Protein AF-A0AAV6MZW5-F1 (afdb_monomer)

Secondary structure (DSSP, 8-state):
------------------------------------------------------------------------------------SSSTTGGGS----S----S-EEEEE------S--------SS---------------------------------PPPEEEE--SS-------GGG-SS----S--TTEEEEE-SSPPPGGG--TT-EEEE---GGG--GGGHHHHHHHHHTT-EEEEGGG-B-TTS-BSS--HHHHHHHHHHHHHHHHHHHHHHTT---GGGG---GGGSSSHHHHHHHHHHHHHHHHHH-B-GGG-SEEEEEESSSHHHHHHHHHHTTSS-EEE-GGGHHHHHHHHHHHHHS------B--EEEEEE-GGGTEEESSTTSPP-HHHHHH-GGGEEE-HHHHTGGG-SEEEE-----TTSPPSB-HHHHHHHHHTT----EEEETT--TTSSBTT--S-B-SSS--EEEETTTTEEESSS-SSSEEEE-BTTGGGGGHHHHHHHHHHHHHHHHHHHHH-SSTTTS-HHHHHHEEEETTEE-TTSTTHHHHHHHHHHTT-SS---------EEEEEEEEESTTTT-HHHHHHHHHHHTT-EEEEEEEE--SSTTSPEEEEEEEEESSHHHHHHHHHHHHHHHS----S--S--SS---EEEE----------------EEEEEE--STTHHHHHHHHH-TT-GGGHHHHHHHHHHH-TT--PEEEEEEESSHHHHHHHHTT-TTEEEEE--TT-HHHHHHHHHH-SEEEE-S-GGGHHHHHHHHHHHT-EEEESS---HHHHTTHHHHHHHT-EEE---BBTTBHHHHHHHHHHHHHHHTT-EEEEEEEEEEEEE-TTT--STTS---SS-HHHHHHHTTS-EEEEETTEEEEE-GGGTGGG-EEEEETTEEEEEEEEEE-SB-HHHHHHTT-TTT-SEEEEEEEEETTHHHHHHHHHHHTTT--SB-GGGSSS--BHHHHHHHHTT---SSTTPPP-HHHHHHHHHHTTS---HHHHHHHHHHHHHTTTTS--BPPTT--BHHHHHHHHHHHHSPPPTT--EEEEEEEEEEEE-TTS--EEEEEEEEEEE-EEETTEEE-HHHHHHHHHHHHHHHHHHTT-----EEE-TTSHHHHHHHHHHHHHHT--EEEEEE-

Mean predicted aligned error: 21.62 Å

Organism: NCBI:txid37648

Sequence (1171 aa):
MEQILESRDVHVIEIENVSSLVGAQVRTTSEQDVQTNITIPIRRVPYVEPDELEESTMMSPPVEDVQEPEPLRIRRSTRVILGPYYLTYIAHGVAPDETPWSKHGLCLMLCNTWHGAVDEEIYYLIRNKGGFHLSSLPKEENRTRNFSGFVDFGGFLCVVSCFTLIPCSGTEWLGFCPSLLTSCEISDDLSECGLILGIKQPKLEMILPDRAYAFFSHTHKAQKENMPLLDKILSVRASLYDYELIVGNHGKRLLAFGNYAGRAGFIDILHGLGQRYLSLGISTPFLSLGLSYMYPSLAAAKAAVISVGEEIATQGLPPDICPLIIVFTGSGNVSHGAQEIFKLLPHTFVDPSKLPEICGKNVELRQHGTTRKRVFQIYGCVVGCQHMVEHKDSTKKFDRVDYYAHPDQYQPIFHEKIAPYASVIVNCMYWERRFPRLLNTMQFQDLMRSGCPLVGISDITCDVGGSIEFINQTTSIDSPFFRYDPFNDSYHCDLEGSGVICSAVDILPTEFAKEASQHFGDILSTLVGSLASVVDILELPMHLRRACIAHRGALTSLYEYIPRMRKSETEELSVDIANGHTNKKFNIQVSLSGHLFDQFLINEALDIIEAAGGSFHLVNCQVGQNANAMSHSDLEIGADDTVILDKIIYSLNLMANPEENLDPVNKETNKIFLKVGKIQESGSKREDTKRNTAVLVLGAGRVCYPAADLLASSGGSSHRQFWKTFLENYAEDWNDVEVIVASLYLKDAEEITEDIANATAVQLDITDSEKLFMYISQVEVVISLLPPSCHLTVAKACIELKKHLVTASYIDDSMTLLDEQARNAGITILGEMGLDPGIDHMLAMRMINESHLQKRIVKSFVSYCGGIPSPDSANNPLAYKFSWNPAGAIRAGSNPATYRYEGETVKVEGKDLYDSAVRLRLPDLPAFALECIPNRNSLIYGDVYGIGHKASTIFRGTLRYEGFSKVMGTLARIGFLDTEVHSFLRNKKPLFRDFLLELLKIKVESNDSTIREKDIRESIISSGLCKEQETAVRVAKTIVFLGFHDPTEIPSSCQSAFDVTCHRMEERLTYLKNEQDMVLLHHEIQVESPDGQRKECRKATFLEFGRIENGKITSAMARTVGIPIAIGALLLLTNKIKTRGVLRPIESEVYIPALDLLQAYGFKLTEKIES

Nearest PDB structures (foldseek):
  1e5q-assembly1_B  TM=9.138E-01  e=8.117E-45  Pyricularia grisea
  5o1p-assembly1_A-2  TM=9.381E-01  e=2.904E-38  Homo sapiens
  5o1o-assembly1_A  TM=9.394E-01  e=8.750E-38  Homo sapiens
  8e8u-assembly2_C  TM=8.128E-01  e=1.028E-34  Homo sapiens
  8e8u-assembly2_B  TM=8.089E-01  e=1.081E-34  Homo sapiens

Foldseek 3Di:
DDDDDDDDDDDDDDDDDDDDDDDDDDDDDDDDDDDDDDDDDDDDDDDDDDDDDDDDDDDDDDDDDDDDDDDDDDDDDDDDFDDDFQFLQLQPQDDDDDDDLDAAEAEEEEDDDDDDDDDDDDDDDPDDPDDDDDDDDDDDDDDDDDDDDDDDDDDDDDPDGEYEYDDDDDDDDDDDDPPSTDHYGYDNDCPRHQEYEYADDHDLVPDAANHEYEYQQCCLVLDPVSVSVVQSCLVRQYWYFHQQLLADPVRHRQQDLQLLLLQQLLLQVLLVVQVLCVLVVAHALSVQGDHLLLAPASVRNLVSLLVSQVCCVVQAGFLVCPQAEEEEEDDDSSSVNNVVSVVSHQEAEDELQCLVVRVVVSVVVVVPDDDRGHDHRYYYYYDYPQQQKAFCPPVDHDDPVCCVVCQVRIDGCLLPRPQLRHQEYEYSDDFDPSHAASADLVSVLVSVVVPRNHAEYRHSVLPQCTSHNLNNDAAESLQFKWFAASVVSDIGSDSHDDGHIYGRHPPSSCSNSPVSSNSSSNSVSVQVVQVRPDPDLVVGDPSRSSSIQGGRSGGDPVSVCSVVVVVVVVVVVPDDDPDDDDFDKDKWKKKKKALCVLVVVVVVLVCLLVVLVKDKDWPDWAHAPDSVGMIMTMIIIIHRDPVSVVSSVVVVVCQQPVDDDDDPDDPDHRHMDMDTDDDDDDDDDDDDDDDAAEEEEEDLDLLALLQLQVQQVLDDPQQVLLNVCCCVPFNVPDDGYAYEYEYCDQVSQCVSCVVRPRYHTDYDDLVPVVVLLVVLLSHQEYEYPDDPVSVLSNVVSCLVSLHEYEYLDDQDPSQQVCQVSFVVSQYEHEYNLFQVSHLQLLVVLVVLVVCVVVVWAWAAKAKEKEWAWDPSQLPALLSGFDPDQLLVVLVQQQAKEWWADQQDIDTGHSLCQLVPKAFDADPVRRVQRKIWTWGHYQLVVCVVSVNNVRYRGRTYTYMDHPLNSLLSSLCVLLFLQPPDFDPQLDDDQDFLQVVLCVSLVPDDPDPPDQDDLVNQLVSSVVVVSDPDSVSSSSNSRNCVQLCSSPRDTQDNVDGGSNSSSSVSSNVRRHGDLSIKIKMKMKMWIWIAHPVRPDIKIKMKIFIDMWDQDPSDTRYPNSNRGSVSSSVVVSCVVSCLPSDTGYHYSSDCSRSVVSVVSCVSSPGDIDMDMGD

pLDDT: mean 75.24, std 25.46, range [19.56, 98.62]

Structure (mmCIF, N/CA/C/O backbone):
data_AF-A0AAV6MZW5-F1
#
_entry.id   AF-A0AAV6MZW5-F1
#
loop_
_atom_site.group_PDB
_atom_site.id
_atom_site.type_symbol
_atom_site.label_atom_id
_atom_site.label_alt_id
_atom_site.label_comp_id
_atom_site.label_asym_id
_atom_site.label_entity_id
_atom_site.label_seq_id
_atom_site.pdbx_PDB_ins_code
_atom_site.Cartn_x
_atom_site.Cartn_y
_atom_site.Cartn_z
_atom_site.occupancy
_atom_site.B_iso_or_equiv
_atom_site.auth_seq_id
_atom_site.auth_comp_id
_atom_site.auth_asym_id
_atom_site.auth_atom_id
_atom_site.pdbx_PDB_model_num
ATOM 1 N N . MET A 1 1 ? 62.998 -5.845 -2.745 1.00 33.41 1 MET A N 1
ATOM 2 C CA . MET A 1 1 ? 63.339 -4.410 -2.791 1.00 33.41 1 MET A CA 1
ATOM 3 C C . MET A 1 1 ? 63.069 -3.831 -1.417 1.00 33.41 1 MET A C 1
ATOM 5 O O . MET A 1 1 ? 61.938 -3.476 -1.121 1.00 33.41 1 MET A O 1
ATOM 9 N N . GLU A 1 2 ? 64.093 -3.819 -0.572 1.00 23.39 2 GLU A N 1
ATOM 10 C CA . GLU A 1 2 ? 64.144 -2.941 0.601 1.00 23.39 2 GLU A CA 1
ATOM 11 C C . GLU A 1 2 ? 64.874 -1.645 0.213 1.00 23.39 2 GLU A C 1
ATOM 13 O O . GLU A 1 2 ? 65.515 -1.604 -0.836 1.00 23.39 2 GLU A O 1
ATOM 18 N N . GLN A 1 3 ? 64.802 -0.636 1.087 1.00 23.34 3 GLN A N 1
ATOM 19 C CA . GLN A 1 3 ? 65.490 0.662 0.998 1.00 23.34 3 GLN A CA 1
ATOM 20 C C . GLN A 1 3 ? 65.078 1.564 -0.184 1.00 23.34 3 GLN A C 1
ATOM 22 O O . GLN A 1 3 ? 65.578 1.453 -1.297 1.00 23.34 3 GLN A O 1
ATOM 27 N N . ILE A 1 4 ? 64.216 2.543 0.104 1.00 24.88 4 ILE A N 1
ATOM 28 C CA . ILE A 1 4 ? 64.636 3.936 0.359 1.00 24.88 4 ILE A CA 1
ATOM 29 C C . ILE A 1 4 ? 63.498 4.620 1.136 1.00 24.88 4 ILE A C 1
ATOM 31 O O . ILE A 1 4 ? 62.408 4.850 0.618 1.00 24.88 4 ILE A O 1
ATOM 35 N N . LEU A 1 5 ? 63.765 4.916 2.407 1.00 27.30 5 LEU A N 1
ATOM 36 C CA . LEU A 1 5 ? 63.079 5.943 3.186 1.00 27.30 5 LEU A CA 1
ATOM 37 C C . LEU A 1 5 ? 64.056 7.112 3.290 1.00 27.30 5 LEU A C 1
ATOM 39 O O . LEU A 1 5 ? 65.210 6.859 3.613 1.00 27.30 5 LEU A O 1
ATOM 43 N N . GLU A 1 6 ? 63.592 8.337 3.029 1.00 24.06 6 GLU A N 1
ATOM 44 C CA . GLU A 1 6 ? 63.929 9.572 3.767 1.00 24.06 6 GLU A CA 1
ATOM 45 C C . GLU A 1 6 ? 63.457 10.818 2.994 1.00 24.06 6 GLU A C 1
ATOM 47 O O . GLU A 1 6 ? 63.993 11.164 1.942 1.00 24.06 6 GLU A O 1
ATOM 52 N N . SER A 1 7 ? 62.488 11.558 3.546 1.00 22.14 7 SER A N 1
ATOM 53 C CA . SER A 1 7 ? 62.757 12.866 4.181 1.00 22.14 7 SER A CA 1
ATOM 54 C C . SER A 1 7 ? 61.517 13.788 4.276 1.00 22.14 7 SER A C 1
ATOM 56 O O . SER A 1 7 ? 60.691 13.832 3.369 1.00 22.14 7 SER A O 1
ATOM 58 N N . ARG A 1 8 ? 61.486 14.592 5.358 1.00 24.42 8 ARG A N 1
ATOM 59 C CA . ARG A 1 8 ? 60.710 15.840 5.589 1.00 24.42 8 ARG A CA 1
ATOM 60 C C . ARG A 1 8 ? 59.253 15.756 6.072 1.00 24.42 8 ARG A C 1
ATOM 62 O O . ARG A 1 8 ? 58.302 15.959 5.326 1.00 24.42 8 ARG A O 1
ATOM 69 N N . ASP A 1 9 ? 59.138 15.564 7.385 1.00 22.83 9 ASP A N 1
ATOM 70 C CA . ASP A 1 9 ? 58.560 16.513 8.361 1.00 22.83 9 ASP A CA 1
ATOM 71 C C . ASP A 1 9 ? 57.526 17.566 7.904 1.00 22.83 9 ASP A C 1
ATOM 73 O O . ASP A 1 9 ? 57.852 18.479 7.146 1.00 22.83 9 ASP A O 1
ATOM 77 N N . VAL A 1 10 ? 56.366 17.581 8.580 1.00 23.41 10 VAL A N 1
ATOM 78 C CA . VAL A 1 10 ? 55.689 18.814 9.043 1.00 23.41 10 VAL A CA 1
ATOM 79 C C . VAL A 1 10 ? 55.148 18.578 10.466 1.00 23.41 10 VAL A C 1
ATOM 81 O O . VAL A 1 10 ? 54.702 17.481 10.794 1.00 23.41 10 VAL A O 1
ATOM 84 N N . HIS A 1 11 ? 55.240 19.598 11.325 1.00 22.03 11 HIS A N 1
ATOM 85 C CA . HIS A 1 11 ? 55.084 19.502 12.782 1.00 22.03 11 HIS A CA 1
ATOM 86 C C . HIS A 1 11 ? 53.665 19.236 13.317 1.00 22.03 11 HIS A C 1
ATOM 88 O O . HIS A 1 11 ? 52.673 19.777 12.833 1.00 22.03 11 HIS A O 1
ATOM 94 N N . VAL A 1 12 ? 53.632 18.516 14.443 1.00 20.98 12 VAL A N 1
ATOM 95 C CA . VAL A 1 12 ? 52.538 18.488 15.428 1.00 20.98 12 VAL A CA 1
ATOM 96 C C . VAL A 1 12 ? 52.616 19.728 16.330 1.00 20.98 12 VAL A C 1
ATOM 98 O O . VAL A 1 12 ? 53.708 20.112 16.749 1.00 20.98 12 VAL A O 1
ATOM 101 N N . ILE A 1 13 ? 51.464 20.304 16.689 1.00 22.02 13 ILE A N 1
ATOM 102 C CA . ILE A 1 13 ? 51.309 21.148 17.885 1.00 22.02 13 ILE A CA 1
ATOM 103 C C . ILE A 1 13 ? 50.122 20.603 18.686 1.00 22.02 13 ILE A C 1
ATOM 105 O O . ILE A 1 13 ? 48.974 20.711 18.260 1.00 22.02 13 ILE A O 1
ATOM 109 N N . GLU A 1 14 ? 50.415 20.015 19.843 1.00 21.23 14 GLU A N 1
ATOM 110 C CA . GLU A 1 14 ? 49.430 19.671 20.871 1.00 21.23 14 GLU A CA 1
ATOM 111 C C . GLU A 1 14 ? 49.124 20.897 21.741 1.00 21.23 14 GLU A C 1
ATOM 113 O O . GLU A 1 14 ? 50.013 21.700 22.029 1.00 21.23 14 GLU A O 1
ATOM 118 N N . ILE A 1 15 ? 47.884 21.003 22.228 1.00 22.75 15 ILE A N 1
ATOM 119 C CA . ILE A 1 15 ? 47.558 21.771 23.437 1.00 22.75 15 ILE A CA 1
ATOM 120 C C . ILE A 1 15 ? 46.621 20.908 24.286 1.00 22.75 15 ILE A C 1
ATOM 122 O O . ILE A 1 15 ? 45.486 20.639 23.892 1.00 22.75 15 ILE A O 1
ATOM 126 N N . GLU A 1 16 ? 47.105 20.468 25.447 1.00 23.17 16 GLU A N 1
ATOM 127 C CA . GLU A 1 16 ? 46.330 19.683 26.410 1.00 23.17 16 GLU A CA 1
ATOM 128 C C . GLU A 1 16 ? 45.479 20.549 27.362 1.00 23.17 16 GLU A C 1
ATOM 130 O O . GLU A 1 16 ? 45.842 21.662 27.733 1.00 23.17 16 GLU A O 1
ATOM 135 N N . ASN A 1 17 ? 44.356 19.958 27.785 1.00 25.52 17 ASN A N 1
ATOM 136 C CA . ASN A 1 17 ? 43.635 20.115 29.058 1.00 25.52 17 ASN A CA 1
ATOM 137 C C . ASN A 1 17 ? 43.944 21.304 29.997 1.00 25.52 17 ASN A C 1
ATOM 139 O O . ASN A 1 17 ? 44.979 21.323 30.657 1.00 25.52 17 ASN A O 1
ATOM 143 N N . VAL A 1 18 ? 42.893 22.072 30.331 1.00 24.17 18 VAL A N 1
ATOM 144 C CA . VAL A 1 18 ? 42.555 22.364 31.744 1.00 24.17 18 VAL A CA 1
ATOM 145 C C . VAL A 1 18 ? 41.037 22.306 31.953 1.00 24.17 18 VAL A C 1
ATOM 147 O O . VAL A 1 18 ? 40.278 23.077 31.372 1.00 24.17 18 VAL A O 1
ATOM 150 N N . SER A 1 19 ? 40.593 21.429 32.850 1.00 23.22 19 SER A N 1
ATOM 151 C CA . SER A 1 19 ? 39.255 21.453 33.449 1.00 23.22 19 SER A CA 1
ATOM 152 C C . SER A 1 19 ? 39.248 22.295 34.728 1.00 23.22 19 SER A C 1
ATOM 154 O O . SER A 1 19 ? 40.138 22.062 35.542 1.00 23.22 19 SER A O 1
ATOM 156 N N . SER A 1 20 ? 38.219 23.123 34.989 1.00 23.55 20 SER A N 1
ATOM 157 C CA . SER A 1 20 ? 37.595 23.225 36.335 1.00 23.55 20 SER A CA 1
ATOM 158 C C . SER A 1 20 ? 36.519 24.321 36.510 1.00 23.55 20 SER A C 1
ATOM 160 O O . SER A 1 20 ? 36.735 25.468 36.144 1.00 23.55 20 SER A O 1
ATOM 162 N N . LEU A 1 21 ? 35.473 23.950 37.269 1.00 23.02 21 LEU A N 1
ATOM 163 C CA . LEU A 1 21 ? 34.729 24.736 38.282 1.00 23.02 21 LEU A CA 1
ATOM 164 C C . LEU A 1 21 ? 33.670 25.811 37.895 1.00 23.02 21 LEU A C 1
ATOM 166 O O . LEU A 1 21 ? 33.965 26.917 37.469 1.00 23.02 21 LEU A O 1
ATOM 170 N N . VAL A 1 22 ? 32.438 25.489 38.331 1.00 24.52 22 VAL A N 1
ATOM 171 C CA . VAL A 1 22 ? 31.454 26.353 39.037 1.00 24.52 22 VAL A CA 1
ATOM 172 C C . VAL A 1 22 ? 30.677 27.411 38.236 1.00 24.52 22 VAL A C 1
ATOM 174 O O . VAL A 1 22 ? 30.969 28.598 38.231 1.00 24.52 22 VAL A O 1
ATOM 177 N N . GLY A 1 23 ? 29.561 26.941 37.673 1.00 22.84 23 GLY A N 1
ATOM 178 C CA . GLY A 1 23 ? 28.193 27.304 38.080 1.00 22.84 23 GLY A CA 1
ATOM 179 C C . GLY A 1 23 ? 27.854 28.732 38.539 1.00 22.84 23 GLY A C 1
ATOM 180 O O . GLY A 1 23 ? 28.230 29.157 39.628 1.00 22.84 23 GLY A O 1
ATOM 181 N N . ALA A 1 24 ? 26.922 29.356 37.812 1.00 23.77 24 ALA A N 1
ATOM 182 C CA . ALA A 1 24 ? 25.978 30.329 38.359 1.00 23.77 24 ALA A CA 1
ATOM 183 C C . ALA A 1 24 ? 24.611 30.227 37.658 1.00 23.77 24 ALA A C 1
ATOM 185 O O . ALA A 1 24 ? 24.487 29.748 36.532 1.00 23.77 24 ALA A O 1
ATOM 186 N N . GLN A 1 25 ? 23.577 30.650 38.376 1.00 23.27 25 GLN A N 1
ATOM 187 C CA . GLN A 1 25 ? 22.161 30.571 38.022 1.00 23.27 25 GLN A CA 1
ATOM 188 C C . GLN A 1 25 ? 21.671 31.833 37.272 1.00 23.27 25 GLN A C 1
ATOM 190 O O . GLN A 1 25 ? 22.132 32.930 37.563 1.00 23.27 25 GLN A O 1
ATOM 195 N N . VAL A 1 26 ? 20.579 31.672 36.506 1.00 22.78 26 VAL A N 1
ATOM 196 C CA . VAL A 1 26 ? 19.415 32.598 36.457 1.00 22.78 26 VAL A CA 1
ATOM 197 C C . VAL A 1 26 ? 19.431 33.870 35.561 1.00 22.78 26 VAL A C 1
ATOM 199 O O . VAL A 1 26 ? 20.272 34.749 35.672 1.00 22.78 26 VAL A O 1
ATOM 202 N N . ARG A 1 27 ? 18.295 34.001 34.840 1.00 21.94 27 ARG A N 1
ATOM 203 C CA . ARG A 1 27 ? 17.562 35.191 34.323 1.00 21.94 27 ARG A CA 1
ATOM 204 C C . ARG A 1 27 ? 17.817 35.796 32.927 1.00 21.94 27 ARG A C 1
ATOM 206 O O . ARG A 1 27 ? 18.856 36.338 32.590 1.00 21.94 27 ARG A O 1
ATOM 213 N N . THR A 1 28 ? 16.690 35.806 32.216 1.00 27.31 28 THR A N 1
ATOM 214 C CA . THR A 1 28 ? 16.192 36.681 31.143 1.00 27.31 28 THR A CA 1
ATOM 215 C C . THR A 1 28 ? 16.183 38.185 31.461 1.00 27.31 28 THR A C 1
ATOM 217 O O . THR A 1 28 ? 15.738 38.525 32.556 1.00 27.31 28 THR A O 1
ATOM 220 N N . THR A 1 29 ? 16.514 39.021 30.459 1.00 22.64 29 THR A N 1
ATOM 221 C CA . THR A 1 29 ? 16.045 40.405 30.108 1.00 22.64 29 THR A CA 1
ATOM 222 C C . THR A 1 29 ? 17.112 41.039 29.189 1.00 22.64 29 THR A C 1
ATOM 224 O O . THR A 1 29 ? 18.282 40.779 29.435 1.00 22.64 29 THR A O 1
ATOM 227 N N . SER A 1 30 ? 16.916 41.924 28.205 1.00 23.30 30 SER A N 1
ATOM 228 C CA . SER A 1 30 ? 15.816 42.431 27.358 1.00 23.30 30 SER A CA 1
ATOM 229 C C . SER A 1 30 ? 16.364 43.696 26.646 1.00 23.30 30 SER A C 1
ATOM 231 O O . SER A 1 30 ? 16.913 44.544 27.337 1.00 23.30 30 SER A O 1
ATOM 233 N N . GLU A 1 31 ? 16.151 43.824 25.329 1.00 24.25 31 GLU A N 1
ATOM 234 C CA . GLU A 1 31 ? 16.082 45.072 24.515 1.00 24.25 31 GLU A CA 1
ATOM 235 C C . GLU A 1 31 ? 17.273 46.063 24.334 1.00 24.25 31 GLU A C 1
ATOM 237 O O . GLU A 1 31 ? 17.863 46.542 25.292 1.00 24.25 31 GLU A O 1
ATOM 242 N N . GLN A 1 32 ? 17.442 46.476 23.054 1.00 23.44 32 GLN A N 1
ATOM 243 C CA . GLN A 1 32 ? 17.923 47.786 22.525 1.00 23.44 32 GLN A CA 1
ATOM 244 C C . GLN A 1 32 ? 19.415 48.181 22.775 1.00 23.44 32 GLN A C 1
ATOM 246 O O . GLN A 1 32 ? 20.006 47.816 23.780 1.00 23.44 32 GLN A O 1
ATOM 251 N N . ASP A 1 33 ? 20.143 48.893 21.894 1.00 23.75 33 ASP A N 1
ATOM 252 C CA . ASP A 1 33 ? 19.804 49.604 20.639 1.00 23.75 33 ASP A CA 1
ATOM 253 C C . ASP A 1 33 ? 21.060 49.848 19.728 1.00 23.75 33 ASP A C 1
ATOM 255 O O . ASP A 1 33 ? 22.169 49.463 20.092 1.00 23.75 33 ASP A O 1
ATOM 259 N N . VAL A 1 34 ? 20.898 50.595 18.616 1.00 24.30 34 VAL A N 1
ATOM 260 C CA . VAL A 1 34 ? 21.929 51.336 17.810 1.00 24.30 34 VAL A CA 1
ATOM 261 C C . VAL A 1 34 ? 22.621 50.669 16.584 1.00 24.30 34 VAL A C 1
ATOM 263 O O . VAL A 1 34 ? 23.691 50.073 16.652 1.00 24.30 34 VAL A O 1
ATOM 266 N N . GLN A 1 35 ? 22.037 50.949 15.407 1.00 22.11 35 GLN A N 1
ATOM 267 C CA . GLN A 1 35 ? 22.640 51.437 14.135 1.00 22.11 35 GLN A CA 1
ATOM 268 C C . GLN A 1 35 ? 24.183 51.513 13.932 1.00 22.11 35 GLN A C 1
ATOM 270 O O . GLN A 1 35 ? 24.866 52.241 14.644 1.00 22.11 35 GLN A O 1
ATOM 275 N N . THR A 1 36 ? 24.694 51.050 12.770 1.00 24.00 36 THR A N 1
ATOM 276 C CA . THR A 1 36 ? 25.119 51.906 11.610 1.00 24.00 36 THR A CA 1
ATOM 277 C C . THR A 1 36 ? 25.733 51.113 10.427 1.00 24.00 36 THR A C 1
ATOM 279 O O . THR A 1 36 ? 26.162 49.974 10.573 1.00 24.00 36 THR A O 1
ATOM 282 N N . ASN A 1 37 ? 25.742 51.726 9.230 1.00 22.75 37 ASN A N 1
ATOM 283 C CA . ASN A 1 37 ? 26.250 51.181 7.953 1.00 22.75 37 ASN A CA 1
ATOM 284 C C . ASN A 1 37 ? 27.789 51.208 7.818 1.00 22.75 37 ASN A C 1
ATOM 286 O O . ASN A 1 37 ? 28.416 52.089 8.394 1.00 22.75 37 ASN A O 1
ATOM 290 N N . ILE A 1 38 ? 28.352 50.406 6.893 1.00 23.02 38 ILE A N 1
ATOM 291 C CA . ILE A 1 38 ? 29.513 50.745 6.025 1.00 23.02 38 ILE A CA 1
ATOM 292 C C . ILE A 1 38 ? 29.495 49.852 4.759 1.00 23.02 38 ILE A C 1
ATOM 294 O O . ILE A 1 38 ? 28.896 48.782 4.761 1.00 23.02 38 ILE A O 1
ATOM 298 N N . THR A 1 39 ? 30.068 50.328 3.643 1.00 20.30 39 THR A N 1
ATOM 299 C CA . THR A 1 39 ? 29.924 49.757 2.279 1.00 20.30 39 THR A CA 1
ATOM 300 C C . THR A 1 39 ? 31.280 49.677 1.539 1.00 20.30 39 THR A C 1
ATOM 302 O O . THR A 1 39 ? 32.138 50.508 1.820 1.00 20.30 39 THR A O 1
ATOM 305 N N . ILE A 1 40 ? 31.397 48.788 0.525 1.00 21.25 40 ILE A N 1
ATOM 306 C CA . ILE A 1 40 ? 32.441 48.692 -0.550 1.00 21.25 40 ILE A CA 1
ATOM 307 C C . ILE A 1 40 ? 33.925 48.479 -0.103 1.00 21.25 40 ILE A C 1
ATOM 309 O O . ILE A 1 40 ? 34.201 48.630 1.083 1.00 21.25 40 ILE A O 1
ATOM 313 N N . PRO A 1 41 ? 34.915 48.136 -0.988 1.00 28.44 41 PRO A N 1
ATOM 314 C CA . PRO A 1 41 ? 34.885 47.855 -2.445 1.00 28.44 41 PRO A CA 1
ATOM 315 C C . PRO A 1 41 ? 35.651 46.597 -2.964 1.00 28.44 41 PRO A C 1
ATOM 317 O O . PRO A 1 41 ? 36.439 45.962 -2.272 1.00 28.44 41 PRO A O 1
ATOM 320 N N . ILE A 1 42 ? 35.488 46.325 -4.269 1.00 24.95 42 ILE A N 1
ATOM 321 C CA . ILE A 1 42 ? 36.304 45.417 -5.113 1.00 24.95 42 ILE A CA 1
ATOM 322 C C . ILE A 1 42 ? 37.525 46.163 -5.706 1.00 24.95 42 ILE A C 1
ATOM 324 O O . ILE A 1 42 ? 37.421 47.351 -6.018 1.00 24.95 42 ILE A O 1
ATOM 328 N N . ARG A 1 43 ? 38.651 45.470 -5.970 1.00 21.70 43 ARG A N 1
ATOM 329 C CA . ARG A 1 43 ? 39.770 45.962 -6.813 1.00 21.70 43 ARG A CA 1
ATOM 330 C C . ARG A 1 43 ? 40.407 44.861 -7.693 1.00 21.70 43 ARG A C 1
ATOM 332 O O . ARG A 1 43 ? 40.698 43.780 -7.201 1.00 21.70 43 ARG A O 1
ATOM 339 N N . ARG A 1 44 ? 40.675 45.184 -8.971 1.00 22.36 44 ARG A N 1
ATOM 340 C CA . ARG A 1 44 ? 41.753 44.599 -9.824 1.00 22.36 44 ARG A CA 1
ATOM 341 C C . ARG A 1 44 ? 43.079 45.341 -9.496 1.00 22.36 44 ARG A C 1
ATOM 343 O O . ARG A 1 44 ? 43.006 46.332 -8.771 1.00 22.36 44 ARG A O 1
ATOM 350 N N . VAL A 1 45 ? 44.309 45.002 -9.912 1.00 22.31 45 VAL A N 1
ATOM 351 C CA . VAL A 1 45 ? 44.953 44.480 -11.160 1.00 22.31 45 VAL A CA 1
ATOM 352 C C . VAL A 1 45 ? 46.389 43.982 -10.750 1.00 22.31 45 VAL A C 1
ATOM 354 O O . VAL A 1 45 ? 46.613 43.925 -9.541 1.00 22.31 45 VAL A O 1
ATOM 357 N N . PRO A 1 46 ? 47.444 43.830 -11.599 1.00 32.16 46 PRO A N 1
ATOM 358 C CA . PRO A 1 46 ? 47.651 43.189 -12.921 1.00 32.16 46 PRO A CA 1
ATOM 359 C C . PRO A 1 46 ? 48.825 42.155 -12.934 1.00 32.16 46 PRO A C 1
ATOM 361 O O . PRO A 1 46 ? 49.545 42.052 -11.947 1.00 32.16 46 PRO A O 1
ATOM 364 N N . TYR A 1 47 ? 49.064 41.478 -14.075 1.00 21.45 47 TYR A N 1
ATOM 365 C CA . TYR A 1 47 ? 50.361 40.988 -14.640 1.00 21.45 47 TYR A CA 1
ATOM 366 C C . TYR A 1 47 ? 50.065 40.148 -15.922 1.00 21.45 47 TYR A C 1
ATOM 368 O O . TYR A 1 47 ? 48.940 39.664 -16.025 1.00 21.45 47 TYR A O 1
ATOM 376 N N . VAL A 1 48 ? 50.959 39.852 -16.888 1.00 24.23 48 VAL A N 1
ATOM 377 C CA . VAL A 1 48 ? 52.103 40.559 -17.541 1.00 24.23 48 VAL A CA 1
ATOM 378 C C . VAL A 1 48 ? 52.530 39.735 -18.792 1.00 24.23 48 VAL A C 1
ATOM 380 O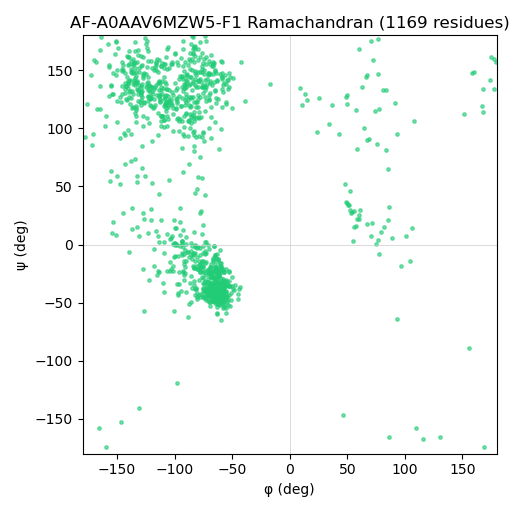 O . VAL A 1 48 ? 52.240 38.541 -18.840 1.00 24.23 48 VAL A O 1
ATOM 383 N N . GLU A 1 49 ? 53.182 40.343 -19.793 1.00 22.86 49 GLU A N 1
ATOM 384 C CA . GLU A 1 49 ? 53.707 39.679 -21.017 1.00 22.86 49 GLU A CA 1
ATOM 385 C C . GLU A 1 49 ? 55.101 39.039 -20.820 1.00 22.86 49 GLU A C 1
ATOM 387 O O . GLU A 1 49 ? 55.795 39.350 -19.845 1.00 22.86 49 GLU A O 1
ATOM 392 N N . PRO A 1 50 ? 55.531 38.147 -21.734 1.00 29.14 50 PRO A N 1
ATOM 393 C CA . PRO A 1 50 ? 56.799 38.429 -22.429 1.00 29.14 50 PRO A CA 1
ATOM 394 C C . PRO A 1 50 ? 56.840 38.077 -23.936 1.00 29.14 50 PRO A C 1
ATOM 396 O O . PRO A 1 50 ? 56.049 37.278 -24.436 1.00 29.14 50 PRO A O 1
ATOM 399 N N . ASP A 1 51 ? 57.825 38.680 -24.609 1.00 24.08 51 ASP A N 1
ATOM 400 C CA . ASP A 1 51 ? 58.081 38.712 -26.059 1.00 24.08 51 ASP A CA 1
ATOM 401 C C . ASP A 1 51 ? 58.858 37.515 -26.670 1.00 24.08 51 ASP A C 1
ATOM 403 O O . ASP A 1 51 ? 59.537 36.768 -25.969 1.00 24.08 51 ASP A O 1
ATOM 407 N N . GLU A 1 52 ? 58.779 37.443 -28.012 1.00 24.94 52 GLU A N 1
ATOM 408 C CA . GLU A 1 52 ? 59.784 37.027 -29.029 1.00 24.94 52 GLU A CA 1
ATOM 409 C C . GLU A 1 52 ? 60.591 35.703 -28.917 1.00 24.94 52 GLU A C 1
ATOM 411 O O . GLU A 1 52 ? 61.346 35.486 -27.974 1.00 24.94 52 GLU A O 1
ATOM 416 N N . LEU A 1 53 ? 60.576 34.898 -30.005 1.00 25.06 53 LEU A N 1
ATOM 417 C CA . LEU A 1 53 ? 61.771 34.624 -30.850 1.00 25.06 53 LEU A CA 1
ATOM 418 C C . LEU A 1 53 ? 61.499 33.745 -32.110 1.00 25.06 53 LEU A C 1
ATOM 420 O O . LEU A 1 53 ? 61.069 32.602 -32.014 1.00 25.06 53 LEU A O 1
ATOM 424 N N . GLU A 1 54 ? 61.811 34.336 -33.271 1.00 23.80 54 GLU A N 1
ATOM 425 C CA . GLU A 1 54 ? 62.427 33.819 -34.522 1.00 23.80 54 GLU A CA 1
ATOM 426 C C . GLU A 1 54 ? 62.005 32.530 -35.296 1.00 23.80 54 GLU A C 1
ATOM 428 O O . GLU A 1 54 ? 62.050 31.398 -34.830 1.00 23.80 54 GLU A O 1
ATOM 433 N N . GLU A 1 55 ? 61.757 32.777 -36.596 1.00 23.69 55 GLU A N 1
ATOM 434 C CA . GLU A 1 55 ? 62.185 32.057 -37.821 1.00 23.69 55 GLU A CA 1
ATOM 435 C C . GLU A 1 55 ? 62.034 30.524 -38.006 1.00 23.69 55 GLU A C 1
ATOM 437 O O . GLU A 1 55 ? 62.784 29.705 -37.484 1.00 23.69 55 GLU A O 1
ATOM 442 N N . SER A 1 56 ? 61.283 30.135 -39.049 1.00 23.94 56 SER A N 1
ATOM 443 C CA . SER A 1 56 ? 61.914 29.824 -40.356 1.00 23.94 56 SER A CA 1
ATOM 444 C C . SER A 1 56 ? 60.899 29.573 -41.486 1.00 23.94 56 SER A C 1
ATOM 446 O O . SER A 1 56 ? 59.805 29.049 -41.293 1.00 23.94 56 SER A O 1
ATOM 448 N N . THR A 1 57 ? 61.268 29.981 -42.702 1.00 24.31 57 THR A N 1
ATOM 449 C CA . THR A 1 57 ? 60.521 29.740 -43.950 1.00 24.31 57 THR A CA 1
ATOM 450 C C . THR A 1 57 ? 60.989 28.449 -44.629 1.00 24.31 57 THR A C 1
ATOM 452 O O . THR A 1 57 ? 62.179 28.163 -44.580 1.00 24.31 57 THR A O 1
ATOM 455 N N . MET A 1 58 ? 60.105 27.739 -45.358 1.00 24.12 58 MET A N 1
ATOM 456 C CA . MET A 1 58 ? 60.303 27.443 -46.798 1.00 24.12 58 MET A CA 1
ATOM 457 C C . MET A 1 58 ? 59.214 26.565 -47.469 1.00 24.12 58 MET A C 1
ATOM 459 O O . MET A 1 58 ? 58.877 25.488 -47.002 1.00 24.12 58 MET A O 1
ATOM 463 N N . MET A 1 59 ? 58.795 27.032 -48.655 1.00 24.80 59 MET A N 1
ATOM 464 C CA . MET A 1 59 ? 58.493 26.298 -49.906 1.00 24.80 59 MET A CA 1
ATOM 465 C C . MET A 1 59 ? 57.442 25.163 -49.969 1.00 24.80 59 MET A C 1
ATOM 467 O O . MET A 1 59 ? 57.662 24.034 -49.546 1.00 24.80 59 MET A O 1
ATOM 471 N N . SER A 1 60 ? 56.386 25.426 -50.752 1.00 24.73 60 SER A N 1
ATOM 472 C CA . SER A 1 60 ? 55.691 24.433 -51.601 1.00 24.73 60 SER A CA 1
ATOM 473 C C . SER A 1 60 ? 56.527 24.124 -52.862 1.00 24.73 60 SER A C 1
ATOM 475 O O . SER A 1 60 ? 57.320 24.984 -53.265 1.00 24.73 60 SER A O 1
ATOM 477 N N . PRO A 1 61 ? 56.373 22.952 -53.520 1.00 29.41 61 PRO A N 1
ATOM 478 C CA . PRO A 1 61 ? 55.578 22.890 -54.767 1.00 29.41 61 PRO A CA 1
ATOM 479 C C . PRO A 1 61 ? 54.822 21.520 -54.920 1.00 29.41 61 PRO A C 1
ATOM 481 O O . PRO A 1 61 ? 54.388 21.017 -53.888 1.00 29.41 61 PRO A O 1
ATOM 484 N N . PRO A 1 62 ? 54.470 20.968 -56.112 1.00 31.81 62 PRO A N 1
ATOM 485 C CA . PRO A 1 62 ? 53.086 21.047 -56.594 1.00 31.81 62 PRO A CA 1
ATOM 486 C C . PRO A 1 62 ? 52.384 19.708 -56.954 1.00 31.81 62 PRO A C 1
ATOM 488 O O . PRO A 1 62 ? 52.990 18.647 -57.019 1.00 31.81 62 PRO A O 1
ATOM 491 N N . VAL A 1 63 ? 51.080 19.853 -57.229 1.00 26.80 63 VAL A N 1
ATOM 492 C CA . VAL A 1 63 ? 50.079 18.985 -57.901 1.00 26.80 63 VAL A CA 1
ATOM 493 C C . VAL A 1 63 ? 50.576 17.817 -58.779 1.00 26.80 63 VAL A C 1
ATOM 495 O O . VAL A 1 63 ? 51.381 18.032 -59.681 1.00 26.80 63 VAL A O 1
ATOM 498 N N . GLU A 1 64 ? 49.903 16.661 -58.659 1.00 25.27 64 GLU A N 1
ATOM 499 C CA . GLU A 1 64 ? 49.599 15.742 -59.778 1.00 25.27 64 GLU A CA 1
ATOM 500 C C . GLU A 1 64 ? 48.161 15.176 -59.652 1.00 25.27 64 GLU A C 1
ATOM 502 O O . GLU A 1 64 ? 47.696 14.895 -58.547 1.00 25.27 64 GLU A O 1
ATOM 507 N N . ASP A 1 65 ? 47.451 15.048 -60.783 1.00 24.12 65 ASP A N 1
ATOM 508 C CA . ASP A 1 65 ? 46.049 14.595 -60.895 1.00 24.12 65 ASP A CA 1
ATOM 509 C C . ASP A 1 65 ? 45.921 13.068 -61.077 1.00 24.12 65 ASP A C 1
ATOM 511 O O . ASP A 1 65 ? 46.638 12.483 -61.889 1.00 24.12 65 ASP A O 1
ATOM 515 N N . VAL A 1 66 ? 44.910 12.440 -60.454 1.00 25.81 66 VAL A N 1
ATOM 516 C CA . VAL A 1 66 ? 44.354 11.131 -60.876 1.00 25.81 66 VAL A CA 1
ATOM 517 C C . VAL A 1 66 ? 42.820 11.128 -60.723 1.00 25.81 66 VAL A C 1
ATOM 519 O O . VAL A 1 66 ? 42.281 11.666 -59.759 1.00 25.81 66 VAL A O 1
ATOM 522 N N . GLN A 1 67 ? 42.118 10.541 -61.699 1.00 24.80 67 GLN A N 1
ATOM 523 C CA . GLN A 1 67 ? 40.665 10.650 -61.924 1.00 24.80 67 GLN A CA 1
ATOM 524 C C . GLN A 1 67 ? 39.789 9.558 -61.260 1.00 24.80 67 GLN A C 1
ATOM 526 O O . GLN A 1 67 ? 40.192 8.401 -61.189 1.00 24.80 67 GLN A O 1
ATOM 531 N N . GLU A 1 68 ? 38.527 9.943 -60.987 1.00 23.41 68 GLU A N 1
ATOM 532 C CA . GLU A 1 68 ? 37.287 9.119 -60.916 1.00 23.41 68 GLU A CA 1
ATOM 533 C C . GLU A 1 68 ? 37.056 8.141 -59.731 1.00 23.41 68 GLU A C 1
ATOM 535 O O . GLU A 1 68 ? 38.015 7.718 -59.089 1.00 23.41 68 GLU A O 1
ATOM 540 N N . PRO A 1 69 ? 35.787 7.734 -59.425 1.00 27.16 69 PRO A N 1
ATOM 541 C CA . PRO A 1 69 ? 34.478 8.122 -60.006 1.00 27.16 69 PRO A CA 1
ATOM 542 C C . PRO A 1 69 ? 33.427 8.675 -58.991 1.00 27.16 69 PRO A C 1
ATOM 544 O O . PRO A 1 69 ? 33.633 8.675 -57.778 1.00 27.16 69 PRO A O 1
ATOM 547 N N . GLU A 1 70 ? 32.260 9.130 -59.482 1.00 31.09 70 GLU A N 1
ATOM 548 C CA . GLU A 1 70 ? 31.107 9.578 -58.660 1.00 31.09 70 GLU A CA 1
ATOM 549 C C . GLU A 1 70 ? 30.412 8.453 -57.862 1.00 31.09 70 GLU A C 1
ATOM 551 O O . GLU A 1 70 ? 30.316 7.316 -58.332 1.00 31.09 70 GLU A O 1
ATOM 556 N N . PRO A 1 71 ? 29.758 8.809 -56.734 1.00 25.08 71 PRO A N 1
ATOM 557 C CA . PRO A 1 71 ? 28.440 8.230 -56.454 1.00 25.08 71 PRO A CA 1
ATOM 558 C C . PRO A 1 71 ? 27.364 9.209 -55.921 1.00 25.08 71 PRO A C 1
ATOM 560 O O . PRO A 1 71 ? 27.549 9.926 -54.940 1.00 25.08 71 PRO A O 1
ATOM 563 N N . LEU A 1 72 ? 26.182 9.129 -56.545 1.00 23.33 72 LEU A N 1
ATOM 564 C CA . LEU A 1 72 ? 24.825 9.197 -55.960 1.00 23.33 72 LEU A CA 1
ATOM 565 C C . LEU A 1 72 ? 24.564 10.114 -54.740 1.00 23.33 72 LEU A C 1
ATOM 567 O O . LEU A 1 72 ? 24.724 9.733 -53.582 1.00 23.33 72 LEU A O 1
ATOM 571 N N . ARG A 1 73 ? 23.924 11.265 -54.996 1.00 23.61 73 ARG A N 1
ATOM 572 C CA . ARG A 1 73 ? 23.195 12.032 -53.967 1.00 23.61 73 ARG A CA 1
ATOM 573 C C . ARG A 1 73 ? 21.871 11.358 -53.591 1.00 23.61 73 ARG A C 1
ATOM 575 O O . ARG A 1 73 ? 20.925 11.399 -54.377 1.00 23.61 73 ARG A O 1
ATOM 582 N N . ILE A 1 74 ? 21.741 10.903 -52.345 1.00 22.94 74 ILE A N 1
ATOM 583 C CA . ILE A 1 74 ? 20.440 10.675 -51.697 1.00 22.94 74 ILE A CA 1
ATOM 584 C C . ILE A 1 74 ? 20.248 11.740 -50.611 1.00 22.94 74 ILE A C 1
ATOM 586 O O . ILE A 1 74 ? 21.025 11.834 -49.669 1.00 22.94 74 ILE A O 1
ATOM 590 N N . ARG A 1 75 ? 19.202 12.564 -50.749 1.00 25.59 75 ARG A N 1
ATOM 591 C CA . ARG A 1 75 ? 18.728 13.462 -49.682 1.00 25.59 75 ARG A CA 1
ATOM 592 C C . ARG A 1 75 ? 17.760 12.698 -48.782 1.00 25.59 75 ARG A C 1
ATOM 594 O O . ARG A 1 75 ? 16.748 12.220 -49.294 1.00 25.59 75 ARG A O 1
ATOM 601 N N . ARG A 1 76 ? 17.982 12.694 -47.467 1.00 22.88 76 ARG A N 1
ATOM 602 C CA . ARG A 1 76 ? 16.940 12.430 -46.458 1.00 22.88 76 ARG A CA 1
ATOM 603 C C . ARG A 1 76 ? 17.044 13.420 -45.297 1.00 22.88 76 ARG A C 1
ATOM 605 O O . ARG A 1 76 ? 18.043 14.120 -45.165 1.00 22.88 76 ARG A O 1
ATOM 612 N N . SER A 1 77 ? 15.942 13.560 -44.568 1.00 22.95 77 SER A N 1
ATOM 613 C CA . SER A 1 77 ? 15.665 14.644 -43.622 1.00 22.95 77 SER A CA 1
ATOM 614 C C . SER A 1 77 ? 15.248 14.089 -42.259 1.00 22.95 77 SER A C 1
ATOM 616 O O . SER A 1 77 ? 14.286 13.327 -42.199 1.00 22.95 77 SER A O 1
ATOM 618 N N . THR A 1 78 ? 15.924 14.535 -41.204 1.00 24.27 78 THR A N 1
ATOM 619 C CA . THR A 1 78 ? 15.838 14.048 -39.813 1.00 24.27 78 THR A CA 1
ATOM 620 C C . THR A 1 78 ? 14.658 14.623 -39.011 1.00 24.27 78 THR A C 1
ATOM 622 O O . THR A 1 78 ? 14.430 15.835 -39.074 1.00 24.27 78 THR A O 1
ATOM 625 N N . ARG A 1 79 ? 13.946 13.788 -38.220 1.00 23.05 79 ARG A N 1
ATOM 626 C CA . ARG A 1 79 ? 12.999 14.173 -37.128 1.00 23.05 79 ARG A CA 1
ATOM 627 C C . ARG A 1 79 ? 12.651 12.989 -36.188 1.00 23.05 79 ARG A C 1
ATOM 629 O O . ARG A 1 79 ? 11.946 12.098 -36.651 1.00 23.05 79 ARG A O 1
ATOM 636 N N . VAL A 1 80 ? 12.987 13.026 -34.881 1.00 28.62 80 VAL A N 1
ATOM 637 C CA . VAL A 1 80 ? 12.496 12.064 -33.839 1.00 28.62 80 VAL A CA 1
ATOM 638 C C . VAL A 1 80 ? 12.423 12.684 -32.404 1.00 28.62 80 VAL A C 1
ATOM 640 O O . VAL A 1 80 ? 12.798 13.843 -32.237 1.00 28.62 80 VAL A O 1
ATOM 643 N N . ILE A 1 81 ? 11.906 11.949 -31.390 1.00 21.81 81 ILE A N 1
ATOM 644 C CA . ILE A 1 81 ? 11.748 12.275 -29.935 1.00 21.81 81 ILE A CA 1
ATOM 645 C C . ILE A 1 81 ? 12.135 11.032 -29.057 1.00 21.81 81 ILE A C 1
ATOM 647 O O . ILE A 1 81 ? 11.919 9.921 -29.522 1.00 21.81 81 ILE A O 1
ATOM 651 N N . LEU A 1 82 ? 12.691 11.197 -27.828 1.00 28.95 82 LEU A N 1
ATOM 652 C CA . LEU A 1 82 ? 13.653 10.289 -27.110 1.00 28.95 82 LEU A CA 1
ATOM 653 C C . LEU A 1 82 ? 13.256 9.501 -25.833 1.00 28.95 82 LEU A C 1
ATOM 655 O O . LEU A 1 82 ? 12.552 10.080 -25.010 1.00 28.95 82 LEU A O 1
ATOM 659 N N . GLY A 1 83 ? 13.948 8.342 -25.587 1.00 27.44 83 GLY A N 1
ATOM 660 C CA . GLY A 1 83 ? 14.404 7.782 -24.260 1.00 27.44 83 GLY A CA 1
ATOM 661 C C . GLY A 1 83 ? 14.121 6.298 -23.848 1.00 27.44 83 GLY A C 1
ATOM 662 O O . GLY A 1 83 ? 13.746 5.523 -24.722 1.00 27.44 83 GLY A O 1
ATOM 663 N N . PRO A 1 84 ? 14.271 5.868 -22.554 1.00 36.84 84 PRO A N 1
ATOM 664 C CA . PRO A 1 84 ? 14.932 6.505 -21.392 1.00 36.84 84 PRO A CA 1
ATOM 665 C C . PRO A 1 84 ? 16.066 5.700 -20.650 1.00 36.84 84 PRO A C 1
ATOM 667 O O . PRO A 1 84 ? 16.236 4.492 -20.782 1.00 36.84 84 PRO A O 1
ATOM 670 N N . TYR A 1 85 ? 16.767 6.423 -19.758 1.00 31.02 85 TYR A N 1
ATOM 671 C CA . TYR A 1 85 ? 17.569 6.033 -18.567 1.00 31.02 85 TYR A CA 1
ATOM 672 C C . TYR A 1 85 ? 19.094 5.758 -18.569 1.00 31.02 85 TYR A C 1
ATOM 674 O O . TYR A 1 85 ? 19.781 6.511 -17.881 1.00 31.02 85 TYR A O 1
ATOM 682 N N . TYR A 1 86 ? 19.683 4.759 -19.240 1.00 36.06 86 TYR A N 1
ATOM 683 C CA . TYR A 1 86 ? 21.091 4.396 -18.909 1.00 36.06 86 TYR A CA 1
ATOM 684 C C . TYR A 1 86 ? 22.215 5.244 -19.531 1.00 36.06 86 TYR A C 1
ATOM 686 O O . TYR A 1 86 ? 23.351 5.181 -19.065 1.00 36.06 86 TYR A O 1
ATOM 694 N N . LEU A 1 87 ? 21.944 5.999 -20.599 1.00 37.06 87 LEU A N 1
ATOM 695 C CA . LEU A 1 87 ? 23.002 6.541 -21.471 1.00 37.06 87 LEU A CA 1
ATOM 696 C C . LEU A 1 87 ? 22.797 8.007 -21.906 1.00 37.06 87 LEU A C 1
ATOM 698 O O . LEU A 1 87 ? 23.516 8.517 -22.763 1.00 37.06 87 LEU A O 1
ATOM 702 N N . THR A 1 88 ? 21.872 8.723 -21.262 1.00 36.53 88 THR A N 1
ATOM 703 C CA . THR A 1 88 ? 21.458 10.102 -21.598 1.00 36.53 88 THR A CA 1
ATOM 704 C C . THR A 1 88 ? 22.569 11.165 -21.475 1.00 36.53 88 THR A C 1
ATOM 706 O O . THR A 1 88 ? 22.386 12.286 -21.936 1.00 36.53 88 THR A O 1
ATOM 709 N N . TYR A 1 89 ? 23.712 10.844 -20.854 1.00 36.50 89 TYR A N 1
ATOM 710 C CA . TYR A 1 89 ? 24.777 11.809 -20.531 1.00 36.50 89 TYR A CA 1
ATOM 711 C C . TYR A 1 89 ? 25.980 11.837 -21.494 1.00 36.50 89 TYR A C 1
ATOM 713 O O . TYR A 1 89 ? 26.759 12.787 -21.435 1.00 36.50 89 TYR A O 1
ATOM 721 N N . ILE A 1 90 ? 26.122 10.885 -22.431 1.00 36.53 90 ILE A N 1
ATOM 722 C CA . ILE A 1 90 ? 27.275 10.860 -23.365 1.00 36.53 90 ILE A CA 1
ATOM 723 C C . ILE A 1 90 ? 27.367 12.141 -24.222 1.00 36.53 90 ILE A C 1
ATOM 725 O O . ILE A 1 90 ? 28.465 12.569 -24.578 1.00 36.53 90 ILE A O 1
ATOM 729 N N . ALA A 1 91 ? 26.235 12.797 -24.496 1.00 33.62 91 ALA A N 1
ATOM 730 C CA . ALA A 1 91 ? 26.160 14.005 -25.319 1.00 33.62 91 ALA A CA 1
ATOM 731 C C . ALA A 1 91 ? 26.879 15.245 -24.736 1.00 33.62 91 ALA A C 1
ATOM 733 O O . ALA A 1 91 ? 27.129 16.191 -25.480 1.00 33.62 91 ALA A O 1
ATOM 734 N N . HIS A 1 92 ? 27.218 15.271 -23.440 1.00 32.28 92 HIS A N 1
ATOM 735 C CA . HIS A 1 92 ? 27.862 16.436 -22.811 1.00 32.28 92 HIS A CA 1
ATOM 736 C C . HIS A 1 92 ? 29.401 16.424 -22.842 1.00 32.28 92 HIS A C 1
ATOM 738 O O . HIS A 1 92 ? 30.010 17.461 -22.588 1.00 32.28 92 HIS A O 1
ATOM 744 N N . GLY A 1 93 ? 30.036 15.285 -23.141 1.00 30.47 93 GLY A N 1
ATOM 745 C CA . GLY A 1 93 ? 31.480 15.091 -22.941 1.00 30.47 93 GLY A CA 1
ATOM 746 C C . GLY A 1 93 ? 32.396 15.387 -24.136 1.00 30.47 93 GLY A C 1
ATOM 747 O O . GLY A 1 93 ? 33.601 15.181 -24.017 1.00 30.47 93 GLY A O 1
ATOM 748 N N . VAL A 1 94 ? 31.864 15.818 -25.285 1.00 31.56 94 VAL A N 1
ATOM 749 C CA . VAL A 1 94 ? 32.653 16.026 -26.516 1.00 31.56 94 VAL A CA 1
ATOM 750 C C . VAL A 1 94 ? 32.952 17.513 -26.715 1.00 31.56 94 VAL A C 1
ATOM 752 O O . VAL A 1 94 ? 32.124 18.263 -27.230 1.00 31.56 94 VAL A O 1
ATOM 755 N N . ALA A 1 95 ? 34.151 17.938 -26.310 1.00 24.50 95 ALA A N 1
ATOM 756 C CA . ALA A 1 95 ? 34.705 19.232 -26.704 1.00 24.50 95 ALA A CA 1
ATOM 757 C C . ALA A 1 95 ? 35.185 19.188 -28.176 1.00 24.50 95 ALA A C 1
ATOM 759 O O . ALA A 1 95 ? 35.626 18.130 -28.632 1.00 24.50 95 ALA A O 1
ATOM 760 N N . PRO A 1 96 ? 35.093 20.297 -28.934 1.00 24.00 96 PRO A N 1
ATOM 761 C CA . PRO A 1 96 ? 35.399 20.298 -30.361 1.00 24.00 96 PRO A CA 1
ATOM 762 C C . PRO A 1 96 ? 36.892 20.538 -30.634 1.00 24.00 96 PRO A C 1
ATOM 764 O O . PRO A 1 96 ? 37.329 21.684 -30.673 1.00 24.00 96 PRO A O 1
ATOM 767 N N . ASP A 1 97 ? 37.641 19.469 -30.910 1.00 25.84 97 ASP A N 1
ATOM 768 C CA . ASP A 1 97 ? 38.930 19.557 -31.613 1.00 25.84 97 ASP A CA 1
ATOM 769 C C . ASP A 1 97 ? 38.742 19.235 -33.108 1.00 25.84 97 ASP A C 1
ATOM 771 O O . ASP A 1 97 ? 38.033 18.296 -33.489 1.00 25.84 97 ASP A O 1
ATOM 775 N N . GLU A 1 98 ? 39.354 20.047 -33.973 1.00 27.30 98 GLU A N 1
ATOM 776 C CA . GLU A 1 98 ? 39.055 20.131 -35.408 1.00 27.30 98 GLU A CA 1
ATOM 777 C C . GLU A 1 98 ? 39.451 18.871 -36.209 1.00 27.30 98 GLU A C 1
ATOM 779 O O . GLU A 1 98 ? 40.545 18.774 -36.761 1.00 27.30 98 GLU A O 1
ATOM 784 N N . THR A 1 99 ? 38.527 17.915 -36.360 1.00 25.66 99 THR A N 1
ATOM 785 C CA . THR A 1 99 ? 38.636 16.813 -37.340 1.00 25.66 99 THR A CA 1
ATOM 786 C C . THR A 1 99 ? 37.281 16.479 -37.993 1.00 25.66 99 THR A C 1
ATOM 788 O O . THR A 1 99 ? 36.240 16.560 -37.340 1.00 25.66 99 THR A O 1
ATOM 791 N N . PRO A 1 100 ? 37.235 16.116 -39.294 1.00 27.78 100 PRO A N 1
ATOM 792 C CA . PRO A 1 100 ? 35.977 15.971 -40.035 1.00 27.78 100 PRO A CA 1
ATOM 793 C C . PRO A 1 100 ? 35.292 14.603 -39.834 1.00 27.78 100 PRO A C 1
ATOM 795 O O . PRO A 1 100 ? 35.398 13.701 -40.674 1.00 27.78 100 PRO A O 1
ATOM 798 N N . TRP A 1 101 ? 34.514 14.475 -38.755 1.00 33.62 101 TRP A N 1
ATOM 799 C CA . TRP A 1 101 ? 33.635 13.332 -38.444 1.00 33.62 101 TRP A CA 1
ATOM 800 C C . TRP A 1 101 ? 32.527 13.125 -39.499 1.00 33.62 101 TRP A C 1
ATOM 802 O O . TRP A 1 101 ? 31.396 13.570 -39.331 1.00 33.62 101 TRP A O 1
ATOM 812 N N . SER A 1 102 ? 32.844 12.463 -40.617 1.00 28.58 102 SER A N 1
ATOM 813 C CA . SER A 1 102 ? 31.981 12.469 -41.817 1.00 28.58 102 SER A CA 1
ATOM 814 C C . SER A 1 102 ? 31.678 11.102 -42.452 1.00 28.58 102 SER A C 1
ATOM 816 O O . SER A 1 102 ? 31.092 11.071 -43.534 1.00 28.58 102 SER A O 1
ATOM 818 N N . LYS A 1 103 ? 32.065 9.969 -41.834 1.00 32.38 103 LYS A N 1
ATOM 819 C CA . LYS A 1 103 ? 31.945 8.634 -42.476 1.00 32.38 103 LYS A CA 1
ATOM 820 C C . LYS A 1 103 ? 31.491 7.435 -41.627 1.00 32.38 103 LYS A C 1
ATOM 822 O O . LYS A 1 103 ? 31.267 6.383 -42.215 1.00 32.38 103 LYS A O 1
ATOM 827 N N . HIS A 1 104 ? 31.331 7.548 -40.308 1.00 40.53 104 HIS A N 1
ATOM 828 C CA . HIS A 1 104 ? 30.981 6.395 -39.461 1.00 40.53 104 HIS A CA 1
ATOM 829 C C . HIS A 1 104 ? 29.844 6.747 -38.494 1.00 40.53 104 HIS A C 1
ATOM 831 O O . HIS A 1 104 ? 29.998 7.638 -37.661 1.00 40.53 104 HIS A O 1
ATOM 837 N N . GLY A 1 105 ? 28.701 6.065 -38.631 1.00 42.38 105 GLY A N 1
ATOM 838 C CA . GLY A 1 105 ? 27.542 6.225 -37.750 1.00 42.38 105 GLY A CA 1
ATOM 839 C C . GLY A 1 105 ? 27.744 5.513 -36.413 1.00 42.38 105 GLY A C 1
ATOM 840 O O . GLY A 1 105 ? 28.278 4.400 -36.368 1.00 42.38 105 GLY A O 1
ATOM 841 N N . LEU A 1 106 ? 27.310 6.142 -35.324 1.00 35.88 106 LEU A N 1
ATOM 842 C CA . LEU A 1 106 ? 27.449 5.635 -33.960 1.00 35.88 106 LEU A CA 1
ATOM 843 C C . LEU A 1 106 ? 26.069 5.290 -33.395 1.00 35.88 106 LEU A C 1
ATOM 845 O O . LEU A 1 106 ? 25.113 6.030 -33.610 1.00 35.88 106 LEU A O 1
ATOM 849 N N . CYS A 1 107 ? 25.941 4.175 -32.677 1.00 37.69 107 CYS A N 1
ATOM 850 C CA . CYS A 1 107 ? 24.650 3.751 -32.153 1.00 37.69 107 CYS A CA 1
ATOM 851 C C . CYS A 1 107 ? 24.717 3.183 -30.747 1.00 37.69 107 CYS A C 1
ATOM 853 O O . CYS A 1 107 ? 25.737 2.689 -30.262 1.00 37.69 107 CYS A O 1
ATOM 855 N N . LEU A 1 108 ? 23.577 3.286 -30.085 1.00 37.97 108 LEU A N 1
ATOM 856 C CA . LEU A 1 108 ? 23.444 3.114 -28.663 1.00 37.97 108 LEU A CA 1
ATOM 857 C C . LEU A 1 108 ? 22.203 2.247 -28.413 1.00 37.97 108 LEU A C 1
ATOM 859 O O . LEU A 1 108 ? 21.098 2.572 -28.833 1.00 37.97 108 LEU A O 1
ATOM 863 N N . MET A 1 109 ? 22.403 1.082 -27.806 1.00 34.06 109 MET A N 1
ATOM 864 C CA . MET A 1 109 ? 21.403 0.025 -27.684 1.00 34.06 109 MET A CA 1
ATOM 865 C C . MET A 1 109 ? 21.076 -0.210 -26.208 1.00 34.06 109 MET A C 1
ATOM 867 O O . MET A 1 109 ? 21.933 -0.593 -25.410 1.00 34.06 109 MET A O 1
ATOM 871 N N . LEU A 1 110 ? 19.808 -0.018 -25.847 1.00 35.09 110 LEU A N 1
ATOM 872 C CA . LEU A 1 110 ? 19.298 -0.317 -24.513 1.00 35.09 110 LEU A CA 1
ATOM 873 C C . LEU A 1 110 ? 18.748 -1.750 -24.487 1.00 35.09 110 LEU A C 1
ATOM 875 O O . LEU A 1 110 ? 17.590 -1.992 -24.812 1.00 35.09 110 LEU A O 1
ATOM 879 N N . CYS A 1 111 ? 19.589 -2.711 -24.096 1.00 30.11 111 CYS A N 1
ATOM 880 C CA . CYS A 1 111 ? 19.157 -4.085 -23.835 1.00 30.11 111 CYS A CA 1
ATOM 881 C C . CYS A 1 111 ? 18.895 -4.321 -22.344 1.00 30.11 111 CYS A C 1
ATOM 883 O O . CYS A 1 111 ? 19.834 -4.484 -21.565 1.00 30.11 111 CYS A O 1
ATOM 885 N N . ASN A 1 112 ? 17.612 -4.419 -21.984 1.00 28.31 112 ASN A N 1
ATOM 886 C CA . ASN A 1 112 ? 17.168 -5.133 -20.791 1.00 28.31 112 ASN A CA 1
ATOM 887 C C . ASN A 1 112 ? 16.845 -6.580 -21.188 1.00 28.31 112 ASN A C 1
ATOM 889 O O . ASN A 1 112 ? 15.875 -6.837 -21.898 1.00 28.31 112 ASN A O 1
ATOM 893 N N . THR A 1 113 ? 17.666 -7.522 -20.735 1.00 23.47 113 THR A N 1
ATOM 894 C CA . THR A 1 113 ? 17.455 -8.966 -20.898 1.00 23.47 113 THR A CA 1
ATOM 895 C C . THR A 1 113 ? 17.570 -9.651 -19.544 1.00 23.47 113 THR A C 1
ATOM 897 O O . THR A 1 113 ? 18.626 -10.159 -19.186 1.00 23.47 113 THR A O 1
ATOM 900 N N . TRP A 1 114 ? 16.468 -9.680 -18.794 1.00 25.16 114 TRP A N 1
ATOM 901 C CA . TRP A 1 114 ? 16.261 -10.637 -17.707 1.00 25.16 114 TRP A CA 1
ATOM 902 C C . TRP A 1 114 ? 14.835 -11.180 -17.787 1.00 25.16 114 TRP A C 1
ATOM 904 O O . TRP A 1 114 ? 13.884 -10.418 -17.938 1.00 25.16 114 TRP A O 1
ATOM 914 N N . HIS A 1 115 ? 14.702 -12.505 -17.748 1.00 21.39 115 HIS A N 1
ATOM 915 C CA . HIS A 1 115 ? 13.422 -13.185 -17.582 1.00 21.39 115 HIS A CA 1
ATOM 916 C C . HIS A 1 115 ? 13.262 -13.543 -16.107 1.00 21.39 115 HIS A C 1
ATOM 918 O O . HIS A 1 115 ? 13.925 -14.449 -15.610 1.00 21.39 115 HIS A O 1
ATOM 924 N N . GLY A 1 116 ? 12.357 -12.840 -15.439 1.00 21.80 116 GLY A N 1
ATOM 925 C CA . GLY A 1 116 ? 11.676 -13.300 -14.238 1.00 21.80 116 GLY A CA 1
ATOM 926 C C . GLY A 1 116 ? 10.200 -12.987 -14.444 1.00 21.80 116 GLY A C 1
ATOM 927 O O . GLY A 1 116 ? 9.859 -11.813 -14.447 1.00 21.80 116 GLY A O 1
ATOM 928 N N . ALA A 1 117 ? 9.405 -14.024 -14.730 1.00 24.83 117 ALA A N 1
ATOM 929 C CA . ALA A 1 117 ? 7.948 -14.033 -14.937 1.00 24.83 117 ALA A CA 1
ATOM 930 C C . ALA A 1 117 ? 7.291 -12.698 -15.367 1.00 24.83 117 ALA A C 1
ATOM 932 O O . ALA A 1 117 ? 6.925 -11.871 -14.533 1.00 24.83 117 ALA A O 1
ATOM 933 N N . VAL A 1 118 ? 7.072 -12.532 -16.675 1.00 23.73 118 VAL A N 1
ATOM 934 C CA . VAL A 1 118 ? 6.154 -11.526 -17.232 1.00 23.73 118 VAL A CA 1
ATOM 935 C C . VAL A 1 118 ? 5.308 -12.224 -18.292 1.00 23.73 118 VAL A C 1
ATOM 937 O O . VAL A 1 118 ? 5.846 -12.607 -19.330 1.00 23.73 118 VAL A O 1
ATOM 940 N N . ASP A 1 119 ? 4.019 -12.409 -18.013 1.00 24.27 119 ASP A N 1
ATOM 941 C CA . ASP A 1 119 ? 3.066 -12.990 -18.963 1.00 24.27 119 ASP A CA 1
ATOM 942 C C . ASP A 1 119 ? 2.684 -11.997 -20.078 1.00 24.27 119 ASP A C 1
ATOM 944 O O . ASP A 1 119 ? 2.709 -10.773 -19.907 1.00 24.27 119 ASP A O 1
ATOM 948 N N . GLU A 1 120 ? 2.366 -12.537 -21.256 1.00 26.55 120 GLU A N 1
ATOM 949 C CA . GLU A 1 120 ? 2.016 -11.772 -22.456 1.00 26.55 120 GLU A CA 1
ATOM 950 C C . GLU A 1 120 ? 0.515 -11.449 -22.519 1.00 26.55 120 GLU A C 1
ATOM 952 O O . GLU A 1 120 ? -0.253 -12.317 -22.923 1.00 26.55 120 GLU A O 1
ATOM 957 N N . GLU A 1 121 ? 0.082 -10.197 -22.291 1.00 25.36 121 GLU A N 1
ATOM 958 C CA . GLU A 1 121 ? -1.232 -9.773 -22.826 1.00 25.36 121 GLU A CA 1
ATOM 959 C C . GLU A 1 121 ? -1.446 -8.261 -23.073 1.00 25.36 121 GLU A C 1
ATOM 961 O O . GLU A 1 121 ? -2.347 -7.632 -22.529 1.00 25.36 121 GLU A O 1
ATOM 966 N N . ILE A 1 122 ? -0.681 -7.642 -23.990 1.00 24.33 122 ILE A N 1
ATOM 967 C CA . ILE A 1 122 ? -1.140 -6.406 -24.672 1.00 24.33 122 ILE A CA 1
ATOM 968 C C . ILE A 1 122 ? -0.803 -6.442 -26.169 1.00 24.33 122 ILE A C 1
ATOM 970 O O . ILE A 1 122 ? 0.263 -5.997 -26.596 1.00 24.33 122 ILE A O 1
ATOM 974 N N . TYR A 1 123 ? -1.762 -6.872 -26.998 1.00 23.38 123 TYR A N 1
ATOM 975 C CA . TYR A 1 123 ? -1.699 -6.669 -28.456 1.00 23.38 123 TYR A CA 1
ATOM 976 C C . TYR A 1 123 ? -3.028 -6.223 -29.098 1.00 23.38 123 TYR A C 1
ATOM 978 O O . TYR A 1 123 ? -3.290 -6.535 -30.259 1.00 23.38 123 TYR A O 1
ATOM 986 N N . TYR A 1 124 ? -3.890 -5.473 -28.388 1.00 24.95 124 TYR A N 1
ATOM 987 C CA . TYR A 1 124 ? -5.189 -5.078 -28.966 1.00 24.95 124 TYR A CA 1
ATOM 988 C C . TYR A 1 124 ? -5.781 -3.712 -28.555 1.00 24.95 124 TYR A C 1
ATOM 990 O O . TYR A 1 124 ? -6.958 -3.623 -28.217 1.00 24.95 124 TYR A O 1
ATOM 998 N N . LEU A 1 125 ? -5.027 -2.600 -28.662 1.00 23.44 125 LEU A N 1
ATOM 999 C CA . LEU A 1 125 ? -5.627 -1.253 -28.496 1.00 23.44 125 LEU A CA 1
ATOM 1000 C C . LEU A 1 125 ? -5.079 -0.099 -29.371 1.00 23.44 125 LEU A C 1
ATOM 1002 O O . LEU A 1 125 ? -5.262 1.070 -29.045 1.00 23.44 125 LEU A O 1
ATOM 1006 N N . ILE A 1 126 ? -4.531 -0.392 -30.561 1.00 24.86 126 ILE A N 1
ATOM 1007 C CA . ILE A 1 126 ? -4.366 0.613 -31.645 1.00 24.86 126 ILE A CA 1
ATOM 1008 C C . ILE A 1 126 ? -5.137 0.181 -32.901 1.00 24.86 126 ILE A C 1
ATOM 1010 O O . ILE A 1 126 ? -4.608 0.095 -34.009 1.00 24.86 126 ILE A O 1
ATOM 1014 N N . ARG A 1 127 ? -6.431 -0.127 -32.734 1.00 24.28 127 ARG A N 1
ATOM 1015 C CA . ARG A 1 127 ? -7.314 -0.428 -33.870 1.00 24.28 127 ARG A CA 1
ATOM 1016 C C . ARG A 1 127 ? -8.803 -0.189 -33.594 1.00 24.28 127 ARG A C 1
ATOM 1018 O O . ARG A 1 127 ? -9.593 -1.096 -33.798 1.00 24.28 127 ARG A O 1
ATOM 1025 N N . ASN A 1 128 ? -9.190 1.023 -33.161 1.00 24.81 128 ASN A N 1
ATOM 1026 C CA . ASN A 1 128 ? -10.539 1.581 -33.412 1.00 24.81 128 ASN A CA 1
ATOM 1027 C C . ASN A 1 128 ? -10.706 3.065 -33.001 1.00 24.81 128 ASN A C 1
ATOM 1029 O O . ASN A 1 128 ? -11.283 3.394 -31.969 1.00 24.81 128 ASN A O 1
ATOM 1033 N N . LYS A 1 129 ? -10.338 3.982 -33.902 1.00 26.23 129 LYS A N 1
ATOM 1034 C CA . LYS A 1 129 ? -11.241 5.088 -34.271 1.00 26.23 129 LYS A CA 1
ATOM 1035 C C . LYS A 1 129 ? -11.366 5.082 -35.791 1.00 26.23 129 LYS A C 1
ATOM 1037 O O . LYS A 1 129 ? -10.426 5.433 -36.498 1.00 26.23 129 LYS A O 1
ATOM 1042 N N . GLY A 1 130 ? -12.494 4.555 -36.267 1.00 24.19 130 GLY A N 1
ATOM 1043 C CA . GLY A 1 130 ? -12.767 4.341 -37.687 1.00 24.19 130 GLY A CA 1
ATOM 1044 C C . GLY A 1 130 ? -12.877 5.644 -38.479 1.00 24.19 130 GLY A C 1
ATOM 1045 O O . GLY A 1 130 ? -13.161 6.706 -37.925 1.00 24.19 130 GLY A O 1
ATOM 1046 N N . GLY A 1 131 ? -12.635 5.556 -39.786 1.00 23.27 131 GLY A N 1
ATOM 1047 C CA . GLY A 1 131 ? -12.684 6.710 -40.681 1.00 23.27 131 GLY A CA 1
ATOM 1048 C C . GLY A 1 131 ? -14.098 7.119 -41.102 1.00 23.27 131 GLY A C 1
ATOM 1049 O O . GLY A 1 131 ? -15.057 6.363 -40.965 1.00 23.27 131 GLY A O 1
ATOM 1050 N N . PHE A 1 132 ? -14.185 8.300 -41.714 1.00 22.53 132 PHE A N 1
ATOM 1051 C CA . PHE A 1 132 ? -15.272 8.694 -42.612 1.00 22.53 132 PHE A CA 1
ATOM 1052 C C . PHE A 1 132 ? -14.694 9.390 -43.857 1.00 22.53 132 PHE A C 1
ATOM 1054 O O . PHE A 1 132 ? -13.574 9.901 -43.838 1.00 22.53 132 PHE A O 1
ATOM 1061 N N . HIS A 1 133 ? -15.435 9.337 -44.965 1.00 22.27 133 HIS A N 1
ATOM 1062 C CA . HIS A 1 133 ? -14.952 9.666 -46.312 1.00 22.27 133 HIS A CA 1
ATOM 1063 C C . HIS A 1 133 ? -14.828 11.172 -46.631 1.00 22.27 133 HIS A C 1
ATOM 1065 O O . HIS A 1 133 ? -15.645 11.981 -46.211 1.00 22.27 133 HIS A O 1
ATOM 1071 N N . LEU A 1 134 ? -13.837 11.477 -47.486 1.00 23.70 134 LEU A N 1
ATOM 1072 C CA . LEU A 1 134 ? -13.744 12.554 -48.495 1.00 23.70 134 LEU A CA 1
ATOM 1073 C C . LEU A 1 134 ? -14.766 13.718 -48.482 1.00 23.70 134 LEU A C 1
ATOM 1075 O O . LEU A 1 134 ? -15.944 13.511 -48.762 1.00 23.70 134 LEU A O 1
ATOM 1079 N N . SER A 1 135 ? -14.260 14.964 -48.517 1.00 20.98 135 SER A N 1
ATOM 1080 C CA . SER A 1 135 ? -14.291 15.807 -49.744 1.00 20.98 135 SER A CA 1
ATOM 1081 C C . SER A 1 135 ? -13.673 17.220 -49.581 1.00 20.98 135 SER A C 1
ATOM 1083 O O . SER A 1 135 ? -13.633 17.782 -48.494 1.00 20.98 135 SER A O 1
ATOM 1085 N N . SER A 1 136 ? -13.255 17.805 -50.716 1.00 20.86 136 SER A N 1
ATOM 1086 C CA . SER A 1 136 ? -12.914 19.228 -50.988 1.00 20.86 136 SER A CA 1
ATOM 1087 C C . SER A 1 136 ? -11.598 19.872 -50.470 1.00 20.86 136 SER A C 1
ATOM 1089 O O . SER A 1 136 ? -11.395 20.114 -49.288 1.00 20.86 136 SER A O 1
ATOM 1091 N N . LEU A 1 137 ? -10.753 20.247 -51.448 1.00 20.98 137 LEU A N 1
ATOM 1092 C CA . LEU A 1 137 ? -9.765 21.355 -51.451 1.00 20.98 137 LEU A CA 1
ATOM 1093 C C . LEU A 1 137 ? -10.495 22.721 -51.565 1.00 20.98 137 LEU A C 1
ATOM 1095 O O . LEU A 1 137 ? -11.611 22.714 -52.094 1.00 20.98 137 LEU A O 1
ATOM 1099 N N . PRO A 1 138 ? -9.933 23.876 -51.119 1.00 24.80 138 PRO A N 1
ATOM 1100 C CA . PRO A 1 138 ? -8.819 24.626 -51.771 1.00 24.80 138 PRO A CA 1
ATOM 1101 C C . PRO A 1 138 ? -7.676 25.017 -50.787 1.00 24.80 138 PRO A C 1
ATOM 1103 O O . PRO A 1 138 ? -7.883 24.985 -49.583 1.00 24.80 138 PRO A O 1
ATOM 1106 N N . LYS A 1 139 ? -6.392 25.188 -51.168 1.00 22.05 139 LYS A N 1
ATOM 1107 C CA . LYS A 1 139 ? -5.694 26.227 -51.986 1.00 22.05 139 LYS A CA 1
ATOM 1108 C C . LYS A 1 139 ? -5.645 27.653 -51.379 1.00 22.05 139 LYS A C 1
ATOM 1110 O O . LYS A 1 139 ? -6.637 28.093 -50.822 1.00 22.05 139 LYS A O 1
ATOM 1115 N N . GLU A 1 140 ? -4.507 28.340 -51.621 1.00 22.34 140 GLU A N 1
ATOM 1116 C CA . GLU A 1 140 ? -4.141 29.752 -51.290 1.00 22.34 140 GLU A CA 1
ATOM 1117 C C . GLU A 1 140 ? -3.752 30.071 -49.821 1.00 22.34 140 GLU A C 1
ATOM 1119 O O . GLU A 1 140 ? -4.269 29.458 -48.898 1.00 22.34 140 GLU A O 1
ATOM 1124 N N . GLU A 1 141 ? -2.839 31.011 -49.500 1.00 22.22 141 GLU A N 1
ATOM 1125 C CA . GLU A 1 141 ? -1.678 31.568 -50.237 1.00 22.22 141 GLU A CA 1
ATOM 1126 C C . GLU A 1 141 ? -0.648 32.204 -49.255 1.00 22.22 141 GLU A C 1
ATOM 1128 O O . GLU A 1 141 ? -0.892 32.323 -48.055 1.00 22.22 141 GLU A O 1
ATOM 1133 N N . ASN A 1 142 ? 0.521 32.620 -49.760 1.00 22.08 142 ASN A N 1
ATOM 1134 C CA . ASN A 1 142 ? 1.632 33.216 -48.997 1.00 22.08 142 ASN A CA 1
ATOM 1135 C C . ASN A 1 142 ? 1.282 34.500 -48.214 1.00 22.08 142 ASN A C 1
ATOM 1137 O O . ASN A 1 142 ? 0.694 35.421 -48.780 1.00 22.08 142 ASN A O 1
ATOM 1141 N N . ARG A 1 143 ? 1.875 34.677 -47.016 1.00 22.27 143 ARG A N 1
ATOM 1142 C CA . ARG A 1 143 ? 2.395 35.993 -46.568 1.00 22.27 143 ARG A CA 1
ATOM 1143 C C . ARG A 1 143 ? 3.419 35.911 -45.426 1.00 22.27 143 ARG A C 1
ATOM 1145 O O . ARG A 1 143 ? 3.080 35.812 -44.253 1.00 22.27 143 ARG A O 1
ATOM 1152 N N . THR A 1 144 ? 4.691 36.059 -45.782 1.00 22.36 144 THR A N 1
ATOM 1153 C CA . THR A 1 144 ? 5.798 36.391 -44.869 1.00 22.36 144 THR A CA 1
ATOM 1154 C C . THR A 1 144 ? 5.689 37.823 -44.338 1.00 22.36 144 THR A C 1
ATOM 1156 O O . THR A 1 144 ? 5.456 38.738 -45.135 1.00 22.36 144 THR A O 1
ATOM 1159 N N . ARG A 1 145 ? 6.002 38.061 -43.055 1.00 22.28 145 ARG A N 1
ATOM 1160 C CA . ARG A 1 145 ? 6.586 39.339 -42.600 1.00 22.28 145 ARG A CA 1
ATOM 1161 C C . ARG A 1 145 ? 7.386 39.198 -41.300 1.00 22.28 145 ARG A C 1
ATOM 1163 O O . ARG A 1 145 ? 6.971 38.515 -40.374 1.00 22.28 145 ARG A O 1
ATOM 1170 N N . ASN A 1 146 ? 8.537 39.862 -41.294 1.00 20.58 146 ASN A N 1
ATOM 1171 C CA . ASN A 1 146 ? 9.600 39.775 -40.295 1.00 20.58 146 ASN A CA 1
ATOM 1172 C C . ASN A 1 146 ? 9.220 40.379 -38.934 1.00 20.58 146 ASN A C 1
ATOM 1174 O O . ASN A 1 146 ? 8.508 41.381 -38.888 1.00 20.58 146 ASN A O 1
ATOM 1178 N N . PHE A 1 147 ? 9.883 39.902 -37.879 1.00 21.12 147 PHE A N 1
ATOM 1179 C CA . PHE A 1 147 ? 10.383 40.763 -36.804 1.00 21.12 147 PHE A CA 1
ATOM 1180 C C . PHE A 1 147 ? 11.832 40.383 -36.479 1.00 21.12 147 PHE A C 1
ATOM 1182 O O . PHE A 1 147 ? 12.178 39.205 -36.459 1.00 21.12 147 PHE A O 1
ATOM 1189 N N . SER A 1 148 ? 12.676 41.389 -36.260 1.00 19.56 148 SER A N 1
ATOM 1190 C CA . SER A 1 148 ? 14.103 41.252 -35.949 1.00 19.56 148 SER A CA 1
ATOM 1191 C C . SER A 1 148 ? 14.446 42.084 -34.713 1.00 19.56 148 SER A C 1
ATOM 1193 O O . SER A 1 148 ? 14.113 43.270 -34.686 1.00 19.56 148 SER A O 1
ATOM 1195 N N . GLY A 1 149 ? 15.145 41.496 -33.738 1.00 22.28 149 GLY A N 1
ATOM 1196 C CA . GLY A 1 149 ? 15.674 42.176 -32.550 1.00 22.28 149 GLY A CA 1
ATOM 1197 C C . GLY A 1 149 ? 16.897 41.440 -31.976 1.00 22.28 149 GLY A C 1
ATOM 1198 O O . GLY A 1 149 ? 16.840 40.228 -31.806 1.00 22.28 149 GLY A O 1
ATOM 1199 N N . PHE A 1 150 ? 17.992 42.173 -31.735 1.00 20.34 150 PHE A N 1
ATOM 1200 C CA . PHE A 1 150 ? 19.301 41.710 -31.214 1.00 20.34 150 PHE A CA 1
ATOM 1201 C C . PHE A 1 150 ? 19.306 41.681 -29.655 1.00 20.34 150 PHE A C 1
ATOM 1203 O O . PHE A 1 150 ? 18.343 42.158 -29.058 1.00 20.34 150 PHE A O 1
ATOM 1210 N N . VAL A 1 151 ? 20.296 41.164 -28.902 1.00 22.12 151 VAL A N 1
ATOM 1211 C CA . VAL A 1 151 ? 21.754 40.970 -29.127 1.00 22.12 151 VAL A CA 1
ATOM 1212 C C . VAL A 1 151 ? 22.253 39.627 -28.538 1.00 22.12 151 VAL A C 1
ATOM 1214 O O . VAL A 1 151 ? 21.594 39.019 -27.701 1.00 22.12 151 VAL A O 1
ATOM 1217 N N . ASP A 1 152 ? 23.427 39.198 -29.003 1.00 21.00 152 ASP A N 1
ATOM 1218 C CA . ASP A 1 152 ? 24.274 38.054 -28.627 1.00 21.00 152 ASP A CA 1
ATOM 1219 C C . ASP A 1 152 ? 24.500 37.706 -27.139 1.00 21.00 152 ASP A C 1
ATOM 1221 O O . ASP A 1 152 ? 24.619 38.575 -26.276 1.00 21.00 152 ASP A O 1
ATOM 1225 N N . PHE A 1 153 ? 24.861 36.430 -26.921 1.00 21.73 153 PHE A N 1
ATOM 1226 C CA . PHE A 1 153 ? 26.254 36.111 -26.553 1.00 21.73 153 PHE A CA 1
ATOM 1227 C C . PHE A 1 153 ? 26.752 34.800 -27.201 1.00 21.73 153 PHE A C 1
ATOM 1229 O O . PHE A 1 153 ? 26.168 33.746 -26.982 1.00 21.73 153 PHE A O 1
ATOM 1236 N N . GLY A 1 154 ? 27.881 34.873 -27.922 1.00 20.31 154 GLY A N 1
ATOM 1237 C CA . GLY A 1 154 ? 28.842 33.771 -28.120 1.00 20.31 154 GLY A CA 1
ATOM 1238 C C . GLY A 1 154 ? 28.406 32.572 -28.974 1.00 20.31 154 GLY A C 1
ATOM 1239 O O . GLY A 1 154 ? 27.928 31.571 -28.450 1.00 20.31 154 GLY A O 1
ATOM 1240 N N . GLY A 1 155 ? 28.668 32.617 -30.283 1.00 21.48 155 GLY A N 1
ATOM 1241 C CA . GLY A 1 155 ? 28.460 31.465 -31.166 1.00 21.48 155 GLY A CA 1
ATOM 1242 C C . GLY A 1 155 ? 29.610 30.449 -31.158 1.00 21.48 155 GLY A C 1
ATOM 1243 O O . GLY A 1 155 ? 30.772 30.828 -31.055 1.00 21.48 155 GLY A O 1
ATOM 1244 N N . PHE A 1 156 ? 29.275 29.177 -31.384 1.00 19.75 156 PHE A N 1
ATOM 1245 C CA . PHE A 1 156 ? 30.124 28.198 -32.074 1.00 19.75 156 PHE A CA 1
ATOM 1246 C C . PHE A 1 156 ? 29.232 27.291 -32.934 1.00 19.75 156 PHE A C 1
ATOM 1248 O O . PHE A 1 156 ? 28.173 26.840 -32.497 1.00 19.75 156 PHE A O 1
ATOM 1255 N N . LEU A 1 157 ? 29.636 27.062 -34.184 1.00 20.11 157 LEU A N 1
ATOM 1256 C CA . LEU A 1 157 ? 28.873 26.288 -35.163 1.00 20.11 157 LEU A CA 1
ATOM 1257 C C . LEU A 1 157 ? 29.164 24.790 -34.969 1.00 20.11 157 LEU A C 1
ATOM 1259 O O . LEU A 1 157 ? 30.174 24.294 -35.459 1.00 20.11 157 LEU A O 1
ATOM 1263 N N . CYS A 1 158 ? 28.307 24.068 -34.245 1.00 19.81 158 CYS A N 1
ATOM 1264 C CA . CYS A 1 158 ? 28.543 22.649 -33.971 1.00 19.81 158 CYS A CA 1
ATOM 1265 C C . CYS A 1 158 ? 28.018 21.754 -35.108 1.00 19.81 158 CYS A C 1
ATOM 1267 O O . CYS A 1 158 ? 26.808 21.608 -35.294 1.00 19.81 158 CYS A O 1
ATOM 1269 N N . VAL A 1 159 ? 28.934 21.147 -35.867 1.00 20.69 159 VAL A N 1
ATOM 1270 C CA . VAL A 1 159 ? 28.633 20.084 -36.839 1.00 20.69 159 VAL A CA 1
ATOM 1271 C C . VAL A 1 159 ? 28.558 18.764 -36.070 1.00 20.69 159 VAL A C 1
ATOM 1273 O O . VAL A 1 159 ? 29.587 18.174 -35.756 1.00 20.69 159 VAL A O 1
ATOM 1276 N N . VAL A 1 160 ? 27.347 18.327 -35.716 1.00 21.95 160 VAL A N 1
ATOM 1277 C CA . VAL A 1 160 ? 27.151 17.146 -34.857 1.00 21.95 160 VAL A CA 1
ATOM 1278 C C . VAL A 1 160 ? 27.034 15.859 -35.678 1.00 21.95 160 VAL A C 1
ATOM 1280 O O . VAL A 1 160 ? 26.204 15.748 -36.580 1.00 21.95 160 VAL A O 1
ATOM 1283 N N . SER A 1 161 ? 27.860 14.877 -35.322 1.00 25.45 161 SER A N 1
ATOM 1284 C CA . SER A 1 161 ? 27.869 13.509 -35.852 1.00 25.45 161 SER A CA 1
ATOM 1285 C C . SER A 1 161 ? 26.592 12.746 -35.476 1.00 25.45 161 SER A C 1
ATOM 1287 O O . SER A 1 161 ? 26.123 12.842 -34.345 1.00 25.45 161 SER A O 1
ATOM 1289 N N . CYS A 1 162 ? 26.038 11.956 -36.400 1.00 29.27 162 CYS A N 1
ATOM 1290 C CA . CYS A 1 162 ? 24.775 11.241 -36.183 1.00 29.27 162 CYS A CA 1
ATOM 1291 C C . CYS A 1 162 ? 24.894 10.105 -35.148 1.00 29.27 162 CYS A C 1
ATOM 1293 O O . CYS A 1 162 ? 25.765 9.238 -35.265 1.00 29.27 162 CYS A O 1
ATOM 1295 N N . PHE A 1 163 ? 23.961 10.092 -34.191 1.00 31.83 163 PHE A N 1
ATOM 1296 C CA . PHE A 1 163 ? 23.718 8.991 -33.258 1.00 31.83 163 PHE A CA 1
ATOM 1297 C C . PHE A 1 163 ? 22.374 8.323 -33.563 1.00 31.83 163 PHE A C 1
ATOM 1299 O O . PHE A 1 163 ? 21.394 9.025 -33.819 1.00 31.83 163 PHE A O 1
ATOM 1306 N N . THR A 1 164 ? 22.335 6.995 -33.459 1.00 29.98 164 THR A N 1
ATOM 1307 C CA . THR A 1 164 ? 21.137 6.149 -33.603 1.00 29.98 164 THR A CA 1
ATOM 1308 C C . THR A 1 164 ? 20.814 5.428 -32.279 1.00 29.98 164 THR A C 1
ATOM 1310 O O . THR A 1 164 ? 21.707 5.216 -31.451 1.00 29.98 164 THR A O 1
ATOM 1313 N N . LEU A 1 165 ? 19.546 5.060 -32.053 1.00 36.16 165 LEU A N 1
ATOM 1314 C CA . LEU A 1 165 ? 19.019 4.452 -30.817 1.00 36.16 165 LEU A CA 1
ATOM 1315 C C . LEU A 1 165 ? 17.893 3.441 -31.115 1.00 36.16 165 LEU A C 1
ATOM 1317 O O . LEU A 1 165 ? 17.129 3.677 -32.048 1.00 36.16 165 LEU A O 1
ATOM 1321 N N . ILE A 1 166 ? 17.748 2.392 -30.285 1.00 32.66 166 ILE A N 1
ATOM 1322 C CA . ILE A 1 166 ? 16.675 1.368 -30.367 1.00 32.66 166 ILE A CA 1
ATOM 1323 C C . ILE A 1 166 ? 16.003 1.086 -29.010 1.00 32.66 166 ILE A C 1
ATOM 1325 O O . ILE A 1 166 ? 16.719 0.957 -28.010 1.00 32.66 166 ILE A O 1
ATOM 1329 N N . PRO A 1 167 ? 14.665 0.887 -28.978 1.00 28.38 167 PRO A N 1
ATOM 1330 C CA . PRO A 1 167 ? 13.946 0.267 -27.866 1.00 28.38 167 PRO A CA 1
ATOM 1331 C C . PRO A 1 167 ? 13.885 -1.272 -27.980 1.00 28.38 167 PRO A C 1
ATOM 1333 O O . PRO A 1 167 ? 13.559 -1.822 -29.030 1.00 28.38 167 PRO A O 1
ATOM 1336 N N . CYS A 1 168 ? 14.104 -1.981 -26.870 1.00 27.22 168 CYS A N 1
ATOM 1337 C CA . CYS A 1 168 ? 13.716 -3.390 -26.736 1.00 27.22 168 CYS A CA 1
ATOM 1338 C C . CYS A 1 168 ? 12.321 -3.504 -26.103 1.00 27.22 168 CYS A C 1
ATOM 1340 O O . CYS A 1 168 ? 11.957 -2.706 -25.243 1.00 27.22 168 CYS A O 1
ATOM 1342 N N . SER A 1 169 ? 11.551 -4.501 -26.542 1.00 31.20 169 SER A N 1
ATOM 1343 C CA . SER A 1 169 ? 10.141 -4.750 -26.202 1.00 31.20 169 SER A CA 1
ATOM 1344 C C . SER A 1 169 ? 9.738 -4.487 -24.739 1.00 31.20 169 SER A C 1
ATOM 1346 O O . SER A 1 169 ? 10.236 -5.157 -23.837 1.00 31.20 169 SER A O 1
ATOM 1348 N N . GLY A 1 170 ? 8.733 -3.623 -24.543 1.00 32.28 170 GLY A N 1
ATOM 1349 C CA . GLY A 1 170 ? 7.844 -3.661 -23.375 1.00 32.28 170 GLY A CA 1
ATOM 1350 C C . GLY A 1 170 ? 8.310 -2.944 -22.103 1.00 32.28 170 GLY A C 1
ATOM 1351 O O . GLY A 1 170 ? 8.462 -3.587 -21.073 1.00 32.28 170 GLY A O 1
ATOM 1352 N N . THR A 1 171 ? 8.463 -1.616 -22.116 1.00 26.33 171 THR A N 1
ATOM 1353 C CA . THR A 1 171 ? 8.378 -0.786 -20.890 1.00 26.33 171 THR A CA 1
ATOM 1354 C C . THR A 1 171 ? 7.872 0.628 -21.198 1.00 26.33 171 THR A C 1
ATOM 1356 O O . THR A 1 171 ? 8.136 1.175 -22.268 1.00 26.33 171 THR A O 1
ATOM 1359 N N . GLU A 1 172 ? 7.114 1.213 -20.265 1.00 27.86 172 GLU A N 1
ATOM 1360 C CA . GLU A 1 172 ? 6.570 2.573 -20.372 1.00 27.86 172 GLU A CA 1
ATOM 1361 C C . GLU A 1 172 ? 7.556 3.674 -19.944 1.00 27.86 172 GLU A C 1
ATOM 1363 O O . GLU A 1 172 ? 8.629 3.445 -19.385 1.00 27.86 172 GLU A O 1
ATOM 1368 N N . TRP A 1 173 ? 7.155 4.907 -20.241 1.00 25.22 173 TRP A N 1
ATOM 1369 C CA . TRP A 1 173 ? 7.994 6.089 -20.342 1.00 25.22 173 TRP A CA 1
ATOM 1370 C C . TRP A 1 173 ? 7.921 6.997 -19.110 1.00 25.22 173 TRP A C 1
ATOM 1372 O O . TRP A 1 173 ? 6.886 7.609 -18.851 1.00 25.22 173 TRP A O 1
ATOM 1382 N N . LEU A 1 174 ? 9.041 7.178 -18.402 1.00 23.09 174 LEU A N 1
ATOM 1383 C CA . LEU A 1 174 ? 9.160 8.121 -17.281 1.00 23.09 174 LEU A CA 1
ATOM 1384 C C . LEU A 1 174 ? 10.127 9.284 -17.593 1.00 23.09 174 LEU A C 1
ATOM 1386 O O . LEU A 1 174 ? 11.269 9.079 -17.990 1.00 23.09 174 LEU A O 1
ATOM 1390 N N . GLY A 1 175 ? 9.619 10.510 -17.406 1.00 24.70 175 GLY A N 1
ATOM 1391 C CA . GLY A 1 175 ? 10.328 11.775 -17.135 1.00 24.70 175 GLY A CA 1
ATOM 1392 C C . GLY A 1 175 ? 11.607 12.144 -17.909 1.00 24.70 175 GLY A C 1
ATOM 1393 O O . GLY A 1 175 ? 12.711 11.882 -17.436 1.00 24.70 175 GLY A O 1
ATOM 1394 N N . PHE A 1 176 ? 11.482 12.934 -18.987 1.00 22.70 176 PHE A N 1
ATOM 1395 C CA . PHE A 1 176 ? 12.628 13.605 -19.632 1.00 22.70 176 PHE A CA 1
ATOM 1396 C C . PHE A 1 176 ? 12.957 14.993 -19.080 1.00 22.70 176 PHE A C 1
ATOM 1398 O O . PHE A 1 176 ? 12.072 15.798 -18.799 1.00 22.70 176 PHE A O 1
ATOM 1405 N N . CYS A 1 177 ? 14.255 15.312 -19.050 1.00 23.80 177 CYS A N 1
ATOM 1406 C CA . CYS A 1 177 ? 14.749 16.680 -18.903 1.00 23.80 177 CYS A CA 1
ATOM 1407 C C . CYS A 1 177 ? 14.824 17.352 -20.297 1.00 23.80 177 CYS A C 1
ATOM 1409 O O . CYS A 1 177 ? 15.568 16.853 -21.147 1.00 23.80 177 CYS A O 1
ATOM 1411 N N . PRO A 1 178 ? 14.104 18.461 -20.574 1.00 26.73 178 PRO A N 1
ATOM 1412 C CA . PRO A 1 178 ? 13.968 18.991 -21.942 1.00 26.73 178 PRO A CA 1
ATOM 1413 C C . PRO A 1 178 ? 15.244 19.540 -22.607 1.00 26.73 178 PRO A C 1
ATOM 1415 O O . PRO A 1 178 ? 15.241 19.777 -23.811 1.00 26.73 178 PRO A O 1
ATOM 1418 N N . SER A 1 179 ? 16.328 19.772 -21.861 1.00 26.47 179 SER A N 1
ATOM 1419 C CA . SER A 1 179 ? 17.525 20.475 -22.356 1.00 26.47 179 SER A CA 1
ATOM 1420 C C . SER A 1 179 ? 18.541 19.608 -23.116 1.00 26.47 179 SER A C 1
ATOM 1422 O O . SER A 1 179 ? 19.471 20.156 -23.698 1.00 26.47 179 SER A O 1
ATOM 1424 N N . LEU A 1 180 ? 18.385 18.278 -23.117 1.00 28.14 180 LEU A N 1
ATOM 1425 C CA . LEU A 1 180 ? 19.320 17.316 -23.737 1.00 28.14 180 LEU A CA 1
ATOM 1426 C C . LEU A 1 180 ? 18.875 16.809 -25.124 1.00 28.14 180 LEU A C 1
ATOM 1428 O O . LEU A 1 180 ? 19.555 15.994 -25.739 1.00 28.14 180 LEU A O 1
ATOM 1432 N N . LEU A 1 181 ? 17.720 17.261 -25.617 1.00 27.67 181 LEU A N 1
ATOM 1433 C CA . LEU A 1 181 ? 16.981 16.633 -26.721 1.00 27.67 181 LEU A CA 1
ATOM 1434 C C . LEU A 1 181 ? 17.304 17.202 -28.123 1.00 27.67 181 LEU A C 1
ATOM 1436 O O . LEU A 1 181 ? 16.569 16.962 -29.076 1.00 27.67 181 LEU A O 1
ATOM 1440 N N . THR A 1 182 ? 18.367 17.994 -28.267 1.00 27.92 182 THR A N 1
ATOM 1441 C CA . THR A 1 182 ? 18.594 18.848 -29.449 1.00 27.92 182 THR A CA 1
ATOM 1442 C C . THR A 1 182 ? 19.456 18.238 -30.566 1.00 27.92 182 THR A C 1
ATOM 1444 O O . THR A 1 182 ? 19.718 18.940 -31.543 1.00 27.92 182 THR A O 1
ATOM 1447 N N . SER A 1 183 ? 19.904 16.974 -30.470 1.00 31.05 183 SER A N 1
ATOM 1448 C CA . SER A 1 183 ? 20.973 16.463 -31.359 1.00 31.05 183 SER A CA 1
ATOM 1449 C C . SER A 1 183 ? 21.009 14.959 -31.728 1.00 31.05 183 SER A C 1
ATOM 1451 O O . SER A 1 183 ? 21.985 14.547 -32.350 1.00 31.05 183 SER A O 1
ATOM 1453 N N . CYS A 1 184 ? 20.009 14.125 -31.402 1.00 39.88 184 CYS A N 1
ATOM 1454 C CA . CYS A 1 184 ? 20.048 12.665 -31.672 1.00 39.88 184 CYS A CA 1
ATOM 1455 C C . CYS A 1 184 ? 18.858 12.147 -32.510 1.00 39.88 184 CYS A C 1
ATOM 1457 O O . CYS A 1 184 ? 17.764 12.706 -32.442 1.00 39.88 184 CYS A O 1
ATOM 1459 N N . GLU A 1 185 ? 19.057 11.049 -33.252 1.00 44.72 185 GLU A N 1
ATOM 1460 C CA . GLU A 1 185 ? 18.042 10.348 -34.059 1.00 44.72 185 GLU A CA 1
ATOM 1461 C C . GLU A 1 185 ? 17.809 8.919 -33.507 1.00 44.72 185 GLU A C 1
ATOM 1463 O O . GLU A 1 185 ? 18.646 8.361 -32.798 1.00 44.72 185 GLU A O 1
ATOM 1468 N N . ILE A 1 186 ? 16.638 8.329 -33.763 1.00 46.84 186 ILE A N 1
ATOM 1469 C CA . ILE A 1 186 ? 16.233 6.998 -33.266 1.00 46.84 186 ILE A CA 1
ATOM 1470 C C . ILE A 1 186 ? 15.754 6.195 -34.469 1.00 46.84 186 ILE A C 1
ATOM 1472 O O . ILE A 1 186 ? 15.017 6.727 -35.299 1.00 46.84 186 ILE A O 1
ATOM 1476 N N . SER A 1 187 ? 16.182 4.943 -34.581 1.00 54.50 187 SER A N 1
ATOM 1477 C CA . SER A 1 187 ? 15.848 4.063 -35.700 1.00 54.50 187 SER A CA 1
ATOM 1478 C C . SER A 1 187 ? 15.919 2.620 -35.237 1.00 54.50 187 SER A C 1
ATOM 1480 O O . SER A 1 187 ? 16.952 2.204 -34.722 1.00 54.50 187 SER A O 1
ATOM 1482 N N . ASP A 1 188 ? 14.860 1.859 -35.514 1.00 54.66 188 ASP A N 1
ATOM 1483 C CA . ASP A 1 188 ? 14.754 0.415 -35.256 1.00 54.66 188 ASP A CA 1
ATOM 1484 C C . ASP A 1 188 ? 15.724 -0.440 -36.102 1.00 54.66 188 ASP A C 1
ATOM 1486 O O . ASP A 1 188 ? 15.776 -1.660 -35.953 1.00 54.66 188 ASP A O 1
ATOM 1490 N N . ASP A 1 189 ? 16.514 0.189 -36.980 1.00 68.44 189 ASP A N 1
ATOM 1491 C CA . ASP A 1 189 ? 17.615 -0.429 -37.715 1.00 68.44 189 ASP A CA 1
ATOM 1492 C C . ASP A 1 189 ? 18.988 0.102 -37.254 1.00 68.44 189 ASP A C 1
ATOM 1494 O O . ASP A 1 189 ? 19.228 1.312 -37.222 1.00 68.44 189 ASP A O 1
ATOM 1498 N N . LEU A 1 190 ? 19.896 -0.835 -36.948 1.00 71.31 190 LEU A N 1
ATOM 1499 C CA . LEU A 1 190 ? 21.302 -0.619 -36.570 1.00 71.31 190 LEU A CA 1
ATOM 1500 C C . LEU A 1 190 ? 22.275 -0.843 -37.742 1.00 71.31 190 LEU A C 1
ATOM 1502 O O . LEU A 1 190 ? 23.495 -0.790 -37.563 1.00 71.31 190 LEU A O 1
ATOM 1506 N N . SER A 1 191 ? 21.776 -1.174 -38.937 1.00 74.00 191 SER A N 1
ATOM 1507 C CA . SER A 1 191 ? 22.602 -1.575 -40.079 1.00 74.00 191 SER A CA 1
ATOM 1508 C C . SER A 1 191 ? 23.513 -0.458 -40.606 1.00 74.00 191 SER A C 1
ATOM 1510 O O . SER A 1 191 ? 24.544 -0.745 -41.222 1.00 74.00 191 SER A O 1
ATOM 1512 N N . GLU A 1 192 ? 23.221 0.807 -40.305 1.00 69.06 192 GLU A N 1
ATOM 1513 C CA . GLU A 1 192 ? 24.066 1.956 -40.665 1.00 69.06 192 GLU A CA 1
ATOM 1514 C C . GLU A 1 192 ? 25.188 2.234 -39.637 1.00 69.06 192 GLU A C 1
ATOM 1516 O O . GLU A 1 192 ? 26.065 3.068 -39.860 1.00 69.06 192 GLU A O 1
ATOM 1521 N N . CYS A 1 193 ? 25.211 1.509 -38.515 1.00 72.75 193 CYS A N 1
ATOM 1522 C CA . CYS A 1 193 ? 26.007 1.855 -37.339 1.00 72.75 193 CYS A CA 1
ATOM 1523 C C . CYS A 1 193 ? 27.298 1.025 -37.249 1.00 72.75 193 CYS A C 1
ATOM 1525 O O . CYS A 1 193 ? 27.258 -0.201 -37.331 1.00 72.75 193 CYS A O 1
ATOM 1527 N N . GLY A 1 194 ? 28.459 1.663 -37.071 1.00 76.00 194 GLY A N 1
ATOM 1528 C CA . GLY A 1 194 ? 29.757 0.976 -36.971 1.00 76.00 194 GLY A CA 1
ATOM 1529 C C . GLY A 1 194 ? 30.057 0.423 -35.573 1.00 76.00 194 GLY A C 1
ATOM 1530 O O . GLY A 1 194 ? 30.584 -0.683 -35.439 1.00 76.00 194 GLY A O 1
ATOM 1531 N N . LEU A 1 195 ? 29.677 1.182 -34.541 1.00 81.69 195 LEU A N 1
ATOM 1532 C CA . LEU A 1 195 ? 29.840 0.847 -33.126 1.00 81.69 195 LEU A CA 1
ATOM 1533 C C . LEU A 1 195 ? 28.478 0.858 -32.424 1.00 81.69 195 LEU A C 1
ATOM 1535 O O . LEU A 1 195 ? 27.706 1.805 -32.580 1.00 81.69 195 LEU A O 1
ATOM 1539 N N . ILE A 1 196 ? 28.222 -0.190 -31.643 1.00 83.50 196 ILE A N 1
ATOM 1540 C CA . ILE A 1 196 ? 27.016 -0.407 -30.846 1.00 83.50 196 ILE A CA 1
ATOM 1541 C C . ILE A 1 196 ? 27.419 -0.476 -29.367 1.00 83.50 196 ILE A C 1
ATOM 1543 O O . ILE A 1 196 ? 28.174 -1.357 -28.948 1.00 83.50 196 ILE A O 1
ATOM 1547 N N . LEU A 1 197 ? 26.920 0.468 -28.572 1.00 81.00 197 LEU A N 1
ATOM 1548 C CA . LEU A 1 197 ? 27.161 0.551 -27.127 1.00 81.00 197 LEU A CA 1
ATOM 1549 C C . LEU A 1 197 ? 25.970 -0.016 -26.348 1.00 81.00 197 LEU A C 1
ATOM 1551 O O . LEU A 1 197 ? 24.832 0.290 -26.694 1.00 81.00 197 LEU A O 1
ATOM 1555 N N . GLY A 1 198 ? 26.209 -0.766 -25.273 1.00 77.19 198 GLY A N 1
ATOM 1556 C CA . GLY A 1 198 ? 25.161 -1.246 -24.364 1.00 77.19 198 GLY A CA 1
ATOM 1557 C C . GLY A 1 198 ? 25.682 -1.455 -22.942 1.00 77.19 198 GLY A C 1
ATOM 1558 O O . GLY A 1 198 ? 26.886 -1.506 -22.720 1.00 77.19 198 GLY A O 1
ATOM 1559 N N . ILE A 1 199 ? 24.795 -1.575 -21.950 1.00 71.06 199 ILE A N 1
ATOM 1560 C CA . ILE A 1 199 ? 25.212 -1.902 -20.570 1.00 71.06 199 ILE A CA 1
ATOM 1561 C C . ILE A 1 199 ? 25.332 -3.420 -20.386 1.00 71.06 199 ILE A C 1
ATOM 1563 O O . ILE A 1 199 ? 26.359 -3.910 -19.918 1.00 71.06 199 ILE A O 1
ATOM 1567 N N . LYS A 1 200 ? 24.303 -4.169 -20.793 1.00 70.88 200 LYS A N 1
ATOM 1568 C CA . LYS A 1 200 ? 24.255 -5.638 -20.781 1.00 70.88 200 LYS A CA 1
ATOM 1569 C C . LYS A 1 200 ? 24.378 -6.196 -22.202 1.00 70.88 200 LYS A C 1
ATOM 1571 O O . LYS A 1 200 ? 24.276 -5.456 -23.181 1.00 70.88 200 LYS A O 1
ATOM 1576 N N . GLN A 1 201 ? 24.595 -7.506 -22.297 1.00 76.12 201 GLN A N 1
ATOM 1577 C CA . GLN A 1 201 ? 24.655 -8.213 -23.572 1.00 76.12 201 GLN A CA 1
ATOM 1578 C C . GLN A 1 201 ? 23.319 -8.155 -24.342 1.00 76.12 201 GLN A C 1
ATOM 1580 O O . GLN A 1 201 ? 22.254 -8.284 -23.728 1.00 76.12 201 GLN A O 1
ATOM 1585 N N . PRO A 1 202 ? 23.352 -7.996 -25.677 1.00 78.94 202 PRO A N 1
ATOM 1586 C CA . PRO A 1 202 ? 22.162 -8.089 -26.510 1.00 78.94 202 PRO A CA 1
ATOM 1587 C C . PRO A 1 202 ? 21.674 -9.534 -26.646 1.00 78.94 202 PRO A C 1
ATOM 1589 O O . PRO A 1 202 ? 22.443 -10.481 -26.454 1.00 78.94 202 PRO A O 1
ATOM 1592 N N . LYS A 1 203 ? 20.407 -9.714 -27.044 1.00 79.31 203 LYS A N 1
ATOM 1593 C CA . LYS A 1 203 ? 19.925 -11.032 -27.488 1.00 79.31 203 LYS A CA 1
ATOM 1594 C C . LYS A 1 203 ? 20.728 -11.492 -28.712 1.00 79.31 203 LYS A C 1
ATOM 1596 O O . LYS A 1 203 ? 21.136 -10.667 -29.532 1.00 79.31 203 LYS A O 1
ATOM 1601 N N . LEU A 1 204 ? 20.951 -12.799 -28.854 1.00 84.19 204 LEU A N 1
ATOM 1602 C CA . LEU A 1 204 ? 21.851 -13.348 -29.880 1.00 84.19 204 LEU A CA 1
ATOM 1603 C C . LEU A 1 204 ? 21.386 -13.015 -31.308 1.00 84.19 204 LEU A C 1
ATOM 1605 O O . LEU A 1 204 ? 22.211 -12.775 -32.188 1.00 84.19 204 LEU A O 1
ATOM 1609 N N . GLU A 1 205 ? 20.077 -12.949 -31.538 1.00 81.44 205 GLU A N 1
ATOM 1610 C CA . GLU A 1 205 ? 19.454 -12.555 -32.803 1.00 81.44 205 GLU A CA 1
ATOM 1611 C C . GLU A 1 205 ? 19.685 -11.081 -33.183 1.00 81.44 205 GLU A C 1
ATOM 1613 O O . GLU A 1 205 ? 19.668 -10.758 -34.368 1.00 81.44 205 GLU A O 1
ATOM 1618 N N . MET A 1 206 ? 19.984 -10.202 -32.218 1.00 81.06 206 MET A N 1
ATOM 1619 C CA . MET A 1 206 ? 20.267 -8.775 -32.449 1.00 81.06 206 MET A CA 1
ATOM 1620 C C . MET A 1 206 ? 21.736 -8.497 -32.820 1.00 81.06 206 MET A C 1
ATOM 1622 O O . MET A 1 206 ? 22.126 -7.343 -33.023 1.00 81.06 206 MET A O 1
ATOM 1626 N N . ILE A 1 207 ? 22.580 -9.534 -32.876 1.00 86.38 207 ILE A N 1
ATOM 1627 C CA . ILE A 1 207 ? 24.010 -9.390 -33.167 1.00 86.38 207 ILE A CA 1
ATOM 1628 C C . ILE A 1 207 ? 24.230 -9.377 -34.683 1.00 86.38 207 ILE A C 1
ATOM 1630 O O . ILE A 1 207 ? 24.180 -10.415 -35.353 1.00 86.38 207 ILE A O 1
ATOM 1634 N N . LEU A 1 208 ? 24.486 -8.177 -35.205 1.00 84.94 208 LEU A N 1
ATOM 1635 C CA . LEU A 1 208 ? 24.719 -7.892 -36.615 1.00 84.94 208 LEU A CA 1
ATOM 1636 C C . LEU A 1 208 ? 26.150 -8.243 -37.054 1.00 84.94 208 LEU A C 1
ATOM 1638 O O . LEU A 1 208 ? 27.095 -8.102 -36.270 1.00 84.94 208 LEU A O 1
ATOM 1642 N N . PRO A 1 209 ? 26.335 -8.651 -38.323 1.00 88.75 209 PRO A N 1
ATOM 1643 C CA . PRO A 1 209 ? 27.648 -8.965 -38.856 1.00 88.75 209 PRO A CA 1
ATOM 1644 C C . PRO A 1 209 ? 28.535 -7.732 -39.030 1.00 88.75 209 PRO A C 1
ATOM 1646 O O . PRO A 1 209 ? 28.067 -6.636 -39.352 1.00 88.75 209 PRO A O 1
ATOM 1649 N N . ASP A 1 210 ? 29.837 -7.960 -38.850 1.00 85.62 210 ASP A N 1
ATOM 1650 C CA . ASP A 1 210 ? 30.925 -7.004 -39.086 1.00 85.62 210 ASP A CA 1
ATOM 1651 C C . ASP A 1 210 ? 30.866 -5.704 -38.249 1.00 85.62 210 ASP A C 1
ATOM 1653 O O . ASP A 1 210 ? 31.472 -4.699 -38.623 1.00 85.62 210 ASP A O 1
ATOM 1657 N N . ARG A 1 211 ? 30.162 -5.701 -37.103 1.00 85.94 211 ARG A N 1
ATOM 1658 C CA . ARG A 1 211 ? 30.026 -4.528 -36.206 1.00 85.94 211 ARG A CA 1
ATOM 1659 C C . ARG A 1 211 ? 30.904 -4.604 -34.965 1.00 85.94 211 ARG A C 1
ATOM 1661 O O . ARG A 1 211 ? 31.268 -5.690 -34.516 1.00 85.94 211 ARG A O 1
ATOM 1668 N N . ALA A 1 212 ? 31.225 -3.447 -34.391 1.00 86.56 212 ALA A N 1
ATOM 1669 C CA . ALA A 1 212 ? 31.842 -3.357 -33.075 1.00 86.56 212 ALA A CA 1
ATOM 1670 C C . ALA A 1 212 ? 30.769 -3.249 -31.982 1.00 86.56 212 ALA A C 1
ATOM 1672 O O . ALA A 1 212 ? 29.839 -2.455 -32.094 1.00 86.56 212 ALA A O 1
ATOM 1673 N N . TYR A 1 213 ? 30.932 -4.017 -30.911 1.00 88.44 213 TYR A N 1
ATOM 1674 C CA . TYR A 1 213 ? 30.079 -4.016 -29.728 1.00 88.44 213 TYR A CA 1
ATOM 1675 C C . TYR A 1 213 ? 30.902 -3.679 -28.486 1.00 88.44 213 TYR A C 1
ATOM 1677 O O . TYR A 1 213 ? 31.992 -4.228 -28.307 1.00 88.44 213 TYR A O 1
ATOM 1685 N N . ALA A 1 214 ? 30.376 -2.826 -27.607 1.00 86.25 214 ALA A N 1
ATOM 1686 C CA . ALA A 1 214 ? 30.972 -2.567 -26.299 1.00 86.25 214 ALA A CA 1
ATOM 1687 C C . ALA A 1 214 ? 29.916 -2.607 -25.183 1.00 86.25 214 ALA A C 1
ATOM 1689 O O . ALA A 1 214 ? 28.961 -1.832 -25.219 1.00 86.25 214 ALA A O 1
ATOM 1690 N N . PHE A 1 215 ? 30.087 -3.525 -24.226 1.00 85.06 215 PHE A N 1
ATOM 1691 C CA . PHE A 1 215 ? 29.211 -3.730 -23.061 1.00 85.06 215 PHE A CA 1
ATOM 1692 C C . PHE A 1 215 ? 29.914 -4.587 -21.985 1.00 85.06 215 PHE A C 1
ATOM 1694 O O . PHE A 1 215 ? 31.053 -5.014 -22.174 1.00 85.06 215 PHE A O 1
ATOM 1701 N N . PHE A 1 216 ? 29.267 -4.853 -20.842 1.00 79.69 216 PHE A N 1
ATOM 1702 C CA . PHE A 1 216 ? 29.763 -5.824 -19.851 1.00 79.69 216 PHE A CA 1
ATOM 1703 C C . PHE A 1 216 ? 29.498 -7.246 -20.366 1.00 79.69 216 PHE A C 1
ATOM 1705 O O . PHE A 1 216 ? 28.381 -7.747 -20.242 1.00 79.69 216 PHE A O 1
ATOM 1712 N N . SER A 1 217 ? 30.492 -7.872 -21.002 1.00 83.25 217 SER A N 1
ATOM 1713 C CA . SER A 1 217 ? 30.295 -9.155 -21.699 1.00 83.25 217 SER A CA 1
ATOM 1714 C C . SER A 1 217 ? 30.571 -10.378 -20.829 1.00 83.25 217 SER A C 1
ATOM 1716 O O . SER A 1 217 ? 30.010 -11.441 -21.067 1.00 83.25 217 SER A O 1
ATOM 1718 N N . HIS A 1 218 ? 31.487 -10.242 -19.864 1.00 80.31 218 HIS A N 1
ATOM 1719 C CA . HIS A 1 218 ? 32.009 -11.313 -19.011 1.00 80.31 218 HIS A CA 1
ATOM 1720 C C . HIS A 1 218 ? 32.610 -12.519 -19.773 1.00 80.31 218 HIS A C 1
ATOM 1722 O O . HIS A 1 218 ? 33.109 -13.449 -19.141 1.00 80.31 218 HIS A O 1
ATOM 1728 N N . THR A 1 219 ? 32.677 -12.510 -21.113 1.00 83.31 219 THR A N 1
ATOM 1729 C CA . THR A 1 219 ? 33.130 -13.664 -21.912 1.00 83.31 219 THR A CA 1
ATOM 1730 C C . THR A 1 219 ? 34.596 -14.017 -21.656 1.00 83.31 219 THR A C 1
ATOM 1732 O O . THR A 1 219 ? 34.989 -15.169 -21.819 1.00 83.31 219 THR A O 1
ATOM 1735 N N . HIS A 1 220 ? 35.407 -13.061 -21.187 1.00 79.94 220 HIS A N 1
ATOM 1736 C CA . HIS A 1 220 ? 36.788 -13.301 -20.759 1.00 79.94 220 HIS A CA 1
ATOM 1737 C C . HIS A 1 220 ? 36.902 -14.269 -19.565 1.00 79.94 220 HIS A C 1
ATOM 1739 O O . HIS A 1 220 ? 37.941 -14.906 -19.396 1.00 79.94 220 HIS A O 1
ATOM 1745 N N . LYS A 1 221 ? 35.843 -14.429 -18.760 1.00 76.69 221 LYS A N 1
ATOM 1746 C CA . LYS A 1 221 ? 35.788 -15.387 -17.642 1.00 76.69 221 LYS A CA 1
ATOM 1747 C C . LYS A 1 221 ? 35.607 -16.836 -18.118 1.00 76.69 221 LYS A C 1
ATOM 1749 O O . LYS A 1 221 ? 35.684 -17.748 -17.308 1.00 76.69 221 LYS A O 1
ATOM 1754 N N . ALA A 1 222 ? 35.379 -17.045 -19.422 1.00 75.00 222 ALA A N 1
ATOM 1755 C CA . ALA A 1 222 ? 35.213 -18.346 -20.080 1.00 75.00 222 ALA A CA 1
ATOM 1756 C C . ALA A 1 222 ? 34.078 -19.240 -19.525 1.00 75.00 222 ALA A C 1
ATOM 1758 O O . ALA A 1 222 ? 34.025 -20.423 -19.844 1.00 75.00 222 ALA A O 1
ATOM 1759 N N . GLN A 1 223 ? 33.152 -18.673 -18.744 1.00 69.69 223 GLN A N 1
ATOM 1760 C CA . GLN A 1 223 ? 32.019 -19.384 -18.142 1.00 69.69 223 GLN A CA 1
ATOM 1761 C C . GLN A 1 223 ? 31.019 -19.863 -19.206 1.00 69.69 223 GLN A C 1
ATOM 1763 O O . GLN A 1 223 ? 30.651 -19.092 -20.099 1.00 69.69 223 GLN A O 1
ATOM 1768 N N . LYS A 1 224 ? 30.524 -21.101 -19.062 1.00 75.06 224 LYS A N 1
ATOM 1769 C CA . LYS A 1 224 ? 29.581 -21.779 -19.976 1.00 75.06 224 LYS A CA 1
ATOM 1770 C C . LYS A 1 224 ? 28.399 -20.913 -20.438 1.00 75.06 224 LYS A C 1
ATOM 1772 O O . LYS A 1 224 ? 28.081 -20.911 -21.624 1.00 75.06 224 LYS A O 1
ATOM 1777 N N . GLU A 1 225 ? 27.793 -20.152 -19.530 1.00 72.81 225 GLU A N 1
ATOM 1778 C CA . GLU A 1 225 ? 26.655 -19.249 -19.787 1.00 72.81 225 GLU A CA 1
ATOM 1779 C C . GLU A 1 225 ? 26.962 -18.115 -20.788 1.00 72.81 225 GLU A C 1
ATOM 1781 O O . GLU A 1 225 ? 26.099 -17.730 -21.573 1.00 72.81 225 GLU A O 1
ATOM 1786 N N . ASN A 1 226 ? 28.207 -17.625 -20.819 1.00 81.50 226 ASN A N 1
ATOM 1787 C CA . ASN A 1 226 ? 28.634 -16.492 -21.648 1.00 81.50 226 ASN A CA 1
ATOM 1788 C C . ASN A 1 226 ? 29.222 -16.945 -23.003 1.00 81.50 226 ASN A C 1
ATOM 1790 O O . ASN A 1 226 ? 29.504 -16.125 -23.878 1.00 81.50 226 ASN A O 1
ATOM 1794 N N . MET A 1 227 ? 29.421 -18.252 -23.215 1.00 90.81 227 MET A N 1
ATOM 1795 C CA . MET A 1 227 ? 30.007 -18.784 -24.454 1.00 90.81 227 MET A CA 1
ATOM 1796 C C . MET A 1 227 ? 29.105 -18.677 -25.698 1.00 90.81 227 MET A C 1
ATOM 1798 O O . MET A 1 227 ? 29.650 -18.335 -26.748 1.00 90.81 227 MET A O 1
ATOM 1802 N N . PRO A 1 228 ? 27.767 -18.860 -25.636 1.00 92.31 228 PRO A N 1
ATOM 1803 C CA . PRO A 1 228 ? 26.890 -18.658 -26.796 1.00 92.31 228 PRO A CA 1
ATOM 1804 C C . PRO A 1 228 ? 26.980 -17.245 -27.393 1.00 92.31 228 PRO A C 1
ATOM 1806 O O . PRO A 1 228 ? 26.935 -17.085 -28.614 1.00 92.31 228 PRO A O 1
ATOM 1809 N N . LEU A 1 229 ? 27.174 -16.225 -26.547 1.00 90.69 229 LEU A N 1
ATOM 1810 C CA . LEU A 1 229 ? 27.435 -14.853 -26.985 1.00 90.69 229 LEU A CA 1
ATOM 1811 C C . LEU A 1 229 ? 28.745 -14.763 -27.775 1.00 90.69 229 LEU A C 1
ATOM 1813 O O . LEU A 1 229 ? 28.767 -14.217 -28.879 1.00 90.69 229 LEU A O 1
ATOM 1817 N N . LEU A 1 230 ? 29.835 -15.295 -27.216 1.00 92.50 230 LEU A N 1
ATOM 1818 C CA . LEU A 1 230 ? 31.153 -15.250 -27.847 1.00 92.50 230 LEU A CA 1
ATOM 1819 C C . LEU A 1 230 ? 31.165 -16.012 -29.181 1.00 92.50 230 LEU A C 1
ATOM 1821 O O . LEU A 1 230 ? 31.692 -15.504 -30.169 1.00 92.50 230 LEU A O 1
ATOM 1825 N N . ASP A 1 231 ? 30.528 -17.183 -29.238 1.00 93.12 231 ASP A N 1
ATOM 1826 C CA . ASP A 1 231 ? 30.381 -17.970 -30.465 1.00 93.12 231 ASP A CA 1
ATOM 1827 C C . ASP A 1 231 ? 29.585 -17.209 -31.532 1.00 93.12 231 ASP A C 1
ATOM 1829 O O . ASP A 1 231 ? 29.991 -17.166 -32.697 1.00 93.12 231 ASP A O 1
ATOM 1833 N N . LYS A 1 232 ? 28.497 -16.528 -31.143 1.00 92.94 232 LYS A N 1
ATOM 1834 C CA . LYS A 1 232 ? 27.728 -15.678 -32.057 1.00 92.94 232 LYS A CA 1
ATOM 1835 C C . LYS A 1 232 ? 28.576 -14.518 -32.586 1.00 92.94 232 LYS A C 1
ATOM 1837 O O . LYS A 1 232 ? 28.639 -14.354 -33.804 1.00 92.94 232 LYS A O 1
ATOM 1842 N N . ILE A 1 233 ? 29.269 -13.781 -31.713 1.00 92.88 233 ILE A N 1
ATOM 1843 C CA . ILE A 1 233 ? 30.188 -12.682 -32.070 1.00 92.88 233 ILE A CA 1
ATOM 1844 C C . ILE A 1 233 ? 31.246 -13.147 -33.081 1.00 92.88 233 ILE A C 1
ATOM 1846 O O . ILE A 1 233 ? 31.441 -12.494 -34.108 1.00 92.88 233 ILE A O 1
ATOM 1850 N N . LEU A 1 234 ? 31.887 -14.295 -32.831 1.00 92.88 234 LEU A N 1
ATOM 1851 C CA . LEU A 1 234 ? 32.888 -14.865 -33.734 1.00 92.88 234 LEU A CA 1
ATOM 1852 C C . LEU A 1 234 ? 32.265 -15.262 -35.084 1.00 92.88 234 LEU A C 1
ATOM 1854 O O . LEU A 1 234 ? 32.790 -14.888 -36.132 1.00 92.88 234 LEU A O 1
ATOM 1858 N N . SER A 1 235 ? 31.111 -15.942 -35.072 1.00 93.50 235 SER A N 1
ATOM 1859 C CA . SER A 1 235 ? 30.433 -16.425 -36.288 1.00 93.50 235 SER A CA 1
ATOM 1860 C C . SER A 1 235 ? 30.016 -15.312 -37.257 1.00 93.50 235 SER A C 1
ATOM 1862 O O . SER A 1 235 ? 30.077 -15.503 -38.470 1.00 93.50 235 SER A O 1
ATOM 1864 N N . VAL A 1 236 ? 29.628 -14.139 -36.740 1.00 91.56 236 VAL A N 1
ATOM 1865 C CA . VAL A 1 236 ? 29.218 -12.981 -37.555 1.00 91.56 236 VAL A CA 1
ATOM 1866 C C . VAL A 1 236 ? 30.361 -11.987 -37.802 1.00 91.56 236 VAL A C 1
ATOM 1868 O O . VAL A 1 236 ? 30.137 -10.905 -38.340 1.00 91.56 236 VAL A O 1
ATOM 1871 N N . ARG A 1 237 ? 31.594 -12.343 -37.415 1.00 90.69 237 ARG A N 1
ATOM 1872 C CA . ARG A 1 237 ? 32.797 -11.497 -37.505 1.00 90.69 237 ARG A CA 1
ATOM 1873 C C . ARG A 1 237 ? 32.674 -10.144 -36.789 1.00 90.69 237 ARG A C 1
ATOM 1875 O O . ARG A 1 237 ? 33.321 -9.171 -37.175 1.00 90.69 237 ARG A O 1
ATOM 1882 N N . ALA A 1 238 ? 31.868 -10.071 -35.736 1.00 90.31 238 ALA A N 1
ATOM 1883 C CA . ALA A 1 238 ? 31.795 -8.878 -34.905 1.00 90.31 238 ALA A CA 1
ATOM 1884 C C . ALA A 1 238 ? 33.103 -8.669 -34.112 1.00 90.31 238 ALA A C 1
ATOM 1886 O O . ALA A 1 238 ? 33.928 -9.577 -33.959 1.00 90.31 238 ALA A O 1
ATOM 1887 N N . SER A 1 239 ? 33.292 -7.452 -33.606 1.00 90.88 239 SER A N 1
ATOM 1888 C CA . SER A 1 239 ? 34.325 -7.124 -32.618 1.00 90.88 239 SER A CA 1
ATOM 1889 C C . SER A 1 239 ? 33.673 -6.863 -31.262 1.00 90.88 239 SER A C 1
ATOM 1891 O O . SER A 1 239 ? 32.622 -6.231 -31.212 1.00 90.88 239 SER A O 1
ATOM 1893 N N . LEU A 1 240 ? 34.285 -7.326 -30.173 1.00 92.31 240 LEU A N 1
ATOM 1894 C CA . LEU A 1 240 ? 33.736 -7.238 -28.817 1.00 92.31 240 LEU A CA 1
ATOM 1895 C C . LEU A 1 240 ? 34.741 -6.586 -27.867 1.00 92.31 240 LEU A C 1
ATOM 1897 O O . LEU A 1 240 ? 35.847 -7.097 -27.681 1.00 92.31 240 LEU A O 1
ATOM 1901 N N . TYR A 1 241 ? 34.325 -5.487 -27.243 1.00 90.44 241 TYR A N 1
ATOM 1902 C CA . TYR A 1 241 ? 35.060 -4.765 -26.208 1.00 90.44 241 TYR A CA 1
ATOM 1903 C C . TYR A 1 241 ? 34.329 -4.900 -24.871 1.00 90.44 241 TYR A C 1
ATOM 1905 O O . TYR A 1 241 ? 33.151 -4.561 -24.771 1.00 90.44 241 TYR A O 1
ATOM 1913 N N . ASP A 1 242 ? 35.020 -5.365 -23.832 1.00 87.69 242 ASP A N 1
ATOM 1914 C CA . ASP A 1 242 ? 34.423 -5.518 -22.504 1.00 87.69 242 ASP A CA 1
ATOM 1915 C C . ASP A 1 242 ? 34.769 -4.330 -21.600 1.00 87.69 242 ASP A C 1
ATOM 1917 O O . ASP A 1 242 ? 35.943 -4.065 -21.319 1.00 87.69 242 ASP A O 1
ATOM 1921 N N . TYR A 1 243 ? 33.751 -3.627 -21.097 1.00 84.31 243 TYR A N 1
ATOM 1922 C CA . TYR A 1 243 ? 33.934 -2.516 -20.157 1.00 84.31 243 TYR A CA 1
ATOM 1923 C C . TYR A 1 243 ? 34.640 -2.929 -18.851 1.00 84.31 243 TYR A C 1
ATOM 1925 O O . TYR A 1 243 ? 35.216 -2.078 -18.171 1.00 84.31 243 TYR A O 1
ATOM 1933 N N . GLU A 1 244 ? 34.638 -4.216 -18.490 1.00 79.75 244 GLU A N 1
ATOM 1934 C CA . GLU A 1 244 ? 35.388 -4.746 -17.346 1.00 79.75 244 GLU A CA 1
ATOM 1935 C C . GLU A 1 244 ? 36.906 -4.700 -17.528 1.00 79.75 244 GLU A C 1
ATOM 1937 O O . GLU A 1 244 ? 37.646 -4.525 -16.558 1.00 79.75 244 GLU A O 1
ATOM 1942 N N . LEU A 1 245 ? 37.366 -4.762 -18.774 1.00 83.50 245 LEU A N 1
ATOM 1943 C CA . LEU A 1 245 ? 38.775 -4.896 -19.133 1.00 83.50 245 LEU A CA 1
ATOM 1944 C C . LEU A 1 245 ? 39.416 -3.544 -19.501 1.00 83.50 245 LEU A C 1
ATOM 1946 O O . LEU A 1 245 ? 40.620 -3.470 -19.762 1.00 83.50 245 LEU A O 1
ATOM 1950 N N . ILE A 1 246 ? 38.638 -2.455 -19.443 1.00 84.88 246 ILE A N 1
ATOM 1951 C CA . ILE A 1 246 ? 39.109 -1.074 -19.607 1.00 84.88 246 ILE A CA 1
ATOM 1952 C C . ILE A 1 246 ? 39.762 -0.601 -18.299 1.00 84.88 246 ILE A C 1
ATOM 1954 O O . ILE A 1 246 ? 39.125 -0.101 -17.362 1.00 84.88 246 ILE A O 1
ATOM 1958 N N . VAL A 1 247 ? 41.080 -0.785 -18.248 1.00 78.69 247 VAL A N 1
ATOM 1959 C CA . VAL A 1 247 ? 41.923 -0.588 -17.065 1.00 78.69 247 VAL A CA 1
ATOM 1960 C C . VAL A 1 247 ? 42.989 0.474 -17.341 1.00 78.69 247 VAL A C 1
ATOM 1962 O O . VAL A 1 247 ? 43.747 0.366 -18.303 1.00 78.69 247 VAL A O 1
ATOM 1965 N N . GLY A 1 248 ? 43.067 1.495 -16.483 1.00 73.06 248 GLY A N 1
ATOM 1966 C CA . GLY A 1 248 ? 44.042 2.582 -16.600 1.00 73.06 248 GLY A CA 1
ATOM 1967 C C . GLY A 1 248 ? 45.476 2.171 -16.238 1.00 73.06 248 GLY A C 1
ATOM 1968 O O . GLY A 1 248 ? 45.727 1.073 -15.739 1.00 73.06 248 GLY A O 1
ATOM 1969 N N . ASN A 1 249 ? 46.424 3.095 -16.425 1.00 63.50 249 ASN A N 1
ATOM 1970 C CA . ASN A 1 249 ? 47.875 2.856 -16.311 1.00 63.50 249 ASN A CA 1
ATOM 1971 C C . ASN A 1 249 ? 48.344 2.256 -14.966 1.00 63.50 249 ASN A C 1
ATOM 1973 O O . ASN A 1 249 ? 49.408 1.648 -14.909 1.00 63.50 249 ASN A O 1
ATOM 1977 N N . HIS A 1 250 ? 47.555 2.392 -13.895 1.00 58.78 250 HIS A N 1
ATOM 1978 C CA . HIS A 1 250 ? 47.852 1.858 -12.557 1.00 58.78 250 HIS A CA 1
ATOM 1979 C C . HIS A 1 250 ? 47.127 0.539 -12.226 1.00 58.78 250 HIS A C 1
ATOM 1981 O O . HIS A 1 250 ? 47.029 0.169 -11.060 1.00 58.78 250 HIS A O 1
ATOM 1987 N N . GLY A 1 251 ? 46.546 -0.151 -13.213 1.00 60.44 251 GLY A N 1
ATOM 1988 C CA . GLY A 1 251 ? 45.798 -1.394 -12.979 1.00 60.44 251 GLY A CA 1
ATOM 1989 C C . GLY A 1 251 ? 44.388 -1.195 -12.401 1.00 60.44 251 GLY A C 1
ATOM 1990 O O . GLY A 1 251 ? 43.697 -2.174 -12.130 1.00 60.44 251 GLY A O 1
ATOM 1991 N N . LYS A 1 252 ? 43.926 0.053 -12.237 1.00 66.00 252 LYS A N 1
ATOM 1992 C CA . LYS A 1 252 ? 42.570 0.372 -11.765 1.00 66.00 252 LYS A CA 1
ATOM 1993 C C . LYS A 1 252 ? 41.578 0.431 -12.935 1.00 66.00 252 LYS A C 1
ATOM 1995 O O . LYS A 1 252 ? 41.796 1.167 -13.898 1.00 66.00 252 LYS A O 1
ATOM 2000 N N . ARG A 1 253 ? 40.481 -0.325 -12.830 1.00 73.44 253 ARG A N 1
ATOM 2001 C CA . ARG A 1 253 ? 39.330 -0.290 -13.749 1.00 73.44 253 ARG A CA 1
ATOM 2002 C C . ARG A 1 253 ? 38.710 1.112 -13.790 1.00 73.44 253 ARG A C 1
ATOM 2004 O O . ARG A 1 253 ? 38.493 1.703 -12.732 1.00 73.44 253 ARG A O 1
ATOM 2011 N N . LEU A 1 254 ? 38.432 1.621 -14.992 1.00 75.94 254 LEU A N 1
ATOM 2012 C CA . LEU A 1 254 ? 37.888 2.972 -15.194 1.00 75.94 254 LEU A CA 1
ATOM 2013 C C . LEU A 1 254 ? 36.352 2.985 -15.130 1.00 75.94 254 LEU A C 1
ATOM 2015 O O . LEU A 1 254 ? 35.774 3.727 -14.342 1.00 75.94 254 LEU A O 1
ATOM 2019 N N . LEU A 1 255 ? 35.691 2.113 -15.895 1.00 74.88 255 LEU A N 1
ATOM 2020 C CA . LEU A 1 255 ? 34.229 1.995 -15.925 1.00 74.88 255 LEU A CA 1
ATOM 2021 C C . LEU A 1 255 ? 33.739 1.009 -14.855 1.00 74.88 255 LEU A C 1
ATOM 2023 O O . LEU A 1 255 ? 33.707 -0.201 -15.087 1.00 74.88 255 LEU A O 1
ATOM 2027 N N . ALA A 1 256 ? 33.380 1.507 -13.668 1.00 73.81 256 ALA A N 1
ATOM 2028 C CA . ALA A 1 256 ? 32.891 0.681 -12.560 1.00 73.81 256 ALA A CA 1
ATOM 2029 C C . ALA A 1 256 ? 31.826 1.387 -11.702 1.00 73.81 256 ALA A C 1
ATOM 2031 O O . ALA A 1 256 ? 32.013 2.526 -11.280 1.00 73.81 256 ALA A O 1
ATOM 2032 N N . PHE A 1 257 ? 30.761 0.659 -11.354 1.00 78.56 257 PHE A N 1
ATOM 2033 C CA . PHE A 1 257 ? 29.652 1.153 -10.526 1.00 78.56 257 PHE A CA 1
ATOM 2034 C C . PHE A 1 257 ? 29.839 0.955 -9.012 1.00 78.56 257 PHE A C 1
ATOM 2036 O O . PHE A 1 257 ? 29.035 1.449 -8.227 1.00 78.56 257 PHE A O 1
ATOM 2043 N N . GLY A 1 258 ? 30.900 0.260 -8.580 1.00 81.19 258 GLY A N 1
ATOM 2044 C CA . GLY A 1 258 ? 31.028 -0.244 -7.205 1.00 81.19 258 GLY A CA 1
ATOM 2045 C C . GLY A 1 258 ? 30.872 0.799 -6.091 1.00 81.19 258 GLY A C 1
ATOM 2046 O O . GLY A 1 258 ? 30.286 0.484 -5.064 1.00 81.19 258 GLY A O 1
ATOM 2047 N N . ASN A 1 259 ? 31.309 2.050 -6.294 1.00 88.94 259 ASN A N 1
ATOM 2048 C CA . ASN A 1 259 ? 31.098 3.115 -5.302 1.00 88.94 259 ASN A CA 1
ATOM 2049 C C . ASN A 1 259 ? 29.601 3.347 -5.013 1.00 88.94 259 ASN A C 1
ATOM 2051 O O . ASN A 1 259 ? 29.240 3.608 -3.873 1.00 88.94 259 ASN A O 1
ATOM 2055 N N . TYR A 1 260 ? 28.735 3.255 -6.027 1.00 90.81 260 TYR A N 1
ATOM 2056 C CA . TYR A 1 260 ? 27.291 3.449 -5.878 1.00 90.81 260 TYR A CA 1
ATOM 2057 C C . TYR A 1 260 ? 26.618 2.245 -5.220 1.00 90.81 260 TYR A C 1
ATOM 2059 O O . TYR A 1 260 ? 25.835 2.462 -4.304 1.00 90.81 260 TYR A O 1
ATOM 2067 N N . ALA A 1 261 ? 27.013 1.013 -5.572 1.00 90.44 261 ALA A N 1
ATOM 2068 C CA . ALA A 1 261 ? 26.570 -0.192 -4.858 1.00 90.44 261 ALA A CA 1
ATOM 2069 C C . ALA A 1 261 ? 26.883 -0.107 -3.354 1.00 90.44 261 ALA A C 1
ATOM 2071 O O . ALA A 1 261 ? 26.014 -0.328 -2.519 1.00 90.44 261 ALA A O 1
ATOM 2072 N N . GLY A 1 262 ? 28.115 0.290 -3.012 1.00 94.69 262 GLY A N 1
ATOM 2073 C CA . GLY A 1 262 ? 28.542 0.465 -1.624 1.00 94.69 262 GLY A CA 1
ATOM 2074 C C . GLY A 1 262 ? 27.777 1.561 -0.880 1.00 94.69 262 GLY A C 1
ATOM 2075 O O . GLY A 1 262 ? 27.463 1.394 0.292 1.00 94.69 262 GLY A O 1
ATOM 2076 N N . ARG A 1 263 ? 27.470 2.681 -1.550 1.00 97.50 263 ARG A N 1
ATOM 2077 C CA . ARG A 1 263 ? 26.681 3.776 -0.961 1.00 97.50 263 ARG A CA 1
ATOM 2078 C C . ARG A 1 263 ? 25.237 3.346 -0.700 1.00 97.50 263 ARG A C 1
ATOM 2080 O O . ARG A 1 263 ? 24.768 3.570 0.407 1.00 97.50 263 ARG A O 1
ATOM 2087 N N . ALA A 1 264 ? 24.578 2.741 -1.690 1.00 96.31 264 ALA A N 1
ATOM 2088 C CA . ALA A 1 264 ? 23.204 2.247 -1.593 1.00 96.31 264 ALA A CA 1
ATOM 2089 C C . ALA A 1 264 ? 23.084 1.194 -0.485 1.00 96.31 264 ALA A C 1
ATOM 2091 O O . ALA A 1 264 ? 22.569 1.506 0.585 1.00 96.31 264 ALA A O 1
ATOM 2092 N N . GLY A 1 265 ? 23.756 0.045 -0.635 1.00 96.25 265 GLY A N 1
ATOM 2093 C CA . GLY A 1 265 ? 23.642 -1.075 0.307 1.00 96.25 265 GLY A CA 1
ATOM 2094 C C . GLY A 1 265 ? 24.112 -0.777 1.738 1.00 96.25 265 GLY A C 1
ATOM 2095 O O . GLY A 1 265 ? 23.800 -1.541 2.656 1.00 96.25 265 GLY A O 1
ATOM 2096 N N . PHE A 1 266 ? 24.843 0.327 1.960 1.00 98.25 266 PHE A N 1
ATOM 2097 C CA . PHE A 1 266 ? 25.112 0.832 3.308 1.00 98.25 266 PHE A CA 1
ATOM 2098 C C . PHE A 1 266 ? 24.023 1.769 3.859 1.00 98.25 266 PHE A C 1
ATOM 2100 O O . PHE A 1 266 ? 23.772 1.754 5.059 1.00 98.25 266 PHE A O 1
ATOM 2107 N N . ILE A 1 267 ? 23.354 2.567 3.026 1.00 98.19 267 ILE A N 1
ATOM 2108 C CA . ILE A 1 267 ? 22.155 3.322 3.433 1.00 98.19 267 ILE A CA 1
ATOM 2109 C C . ILE A 1 267 ? 21.026 2.343 3.766 1.00 98.19 267 ILE A C 1
ATOM 2111 O O . ILE A 1 267 ? 20.410 2.463 4.826 1.00 98.19 267 ILE A O 1
ATOM 2115 N N . ASP A 1 268 ? 20.830 1.327 2.927 1.00 97.56 268 ASP A N 1
ATOM 2116 C CA . ASP A 1 268 ? 19.763 0.344 3.102 1.00 97.56 268 ASP A CA 1
ATOM 2117 C C . ASP A 1 268 ? 19.956 -0.448 4.391 1.00 97.56 268 ASP A C 1
ATOM 2119 O O . ASP A 1 268 ? 19.045 -0.503 5.215 1.00 97.56 268 ASP A O 1
ATOM 2123 N N . ILE A 1 269 ? 21.156 -0.980 4.661 1.00 97.75 269 ILE A N 1
ATOM 2124 C CA . ILE A 1 269 ? 21.377 -1.712 5.918 1.00 97.75 269 ILE A CA 1
ATOM 2125 C C . ILE A 1 269 ? 21.208 -0.821 7.156 1.00 97.75 269 ILE A C 1
ATOM 2127 O O . ILE A 1 269 ? 20.779 -1.330 8.185 1.00 97.75 269 ILE A O 1
ATOM 2131 N N . LEU A 1 270 ? 21.458 0.495 7.087 1.00 97.81 270 LEU A N 1
ATOM 2132 C CA . LEU A 1 270 ? 21.110 1.394 8.195 1.00 97.81 270 LEU A CA 1
ATOM 2133 C C . LEU A 1 270 ? 19.586 1.467 8.397 1.00 97.81 270 LEU A C 1
ATOM 2135 O O . LEU A 1 270 ? 19.132 1.313 9.529 1.00 97.81 270 LEU A O 1
ATOM 2139 N N . HIS A 1 271 ? 18.792 1.621 7.333 1.00 96.31 271 HIS A N 1
ATOM 2140 C CA . HIS A 1 271 ? 17.325 1.552 7.412 1.00 96.31 271 HIS A CA 1
ATOM 2141 C C . HIS A 1 271 ? 16.842 0.197 7.974 1.00 96.31 271 HIS A C 1
ATOM 2143 O O . HIS A 1 271 ? 16.066 0.159 8.935 1.00 96.31 271 HIS A O 1
ATOM 2149 N N . GLY A 1 272 ? 17.378 -0.916 7.460 1.00 95.88 272 GLY A N 1
ATOM 2150 C CA . GLY A 1 272 ? 17.081 -2.272 7.933 1.00 95.88 272 GLY A CA 1
ATOM 2151 C C . GLY A 1 272 ? 17.448 -2.492 9.405 1.00 95.88 272 GLY A C 1
ATOM 2152 O O . GLY A 1 272 ? 16.692 -3.122 10.141 1.00 95.88 272 GLY A O 1
ATOM 2153 N N . LEU A 1 273 ? 18.553 -1.910 9.889 1.00 96.19 273 LEU A N 1
ATOM 2154 C CA . LEU A 1 273 ? 18.903 -1.901 11.316 1.00 96.19 273 LEU A CA 1
ATOM 2155 C C . LEU A 1 273 ? 17.888 -1.113 12.149 1.00 96.19 273 LEU A C 1
ATOM 2157 O O . LEU A 1 273 ? 17.557 -1.547 13.250 1.00 96.19 273 LEU A O 1
ATOM 2161 N N . GLY A 1 274 ? 17.359 0.001 11.635 1.00 94.31 274 GLY A N 1
ATOM 2162 C CA . GLY A 1 274 ? 16.258 0.733 12.265 1.00 94.31 274 GLY A CA 1
ATOM 2163 C C . GLY A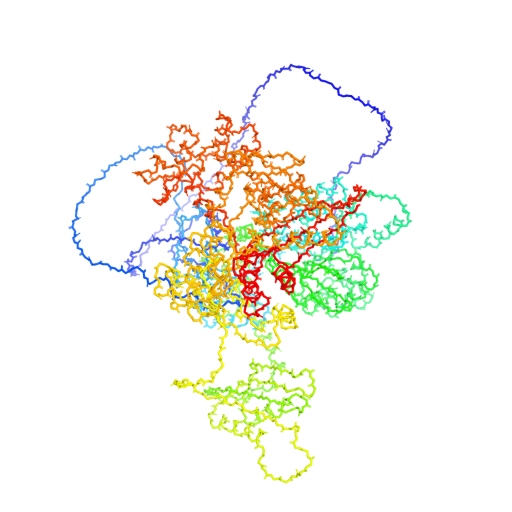 1 274 ? 15.048 -0.171 12.511 1.00 94.31 274 GLY A C 1
ATOM 2164 O O . GLY A 1 274 ? 14.618 -0.332 13.657 1.00 94.31 274 GLY A O 1
ATOM 2165 N N . GLN A 1 275 ? 14.558 -0.824 11.454 1.00 93.38 275 GLN A N 1
ATOM 2166 C CA . GLN A 1 275 ? 13.433 -1.765 11.522 1.00 93.38 275 GLN A CA 1
ATOM 2167 C C . GLN A 1 275 ? 13.734 -2.979 12.420 1.00 93.38 275 GLN A C 1
ATOM 2169 O O . GLN A 1 275 ? 12.917 -3.359 13.263 1.00 93.38 275 GLN A O 1
ATOM 2174 N N . ARG A 1 276 ? 14.928 -3.571 12.301 1.00 93.81 276 ARG A N 1
ATOM 2175 C CA . ARG A 1 276 ? 15.321 -4.755 13.072 1.00 93.81 276 ARG A CA 1
ATOM 2176 C C . ARG A 1 276 ? 15.470 -4.451 14.557 1.00 93.81 276 ARG A C 1
ATOM 2178 O O . ARG A 1 276 ? 14.946 -5.210 15.369 1.00 93.81 276 ARG A O 1
ATOM 2185 N N . TYR A 1 277 ? 16.099 -3.342 14.939 1.00 93.12 277 TYR A N 1
ATOM 2186 C CA . TYR A 1 277 ? 16.154 -2.950 16.347 1.00 93.12 277 TYR A CA 1
ATOM 2187 C C . TYR A 1 277 ? 14.756 -2.657 16.905 1.00 93.12 277 TYR A C 1
ATOM 2189 O O . TYR A 1 277 ? 14.470 -3.082 18.023 1.00 93.12 277 TYR A O 1
ATOM 2197 N N . LEU A 1 278 ? 13.849 -2.065 16.117 1.00 91.00 278 LEU A N 1
ATOM 2198 C CA . LEU A 1 278 ? 12.454 -1.879 16.526 1.00 91.00 278 LEU A CA 1
ATOM 2199 C C . LEU A 1 278 ? 11.730 -3.213 16.787 1.00 91.00 278 LEU A C 1
ATOM 2201 O O . LEU A 1 278 ? 11.068 -3.328 17.816 1.00 91.00 278 LEU A O 1
ATOM 2205 N N . SER A 1 279 ? 11.919 -4.240 15.945 1.00 88.12 279 SER A N 1
ATOM 2206 C CA . SER A 1 279 ? 11.375 -5.594 16.195 1.00 88.12 279 SER A CA 1
ATOM 2207 C C . SER A 1 279 ? 11.922 -6.252 17.473 1.00 88.12 279 SER A C 1
ATOM 2209 O O . SER A 1 279 ? 11.262 -7.092 18.078 1.00 88.12 279 SER A O 1
ATOM 2211 N N . LEU A 1 280 ? 13.115 -5.837 17.914 1.00 85.88 280 LEU A N 1
ATOM 2212 C CA . LEU A 1 280 ? 13.753 -6.266 19.162 1.00 85.88 280 LEU A CA 1
ATOM 2213 C C . LEU A 1 280 ? 13.372 -5.362 20.357 1.00 85.88 280 LEU A C 1
ATOM 2215 O O . LEU A 1 280 ? 13.927 -5.507 21.444 1.00 85.88 280 LEU A O 1
ATOM 2219 N N . GLY A 1 281 ? 12.440 -4.418 20.171 1.00 84.38 281 GLY A N 1
ATOM 2220 C CA . GLY A 1 281 ? 11.979 -3.476 21.197 1.00 84.38 281 GLY A CA 1
ATOM 2221 C C . GLY A 1 281 ? 12.905 -2.275 21.441 1.00 84.38 281 GLY A C 1
ATOM 2222 O O . GLY A 1 281 ? 12.714 -1.541 22.411 1.00 84.38 281 GLY A O 1
ATOM 2223 N N . ILE A 1 282 ? 13.906 -2.053 20.583 1.00 86.88 282 ILE A N 1
ATOM 2224 C CA . ILE A 1 282 ? 14.941 -1.024 20.737 1.00 86.88 282 ILE A CA 1
ATOM 2225 C C . ILE A 1 282 ? 14.739 0.089 19.699 1.00 86.88 282 ILE A C 1
ATOM 2227 O O . ILE A 1 282 ? 15.051 -0.055 18.521 1.00 86.88 282 ILE A O 1
ATOM 2231 N N . SER A 1 283 ? 14.272 1.257 20.143 1.00 86.19 283 SER A N 1
ATOM 2232 C CA . SER A 1 283 ? 14.181 2.443 19.280 1.00 86.19 283 SER A CA 1
ATOM 2233 C C . SER A 1 283 ? 15.569 3.037 19.012 1.00 86.19 283 SER A C 1
ATOM 2235 O O . SER A 1 283 ? 16.289 3.389 19.952 1.00 86.19 283 SER A O 1
ATOM 2237 N N . THR A 1 284 ? 15.920 3.229 17.738 1.00 89.62 284 THR A N 1
ATOM 2238 C CA . THR A 1 284 ? 17.190 3.844 17.305 1.00 89.62 284 THR A CA 1
ATOM 2239 C C . THR A 1 284 ? 16.953 4.972 16.288 1.00 89.62 284 THR A C 1
ATOM 2241 O O . THR A 1 284 ? 15.959 4.914 15.564 1.00 89.62 284 THR A O 1
ATOM 2244 N N . PRO A 1 285 ? 17.850 5.976 16.184 1.00 90.62 285 PRO A N 1
ATOM 2245 C CA . PRO A 1 285 ? 17.731 7.063 15.198 1.00 90.62 285 PRO A CA 1
ATOM 2246 C C . PRO A 1 285 ? 17.663 6.598 13.733 1.00 90.62 285 PRO A C 1
ATOM 2248 O O . PRO A 1 285 ? 17.097 7.286 12.884 1.00 90.62 285 PRO A O 1
ATOM 2251 N N . PHE A 1 286 ? 18.186 5.401 13.437 1.00 94.00 286 PHE A N 1
ATOM 2252 C CA . PHE A 1 286 ? 18.156 4.790 12.105 1.00 94.00 286 PHE A CA 1
ATOM 2253 C C . PHE A 1 286 ? 16.736 4.594 11.541 1.00 94.00 286 PHE A C 1
ATOM 2255 O O . PHE A 1 286 ? 16.574 4.553 10.326 1.00 94.00 286 PHE A O 1
ATOM 2262 N N . LEU A 1 287 ? 15.705 4.552 12.398 1.00 90.62 287 LEU A N 1
ATOM 2263 C CA . LEU A 1 287 ? 14.287 4.506 12.003 1.00 90.62 287 LEU A CA 1
ATOM 2264 C C . LEU A 1 287 ? 13.815 5.700 11.157 1.00 90.62 287 LEU A C 1
ATOM 2266 O O . LEU A 1 287 ? 12.741 5.632 10.571 1.00 90.62 287 LEU A O 1
ATOM 2270 N N . SER A 1 288 ? 14.577 6.797 11.116 1.00 89.06 288 SER A N 1
ATOM 2271 C CA . SER A 1 288 ? 14.257 7.981 10.307 1.00 89.06 288 SER A CA 1
ATOM 2272 C C . SER A 1 288 ? 14.856 7.961 8.892 1.00 89.06 288 SER A C 1
ATOM 2274 O O . SER A 1 288 ? 14.575 8.859 8.097 1.00 89.06 288 SER A O 1
ATOM 2276 N N . LEU A 1 289 ? 15.670 6.952 8.558 1.00 93.25 289 LEU A N 1
ATOM 2277 C CA . LEU A 1 289 ? 16.154 6.735 7.194 1.00 93.25 289 LEU A CA 1
ATOM 2278 C C . LEU A 1 289 ? 15.100 5.986 6.379 1.00 93.25 289 LEU A C 1
ATOM 2280 O O . LEU A 1 289 ? 14.468 5.067 6.892 1.00 93.25 289 LEU A O 1
ATOM 2284 N N . GLY A 1 290 ? 14.957 6.345 5.106 1.00 90.75 290 GLY A N 1
ATOM 2285 C CA . GLY A 1 290 ? 14.333 5.498 4.090 1.00 90.75 290 GLY A CA 1
ATOM 2286 C C . GLY A 1 290 ? 15.386 4.657 3.362 1.00 90.75 290 GLY A C 1
ATOM 2287 O O . GLY A 1 290 ? 16.588 4.833 3.579 1.00 90.75 290 GLY A O 1
ATOM 2288 N N . LEU A 1 291 ? 14.928 3.774 2.476 1.00 93.81 291 LEU A N 1
ATOM 2289 C CA . LEU A 1 291 ? 15.789 3.043 1.540 1.00 93.81 291 LEU A CA 1
ATOM 2290 C C . LEU A 1 291 ? 16.430 3.996 0.523 1.00 93.81 291 LEU A C 1
ATOM 2292 O O . LEU A 1 291 ? 15.933 5.100 0.280 1.00 93.81 291 LEU A O 1
ATOM 2296 N N . SER A 1 292 ? 17.556 3.600 -0.065 1.00 92.62 292 SER A N 1
ATOM 2297 C CA . SER A 1 292 ? 18.416 4.523 -0.799 1.00 92.62 292 SER A CA 1
ATOM 2298 C C . SER A 1 292 ? 17.755 5.057 -2.081 1.00 92.62 292 SER A C 1
ATOM 2300 O O . SER A 1 292 ? 17.871 6.254 -2.364 1.00 92.62 292 SER A O 1
ATOM 2302 N N . TYR A 1 293 ? 16.935 4.238 -2.753 1.00 87.50 293 TYR A N 1
ATOM 2303 C CA . TYR A 1 293 ? 16.104 4.635 -3.898 1.00 87.50 293 TYR A CA 1
ATOM 2304 C C . TYR A 1 293 ? 14.998 5.654 -3.574 1.00 87.50 293 TYR A C 1
ATOM 2306 O O . TYR A 1 293 ? 14.495 6.319 -4.481 1.00 87.50 293 TYR A O 1
ATOM 2314 N N . MET A 1 294 ? 14.595 5.800 -2.304 1.00 89.06 294 MET A N 1
ATOM 2315 C CA . MET A 1 294 ? 13.540 6.744 -1.904 1.00 89.06 294 MET A CA 1
ATOM 2316 C C . MET A 1 294 ? 14.017 8.205 -1.953 1.00 89.06 294 MET A C 1
ATOM 2318 O O . MET A 1 294 ? 13.206 9.134 -1.915 1.00 89.06 294 MET A O 1
ATOM 2322 N N . TYR A 1 295 ? 15.330 8.437 -2.035 1.00 87.25 295 TYR A N 1
ATOM 2323 C CA . TYR A 1 295 ? 15.907 9.775 -2.080 1.00 87.25 295 TYR A CA 1
ATOM 2324 C C . TYR A 1 295 ? 16.085 10.269 -3.527 1.00 87.25 295 TYR A C 1
ATOM 2326 O O . TYR A 1 295 ? 16.682 9.582 -4.350 1.00 87.25 295 TYR A O 1
ATOM 2334 N N . PRO A 1 296 ? 15.712 11.523 -3.854 1.00 80.94 296 PRO A N 1
ATOM 2335 C CA . PRO A 1 296 ? 15.797 12.055 -5.224 1.00 80.94 296 PRO A CA 1
ATOM 2336 C C . PRO A 1 296 ? 17.234 12.323 -5.720 1.00 80.94 296 PRO A C 1
ATOM 2338 O O . PRO A 1 296 ? 17.427 12.853 -6.817 1.00 80.94 296 PRO A O 1
ATOM 2341 N N . SER A 1 297 ? 18.244 12.069 -4.883 1.00 88.50 297 SER A N 1
ATOM 2342 C CA . SER A 1 297 ? 19.674 12.175 -5.198 1.00 88.50 297 SER A CA 1
ATOM 2343 C C . SER A 1 297 ? 20.518 11.576 -4.072 1.00 88.50 297 SER A C 1
ATOM 2345 O O . SER A 1 297 ? 20.110 11.580 -2.905 1.00 88.50 297 SER A O 1
ATOM 2347 N N . LEU A 1 298 ? 21.759 11.207 -4.387 1.00 90.94 298 LEU A N 1
ATOM 2348 C CA . LEU A 1 298 ? 22.770 10.828 -3.396 1.00 90.94 298 LEU A CA 1
ATOM 2349 C C . LEU A 1 298 ? 23.027 11.955 -2.380 1.00 90.94 298 LEU A C 1
ATOM 2351 O O . LEU A 1 298 ? 23.324 11.687 -1.219 1.00 90.94 298 LEU A O 1
ATOM 2355 N N . ALA A 1 299 ? 22.900 13.222 -2.787 1.00 91.88 299 ALA A N 1
ATOM 2356 C CA . ALA A 1 299 ? 23.037 14.362 -1.880 1.00 91.88 299 ALA A CA 1
ATOM 2357 C C . ALA A 1 299 ? 21.919 14.405 -0.821 1.00 91.88 299 ALA A C 1
ATOM 2359 O O . ALA A 1 299 ? 22.201 14.647 0.351 1.00 91.88 299 ALA A O 1
ATOM 2360 N N . ALA A 1 300 ? 20.671 14.121 -1.213 1.00 90.12 300 ALA A N 1
ATOM 2361 C CA . ALA A 1 300 ? 19.540 14.039 -0.290 1.00 90.12 300 ALA A CA 1
ATOM 2362 C C . ALA A 1 300 ? 19.671 12.843 0.670 1.00 90.12 300 ALA A C 1
ATOM 2364 O O . ALA A 1 300 ? 19.477 13.008 1.873 1.00 90.12 300 ALA A O 1
ATOM 2365 N N . ALA A 1 301 ? 20.088 11.678 0.164 1.00 95.25 301 ALA A N 1
ATOM 2366 C CA . ALA A 1 301 ? 20.324 10.496 0.992 1.00 95.25 301 ALA A CA 1
ATOM 2367 C C . ALA A 1 301 ? 21.426 10.739 2.039 1.00 95.25 301 ALA A C 1
ATOM 2369 O O . ALA A 1 301 ? 21.247 10.478 3.227 1.00 95.25 301 ALA A O 1
ATOM 2370 N N . LYS A 1 302 ? 22.547 11.350 1.626 1.00 97.50 302 LYS A N 1
ATOM 2371 C CA . LYS A 1 302 ? 23.612 11.772 2.547 1.00 97.50 302 LYS A CA 1
ATOM 2372 C C . LYS A 1 302 ? 23.127 12.773 3.593 1.00 97.50 302 LYS A C 1
ATOM 2374 O O . LYS A 1 302 ? 23.537 12.663 4.741 1.00 97.50 302 LYS A O 1
ATOM 2379 N N . ALA A 1 303 ? 22.266 13.725 3.229 1.00 93.81 303 ALA A N 1
ATOM 2380 C CA . ALA A 1 303 ? 21.708 14.684 4.183 1.00 93.81 303 ALA A CA 1
ATOM 2381 C C . ALA A 1 303 ? 20.847 14.000 5.263 1.00 93.81 303 ALA A C 1
ATOM 2383 O O . ALA A 1 303 ? 20.937 14.373 6.431 1.00 93.81 303 ALA A O 1
ATOM 2384 N N . ALA A 1 304 ? 20.084 12.960 4.908 1.00 94.00 304 ALA A N 1
ATOM 2385 C CA . ALA A 1 304 ? 19.348 12.155 5.883 1.00 94.00 304 ALA A CA 1
ATOM 2386 C C . ALA A 1 304 ? 20.291 11.383 6.827 1.00 94.00 304 ALA A C 1
ATOM 2388 O O . ALA A 1 304 ? 20.118 11.439 8.044 1.00 94.00 304 ALA A O 1
ATOM 2389 N N . VAL A 1 305 ? 21.346 10.750 6.296 1.00 97.50 305 VAL A N 1
ATOM 2390 C CA . VAL A 1 305 ? 22.365 10.072 7.124 1.00 97.50 305 VAL A CA 1
ATOM 2391 C C . VAL A 1 305 ? 23.115 11.058 8.029 1.00 97.50 305 VAL A C 1
ATOM 2393 O O . VAL A 1 305 ? 23.389 10.721 9.177 1.00 97.50 305 VAL A O 1
ATOM 2396 N N . ILE A 1 306 ? 23.391 12.285 7.571 1.00 97.00 306 ILE A N 1
ATOM 2397 C CA . ILE A 1 306 ? 23.961 13.356 8.408 1.00 97.00 306 ILE A CA 1
ATOM 2398 C C . ILE A 1 306 ? 22.996 13.729 9.538 1.00 97.00 306 ILE A C 1
ATOM 2400 O O . ILE A 1 306 ? 23.424 13.779 10.685 1.00 97.00 306 ILE A O 1
ATOM 2404 N N . SER A 1 307 ? 21.700 13.914 9.258 1.00 93.88 307 SER A N 1
ATOM 2405 C CA . SER A 1 307 ? 20.701 14.220 10.294 1.00 93.88 307 SER A CA 1
ATOM 2406 C C . SER A 1 307 ? 20.609 13.117 11.357 1.00 93.88 307 SER A C 1
ATOM 2408 O O . SER A 1 307 ? 20.494 13.413 12.546 1.00 93.88 307 SER A O 1
ATOM 2410 N N . VAL A 1 308 ? 20.718 11.849 10.951 1.00 94.88 308 VAL A N 1
ATOM 2411 C CA . VAL A 1 308 ? 20.820 10.705 11.872 1.00 94.88 308 VAL A CA 1
ATOM 2412 C C . VAL A 1 308 ? 22.143 10.711 12.630 1.00 94.88 308 VAL A C 1
ATOM 2414 O O . VAL A 1 308 ? 22.163 10.440 13.828 1.00 94.88 308 VAL A O 1
ATOM 2417 N N . GLY A 1 309 ? 23.248 11.068 11.976 1.00 94.06 309 GLY A N 1
ATOM 2418 C CA . GLY A 1 309 ? 24.543 11.270 12.617 1.00 94.06 309 GLY A CA 1
ATOM 2419 C C . GLY A 1 309 ? 24.502 12.353 13.699 1.00 94.06 309 GLY A C 1
ATOM 2420 O O . GLY A 1 309 ? 25.037 12.145 14.784 1.00 94.06 309 GLY A O 1
ATOM 2421 N N . GLU A 1 310 ? 23.814 13.468 13.451 1.00 91.19 310 GLU A N 1
ATOM 2422 C CA . GLU A 1 310 ? 23.593 14.561 14.406 1.00 91.19 310 GLU A CA 1
ATOM 2423 C C . GLU A 1 310 ? 22.689 14.139 15.576 1.00 91.19 310 GLU A C 1
ATOM 2425 O O . GLU A 1 310 ? 22.996 14.445 16.733 1.00 91.19 310 GLU A O 1
ATOM 2430 N N . GLU A 1 311 ? 21.618 13.376 15.329 1.00 89.81 311 GLU A N 1
ATOM 2431 C CA . GLU A 1 311 ? 20.799 12.802 16.406 1.00 89.81 311 GLU A CA 1
ATOM 2432 C C . GLU A 1 311 ? 21.621 11.824 17.258 1.00 89.81 311 GLU A C 1
ATOM 2434 O O . GLU A 1 311 ? 21.635 11.917 18.487 1.00 89.81 311 GLU A O 1
ATOM 2439 N N . ILE A 1 312 ? 22.383 10.931 16.620 1.00 91.25 312 ILE A N 1
ATOM 2440 C CA . ILE A 1 312 ? 23.283 10.008 17.313 1.00 91.25 312 ILE A CA 1
ATOM 2441 C C . ILE A 1 312 ? 24.362 10.778 18.077 1.00 91.25 312 ILE A C 1
ATOM 2443 O O . ILE A 1 312 ? 24.697 10.342 19.168 1.00 91.25 312 ILE A O 1
ATOM 2447 N N . ALA A 1 313 ? 24.879 11.904 17.575 1.00 87.94 313 ALA A N 1
ATOM 2448 C CA . ALA A 1 313 ? 25.920 12.715 18.222 1.00 87.94 313 ALA A CA 1
ATOM 2449 C C . ALA A 1 313 ? 25.401 13.619 19.356 1.00 87.94 313 ALA A C 1
ATOM 2451 O O . ALA A 1 313 ? 26.170 14.010 20.234 1.00 87.94 313 ALA A O 1
ATOM 2452 N N . THR A 1 314 ? 24.104 13.932 19.377 1.00 84.31 314 THR A N 1
ATOM 2453 C CA . THR A 1 314 ? 23.467 14.712 20.452 1.00 84.31 314 THR A CA 1
ATOM 2454 C C . THR A 1 314 ? 22.849 13.825 21.530 1.00 84.31 314 THR A C 1
ATOM 2456 O O . THR A 1 314 ? 22.974 14.125 22.719 1.00 84.31 314 THR A O 1
ATOM 2459 N N . GLN A 1 315 ? 22.206 12.723 21.138 1.00 82.62 315 GLN A N 1
ATOM 2460 C CA . GLN A 1 315 ? 21.458 11.846 22.038 1.00 82.62 315 GLN A CA 1
ATOM 2461 C C . GLN A 1 315 ? 22.173 10.535 22.377 1.00 82.62 315 GLN A C 1
ATOM 2463 O O . GLN A 1 315 ? 21.851 9.951 23.406 1.00 82.62 315 GLN A O 1
ATOM 2468 N N . GLY A 1 316 ? 23.113 10.061 21.554 1.00 84.50 316 GLY A N 1
ATOM 2469 C CA . GLY A 1 316 ? 23.775 8.758 21.701 1.00 84.50 316 GLY A CA 1
ATOM 2470 C C . GLY A 1 316 ? 22.911 7.571 21.258 1.00 84.50 316 GLY A C 1
ATOM 2471 O O . GLY A 1 316 ? 21.734 7.720 20.916 1.00 84.50 316 GLY A O 1
ATOM 2472 N N . LEU A 1 317 ? 23.485 6.364 21.312 1.00 87.50 317 LEU A N 1
ATOM 2473 C CA . LEU A 1 317 ? 22.764 5.105 21.086 1.00 87.50 317 LEU A CA 1
ATOM 2474 C C . LEU A 1 317 ? 22.338 4.434 22.410 1.00 87.50 317 LEU A C 1
ATOM 2476 O O . LEU A 1 317 ? 22.971 4.665 23.449 1.00 87.50 317 LEU A O 1
ATOM 2480 N N . PRO A 1 318 ? 21.276 3.600 22.403 1.00 85.88 318 PRO A N 1
ATOM 2481 C CA . PRO A 1 318 ? 20.913 2.748 23.536 1.00 85.88 318 PRO A CA 1
ATOM 2482 C C . PRO A 1 318 ? 22.097 1.884 24.021 1.00 85.88 318 PRO A C 1
ATOM 2484 O O . PRO A 1 318 ? 22.784 1.296 23.186 1.00 85.88 318 PRO A O 1
ATOM 2487 N N . PRO A 1 319 ? 22.345 1.760 25.341 1.00 81.19 319 PRO A N 1
ATOM 2488 C CA . PRO A 1 319 ? 23.476 0.980 25.861 1.00 81.19 319 PRO A CA 1
ATOM 2489 C C . PRO A 1 319 ? 23.483 -0.495 25.435 1.00 81.19 319 PRO A C 1
ATOM 2491 O O . PRO A 1 319 ? 24.553 -1.085 25.293 1.00 81.19 319 PRO A O 1
ATOM 2494 N N . ASP A 1 320 ? 22.307 -1.079 25.199 1.00 83.44 320 ASP A N 1
ATOM 2495 C CA . ASP A 1 320 ? 22.142 -2.499 24.871 1.00 83.44 320 ASP A CA 1
ATOM 2496 C C . ASP A 1 320 ? 22.793 -2.876 23.529 1.00 83.44 320 ASP A C 1
ATOM 2498 O O . ASP A 1 320 ? 23.354 -3.968 23.402 1.00 83.44 320 ASP A O 1
ATOM 2502 N N . ILE A 1 321 ? 22.807 -1.939 22.569 1.00 88.31 321 ILE A N 1
ATOM 2503 C CA . ILE A 1 321 ? 23.409 -2.105 21.233 1.00 88.31 321 ILE A CA 1
ATOM 2504 C C . ILE A 1 321 ? 24.847 -1.570 21.138 1.00 88.31 321 ILE A C 1
ATOM 2506 O O . ILE A 1 321 ? 25.468 -1.666 20.083 1.00 88.31 321 ILE A O 1
ATOM 2510 N N . CYS A 1 322 ? 25.383 -0.999 22.222 1.00 86.50 322 CYS A N 1
ATOM 2511 C CA . CYS A 1 322 ? 26.757 -0.503 22.283 1.00 86.50 322 CYS A CA 1
ATOM 2512 C C . CYS A 1 322 ? 27.707 -1.576 22.857 1.00 86.50 322 CYS A C 1
ATOM 2514 O O . CYS A 1 322 ? 27.378 -2.188 23.881 1.00 86.50 322 CYS A O 1
ATOM 2516 N N . PRO A 1 323 ? 28.897 -1.790 22.259 1.00 91.00 323 PRO A N 1
ATOM 2517 C CA . PRO A 1 323 ? 29.448 -1.076 21.106 1.00 91.00 323 PRO A CA 1
ATOM 2518 C C . PRO A 1 323 ? 28.854 -1.584 19.781 1.00 91.00 323 PRO A C 1
ATOM 2520 O O . PRO A 1 323 ? 28.787 -2.790 19.559 1.00 91.00 323 PRO A O 1
ATOM 2523 N N . LEU A 1 324 ? 28.483 -0.667 18.882 1.00 94.50 324 LEU A N 1
ATOM 2524 C CA . LEU A 1 324 ? 28.005 -1.006 17.541 1.00 94.50 324 LEU A CA 1
ATOM 2525 C C . LEU A 1 324 ? 29.210 -1.124 16.599 1.00 94.50 324 LEU A C 1
ATOM 2527 O O . LEU A 1 324 ? 29.817 -0.113 16.240 1.00 94.50 324 LEU A O 1
ATOM 2531 N N . ILE A 1 325 ? 29.574 -2.348 16.219 1.00 96.75 325 ILE A N 1
ATOM 2532 C CA . ILE A 1 325 ? 30.766 -2.641 15.413 1.00 96.75 325 ILE A CA 1
ATOM 2533 C C . ILE A 1 325 ? 30.346 -3.024 13.991 1.00 96.75 325 ILE A C 1
ATOM 2535 O O . ILE A 1 325 ? 29.724 -4.064 13.771 1.00 96.75 325 ILE A O 1
ATOM 2539 N N . ILE A 1 326 ? 30.720 -2.188 13.022 1.00 98.00 326 ILE A N 1
ATOM 2540 C CA . ILE A 1 326 ? 30.443 -2.376 11.596 1.00 98.00 326 ILE A CA 1
ATOM 2541 C C . ILE A 1 326 ? 31.731 -2.803 10.884 1.00 98.00 326 ILE A C 1
ATOM 2543 O O . ILE A 1 326 ? 32.727 -2.073 10.869 1.00 98.00 326 ILE A O 1
ATOM 2547 N N . VAL A 1 327 ? 31.713 -3.997 10.293 1.00 98.12 327 VAL A N 1
ATOM 2548 C CA . VAL A 1 327 ? 32.850 -4.600 9.587 1.00 98.12 327 VAL A CA 1
ATOM 2549 C C . VAL A 1 327 ? 32.652 -4.474 8.078 1.00 98.12 327 VAL A C 1
ATOM 2551 O O . VAL A 1 327 ? 31.683 -4.997 7.543 1.00 98.12 327 VAL A O 1
ATOM 2554 N N . PHE A 1 328 ? 33.597 -3.842 7.383 1.00 98.06 328 PHE A N 1
ATOM 2555 C CA . PHE A 1 328 ? 33.622 -3.725 5.922 1.00 98.06 328 PHE A CA 1
ATOM 2556 C C . PHE A 1 328 ? 34.654 -4.697 5.342 1.00 98.06 328 PHE A C 1
ATOM 2558 O O . PHE A 1 328 ? 35.843 -4.598 5.667 1.00 98.06 328 PHE A O 1
ATOM 2565 N N . THR A 1 329 ? 34.238 -5.626 4.478 1.00 96.00 329 THR A N 1
ATOM 2566 C CA . THR A 1 329 ? 35.165 -6.597 3.870 1.00 96.00 329 THR A CA 1
ATOM 2567 C C . THR A 1 329 ? 35.811 -6.042 2.596 1.00 96.00 329 THR A C 1
ATOM 2569 O O . THR A 1 329 ? 35.181 -5.394 1.765 1.00 96.00 329 THR A O 1
ATOM 2572 N N . GLY A 1 330 ? 37.110 -6.280 2.425 1.00 89.00 330 GLY A N 1
ATOM 2573 C CA . GLY A 1 330 ? 37.869 -5.813 1.270 1.00 89.00 330 GLY A CA 1
ATOM 2574 C C . GLY A 1 330 ? 38.109 -4.296 1.226 1.00 89.00 330 GLY A C 1
ATOM 2575 O O . GLY A 1 330 ? 37.637 -3.512 2.048 1.00 89.00 330 GLY A O 1
ATOM 2576 N N . SER A 1 331 ? 38.884 -3.875 0.224 1.00 84.38 331 SER A N 1
ATOM 2577 C CA . SER A 1 331 ? 39.302 -2.481 -0.006 1.00 84.38 331 SER A CA 1
ATOM 2578 C C . SER A 1 331 ? 38.973 -1.981 -1.422 1.00 84.38 331 SER A C 1
ATOM 2580 O O . SER A 1 331 ? 39.588 -1.043 -1.924 1.00 84.38 331 SER A O 1
ATOM 2582 N N . GLY A 1 332 ? 38.001 -2.609 -2.092 1.00 85.19 332 GLY A N 1
ATOM 2583 C CA . GLY A 1 332 ? 37.523 -2.196 -3.415 1.00 85.19 332 GLY A CA 1
ATOM 2584 C C . GLY A 1 332 ? 36.671 -0.920 -3.389 1.00 85.19 332 GLY A C 1
ATOM 2585 O O . GLY A 1 332 ? 36.389 -0.362 -2.327 1.00 85.19 332 GLY A O 1
ATOM 2586 N N . ASN A 1 333 ? 36.218 -0.474 -4.566 1.00 87.06 333 ASN A N 1
ATOM 2587 C CA . ASN A 1 333 ? 35.316 0.682 -4.708 1.00 87.06 333 ASN A CA 1
ATOM 2588 C C . ASN A 1 333 ? 34.018 0.513 -3.881 1.00 87.06 333 ASN A C 1
ATOM 2590 O O . ASN A 1 333 ? 33.535 1.475 -3.299 1.00 87.06 333 ASN A O 1
ATOM 2594 N N . VAL A 1 334 ? 33.490 -0.712 -3.769 1.00 90.69 334 VAL A N 1
ATOM 2595 C CA . VAL A 1 334 ? 32.296 -1.015 -2.956 1.00 90.69 334 VAL A CA 1
ATOM 2596 C C . VAL A 1 334 ? 32.532 -0.696 -1.476 1.00 90.69 334 VAL A C 1
ATOM 2598 O O . VAL A 1 334 ? 31.798 0.089 -0.882 1.00 90.69 334 VAL A O 1
ATOM 2601 N N . SER A 1 335 ? 33.631 -1.200 -0.906 1.00 94.56 335 SER A N 1
ATOM 2602 C CA . SER A 1 335 ? 34.027 -0.907 0.478 1.00 94.56 335 SER A CA 1
ATOM 2603 C C . SER A 1 335 ? 34.251 0.595 0.700 1.00 94.56 335 SER A C 1
ATOM 2605 O O . SER A 1 335 ? 33.799 1.144 1.702 1.00 94.56 335 SER A O 1
ATOM 2607 N N . HIS A 1 336 ? 34.860 1.299 -0.263 1.00 95.19 336 HIS A N 1
ATOM 2608 C CA . HIS A 1 336 ? 35.023 2.756 -0.193 1.00 95.19 336 HIS A CA 1
ATOM 2609 C C . HIS A 1 336 ? 33.685 3.514 -0.219 1.00 95.19 336 HIS A C 1
ATOM 2611 O O . HIS A 1 336 ? 33.530 4.465 0.544 1.00 95.19 336 HIS A O 1
ATOM 2617 N N . GLY A 1 337 ? 32.724 3.096 -1.050 1.00 95.19 337 GLY A N 1
ATOM 2618 C CA . GLY A 1 337 ? 31.387 3.694 -1.122 1.00 95.19 337 GLY A CA 1
ATOM 2619 C C . GLY A 1 337 ? 30.581 3.514 0.167 1.00 95.19 337 GLY A C 1
ATOM 2620 O O . GLY A 1 337 ? 29.988 4.471 0.657 1.00 95.19 337 GLY A O 1
ATOM 2621 N N . ALA A 1 338 ? 30.637 2.324 0.769 1.00 97.69 338 ALA A N 1
ATOM 2622 C CA . ALA A 1 338 ? 30.006 2.055 2.062 1.00 97.69 338 ALA A CA 1
ATOM 2623 C C . ALA A 1 338 ? 30.651 2.883 3.190 1.00 97.69 338 ALA A C 1
ATOM 2625 O O . ALA A 1 338 ? 29.967 3.561 3.957 1.00 97.69 338 ALA A O 1
ATOM 2626 N N . GLN A 1 339 ? 31.989 2.923 3.230 1.00 98.00 339 GLN A N 1
ATOM 2627 C CA . GLN A 1 339 ? 32.738 3.757 4.174 1.00 98.00 339 GLN A CA 1
ATOM 2628 C C . GLN A 1 339 ? 32.479 5.262 3.995 1.00 98.00 339 GLN A C 1
ATOM 2630 O O . GLN A 1 339 ? 32.592 6.010 4.961 1.00 98.00 339 GLN A O 1
ATOM 2635 N N . GLU A 1 340 ? 32.175 5.734 2.784 1.00 97.62 340 GLU A N 1
ATOM 2636 C CA . GLU A 1 340 ? 31.852 7.141 2.512 1.00 97.62 340 GLU A CA 1
ATOM 2637 C C . GLU A 1 340 ? 30.558 7.571 3.209 1.00 97.62 340 GLU A C 1
ATOM 2639 O O . GLU A 1 340 ? 30.512 8.665 3.768 1.00 97.62 340 GLU A O 1
ATOM 2644 N N . ILE A 1 341 ? 29.538 6.708 3.221 1.00 98.31 341 ILE A N 1
ATOM 2645 C CA . ILE A 1 341 ? 28.293 6.952 3.956 1.00 98.31 341 ILE A CA 1
ATOM 2646 C C . ILE A 1 341 ? 28.509 6.767 5.461 1.00 98.31 341 ILE A C 1
ATOM 2648 O O . ILE A 1 341 ? 28.102 7.620 6.244 1.00 98.31 341 ILE A O 1
ATOM 2652 N N . PHE A 1 342 ? 29.215 5.713 5.883 1.00 98.12 342 PHE A N 1
ATOM 2653 C CA . PHE A 1 342 ? 29.542 5.490 7.296 1.00 98.12 342 PHE A CA 1
ATOM 2654 C C . PHE A 1 342 ? 30.273 6.676 7.941 1.00 98.12 342 PHE A C 1
ATOM 2656 O O . PHE A 1 342 ? 30.014 7.009 9.096 1.00 98.12 342 PHE A O 1
ATOM 2663 N N . LYS A 1 343 ? 31.135 7.369 7.184 1.00 97.44 343 LYS A N 1
ATOM 2664 C CA . LYS A 1 343 ? 31.860 8.560 7.653 1.00 97.44 343 LYS A CA 1
ATOM 2665 C C . LYS A 1 343 ? 30.970 9.756 8.006 1.00 97.44 343 LYS A C 1
ATOM 2667 O O . LYS A 1 343 ? 31.468 10.688 8.630 1.00 97.44 343 LYS A O 1
ATOM 2672 N N . LEU A 1 344 ? 29.690 9.732 7.630 1.00 97.19 344 LEU A N 1
ATOM 2673 C CA . LEU A 1 344 ? 28.693 10.746 7.987 1.00 97.19 344 LEU A CA 1
ATOM 2674 C C . LEU A 1 344 ? 28.090 10.522 9.387 1.00 97.19 344 LEU A C 1
ATOM 2676 O O . LEU A 1 344 ? 27.463 11.426 9.931 1.00 97.19 344 LEU A O 1
ATOM 2680 N N . LEU A 1 345 ? 28.293 9.341 9.979 1.00 96.06 345 LEU A N 1
ATOM 2681 C CA . LEU A 1 345 ? 27.912 9.033 11.357 1.00 96.06 345 LEU A CA 1
ATOM 2682 C C . LEU A 1 345 ? 29.048 9.403 12.335 1.00 96.06 345 LEU A C 1
ATOM 2684 O O . LEU A 1 345 ? 30.220 9.383 11.949 1.00 96.06 345 LEU A O 1
ATOM 2688 N N . PRO A 1 346 ? 28.757 9.686 13.618 1.00 92.44 346 PRO A N 1
ATOM 2689 C CA . PRO A 1 346 ? 29.782 9.855 14.648 1.00 92.44 346 PRO A CA 1
ATOM 2690 C C . PRO A 1 346 ? 30.429 8.498 14.967 1.00 92.44 346 PRO A C 1
ATOM 2692 O O . PRO A 1 346 ? 29.863 7.677 15.688 1.00 92.44 346 PRO A O 1
ATOM 2695 N N . HIS A 1 347 ? 31.615 8.253 14.409 1.00 94.69 347 HIS A N 1
ATOM 2696 C CA . HIS A 1 347 ? 32.265 6.941 14.395 1.00 94.69 347 HIS A CA 1
ATOM 2697 C C . HIS A 1 347 ? 33.737 6.997 14.829 1.00 94.69 347 HIS A C 1
ATOM 2699 O O . HIS A 1 347 ? 34.363 8.054 14.880 1.00 94.69 347 HIS A O 1
ATOM 2705 N N . THR A 1 348 ? 34.328 5.833 15.097 1.00 94.88 348 THR A N 1
ATOM 2706 C CA . THR A 1 348 ? 35.782 5.656 15.231 1.00 94.88 348 THR A CA 1
ATOM 2707 C C . THR A 1 348 ? 36.234 4.457 14.402 1.00 94.88 348 THR A C 1
ATOM 2709 O O . THR A 1 348 ? 35.745 3.347 14.602 1.00 94.88 348 THR A O 1
ATOM 2712 N N . PHE A 1 349 ? 37.172 4.652 13.472 1.00 95.50 349 PHE A N 1
ATOM 2713 C CA . PHE A 1 349 ? 37.793 3.526 12.770 1.00 95.50 349 PHE A CA 1
ATOM 2714 C C . PHE A 1 349 ? 38.822 2.824 13.662 1.00 95.50 349 PHE A C 1
ATOM 2716 O O . PHE A 1 349 ? 39.628 3.478 14.326 1.00 95.50 349 PHE A O 1
ATOM 2723 N N . VAL A 1 350 ? 38.799 1.492 13.668 1.00 94.94 350 VAL A N 1
ATOM 2724 C CA . VAL A 1 350 ? 39.674 0.646 14.487 1.00 94.94 350 VAL A CA 1
ATOM 2725 C C . VAL A 1 350 ? 40.322 -0.451 13.650 1.00 94.94 350 VAL A C 1
ATOM 2727 O O . VAL A 1 350 ? 39.754 -0.936 12.672 1.00 94.94 350 VAL A O 1
ATOM 2730 N N . ASP A 1 351 ? 41.537 -0.823 14.042 1.00 94.00 351 ASP A N 1
ATOM 2731 C CA . ASP A 1 351 ? 42.250 -1.954 13.456 1.00 94.00 351 ASP A CA 1
ATOM 2732 C C . ASP A 1 351 ? 41.629 -3.284 13.934 1.00 94.00 351 ASP A C 1
ATOM 2734 O O . ASP A 1 351 ? 41.285 -3.378 15.120 1.00 94.00 351 ASP A O 1
ATOM 2738 N N . PRO A 1 352 ? 41.526 -4.319 13.073 1.00 92.75 352 PRO A N 1
ATOM 2739 C CA . PRO A 1 352 ? 41.011 -5.640 13.442 1.00 92.75 352 PRO A CA 1
ATOM 2740 C C . PRO A 1 352 ? 41.599 -6.234 14.730 1.00 92.75 352 PRO A C 1
ATOM 2742 O O . PRO A 1 352 ? 40.877 -6.865 15.499 1.00 92.75 352 PRO A O 1
ATOM 2745 N N . SER A 1 353 ? 42.883 -5.990 15.018 1.00 90.38 353 SER A N 1
ATOM 2746 C CA . SER A 1 353 ? 43.549 -6.482 16.234 1.00 90.38 353 SER A CA 1
ATOM 2747 C C . SER A 1 353 ? 42.976 -5.922 17.542 1.00 90.38 353 SER A C 1
ATOM 2749 O O . SER A 1 353 ? 43.171 -6.525 18.595 1.00 90.38 353 SER A O 1
ATOM 2751 N N . LYS A 1 354 ? 42.249 -4.795 17.497 1.00 91.69 354 LYS A N 1
ATOM 2752 C CA . LYS A 1 354 ? 41.694 -4.115 18.681 1.00 91.69 354 LYS A CA 1
ATOM 2753 C C . LYS A 1 354 ? 40.263 -4.528 19.025 1.00 91.69 354 LYS A C 1
ATOM 2755 O O . LYS A 1 354 ? 39.785 -4.162 20.099 1.00 91.69 354 LYS A O 1
ATOM 2760 N N . LEU A 1 355 ? 39.582 -5.289 18.163 1.00 91.62 355 LEU A N 1
ATOM 2761 C CA . LEU A 1 355 ? 38.200 -5.733 18.397 1.00 91.62 355 LEU A CA 1
ATOM 2762 C C . LEU A 1 355 ? 38.010 -6.465 19.748 1.00 91.62 355 LEU A C 1
ATOM 2764 O O . LEU A 1 355 ? 37.083 -6.090 20.474 1.00 91.62 355 LEU A O 1
ATOM 2768 N N . PRO A 1 356 ? 38.897 -7.395 20.176 1.00 88.69 356 PRO A N 1
ATOM 2769 C CA . PRO A 1 356 ? 38.753 -8.070 21.469 1.00 88.69 356 PRO A CA 1
ATOM 2770 C C . PRO A 1 356 ? 38.803 -7.107 22.666 1.00 88.69 356 PRO A C 1
ATOM 2772 O O . PRO A 1 356 ? 38.041 -7.263 23.620 1.00 88.69 356 PRO A O 1
ATOM 2775 N N . GLU A 1 357 ? 39.661 -6.080 22.618 1.00 86.31 357 GLU A N 1
ATOM 2776 C CA . GLU A 1 357 ? 39.778 -5.092 23.700 1.00 86.31 357 GLU A CA 1
ATOM 2777 C C . GLU A 1 357 ? 38.536 -4.201 23.828 1.00 86.31 357 GLU A C 1
ATOM 2779 O O . GLU A 1 357 ? 38.147 -3.833 24.939 1.00 86.31 357 GLU A O 1
ATOM 2784 N N . ILE A 1 358 ? 37.934 -3.825 22.695 1.00 84.50 358 ILE A N 1
ATOM 2785 C CA . ILE A 1 358 ? 36.760 -2.941 22.633 1.00 84.50 358 ILE A CA 1
ATOM 2786 C C . ILE A 1 358 ? 35.532 -3.651 23.213 1.00 84.50 358 ILE A C 1
ATOM 2788 O O . ILE A 1 358 ? 34.784 -3.060 23.996 1.00 84.50 358 ILE A O 1
ATOM 2792 N N . CYS A 1 359 ? 35.352 -4.932 22.885 1.00 76.81 359 CYS A N 1
ATOM 2793 C CA . CYS A 1 359 ? 34.298 -5.754 23.472 1.00 76.81 359 CYS A CA 1
ATOM 2794 C C . CYS A 1 359 ? 34.565 -6.047 24.958 1.00 76.81 359 CYS A C 1
ATOM 2796 O O . CYS A 1 359 ? 33.658 -5.886 25.775 1.00 76.81 359 CYS A O 1
ATOM 2798 N N . GLY A 1 360 ? 35.806 -6.386 25.335 1.00 64.38 360 GLY A N 1
ATOM 2799 C CA . GLY A 1 360 ? 36.179 -6.693 26.722 1.00 64.38 360 GLY A CA 1
ATOM 2800 C C . GLY A 1 360 ? 35.889 -5.553 27.708 1.00 64.38 360 GLY A C 1
ATOM 2801 O O . GLY A 1 360 ? 35.233 -5.772 28.725 1.00 64.38 360 GLY A O 1
ATOM 2802 N N . LYS A 1 361 ? 36.278 -4.315 27.369 1.00 57.31 361 LYS A N 1
ATOM 2803 C CA . LYS A 1 361 ? 36.065 -3.122 28.220 1.00 57.31 361 LYS A CA 1
ATOM 2804 C C . LYS A 1 361 ? 34.583 -2.816 28.498 1.00 57.31 361 LYS A C 1
ATOM 2806 O O . LYS A 1 361 ? 34.260 -2.224 29.525 1.00 57.31 361 LYS A O 1
ATOM 2811 N N . ASN A 1 362 ? 33.666 -3.230 27.620 1.00 53.25 362 ASN A N 1
ATOM 2812 C CA . ASN A 1 362 ? 32.229 -3.025 27.824 1.00 53.25 362 ASN A CA 1
ATOM 2813 C C . ASN A 1 362 ? 31.569 -4.087 28.722 1.00 53.25 362 ASN A C 1
ATOM 2815 O O . ASN A 1 362 ? 30.522 -3.810 29.309 1.00 53.25 362 ASN A O 1
ATOM 2819 N N . VAL A 1 363 ? 32.172 -5.269 28.897 1.00 53.28 363 VAL A N 1
ATOM 2820 C CA . VAL A 1 363 ? 31.667 -6.280 29.847 1.00 53.28 363 VAL A CA 1
ATOM 2821 C C . VAL A 1 363 ? 31.798 -5.774 31.289 1.00 53.28 363 VAL A C 1
ATOM 2823 O O . VAL A 1 363 ? 30.860 -5.911 32.072 1.00 53.28 363 VAL A O 1
ATOM 2826 N N . GLU A 1 364 ? 32.905 -5.106 31.619 1.00 45.22 364 GLU A N 1
ATOM 2827 C CA . GLU A 1 364 ? 33.134 -4.490 32.936 1.00 45.22 364 GLU A CA 1
ATOM 2828 C C . GLU A 1 364 ? 32.137 -3.346 33.215 1.00 45.22 364 GLU A C 1
ATOM 2830 O O . GLU A 1 364 ? 31.542 -3.275 34.294 1.00 45.22 364 GLU A O 1
ATOM 2835 N N . LEU A 1 365 ? 31.860 -2.502 32.211 1.00 49.22 365 LEU A N 1
ATOM 2836 C CA . LEU A 1 365 ? 30.857 -1.430 32.295 1.00 49.22 365 LEU A CA 1
ATOM 2837 C C . LEU A 1 365 ? 29.423 -1.957 32.484 1.00 49.22 365 LEU A C 1
ATOM 2839 O O . LEU A 1 365 ? 28.641 -1.347 33.212 1.00 49.22 365 LEU A O 1
ATOM 2843 N N . ARG A 1 366 ? 29.072 -3.099 31.875 1.00 50.22 366 ARG A N 1
ATOM 2844 C CA . ARG A 1 366 ? 27.753 -3.741 32.042 1.00 50.22 366 ARG A CA 1
ATOM 2845 C C . ARG A 1 366 ? 27.574 -4.391 33.424 1.00 50.22 366 ARG A C 1
ATOM 2847 O O . ARG A 1 366 ? 26.444 -4.481 33.898 1.00 50.22 366 ARG A O 1
ATOM 2854 N N . GLN A 1 367 ? 28.655 -4.806 34.091 1.00 46.03 367 GLN A N 1
ATOM 2855 C CA . GLN A 1 367 ? 28.601 -5.380 35.447 1.00 46.03 367 GLN A CA 1
ATOM 2856 C C . GLN A 1 367 ? 28.465 -4.315 36.549 1.00 46.03 367 GLN A C 1
ATOM 2858 O O . GLN A 1 367 ? 27.813 -4.555 37.567 1.00 46.03 367 GLN A O 1
ATOM 2863 N N . HIS A 1 368 ? 29.010 -3.113 36.348 1.00 45.31 368 HIS A N 1
ATOM 2864 C CA . HIS A 1 368 ? 28.819 -1.977 37.256 1.00 45.31 368 HIS A CA 1
ATOM 2865 C C . HIS A 1 368 ? 27.566 -1.168 36.900 1.00 45.31 368 HIS A C 1
ATOM 2867 O O . HIS A 1 368 ? 27.624 -0.022 36.453 1.00 45.31 368 HIS A O 1
ATOM 2873 N N . GLY A 1 369 ? 26.401 -1.777 37.126 1.00 50.16 369 GLY A N 1
ATOM 2874 C CA . GLY A 1 369 ? 25.109 -1.194 36.775 1.00 50.16 369 GLY A CA 1
ATOM 2875 C C . GLY A 1 369 ? 24.822 0.142 37.467 1.00 50.16 369 GLY A C 1
ATOM 2876 O O . GLY A 1 369 ? 24.357 0.157 38.597 1.00 50.16 369 GLY A O 1
ATOM 2877 N N . THR A 1 370 ? 25.037 1.263 36.768 1.00 46.53 370 THR A N 1
ATOM 2878 C CA . THR A 1 370 ? 24.225 2.500 36.846 1.00 46.53 370 THR A CA 1
ATOM 2879 C C . THR A 1 370 ? 24.613 3.494 35.743 1.00 46.53 370 THR A C 1
ATOM 2881 O O . THR A 1 370 ? 25.488 4.334 35.922 1.00 46.53 370 THR A O 1
ATOM 2884 N N . THR A 1 371 ? 23.903 3.488 34.612 1.00 44.34 371 THR A N 1
ATOM 2885 C CA . THR A 1 371 ? 23.595 4.717 33.847 1.00 44.34 371 THR A CA 1
ATOM 2886 C C . THR A 1 371 ? 22.525 4.430 32.792 1.00 44.34 371 THR A C 1
ATOM 2888 O O . THR A 1 371 ? 22.764 3.707 31.837 1.00 44.34 371 THR A O 1
ATOM 2891 N N . ARG A 1 372 ? 21.349 5.069 32.892 1.00 50.78 372 ARG A N 1
ATOM 2892 C CA . ARG A 1 372 ? 20.342 5.102 31.801 1.00 50.78 372 ARG A CA 1
ATOM 2893 C C . ARG A 1 372 ? 20.734 6.060 30.659 1.00 50.78 372 ARG A C 1
ATOM 2895 O O . ARG A 1 372 ? 19.880 6.519 29.906 1.00 50.78 372 ARG A O 1
ATOM 2902 N N . LYS A 1 373 ? 22.006 6.455 30.586 1.00 54.19 373 LYS A N 1
ATOM 2903 C CA . LYS A 1 373 ? 22.485 7.481 29.663 1.00 54.19 373 LYS A CA 1
ATOM 2904 C C . LYS A 1 373 ? 23.001 6.785 28.410 1.00 54.19 373 LYS A C 1
ATOM 2906 O O . LYS A 1 373 ? 23.917 5.976 28.499 1.00 54.19 373 LYS A O 1
ATOM 2911 N N . ARG A 1 374 ? 22.383 7.095 27.271 1.00 67.31 374 ARG A N 1
ATOM 2912 C CA . ARG A 1 374 ? 22.827 6.674 25.938 1.00 67.31 374 ARG A CA 1
ATOM 2913 C C . ARG A 1 374 ? 24.305 7.037 25.716 1.00 67.31 374 ARG A C 1
ATOM 2915 O O . ARG A 1 374 ? 24.784 8.040 26.252 1.00 67.31 374 ARG A O 1
ATOM 2922 N N . VAL A 1 375 ? 25.019 6.212 24.951 1.00 67.56 375 VAL A N 1
ATOM 2923 C CA . VAL A 1 375 ? 26.488 6.262 24.817 1.00 67.56 375 VAL A CA 1
ATOM 2924 C C . VAL A 1 375 ? 26.886 6.329 23.340 1.00 67.56 375 VAL A C 1
ATOM 2926 O O . VAL A 1 375 ? 26.235 5.725 22.489 1.00 67.56 375 VAL A O 1
ATOM 2929 N N . PHE A 1 376 ? 27.959 7.058 23.029 1.00 74.00 376 PHE A N 1
ATOM 2930 C CA . PHE A 1 376 ? 28.519 7.176 21.679 1.00 74.00 376 PHE A CA 1
ATOM 2931 C C . PHE A 1 376 ? 29.617 6.118 21.477 1.00 74.00 376 PHE A C 1
ATOM 2933 O O . PHE A 1 376 ? 30.758 6.321 21.887 1.00 74.00 376 PHE A O 1
ATOM 2940 N N . GLN A 1 377 ? 29.271 4.965 20.898 1.00 84.44 377 GLN A N 1
ATOM 2941 C CA . GLN A 1 377 ? 30.209 3.864 20.632 1.00 84.44 377 GLN A CA 1
ATOM 2942 C C . GLN A 1 377 ? 29.885 3.172 19.297 1.00 84.44 377 GLN A C 1
ATOM 2944 O O . GLN A 1 377 ? 29.424 2.032 19.274 1.00 84.44 377 GLN A O 1
ATOM 2949 N N . ILE A 1 378 ? 30.112 3.875 18.183 1.00 93.75 378 ILE A N 1
ATOM 2950 C CA . ILE A 1 378 ? 30.050 3.300 16.832 1.00 93.75 378 ILE A CA 1
ATOM 2951 C C . ILE A 1 378 ? 31.477 3.117 16.313 1.00 93.75 378 ILE A C 1
ATOM 2953 O O . ILE A 1 378 ? 32.241 4.082 16.220 1.00 93.75 378 ILE A O 1
ATOM 2957 N N . TYR A 1 379 ? 31.825 1.889 15.942 1.00 96.38 379 TYR A N 1
ATOM 2958 C CA . TYR A 1 379 ? 33.149 1.529 15.447 1.00 96.38 379 TYR A CA 1
ATOM 2959 C C . TYR A 1 379 ? 33.081 0.973 14.028 1.00 96.38 379 TYR A C 1
ATOM 2961 O O . TYR A 1 379 ? 32.240 0.133 13.719 1.00 96.38 379 TYR A O 1
ATOM 2969 N N . GLY A 1 380 ? 33.991 1.433 13.173 1.00 96.88 380 GLY A N 1
ATOM 2970 C CA . GLY A 1 380 ? 34.179 0.907 11.822 1.00 96.88 380 GLY A CA 1
ATOM 2971 C C . GLY A 1 380 ? 35.465 0.099 11.745 1.00 96.88 380 GLY A C 1
ATOM 2972 O O . GLY A 1 380 ? 36.509 0.564 12.198 1.00 96.88 380 GLY A O 1
ATOM 2973 N N . CYS A 1 381 ? 35.425 -1.086 11.150 1.00 96.88 381 CYS A N 1
ATOM 2974 C CA . CYS A 1 381 ? 36.602 -1.931 10.969 1.00 96.88 381 CYS A CA 1
ATOM 2975 C C . CYS A 1 381 ? 36.710 -2.364 9.504 1.00 96.88 381 CYS A C 1
ATOM 2977 O O . CYS A 1 381 ? 35.771 -2.940 8.961 1.00 96.88 381 CYS A O 1
ATOM 2979 N N . VAL A 1 382 ? 37.843 -2.094 8.851 1.00 96.88 382 VAL A N 1
ATOM 2980 C CA . VAL A 1 382 ? 38.073 -2.475 7.445 1.00 96.88 382 VAL A CA 1
ATOM 2981 C C . VAL A 1 382 ? 38.967 -3.706 7.402 1.00 96.88 382 VAL A C 1
ATOM 2983 O O . VAL A 1 382 ? 40.099 -3.682 7.883 1.00 96.88 382 VAL A O 1
ATOM 2986 N N . VAL A 1 383 ? 38.467 -4.790 6.817 1.00 94.75 383 VAL A N 1
ATOM 2987 C CA . VAL A 1 383 ? 39.115 -6.103 6.852 1.00 94.75 383 VAL A CA 1
ATOM 2988 C C . VAL A 1 383 ? 39.637 -6.466 5.466 1.00 94.75 383 VAL A C 1
ATOM 2990 O O . VAL A 1 383 ? 38.875 -6.743 4.546 1.00 94.75 383 VAL A O 1
ATOM 2993 N N . GLY A 1 384 ? 40.963 -6.480 5.314 1.00 91.19 384 GLY A N 1
ATOM 2994 C CA . GLY A 1 384 ? 41.650 -7.062 4.154 1.00 91.19 384 GLY A CA 1
ATOM 2995 C C . GLY A 1 384 ? 41.838 -8.581 4.264 1.00 91.19 384 GLY A C 1
ATOM 2996 O O . GLY A 1 384 ? 41.654 -9.151 5.342 1.00 91.19 384 GLY A O 1
ATOM 2997 N N . CYS A 1 385 ? 42.264 -9.216 3.165 1.00 89.50 385 CYS A N 1
ATOM 2998 C CA . CYS A 1 385 ? 42.468 -10.668 3.055 1.00 89.50 385 CYS A CA 1
ATOM 2999 C C . CYS A 1 385 ? 43.324 -11.258 4.192 1.00 89.50 385 CYS A C 1
ATOM 3001 O O . CYS A 1 385 ? 43.018 -12.346 4.672 1.00 89.50 385 CYS A O 1
ATOM 3003 N N . GLN A 1 386 ? 44.331 -10.521 4.681 1.00 90.31 386 GLN A N 1
ATOM 3004 C CA . GLN A 1 386 ? 45.237 -10.983 5.740 1.00 90.31 386 GLN A CA 1
ATOM 3005 C C . GLN A 1 386 ? 44.580 -11.221 7.115 1.00 90.31 386 GLN A C 1
ATOM 3007 O O . GLN A 1 386 ? 45.225 -11.773 8.000 1.00 90.31 386 GLN A O 1
ATOM 3012 N N . HIS A 1 387 ? 43.325 -10.800 7.313 1.00 92.94 387 HIS A N 1
ATOM 3013 C CA . HIS A 1 387 ? 42.538 -11.106 8.520 1.00 92.94 387 HIS A CA 1
ATOM 3014 C C . HIS A 1 387 ? 41.331 -12.018 8.225 1.00 92.94 387 HIS A C 1
ATOM 3016 O O . HIS A 1 387 ? 40.552 -12.321 9.125 1.00 92.94 387 HIS A O 1
ATOM 3022 N N . MET A 1 388 ? 41.164 -12.448 6.969 1.00 92.25 388 MET A N 1
ATOM 3023 C CA . MET A 1 388 ? 40.128 -13.398 6.548 1.00 92.25 388 MET A CA 1
ATOM 3024 C C . MET A 1 388 ? 40.654 -14.828 6.493 1.00 92.25 388 MET A C 1
ATOM 3026 O O . MET A 1 388 ? 39.910 -15.758 6.797 1.00 92.25 388 MET A O 1
ATOM 3030 N N . VAL A 1 389 ? 41.928 -14.996 6.121 1.00 93.00 389 VAL A N 1
ATOM 3031 C CA . VAL A 1 389 ? 42.595 -16.293 5.957 1.00 93.00 389 VAL A CA 1
ATOM 3032 C C . VAL A 1 389 ? 44.003 -16.298 6.561 1.00 93.00 389 VAL A C 1
ATOM 3034 O O . VAL A 1 389 ? 44.663 -15.262 6.625 1.00 93.00 389 VAL A O 1
ATOM 3037 N N . GLU A 1 390 ? 44.493 -17.477 6.933 1.00 94.25 390 GLU A N 1
ATOM 3038 C CA . GLU A 1 390 ? 45.915 -17.738 7.202 1.00 94.25 390 GLU A CA 1
ATOM 3039 C C . GLU A 1 390 ? 46.411 -18.943 6.399 1.00 94.25 390 GLU A C 1
ATOM 3041 O O . GLU A 1 390 ? 45.620 -19.744 5.903 1.00 94.25 390 GLU A O 1
ATOM 3046 N N . HIS A 1 391 ? 47.728 -19.058 6.247 1.00 94.19 391 HIS A N 1
ATOM 3047 C CA . HIS A 1 391 ? 48.352 -20.180 5.558 1.00 94.19 391 HIS A CA 1
ATOM 3048 C C . HIS A 1 391 ? 48.323 -21.434 6.463 1.00 94.19 391 HIS A C 1
ATOM 3050 O O . HIS A 1 391 ? 48.613 -21.342 7.653 1.00 94.19 391 HIS A O 1
ATOM 3056 N N . LYS A 1 392 ? 47.989 -22.611 5.912 1.00 92.19 392 LYS A N 1
ATOM 3057 C CA . LYS A 1 392 ? 47.809 -23.877 6.665 1.00 92.19 392 LYS A CA 1
ATOM 3058 C C . LYS A 1 392 ? 49.084 -24.373 7.361 1.00 92.19 392 LYS A C 1
ATOM 3060 O O . LYS A 1 392 ? 49.017 -24.991 8.417 1.00 92.19 392 LYS A O 1
ATOM 3065 N N . ASP A 1 393 ? 50.248 -24.104 6.772 1.00 89.94 393 ASP A N 1
ATOM 3066 C CA . ASP A 1 393 ? 51.540 -24.194 7.470 1.00 89.94 393 ASP A CA 1
ATOM 3067 C C . ASP A 1 393 ? 51.721 -22.960 8.361 1.00 89.94 393 ASP A C 1
ATOM 3069 O O . ASP A 1 393 ? 51.949 -21.858 7.855 1.00 89.94 393 ASP A O 1
ATOM 3073 N N . SER A 1 394 ? 51.653 -23.177 9.676 1.00 83.12 394 SER A N 1
ATOM 3074 C CA . SER A 1 394 ? 51.759 -22.157 10.726 1.00 83.12 394 SER A CA 1
ATOM 3075 C C . SER A 1 394 ? 53.123 -21.462 10.810 1.00 83.12 394 SER A C 1
ATOM 3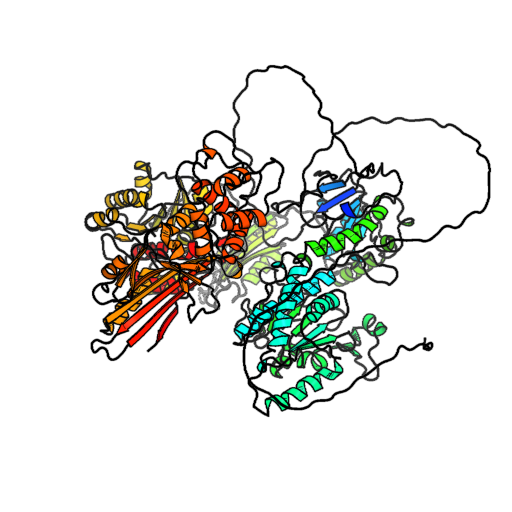077 O O . SER A 1 394 ? 53.262 -20.474 11.534 1.00 83.12 394 SER A O 1
ATOM 3079 N N . THR A 1 395 ? 54.138 -21.941 10.083 1.00 85.38 395 THR A N 1
ATOM 3080 C CA . THR A 1 395 ? 55.446 -21.275 9.992 1.00 85.38 395 THR A CA 1
ATOM 3081 C C . THR A 1 395 ? 55.479 -20.160 8.944 1.00 85.38 395 THR A C 1
ATOM 3083 O O . THR A 1 395 ? 56.327 -19.265 9.033 1.00 85.38 395 THR A O 1
ATOM 3086 N N . LYS A 1 396 ? 54.547 -20.157 7.979 1.00 87.19 396 LYS A N 1
ATOM 3087 C CA . LYS A 1 396 ? 54.439 -19.107 6.958 1.00 87.19 396 LYS A CA 1
ATOM 3088 C C . LYS A 1 396 ? 53.485 -17.997 7.402 1.00 87.19 396 LYS A C 1
ATOM 3090 O O . LYS A 1 396 ? 52.400 -18.242 7.919 1.00 87.19 396 LYS A O 1
ATOM 3095 N N . LYS A 1 397 ? 53.870 -16.746 7.140 1.00 89.00 397 LYS A N 1
ATOM 3096 C CA . LYS A 1 397 ? 52.970 -15.587 7.266 1.00 89.00 397 LYS A CA 1
ATOM 3097 C C . LYS A 1 397 ? 52.123 -15.443 6.002 1.00 89.00 397 LYS A C 1
ATOM 3099 O O . LYS A 1 397 ? 52.543 -15.886 4.939 1.00 89.00 397 LYS A O 1
ATOM 3104 N N . PHE A 1 398 ? 50.970 -14.782 6.118 1.00 90.88 398 PHE A N 1
ATOM 3105 C CA . PHE A 1 398 ? 50.151 -14.414 4.963 1.00 90.88 398 PHE A CA 1
ATOM 3106 C C . PHE A 1 398 ? 50.977 -13.607 3.948 1.00 90.88 398 PHE A C 1
ATOM 3108 O O . PHE A 1 398 ? 51.481 -12.532 4.284 1.00 90.88 398 PHE A O 1
ATOM 3115 N N . ASP A 1 399 ? 51.059 -14.098 2.712 1.00 90.44 399 ASP A N 1
ATOM 3116 C CA . ASP A 1 399 ? 51.548 -13.344 1.562 1.00 90.44 399 ASP A CA 1
ATOM 3117 C C . ASP A 1 399 ? 50.424 -13.192 0.531 1.00 90.44 399 ASP A C 1
ATOM 3119 O O . ASP A 1 399 ? 49.685 -14.130 0.227 1.00 90.44 399 ASP A O 1
ATOM 3123 N N . ARG A 1 400 ? 50.270 -11.979 -0.007 1.00 86.06 400 ARG A N 1
ATOM 3124 C CA . ARG A 1 400 ? 49.173 -11.681 -0.931 1.00 86.06 400 ARG A CA 1
ATOM 3125 C C . ARG A 1 400 ? 49.380 -12.321 -2.304 1.00 86.06 400 ARG A C 1
ATOM 3127 O O . ARG A 1 400 ? 48.397 -12.710 -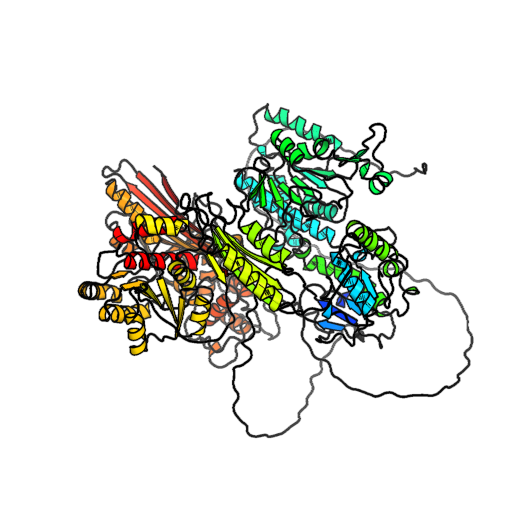2.920 1.00 86.06 400 ARG A O 1
ATOM 3134 N N . VAL A 1 401 ? 50.603 -12.380 -2.821 1.00 86.75 401 VAL A N 1
ATOM 3135 C CA . VAL A 1 401 ? 50.862 -12.944 -4.154 1.00 86.75 401 VAL A CA 1
ATOM 3136 C C . VAL A 1 401 ? 50.664 -14.458 -4.112 1.00 86.75 401 VAL A C 1
ATOM 3138 O O . VAL A 1 401 ? 49.974 -15.003 -4.970 1.00 86.75 401 VAL A O 1
ATOM 3141 N N . ASP A 1 402 ? 51.182 -15.100 -3.065 1.00 90.06 402 ASP A N 1
ATOM 3142 C CA . ASP A 1 402 ? 51.003 -16.524 -2.783 1.00 90.06 402 ASP A CA 1
ATOM 3143 C C . ASP A 1 402 ? 49.519 -16.895 -2.613 1.00 90.06 402 ASP A C 1
ATOM 3145 O O . ASP A 1 402 ? 49.035 -17.782 -3.309 1.00 90.06 402 ASP A O 1
ATOM 3149 N N . TYR A 1 403 ? 48.748 -16.150 -1.808 1.00 88.56 403 TYR A N 1
ATOM 3150 C CA . TYR A 1 403 ? 47.311 -16.402 -1.618 1.00 88.56 403 TYR A CA 1
ATOM 3151 C C . TYR A 1 403 ? 46.491 -16.381 -2.922 1.00 88.56 403 TYR A C 1
ATOM 3153 O O . TYR A 1 403 ? 45.619 -17.224 -3.115 1.00 88.56 403 TYR A O 1
ATOM 3161 N N . TYR A 1 404 ? 46.758 -15.445 -3.842 1.00 82.81 404 TYR A N 1
ATOM 3162 C CA . TYR A 1 404 ? 46.029 -15.375 -5.121 1.00 82.81 404 TYR A CA 1
ATOM 3163 C C . TYR A 1 404 ? 46.504 -16.422 -6.154 1.00 82.81 404 TYR A C 1
ATOM 3165 O O . TYR A 1 404 ? 45.783 -16.691 -7.125 1.00 82.81 404 TYR A O 1
ATOM 3173 N N . ALA A 1 405 ? 47.683 -17.022 -5.952 1.00 82.31 405 ALA A N 1
ATOM 3174 C CA . ALA A 1 405 ? 48.224 -18.107 -6.773 1.00 82.31 405 ALA A CA 1
ATOM 3175 C C . ALA A 1 405 ? 47.825 -19.506 -6.259 1.00 82.31 405 ALA A C 1
ATOM 3177 O O . ALA A 1 405 ? 47.475 -20.371 -7.062 1.00 82.31 405 ALA A O 1
ATOM 3178 N N . HIS A 1 406 ? 47.838 -19.704 -4.938 1.00 87.88 406 HIS A N 1
ATOM 3179 C CA . HIS A 1 406 ? 47.656 -20.984 -4.242 1.00 87.88 406 HIS A CA 1
ATOM 3180 C C . HIS A 1 406 ? 46.641 -20.877 -3.082 1.00 87.88 406 HIS A C 1
ATOM 3182 O O . HIS A 1 406 ? 46.983 -21.122 -1.920 1.00 87.88 406 HIS A O 1
ATOM 3188 N N . PRO A 1 407 ? 45.379 -20.488 -3.352 1.00 87.25 407 PRO A N 1
ATOM 3189 C CA . PRO A 1 407 ? 44.379 -20.274 -2.303 1.00 87.25 407 PRO A CA 1
ATOM 3190 C C . PRO A 1 407 ? 43.997 -21.554 -1.544 1.00 87.25 407 PRO A C 1
ATOM 3192 O O . PRO A 1 407 ? 43.535 -21.486 -0.406 1.00 87.25 407 PRO A O 1
ATOM 3195 N N . ASP A 1 408 ? 44.254 -22.721 -2.134 1.00 88.75 408 ASP A N 1
ATOM 3196 C CA . ASP A 1 408 ? 44.120 -24.044 -1.527 1.00 88.75 408 ASP A CA 1
ATOM 3197 C C . ASP A 1 408 ? 45.049 -24.257 -0.317 1.00 88.75 408 ASP A C 1
ATOM 3199 O O . ASP A 1 408 ? 44.733 -25.060 0.566 1.00 88.75 408 ASP A O 1
ATOM 3203 N N . GLN A 1 409 ? 46.156 -23.510 -0.218 1.00 92.88 409 GLN A N 1
ATOM 3204 C CA . GLN A 1 409 ? 47.090 -23.568 0.914 1.00 92.88 409 GLN A CA 1
ATOM 3205 C C . GLN A 1 409 ? 46.629 -22.740 2.125 1.00 92.88 409 GLN A C 1
ATOM 3207 O O . GLN A 1 409 ? 47.289 -22.763 3.164 1.00 92.88 409 GLN A O 1
ATOM 3212 N N . TYR A 1 410 ? 45.488 -22.049 2.032 1.00 94.19 410 TYR A N 1
ATOM 3213 C CA . TYR A 1 410 ? 44.972 -21.152 3.067 1.00 94.19 410 TYR A CA 1
ATOM 3214 C C . TYR A 1 410 ? 43.690 -21.694 3.722 1.00 94.19 410 TYR A C 1
ATOM 3216 O O . TYR A 1 410 ? 42.940 -22.470 3.127 1.00 94.19 410 TYR A O 1
ATOM 3224 N N . GLN A 1 411 ? 43.444 -21.299 4.973 1.00 92.75 411 GLN A N 1
ATOM 3225 C CA . GLN A 1 411 ? 42.254 -21.645 5.759 1.00 92.75 411 GLN A CA 1
ATOM 3226 C C . GLN A 1 411 ? 41.546 -20.382 6.287 1.00 92.75 411 GLN A C 1
ATOM 3228 O O . GLN A 1 411 ? 42.225 -19.392 6.571 1.00 92.75 411 GLN A O 1
ATOM 3233 N N . PRO A 1 412 ? 40.204 -20.376 6.408 1.00 94.25 412 PRO A N 1
ATOM 3234 C CA . PRO A 1 412 ? 39.448 -19.196 6.820 1.00 94.25 412 PRO A CA 1
ATOM 3235 C C . PRO A 1 412 ? 39.485 -18.988 8.340 1.00 94.25 412 PRO A C 1
ATOM 3237 O O . PRO A 1 412 ? 39.120 -19.873 9.103 1.00 94.25 412 PRO A O 1
ATOM 3240 N N . ILE A 1 413 ? 39.846 -17.779 8.774 1.00 95.00 413 ILE A N 1
ATOM 3241 C CA . ILE A 1 413 ? 39.974 -17.360 10.189 1.00 95.00 413 ILE A CA 1
ATOM 3242 C C . ILE A 1 413 ? 39.016 -16.229 10.573 1.00 95.00 413 ILE A C 1
ATOM 3244 O O . ILE A 1 413 ? 38.965 -15.821 11.733 1.00 95.00 413 ILE A O 1
ATOM 3248 N N . PHE A 1 414 ? 38.257 -15.698 9.610 1.00 95.44 414 PHE A N 1
ATOM 3249 C CA . PHE A 1 414 ? 37.324 -14.591 9.839 1.00 95.44 414 PHE A CA 1
ATOM 3250 C C . PHE A 1 414 ? 36.309 -14.908 10.950 1.00 95.44 414 PHE A C 1
ATOM 3252 O O . PHE A 1 414 ? 36.048 -14.068 11.813 1.00 95.44 414 PHE A O 1
ATOM 3259 N N . HIS A 1 415 ? 35.807 -16.146 10.956 1.00 94.88 415 HIS A N 1
ATOM 3260 C CA . HIS A 1 415 ? 34.881 -16.676 11.956 1.00 94.88 415 HIS A CA 1
ATOM 3261 C C . HIS A 1 415 ? 35.447 -16.732 13.388 1.00 94.88 415 HIS A C 1
ATOM 3263 O O . HIS A 1 415 ? 34.677 -16.697 14.338 1.00 94.88 415 HIS A O 1
ATOM 3269 N N . GLU A 1 416 ? 36.771 -16.765 13.558 1.00 91.75 416 GLU A N 1
ATOM 3270 C CA . GLU A 1 416 ? 37.430 -16.784 14.873 1.00 91.75 416 GLU A CA 1
ATOM 3271 C C . GLU A 1 416 ? 37.873 -15.388 15.322 1.00 91.75 416 GLU A C 1
ATOM 3273 O O . GLU A 1 416 ? 37.762 -15.037 16.494 1.00 91.75 416 GLU A O 1
ATOM 3278 N N . LYS A 1 417 ? 38.426 -14.591 14.398 1.00 91.88 417 LYS A N 1
ATOM 3279 C CA . LYS A 1 417 ? 39.177 -13.370 14.741 1.00 91.88 417 LYS A CA 1
ATOM 3280 C C . LYS A 1 417 ? 38.380 -12.079 14.543 1.00 91.88 417 LYS A C 1
ATOM 3282 O O . LYS A 1 417 ? 38.762 -11.058 15.107 1.00 91.88 417 LYS A O 1
ATOM 3287 N N . ILE A 1 418 ? 37.296 -12.107 13.759 1.00 95.19 418 ILE A N 1
ATOM 3288 C CA . ILE A 1 418 ? 36.520 -10.912 13.379 1.00 95.19 418 ILE A CA 1
ATOM 3289 C C . ILE A 1 418 ? 35.032 -11.063 13.707 1.00 95.19 418 ILE A C 1
ATOM 3291 O O . ILE A 1 418 ? 34.477 -10.248 14.443 1.00 95.19 418 ILE A O 1
ATOM 3295 N N . ALA A 1 419 ? 34.386 -12.101 13.168 1.00 94.88 419 ALA A N 1
ATOM 3296 C CA . ALA A 1 419 ? 32.943 -12.303 13.273 1.00 94.88 419 ALA A CA 1
ATOM 3297 C C . ALA A 1 419 ? 32.392 -12.345 14.717 1.00 94.88 419 ALA A C 1
ATOM 3299 O O . ALA A 1 419 ? 31.314 -11.785 14.917 1.00 94.88 419 ALA A O 1
ATOM 3300 N N . PRO A 1 420 ? 33.094 -12.881 15.746 1.00 94.81 420 PRO A N 1
ATOM 3301 C CA . PRO A 1 420 ? 32.598 -12.864 17.128 1.00 94.81 420 PRO A CA 1
ATOM 3302 C C . PRO A 1 420 ? 32.338 -11.461 17.695 1.00 94.81 420 PRO A C 1
ATOM 3304 O O . PRO A 1 420 ? 31.623 -11.327 18.683 1.00 94.81 420 PRO A O 1
ATOM 3307 N N . TYR A 1 421 ? 32.917 -10.421 17.086 1.00 94.56 421 TYR A N 1
ATOM 3308 C CA . TYR A 1 421 ? 32.822 -9.031 17.535 1.00 94.56 421 TYR A CA 1
ATOM 3309 C C . TYR A 1 421 ? 31.961 -8.152 16.617 1.00 94.56 421 TYR A C 1
ATOM 3311 O O . TYR A 1 421 ? 31.713 -6.995 16.944 1.00 94.56 421 TYR A O 1
ATOM 3319 N N . ALA A 1 422 ? 31.526 -8.656 15.459 1.00 96.12 422 ALA A N 1
ATOM 3320 C CA . ALA A 1 422 ? 30.788 -7.867 14.480 1.00 96.12 422 ALA A CA 1
ATOM 3321 C C . ALA A 1 422 ? 29.310 -7.736 14.878 1.00 96.12 422 ALA A C 1
ATOM 3323 O O . ALA A 1 422 ? 28.623 -8.738 15.046 1.00 96.12 422 ALA A O 1
ATOM 3324 N N . SER A 1 423 ? 28.798 -6.506 14.969 1.00 96.44 423 SER A N 1
ATOM 3325 C CA . SER A 1 423 ? 27.352 -6.245 15.047 1.00 96.44 423 SER A CA 1
ATOM 3326 C C . SER A 1 423 ? 26.719 -6.245 13.655 1.00 96.44 423 SER A C 1
ATOM 3328 O O . SER A 1 423 ? 25.585 -6.690 13.481 1.00 96.44 423 SER A O 1
ATOM 3330 N N . VAL A 1 424 ? 27.464 -5.756 12.657 1.00 98.19 424 VAL A N 1
ATOM 3331 C CA . VAL A 1 424 ? 27.044 -5.688 11.254 1.00 98.19 424 VAL A CA 1
ATOM 3332 C C . VAL A 1 424 ? 28.208 -6.089 10.352 1.00 98.19 424 VAL A C 1
ATOM 3334 O O . VAL A 1 424 ? 29.315 -5.569 10.513 1.00 98.19 424 VAL A O 1
ATOM 3337 N N . ILE A 1 425 ? 27.963 -6.971 9.383 1.00 98.25 425 ILE A N 1
ATOM 3338 C CA . ILE A 1 425 ? 28.923 -7.294 8.316 1.00 98.25 425 ILE A CA 1
ATOM 3339 C C . ILE A 1 425 ? 28.437 -6.653 7.017 1.00 98.25 425 ILE A C 1
ATOM 3341 O O . ILE A 1 425 ? 27.337 -6.930 6.554 1.00 98.25 425 ILE A O 1
ATOM 3345 N N . VAL A 1 426 ? 29.270 -5.810 6.416 1.00 98.19 426 VAL A N 1
ATOM 3346 C CA . VAL A 1 426 ? 29.056 -5.208 5.098 1.00 98.19 426 VAL A CA 1
ATOM 3347 C C . VAL A 1 426 ? 30.054 -5.862 4.150 1.00 98.19 426 VAL A C 1
ATOM 3349 O O . VAL A 1 426 ? 31.258 -5.574 4.182 1.00 98.19 426 VAL A O 1
ATOM 3352 N N . ASN A 1 427 ? 29.569 -6.819 3.368 1.00 97.06 427 ASN A N 1
ATOM 3353 C CA . ASN A 1 427 ? 30.397 -7.639 2.507 1.00 97.06 427 ASN A CA 1
ATOM 3354 C C . ASN A 1 427 ? 30.611 -6.937 1.158 1.00 97.06 427 ASN A C 1
ATOM 3356 O O . ASN A 1 427 ? 29.680 -6.744 0.382 1.00 97.06 427 ASN A O 1
ATOM 3360 N N . CYS A 1 428 ? 31.852 -6.527 0.901 1.00 94.50 428 CYS A N 1
ATOM 3361 C CA . CYS A 1 428 ? 32.257 -5.705 -0.240 1.00 94.50 428 CYS A CA 1
ATOM 3362 C C . CYS A 1 428 ? 33.502 -6.271 -0.958 1.00 94.50 428 CYS A C 1
ATOM 3364 O O . CYS A 1 428 ? 34.181 -5.548 -1.701 1.00 94.50 428 CYS A O 1
ATOM 3366 N N . MET A 1 429 ? 33.858 -7.531 -0.682 1.00 87.31 429 MET A N 1
ATOM 3367 C CA . MET A 1 429 ? 35.032 -8.213 -1.236 1.00 87.31 429 MET A CA 1
ATOM 3368 C C . MET A 1 429 ? 34.739 -8.892 -2.579 1.00 87.31 429 MET A C 1
ATOM 3370 O O . MET A 1 429 ? 33.602 -9.194 -2.898 1.00 87.31 429 MET A O 1
ATOM 3374 N N . TYR A 1 430 ? 35.785 -9.163 -3.358 1.00 82.94 430 TYR A N 1
ATOM 3375 C CA . TYR A 1 430 ? 35.691 -10.099 -4.480 1.00 82.94 430 TYR A CA 1
ATOM 3376 C C . TYR A 1 430 ? 35.874 -11.529 -3.963 1.00 82.94 430 TYR A C 1
ATOM 3378 O O . TYR A 1 430 ? 36.762 -11.761 -3.134 1.00 82.94 430 TYR A O 1
ATOM 3386 N N . TRP A 1 431 ? 35.089 -12.475 -4.475 1.00 86.38 431 TRP A N 1
ATOM 3387 C CA . TRP A 1 431 ? 35.208 -13.897 -4.169 1.00 86.38 431 TRP A CA 1
ATOM 3388 C C . TRP A 1 431 ? 34.971 -14.756 -5.419 1.00 86.38 431 TRP A C 1
ATOM 3390 O O . TRP A 1 431 ? 34.323 -14.341 -6.371 1.00 86.38 431 TRP A O 1
ATOM 3400 N N . GLU A 1 432 ? 35.537 -15.960 -5.427 1.00 77.69 432 GLU A N 1
ATOM 3401 C CA . GLU A 1 432 ? 35.331 -16.985 -6.455 1.00 77.69 432 GLU A CA 1
ATOM 3402 C C . GLU A 1 432 ? 35.646 -18.360 -5.845 1.00 77.69 432 GLU A C 1
ATOM 3404 O O . GLU A 1 432 ? 36.447 -18.451 -4.913 1.00 77.69 432 GLU A O 1
ATOM 3409 N N . ARG A 1 433 ? 35.054 -19.439 -6.380 1.00 78.38 433 ARG A N 1
ATOM 3410 C CA . ARG A 1 433 ? 35.009 -20.779 -5.747 1.00 78.38 433 ARG A CA 1
ATOM 3411 C C . ARG A 1 433 ? 36.349 -21.378 -5.293 1.00 78.38 433 ARG A C 1
ATOM 3413 O O . ARG A 1 433 ? 36.342 -22.246 -4.427 1.00 78.38 433 ARG A O 1
ATOM 3420 N N . ARG A 1 434 ? 37.485 -20.961 -5.868 1.00 83.00 434 ARG A N 1
ATOM 3421 C CA . ARG A 1 434 ? 38.820 -21.438 -5.454 1.00 83.00 434 ARG A CA 1
ATOM 3422 C C . ARG A 1 434 ? 39.332 -20.807 -4.154 1.00 83.00 434 ARG A C 1
ATOM 3424 O O . ARG A 1 434 ? 40.289 -21.321 -3.585 1.00 83.00 434 ARG A O 1
ATOM 3431 N N . PHE A 1 435 ? 38.738 -19.704 -3.695 1.00 87.81 435 PHE A N 1
ATOM 3432 C CA . PHE A 1 435 ? 39.083 -19.071 -2.423 1.00 87.81 435 PHE A CA 1
ATOM 3433 C C . PHE A 1 435 ? 38.240 -19.634 -1.270 1.00 87.81 435 PHE A C 1
ATOM 3435 O O . PHE A 1 435 ? 37.053 -19.913 -1.461 1.00 87.81 435 PHE A O 1
ATOM 3442 N N . PRO A 1 436 ? 38.798 -19.740 -0.048 1.00 89.94 436 PRO A N 1
ATOM 3443 C CA . PRO A 1 436 ? 38.014 -20.053 1.144 1.00 89.94 436 PRO A CA 1
ATOM 3444 C C . PRO A 1 436 ? 36.798 -19.126 1.301 1.00 89.94 436 PRO A C 1
ATOM 3446 O O . PRO A 1 436 ? 36.870 -17.935 0.986 1.00 89.94 436 PRO A O 1
ATOM 3449 N N . ARG A 1 437 ? 35.677 -19.664 1.798 1.00 92.50 437 ARG A N 1
ATOM 3450 C CA . ARG A 1 437 ? 34.508 -18.855 2.181 1.00 92.50 437 ARG A CA 1
ATOM 3451 C C . ARG A 1 437 ? 34.843 -17.959 3.381 1.00 92.50 437 ARG A C 1
ATOM 3453 O O . ARG A 1 437 ? 35.693 -18.306 4.200 1.00 92.50 437 ARG A O 1
ATOM 3460 N N . LEU A 1 438 ? 34.141 -16.834 3.504 1.00 92.50 438 LEU A N 1
ATOM 3461 C CA . LEU A 1 438 ? 34.232 -15.916 4.641 1.00 92.50 438 LEU A CA 1
ATOM 3462 C C . LEU A 1 438 ? 33.532 -16.495 5.884 1.00 92.50 438 LEU A C 1
ATOM 3464 O O . LEU A 1 438 ? 34.097 -16.468 6.977 1.00 92.50 438 LEU A O 1
ATOM 3468 N N . LEU A 1 439 ? 32.322 -17.031 5.694 1.00 94.56 439 LEU A N 1
ATOM 3469 C CA . LEU A 1 439 ? 31.528 -17.742 6.699 1.00 94.56 439 LEU A CA 1
ATOM 3470 C C . LEU A 1 439 ? 30.776 -18.908 6.041 1.00 94.56 439 LEU A C 1
ATOM 3472 O O . LEU A 1 439 ? 30.102 -18.720 5.027 1.00 94.56 439 LEU A O 1
ATOM 3476 N N . ASN A 1 440 ? 30.879 -20.098 6.632 1.00 94.50 440 ASN A N 1
ATOM 3477 C CA . ASN A 1 440 ? 30.057 -21.264 6.292 1.00 94.50 440 ASN A CA 1
ATOM 3478 C C . ASN A 1 440 ? 28.895 -21.432 7.300 1.00 94.50 440 ASN A C 1
ATOM 3480 O O . ASN A 1 440 ? 28.910 -20.817 8.374 1.00 94.50 440 ASN A O 1
ATOM 3484 N N . THR A 1 441 ? 27.881 -22.243 6.976 1.00 93.88 441 THR A N 1
ATOM 3485 C CA . THR A 1 441 ? 26.675 -22.371 7.823 1.00 93.88 441 THR A CA 1
ATOM 3486 C C . THR A 1 441 ? 26.990 -22.887 9.232 1.00 93.88 441 THR A C 1
ATOM 3488 O O . THR A 1 441 ? 26.465 -22.355 10.211 1.00 93.88 441 THR A O 1
ATOM 3491 N N . MET A 1 442 ? 27.900 -23.858 9.370 1.00 93.75 442 MET A N 1
ATOM 3492 C CA . MET A 1 442 ? 28.278 -24.424 10.675 1.00 93.75 442 MET A CA 1
ATOM 3493 C C . MET A 1 442 ? 29.023 -23.410 11.556 1.00 93.75 442 MET A C 1
ATOM 3495 O O . MET A 1 442 ? 28.670 -23.222 12.718 1.00 93.75 442 MET A O 1
ATOM 3499 N N . GLN A 1 443 ? 29.999 -22.695 10.990 1.00 95.00 443 GLN A N 1
ATOM 3500 C CA . GLN A 1 443 ? 30.741 -21.630 11.676 1.00 95.00 443 GLN A CA 1
ATOM 3501 C C . GLN A 1 443 ? 29.802 -20.542 12.195 1.00 95.00 443 GLN A C 1
ATOM 3503 O O . GLN A 1 443 ? 29.986 -20.037 13.301 1.00 95.00 443 GLN A O 1
ATOM 3508 N N . PHE A 1 444 ? 28.783 -20.187 11.410 1.00 94.62 444 PHE A N 1
ATOM 3509 C CA . PHE A 1 444 ? 27.806 -19.191 11.820 1.00 94.62 444 PHE A CA 1
ATOM 3510 C C . PHE A 1 444 ? 26.850 -19.703 12.910 1.00 94.62 444 PHE A C 1
ATOM 3512 O O . PHE A 1 444 ? 26.562 -18.973 13.858 1.00 94.62 444 PHE A O 1
ATOM 3519 N N . GLN A 1 445 ? 26.430 -20.971 12.856 1.00 94.06 445 GLN A N 1
ATOM 3520 C CA . GLN A 1 445 ? 25.694 -21.600 13.959 1.00 94.06 445 GLN A CA 1
ATOM 3521 C C . GLN A 1 445 ? 26.491 -21.582 15.270 1.00 94.06 445 GLN A C 1
ATOM 3523 O O . GLN A 1 445 ? 25.945 -21.224 16.314 1.00 94.06 445 GLN A O 1
ATOM 3528 N N . ASP A 1 446 ? 27.781 -21.919 15.230 1.00 93.44 446 ASP A N 1
ATOM 3529 C CA . ASP A 1 446 ? 28.633 -21.942 16.424 1.00 93.44 446 ASP A CA 1
ATOM 3530 C C . ASP A 1 446 ? 28.926 -20.536 16.969 1.00 93.44 446 ASP A C 1
ATOM 3532 O O . ASP A 1 446 ? 28.857 -20.319 18.181 1.00 93.44 446 ASP A O 1
ATOM 3536 N N . LEU A 1 447 ? 29.126 -19.546 16.092 1.00 93.06 447 LEU A N 1
ATOM 3537 C CA . LEU A 1 447 ? 29.176 -18.128 16.461 1.00 93.06 447 LEU A CA 1
ATOM 3538 C C . LEU A 1 447 ? 27.925 -17.699 17.235 1.00 93.06 447 LEU A C 1
ATOM 3540 O O . LEU A 1 447 ? 28.028 -17.110 18.314 1.00 93.06 447 LEU A O 1
ATOM 3544 N N . MET A 1 448 ? 26.741 -18.031 16.727 1.00 90.50 448 MET A N 1
ATOM 3545 C CA . MET A 1 448 ? 25.476 -17.629 17.343 1.00 90.50 448 MET A CA 1
ATOM 3546 C C . MET A 1 448 ? 25.200 -18.393 18.649 1.00 90.50 448 MET A C 1
ATOM 3548 O O . MET A 1 448 ? 24.701 -17.799 19.604 1.00 90.50 448 MET A O 1
ATOM 3552 N N . ARG A 1 449 ? 25.633 -19.659 18.765 1.00 89.06 449 ARG A N 1
ATOM 3553 C CA . ARG A 1 449 ? 25.675 -20.402 20.045 1.00 89.06 449 ARG A CA 1
ATOM 3554 C C . ARG A 1 449 ? 26.632 -19.772 21.067 1.00 89.06 449 ARG A C 1
ATOM 3556 O O . ARG A 1 449 ? 26.337 -19.805 22.258 1.00 89.06 449 ARG A O 1
ATOM 3563 N N . SER A 1 450 ? 27.749 -19.190 20.623 1.00 86.75 450 SER A N 1
ATOM 3564 C CA . SER A 1 450 ? 28.726 -18.511 21.493 1.00 86.75 450 SER A CA 1
ATOM 3565 C C . SER A 1 450 ? 28.317 -17.098 21.942 1.00 86.75 450 SER A C 1
ATOM 3567 O O . SER A 1 450 ? 29.022 -16.493 22.747 1.00 86.75 450 SER A O 1
ATOM 3569 N N . GLY A 1 451 ? 27.176 -16.578 21.471 1.00 85.19 451 GLY A N 1
ATOM 3570 C CA . GLY A 1 451 ? 26.683 -15.241 21.823 1.00 85.19 451 GLY A CA 1
ATOM 3571 C C . GLY A 1 451 ? 27.234 -14.105 20.953 1.00 85.19 451 GLY A C 1
ATOM 3572 O O . GLY A 1 451 ? 27.417 -12.994 21.448 1.00 85.19 451 GLY A O 1
ATOM 3573 N N . CYS A 1 452 ? 27.506 -14.372 19.670 1.00 88.38 452 CYS A N 1
ATOM 3574 C CA . CYS A 1 452 ? 27.881 -13.351 18.688 1.00 88.38 452 CYS A CA 1
ATOM 3575 C C . CYS A 1 452 ? 26.843 -12.197 18.646 1.00 88.38 452 CYS A C 1
ATOM 3577 O O . CYS A 1 452 ? 25.642 -12.466 18.596 1.00 88.38 452 CYS A O 1
ATOM 3579 N N . PRO A 1 453 ? 27.269 -10.915 18.640 1.00 90.88 453 PRO A N 1
ATOM 3580 C CA . PRO A 1 453 ? 26.374 -9.755 18.652 1.00 90.88 453 PRO A CA 1
ATOM 3581 C C . PRO A 1 453 ? 25.845 -9.371 17.257 1.00 90.88 453 PRO A C 1
ATOM 3583 O O . PRO A 1 453 ? 25.288 -8.281 17.100 1.00 90.88 453 PRO A O 1
ATOM 3586 N N . LEU A 1 454 ? 26.055 -10.215 16.240 1.00 95.12 454 LEU A N 1
ATOM 3587 C CA . LEU A 1 454 ? 25.659 -9.935 14.865 1.00 95.12 454 LEU A CA 1
ATOM 3588 C C . LEU A 1 454 ? 24.135 -9.838 14.765 1.00 95.12 454 LEU A C 1
ATOM 3590 O O . LEU A 1 454 ? 23.415 -10.756 15.149 1.00 95.12 454 LEU A O 1
ATOM 3594 N N . VAL A 1 455 ? 23.652 -8.723 14.221 1.00 95.62 455 VAL A N 1
ATOM 3595 C CA . VAL A 1 455 ? 22.222 -8.473 13.991 1.00 95.62 455 VAL A CA 1
ATOM 3596 C C . VAL A 1 455 ? 21.888 -8.359 12.503 1.00 95.62 455 VAL A C 1
ATOM 3598 O O . VAL A 1 455 ? 20.759 -8.665 12.117 1.00 95.62 455 VAL A O 1
ATOM 3601 N N . GLY A 1 456 ? 22.856 -7.968 11.662 1.00 96.62 456 GLY A N 1
ATOM 3602 C CA . GLY A 1 456 ? 22.634 -7.757 10.234 1.00 96.62 456 GLY A CA 1
ATOM 3603 C C . GLY A 1 456 ? 23.848 -8.012 9.340 1.00 96.62 456 GLY A C 1
ATOM 3604 O O . GLY A 1 456 ? 24.998 -7.804 9.735 1.00 96.62 456 GLY A O 1
ATOM 3605 N N . ILE A 1 457 ? 23.574 -8.432 8.109 1.00 97.69 457 ILE A N 1
ATOM 3606 C CA . ILE A 1 457 ? 24.539 -8.631 7.029 1.00 97.69 457 ILE A CA 1
ATOM 3607 C C . ILE A 1 457 ? 24.023 -7.900 5.784 1.00 97.69 457 ILE A C 1
ATOM 3609 O O . ILE A 1 457 ? 22.881 -8.091 5.376 1.00 97.69 457 ILE A O 1
ATOM 3613 N N . SER A 1 458 ? 24.866 -7.074 5.172 1.00 97.31 458 SER A N 1
ATOM 3614 C CA . SER A 1 458 ? 24.631 -6.477 3.854 1.00 97.31 458 SER A CA 1
ATOM 3615 C C . SER A 1 458 ? 25.638 -7.070 2.882 1.00 97.31 458 SER A C 1
ATOM 3617 O O . SER A 1 458 ? 26.819 -6.722 2.931 1.00 97.31 458 SER A O 1
ATOM 3619 N N . ASP A 1 459 ? 25.200 -8.019 2.059 1.00 96.62 459 ASP A N 1
ATOM 3620 C CA . ASP A 1 459 ? 26.034 -8.678 1.063 1.00 96.62 459 ASP A CA 1
ATOM 3621 C C . ASP A 1 459 ? 25.936 -7.990 -0.299 1.00 96.62 459 ASP A C 1
ATOM 3623 O O . ASP A 1 459 ? 25.204 -8.397 -1.199 1.00 96.62 459 ASP A O 1
ATOM 3627 N N . ILE A 1 460 ? 26.729 -6.927 -0.439 1.00 94.00 460 ILE A N 1
ATOM 3628 C CA . ILE A 1 460 ? 26.808 -6.091 -1.643 1.00 94.00 460 ILE A CA 1
ATOM 3629 C C . ILE A 1 460 ? 27.540 -6.828 -2.788 1.00 94.00 460 ILE A C 1
ATOM 3631 O O . ILE A 1 460 ? 27.583 -6.339 -3.917 1.00 94.00 460 ILE A O 1
ATOM 3635 N N . THR A 1 461 ? 28.120 -8.007 -2.528 1.00 86.25 461 THR A N 1
ATOM 3636 C CA . THR A 1 461 ? 28.648 -8.887 -3.586 1.00 86.25 461 THR A CA 1
ATOM 3637 C C . THR A 1 461 ? 27.521 -9.596 -4.335 1.00 86.25 461 THR A C 1
ATOM 3639 O O . THR A 1 461 ? 27.626 -9.782 -5.544 1.00 86.25 461 THR A O 1
ATOM 3642 N N . CYS A 1 462 ? 26.429 -9.920 -3.628 1.00 84.94 462 CYS A N 1
ATOM 3643 C CA . CYS A 1 462 ? 25.285 -10.688 -4.121 1.00 84.94 462 CYS A CA 1
ATOM 3644 C C . CYS A 1 462 ? 25.667 -12.063 -4.731 1.00 84.94 462 CYS A C 1
ATOM 3646 O O . CYS A 1 462 ? 24.969 -12.613 -5.584 1.00 84.94 462 CYS A O 1
ATOM 3648 N N . ASP A 1 463 ? 26.775 -12.660 -4.276 1.00 80.62 463 ASP A N 1
ATOM 3649 C CA . ASP A 1 463 ? 27.175 -14.008 -4.682 1.00 80.62 463 ASP A CA 1
ATOM 3650 C C . ASP A 1 463 ? 26.310 -15.062 -3.958 1.00 80.62 463 ASP A C 1
ATOM 3652 O O . ASP A 1 463 ? 26.642 -15.500 -2.854 1.00 80.62 463 ASP A O 1
ATOM 3656 N N . VAL A 1 464 ? 25.204 -15.491 -4.579 1.00 81.81 464 VAL A N 1
ATOM 3657 C CA . VAL A 1 464 ? 24.293 -16.517 -4.030 1.00 81.81 464 VAL A CA 1
ATOM 3658 C C . VAL A 1 464 ? 25.043 -17.812 -3.694 1.00 81.81 464 VAL A C 1
ATOM 3660 O O . VAL A 1 464 ? 25.656 -18.446 -4.556 1.00 81.81 464 VAL A O 1
ATOM 3663 N N . GLY A 1 465 ? 24.991 -18.216 -2.423 1.00 84.06 465 GLY A N 1
ATOM 3664 C CA . GLY A 1 465 ? 25.739 -19.357 -1.895 1.00 84.06 465 GLY A CA 1
ATOM 3665 C C . GLY A 1 465 ? 27.257 -19.185 -2.024 1.00 84.06 465 GLY A C 1
ATOM 3666 O O . GLY A 1 465 ? 27.969 -20.176 -2.211 1.00 84.06 465 GLY A O 1
ATOM 3667 N N . GLY A 1 466 ? 27.749 -17.943 -1.996 1.00 87.94 466 GLY A N 1
ATOM 3668 C CA . GLY A 1 466 ? 29.118 -17.543 -2.314 1.00 87.94 466 GLY A CA 1
ATOM 3669 C C . GLY A 1 466 ? 30.022 -17.367 -1.095 1.00 87.94 466 GLY A C 1
ATOM 3670 O O . GLY A 1 466 ? 30.294 -18.317 -0.355 1.00 87.94 466 GLY A O 1
ATOM 3671 N N . SER A 1 467 ? 30.551 -16.158 -0.893 1.00 91.06 467 SER A N 1
ATOM 3672 C CA . SER A 1 467 ? 31.499 -15.906 0.204 1.00 91.06 467 SER A CA 1
ATOM 3673 C C . SER A 1 467 ? 30.868 -16.073 1.596 1.00 91.06 467 SER A C 1
ATOM 3675 O O . SER A 1 467 ? 31.559 -16.514 2.517 1.00 91.06 467 SER A O 1
ATOM 3677 N N . ILE A 1 468 ? 29.565 -15.813 1.735 1.00 94.88 468 ILE A N 1
ATOM 3678 C CA . ILE A 1 468 ? 28.749 -16.129 2.914 1.00 94.88 468 ILE A CA 1
ATOM 3679 C C . ILE A 1 468 ? 27.758 -17.227 2.505 1.00 94.88 468 ILE A C 1
ATOM 3681 O O . ILE A 1 468 ? 26.818 -16.982 1.757 1.00 94.88 468 ILE A O 1
ATOM 3685 N N . GLU A 1 469 ? 27.990 -18.460 2.960 1.00 93.88 469 GLU A N 1
ATOM 3686 C CA . GLU A 1 469 ? 27.333 -19.658 2.406 1.00 93.88 469 GLU A CA 1
ATOM 3687 C C . GLU A 1 469 ? 25.806 -19.660 2.526 1.00 93.88 469 GLU A C 1
ATOM 3689 O O . GLU A 1 469 ? 25.113 -20.064 1.597 1.00 93.88 469 GLU A O 1
ATOM 3694 N N . PHE A 1 470 ? 25.293 -19.201 3.665 1.00 92.75 470 PHE A N 1
ATOM 3695 C CA . PHE A 1 470 ? 23.868 -19.235 3.984 1.00 92.75 470 PHE A CA 1
ATOM 3696 C C . PHE A 1 470 ? 23.062 -18.105 3.328 1.00 92.75 470 PHE A C 1
ATOM 3698 O O . PHE A 1 470 ? 21.845 -18.074 3.482 1.00 92.75 470 PHE A O 1
ATOM 3705 N N . ILE A 1 471 ? 23.685 -17.186 2.581 1.00 92.31 471 ILE A N 1
ATOM 3706 C CA . ILE A 1 471 ? 22.957 -16.238 1.725 1.00 92.31 471 ILE A CA 1
ATOM 3707 C C . ILE A 1 471 ? 22.649 -16.963 0.409 1.00 92.31 471 ILE A C 1
ATOM 3709 O O . ILE A 1 471 ? 23.374 -16.864 -0.576 1.00 92.31 471 ILE A O 1
ATOM 3713 N N . ASN A 1 472 ? 21.592 -17.776 0.430 1.00 87.62 472 ASN A N 1
ATOM 3714 C CA . ASN A 1 472 ? 21.194 -18.679 -0.657 1.00 87.62 472 ASN A CA 1
ATOM 3715 C C . ASN A 1 472 ? 20.167 -18.073 -1.637 1.00 87.62 472 ASN A C 1
ATOM 3717 O O . ASN A 1 472 ? 19.722 -18.763 -2.552 1.00 87.62 472 ASN A O 1
ATOM 3721 N N . GLN A 1 473 ? 19.803 -16.803 -1.454 1.00 86.94 473 GLN A N 1
ATOM 3722 C CA . GLN A 1 473 ? 18.811 -16.085 -2.252 1.00 86.94 473 GLN A CA 1
ATOM 3723 C C . GLN A 1 473 ? 19.197 -14.608 -2.401 1.00 86.94 473 GLN A C 1
ATOM 3725 O O . GLN A 1 473 ? 19.839 -14.036 -1.517 1.00 86.94 473 GLN A O 1
ATOM 3730 N N . THR A 1 474 ? 18.788 -13.990 -3.509 1.00 88.69 474 THR A N 1
ATOM 3731 C CA . THR A 1 474 ? 18.895 -12.541 -3.734 1.00 88.69 474 THR A CA 1
ATOM 3732 C C . THR A 1 474 ? 17.697 -11.807 -3.127 1.00 88.69 474 THR A C 1
ATOM 3734 O O . THR A 1 474 ? 16.635 -12.395 -2.921 1.00 88.69 474 THR A O 1
ATOM 3737 N N . THR A 1 475 ? 17.838 -10.506 -2.882 1.00 88.50 475 THR A N 1
ATOM 3738 C CA . THR A 1 475 ? 16.725 -9.609 -2.530 1.00 88.50 475 THR A CA 1
ATOM 3739 C C . THR A 1 475 ? 16.478 -8.574 -3.626 1.00 88.50 475 THR A C 1
ATOM 3741 O O . THR A 1 475 ? 17.344 -8.320 -4.460 1.00 88.50 475 THR A O 1
ATOM 3744 N N . SER A 1 476 ? 15.278 -7.990 -3.658 1.00 86.31 476 SER A N 1
ATOM 3745 C CA . SER A 1 476 ? 14.918 -6.919 -4.597 1.00 86.31 476 SER A CA 1
ATOM 3746 C C . SER A 1 476 ? 15.015 -5.547 -3.928 1.00 86.31 476 SER A C 1
ATOM 3748 O O . SER A 1 476 ? 15.016 -5.454 -2.706 1.00 86.31 476 SER A O 1
ATOM 3750 N N . ILE A 1 477 ? 15.037 -4.470 -4.716 1.00 83.62 477 ILE A N 1
ATOM 3751 C CA . ILE A 1 477 ? 15.018 -3.090 -4.192 1.00 83.62 477 ILE A CA 1
ATOM 3752 C C . ILE A 1 477 ? 13.750 -2.826 -3.351 1.00 83.62 477 ILE A C 1
ATOM 3754 O O . ILE A 1 477 ? 13.822 -2.187 -2.303 1.00 83.62 477 ILE A O 1
ATOM 3758 N N . ASP A 1 478 ? 12.594 -3.353 -3.772 1.00 80.94 478 ASP A N 1
ATOM 3759 C CA . ASP A 1 478 ? 11.320 -3.186 -3.055 1.00 80.94 478 ASP A CA 1
ATOM 3760 C C . ASP A 1 478 ? 11.218 -4.048 -1.778 1.00 80.94 478 ASP A C 1
ATOM 3762 O O . ASP A 1 478 ? 10.455 -3.721 -0.871 1.00 80.94 478 ASP A O 1
ATOM 3766 N N . SER A 1 479 ? 11.985 -5.141 -1.685 1.00 87.81 479 SER A N 1
ATOM 3767 C CA . SER A 1 479 ? 12.049 -6.020 -0.509 1.00 87.81 479 SER A CA 1
ATOM 3768 C C . SER A 1 479 ? 13.503 -6.428 -0.221 1.00 87.81 479 SER A C 1
ATOM 3770 O O . SER A 1 479 ? 13.881 -7.583 -0.448 1.00 87.81 479 SER A O 1
ATOM 3772 N N . PRO A 1 480 ? 14.343 -5.497 0.275 1.00 90.88 480 PRO A N 1
ATOM 3773 C CA . PRO A 1 480 ? 15.798 -5.656 0.286 1.00 90.88 480 PRO A CA 1
ATOM 3774 C C . PRO A 1 480 ? 16.339 -6.527 1.422 1.00 90.88 480 PRO A C 1
ATOM 3776 O O . PRO A 1 480 ? 17.546 -6.779 1.439 1.00 90.88 480 PRO A O 1
ATOM 3779 N N . PHE A 1 481 ? 15.489 -7.018 2.334 1.00 95.69 481 PHE A N 1
ATOM 3780 C CA . PHE A 1 481 ? 15.883 -7.857 3.471 1.00 95.69 481 PHE A CA 1
ATOM 3781 C C . PHE A 1 481 ? 15.103 -9.170 3.545 1.00 95.69 481 PHE A C 1
ATOM 3783 O O . PHE A 1 481 ? 13.908 -9.219 3.268 1.00 95.69 481 PHE A O 1
ATOM 3790 N N . PHE A 1 482 ? 15.777 -10.203 4.041 1.00 94.56 482 PHE A N 1
ATOM 3791 C CA . PHE A 1 482 ? 15.170 -11.385 4.652 1.00 94.56 482 PHE A CA 1
ATOM 3792 C C . PHE A 1 482 ? 15.819 -11.639 6.016 1.00 94.56 482 PHE A C 1
ATOM 3794 O O . PHE A 1 482 ? 16.915 -11.146 6.289 1.00 94.56 482 PHE A O 1
ATOM 3801 N N . ARG A 1 483 ? 15.178 -12.424 6.880 1.00 94.62 483 ARG A N 1
ATOM 3802 C CA . ARG A 1 483 ? 15.764 -12.908 8.133 1.00 94.62 483 ARG A CA 1
ATOM 3803 C C . ARG A 1 483 ? 16.195 -14.362 7.980 1.00 94.62 483 ARG A C 1
ATOM 3805 O O . ARG A 1 483 ? 15.418 -15.207 7.539 1.00 94.62 483 ARG A O 1
ATOM 3812 N N . TYR A 1 484 ? 17.425 -14.655 8.385 1.00 94.81 484 TYR A N 1
ATOM 3813 C CA . TYR A 1 484 ? 17.962 -16.010 8.459 1.00 94.81 484 TYR A CA 1
ATOM 3814 C C . TYR A 1 484 ? 18.099 -16.441 9.924 1.00 94.81 484 TYR A C 1
ATOM 3816 O O . TYR A 1 484 ? 18.778 -15.779 10.718 1.00 94.81 484 TYR A O 1
ATOM 3824 N N . ASP A 1 485 ? 17.439 -17.542 10.287 1.00 93.56 485 ASP A N 1
ATOM 3825 C CA . ASP A 1 485 ? 17.560 -18.181 11.597 1.00 93.56 485 ASP A CA 1
ATOM 3826 C C . ASP A 1 485 ? 18.544 -19.364 11.520 1.00 93.56 485 ASP A C 1
ATOM 3828 O O . ASP A 1 485 ? 18.195 -20.417 10.974 1.00 93.56 485 ASP A O 1
ATOM 3832 N N . PRO A 1 486 ? 19.753 -19.231 12.100 1.00 91.38 486 PRO A N 1
ATOM 3833 C CA . PRO A 1 486 ? 20.785 -20.259 12.027 1.00 91.38 486 PRO A CA 1
ATOM 3834 C C . PRO A 1 486 ? 20.429 -21.530 12.801 1.00 91.38 486 PRO A C 1
ATOM 3836 O O . PRO A 1 486 ? 20.957 -22.591 12.479 1.00 91.38 486 PRO A O 1
ATOM 3839 N N . PHE A 1 487 ? 19.574 -21.458 13.829 1.00 89.19 487 PHE A N 1
ATOM 3840 C CA . PHE A 1 487 ? 19.285 -22.617 14.681 1.00 89.19 487 PHE A CA 1
ATOM 3841 C C . PHE A 1 487 ? 18.399 -23.649 13.984 1.00 89.19 487 PHE A C 1
ATOM 3843 O O . PHE A 1 487 ? 18.542 -24.842 14.243 1.00 89.19 487 PHE A O 1
ATOM 3850 N N . ASN A 1 488 ? 17.515 -23.176 13.104 1.00 87.31 488 ASN A N 1
ATOM 3851 C CA . ASN A 1 488 ? 16.571 -23.988 12.342 1.00 87.31 488 ASN A CA 1
ATOM 3852 C C . ASN A 1 488 ? 16.923 -24.072 10.844 1.00 87.31 488 ASN A C 1
ATOM 3854 O O . ASN A 1 488 ? 16.153 -24.663 10.096 1.00 87.31 488 ASN A O 1
ATOM 3858 N N . ASP A 1 489 ? 18.040 -23.461 10.419 1.00 89.62 489 ASP A N 1
ATOM 3859 C CA . ASP A 1 489 ? 18.476 -23.335 9.015 1.00 89.62 489 ASP A CA 1
ATOM 3860 C C . ASP A 1 489 ? 17.334 -22.849 8.099 1.00 89.62 489 ASP A C 1
ATOM 3862 O O . ASP A 1 489 ? 16.941 -23.495 7.128 1.00 89.62 489 ASP A O 1
ATOM 3866 N N . SER A 1 490 ? 16.701 -21.738 8.501 1.00 91.81 490 SER A N 1
ATOM 3867 C CA . SER A 1 490 ? 15.417 -21.304 7.937 1.00 91.81 490 SER A CA 1
ATOM 3868 C C . SER A 1 490 ? 15.378 -19.821 7.573 1.00 91.81 490 SER A C 1
ATOM 3870 O O . SER A 1 490 ? 16.003 -18.975 8.218 1.00 91.81 490 SER A O 1
ATOM 3872 N N . TYR A 1 491 ? 14.604 -19.525 6.531 1.00 92.50 491 TYR A N 1
ATOM 3873 C CA . TYR A 1 491 ? 14.541 -18.238 5.847 1.00 92.50 491 TYR A CA 1
ATOM 3874 C C . TYR A 1 491 ? 13.143 -17.644 5.978 1.00 92.50 491 TYR A C 1
ATOM 3876 O O . TYR A 1 491 ? 12.149 -18.342 5.789 1.00 92.50 491 TYR A O 1
ATOM 3884 N N . HIS A 1 492 ? 13.073 -16.358 6.314 1.00 90.81 492 HIS A N 1
ATOM 3885 C CA . HIS A 1 492 ? 11.830 -15.669 6.650 1.00 90.81 492 HIS A CA 1
ATOM 3886 C C . HIS A 1 492 ? 11.792 -14.304 5.960 1.00 90.81 492 HIS A C 1
ATOM 3888 O O . HIS A 1 492 ? 12.797 -13.595 5.930 1.00 90.81 492 HIS A O 1
ATOM 3894 N N . CYS A 1 493 ? 10.640 -13.924 5.409 1.00 84.25 493 CYS A N 1
ATOM 3895 C CA . CYS A 1 493 ? 10.450 -12.615 4.766 1.00 84.25 493 CYS A CA 1
ATOM 3896 C C . CYS A 1 493 ? 10.067 -11.507 5.765 1.00 84.25 493 CYS A C 1
ATOM 3898 O O . CYS A 1 493 ? 10.032 -10.335 5.404 1.00 84.25 493 CYS A O 1
ATOM 3900 N N . ASP A 1 494 ? 9.767 -11.867 7.014 1.00 84.00 494 ASP A N 1
ATOM 3901 C CA . ASP A 1 494 ? 9.558 -10.925 8.110 1.00 84.00 494 ASP A CA 1
ATOM 3902 C C . ASP A 1 494 ? 10.873 -10.543 8.815 1.00 84.00 494 ASP A C 1
ATOM 3904 O O . ASP A 1 494 ? 11.907 -11.204 8.693 1.00 84.00 494 ASP A O 1
ATOM 3908 N N . LEU A 1 495 ? 10.809 -9.471 9.607 1.00 81.94 495 LEU A N 1
ATOM 3909 C CA . LEU A 1 495 ? 11.908 -9.009 10.457 1.00 81.94 495 LEU A CA 1
ATOM 3910 C C . LEU A 1 495 ? 11.709 -9.375 11.940 1.00 81.94 495 LEU A C 1
ATOM 3912 O O . LEU A 1 495 ? 12.503 -8.942 12.775 1.00 81.94 495 LEU A O 1
ATOM 3916 N N . GLU A 1 496 ? 10.675 -10.147 12.294 1.00 82.38 496 GLU A N 1
ATOM 3917 C CA . GLU A 1 496 ? 10.295 -10.460 13.681 1.00 82.38 496 GLU A CA 1
ATOM 3918 C C . GLU A 1 496 ? 10.893 -11.797 14.156 1.00 82.38 496 GLU A C 1
ATOM 3920 O O . GLU A 1 496 ? 11.013 -12.749 13.402 1.00 82.38 496 GLU A O 1
ATOM 3925 N N . GLY A 1 497 ? 11.269 -11.916 15.433 1.00 84.19 497 GLY A N 1
ATOM 3926 C CA . GLY A 1 497 ? 11.808 -13.173 15.982 1.00 84.19 497 GLY A CA 1
ATOM 3927 C C . GLY A 1 497 ? 13.322 -13.372 15.798 1.00 84.19 497 GLY A C 1
ATOM 3928 O O . GLY A 1 497 ? 14.070 -12.423 15.554 1.00 84.19 497 GLY A O 1
ATOM 3929 N N . SER A 1 498 ? 13.803 -14.599 16.008 1.00 85.88 498 SER A N 1
ATOM 3930 C CA . SER A 1 498 ? 15.235 -14.932 16.140 1.00 85.88 498 SER A CA 1
ATOM 3931 C C . SER A 1 498 ? 16.003 -14.944 14.811 1.00 85.88 498 SER A C 1
ATOM 3933 O O . SER A 1 498 ? 15.442 -15.251 13.762 1.00 85.88 498 SER A O 1
ATOM 3935 N N . GLY A 1 499 ? 17.305 -14.643 14.860 1.00 91.44 499 GLY A N 1
ATOM 3936 C CA . GLY A 1 499 ? 18.203 -14.676 13.697 1.00 91.44 499 GLY A CA 1
ATOM 3937 C C . GLY A 1 499 ? 18.773 -13.309 13.309 1.00 91.44 499 GLY A C 1
ATOM 3938 O O . GLY A 1 499 ? 18.665 -12.338 14.065 1.00 91.44 499 GLY A O 1
ATOM 3939 N N . VAL A 1 500 ? 19.378 -13.236 12.126 1.00 94.75 500 VAL A N 1
ATOM 3940 C CA . VAL A 1 500 ? 20.003 -12.022 11.570 1.00 94.75 500 VAL A CA 1
ATOM 3941 C C . VAL A 1 500 ? 19.266 -11.550 10.325 1.00 94.75 500 VAL A C 1
ATOM 3943 O O . VAL A 1 500 ? 18.727 -12.372 9.587 1.00 94.75 500 VAL A O 1
ATOM 3946 N N . ILE A 1 501 ? 19.239 -10.237 10.087 1.00 96.94 501 ILE A N 1
ATOM 3947 C CA . ILE A 1 501 ? 18.767 -9.705 8.802 1.00 96.94 501 ILE A CA 1
ATOM 3948 C C . ILE A 1 501 ? 19.875 -9.829 7.756 1.00 96.94 501 ILE A C 1
ATOM 3950 O O . ILE A 1 501 ? 21.044 -9.595 8.054 1.00 96.94 501 ILE A O 1
ATOM 3954 N N . CYS A 1 502 ? 19.507 -10.172 6.534 1.00 96.75 502 CYS A N 1
ATOM 3955 C CA . CYS A 1 502 ? 20.403 -10.320 5.400 1.00 96.75 502 CYS A CA 1
ATOM 3956 C C . CYS A 1 502 ? 19.856 -9.502 4.230 1.00 96.75 502 CYS A C 1
ATOM 3958 O O . CYS A 1 502 ? 18.674 -9.601 3.903 1.00 96.75 502 CYS A O 1
ATOM 3960 N N . SER A 1 503 ? 20.718 -8.710 3.598 1.00 96.00 503 SER A N 1
ATOM 3961 C CA . SER A 1 503 ? 20.448 -8.027 2.332 1.00 96.00 503 SER A CA 1
ATOM 3962 C C . SER A 1 503 ? 21.390 -8.556 1.261 1.00 96.00 503 SER A C 1
ATOM 3964 O O . SER A 1 503 ? 22.571 -8.745 1.543 1.00 96.00 503 SER A O 1
ATOM 3966 N N . ALA A 1 504 ? 20.878 -8.805 0.059 1.00 94.12 504 ALA A N 1
ATOM 3967 C CA . ALA A 1 504 ? 21.631 -9.313 -1.082 1.00 94.12 504 ALA A CA 1
ATOM 3968 C C . ALA A 1 504 ? 21.003 -8.790 -2.386 1.00 94.12 504 ALA A C 1
ATOM 3970 O O . ALA A 1 504 ? 20.546 -9.572 -3.220 1.00 94.12 504 ALA A O 1
ATOM 3971 N N . VAL A 1 505 ? 20.931 -7.464 -2.536 1.00 89.00 505 VAL A N 1
ATOM 3972 C CA . VAL A 1 505 ? 20.372 -6.806 -3.729 1.00 89.00 505 VAL A CA 1
ATOM 3973 C C . VAL A 1 505 ? 21.428 -6.767 -4.841 1.00 89.00 505 VAL A C 1
ATOM 3975 O O . VAL A 1 505 ? 22.512 -6.208 -4.668 1.00 89.00 505 VAL A O 1
ATOM 3978 N N . ASP A 1 506 ? 21.114 -7.343 -6.000 1.00 79.94 506 ASP A N 1
ATOM 3979 C CA . ASP A 1 506 ? 22.034 -7.516 -7.136 1.00 79.94 506 ASP A CA 1
ATOM 3980 C C . ASP A 1 506 ? 22.248 -6.231 -7.964 1.00 79.94 506 ASP A C 1
ATOM 3982 O O . ASP A 1 506 ? 23.281 -6.055 -8.620 1.00 79.94 506 ASP A O 1
ATOM 3986 N N . ILE A 1 507 ? 21.289 -5.303 -7.907 1.00 80.25 507 ILE A N 1
ATOM 3987 C CA . ILE A 1 507 ? 21.244 -4.072 -8.712 1.00 80.25 507 ILE A CA 1
ATOM 3988 C C . ILE A 1 507 ? 21.438 -2.765 -7.918 1.00 80.25 507 ILE A C 1
ATOM 3990 O O . ILE A 1 507 ? 21.141 -1.692 -8.430 1.00 80.25 507 ILE A O 1
ATOM 3994 N N . LEU A 1 508 ? 22.041 -2.797 -6.724 1.00 85.12 508 LEU A N 1
ATOM 3995 C CA . LEU A 1 508 ? 22.240 -1.616 -5.850 1.00 85.12 508 LEU A CA 1
ATOM 3996 C C . LEU A 1 508 ? 22.707 -0.294 -6.519 1.00 85.12 508 LEU A C 1
ATOM 3998 O O . LEU A 1 508 ? 22.252 0.770 -6.100 1.00 85.12 508 LEU A O 1
ATOM 4002 N N . PRO A 1 509 ? 23.573 -0.259 -7.560 1.00 84.50 509 PRO A N 1
ATOM 4003 C CA . PRO A 1 509 ? 23.891 0.992 -8.258 1.00 84.50 509 PRO A CA 1
ATOM 4004 C C . PRO A 1 509 ? 22.692 1.746 -8.851 1.00 84.50 509 PRO A C 1
ATOM 4006 O O . PRO A 1 509 ? 22.803 2.952 -9.083 1.00 84.50 509 PRO A O 1
ATOM 4009 N N . THR A 1 510 ? 21.580 1.062 -9.136 1.00 82.69 510 THR A N 1
ATOM 4010 C CA . THR A 1 510 ? 20.402 1.662 -9.778 1.00 82.69 510 THR A CA 1
ATOM 4011 C C . THR A 1 510 ? 19.588 2.525 -8.827 1.00 82.69 510 THR A C 1
ATOM 4013 O O . THR A 1 510 ? 18.883 3.419 -9.283 1.00 82.69 510 THR A O 1
ATOM 4016 N N . GLU A 1 511 ? 19.742 2.349 -7.516 1.00 85.81 511 GLU A N 1
ATOM 4017 C CA . GLU A 1 511 ? 19.105 3.219 -6.522 1.00 85.81 511 GLU A CA 1
ATOM 4018 C C . GLU A 1 511 ? 19.648 4.659 -6.568 1.00 85.81 511 GLU A C 1
ATOM 4020 O O . GLU A 1 511 ? 18.940 5.611 -6.254 1.00 85.81 511 GLU A O 1
ATOM 4025 N N . PHE A 1 512 ? 20.863 4.844 -7.100 1.00 86.69 512 PHE A N 1
ATOM 4026 C CA . PHE A 1 512 ? 21.413 6.148 -7.487 1.00 86.69 512 PHE A CA 1
ATOM 4027 C C . PHE A 1 512 ? 21.611 6.256 -9.007 1.00 86.69 512 PHE A C 1
ATOM 4029 O O . PHE A 1 512 ? 22.638 6.758 -9.474 1.00 86.69 512 PHE A O 1
ATOM 4036 N N . ALA A 1 513 ? 20.627 5.794 -9.794 1.00 78.06 513 ALA A N 1
ATOM 4037 C CA . ALA A 1 513 ? 20.698 5.711 -11.257 1.00 78.06 513 ALA A CA 1
ATOM 4038 C C . ALA A 1 513 ? 21.196 6.995 -11.938 1.00 78.06 513 ALA A C 1
ATOM 4040 O O . ALA A 1 513 ? 21.974 6.910 -12.887 1.00 78.06 513 ALA A O 1
ATOM 4041 N N . LYS A 1 514 ? 20.791 8.181 -11.464 1.00 77.19 514 LYS A N 1
ATOM 4042 C CA . LYS A 1 514 ? 21.205 9.468 -12.042 1.00 77.19 514 LYS A CA 1
ATOM 4043 C C . LYS A 1 514 ? 22.714 9.682 -11.910 1.00 77.19 514 LYS A C 1
ATOM 4045 O O . LYS A 1 514 ? 23.401 9.841 -12.916 1.00 77.19 514 LYS A O 1
ATOM 4050 N N . GLU A 1 515 ? 23.237 9.678 -10.688 1.00 84.38 515 GLU A N 1
ATOM 4051 C CA . GLU A 1 515 ? 24.657 9.900 -10.422 1.00 84.38 515 GLU A CA 1
ATOM 4052 C C . GLU A 1 515 ? 25.529 8.746 -10.936 1.00 84.38 515 GLU A C 1
ATOM 4054 O O . GLU A 1 515 ? 26.632 8.997 -11.423 1.00 84.38 515 GLU A O 1
ATOM 4059 N N . ALA A 1 516 ? 25.041 7.503 -10.875 1.00 80.69 516 ALA A N 1
ATOM 4060 C CA . ALA A 1 516 ? 25.721 6.335 -11.429 1.00 80.69 516 ALA A CA 1
ATOM 4061 C C . ALA A 1 516 ? 25.849 6.424 -12.961 1.00 80.69 516 ALA A C 1
ATOM 4063 O O . ALA A 1 516 ? 26.939 6.207 -13.496 1.00 80.69 516 ALA A O 1
ATOM 4064 N N . SER A 1 517 ? 24.769 6.797 -13.659 1.00 75.69 517 SER A N 1
ATOM 4065 C CA . SER A 1 517 ? 24.763 6.957 -15.122 1.00 75.69 517 SER A CA 1
ATOM 4066 C C . SER A 1 517 ? 25.569 8.171 -15.572 1.00 75.69 517 SER A C 1
ATOM 4068 O O . SER A 1 517 ? 26.261 8.085 -16.583 1.00 75.69 517 SER A O 1
ATOM 4070 N N . GLN A 1 518 ? 25.543 9.277 -14.820 1.00 76.50 518 GLN A N 1
ATOM 4071 C CA . GLN A 1 518 ? 26.384 10.441 -15.108 1.00 76.50 518 GLN A CA 1
ATOM 4072 C C . GLN A 1 518 ? 27.873 10.083 -14.982 1.00 76.50 518 GLN A C 1
ATOM 4074 O O . GLN A 1 518 ? 28.608 10.214 -15.953 1.00 76.50 518 GLN A O 1
ATOM 4079 N N . HIS A 1 519 ? 28.304 9.517 -13.848 1.00 79.75 519 HIS A N 1
ATOM 4080 C CA . HIS A 1 519 ? 29.694 9.085 -13.645 1.00 79.75 519 HIS A CA 1
ATOM 4081 C C . HIS A 1 519 ? 30.166 8.076 -14.708 1.00 79.75 519 HIS A C 1
ATOM 4083 O O . HIS A 1 519 ? 31.311 8.119 -15.153 1.00 79.75 519 HIS A O 1
ATOM 4089 N N . PHE A 1 520 ? 29.300 7.145 -15.116 1.00 79.81 520 PHE A N 1
ATOM 4090 C CA . PHE A 1 520 ? 29.615 6.190 -16.176 1.00 79.81 520 PHE A CA 1
ATOM 4091 C C . PHE A 1 520 ? 29.705 6.862 -17.555 1.00 79.81 520 PHE A C 1
ATOM 4093 O O . PHE A 1 520 ? 30.651 6.602 -18.298 1.00 79.81 520 PHE A O 1
ATOM 4100 N N . GLY A 1 521 ? 28.760 7.751 -17.876 1.00 74.50 521 GLY A N 1
ATOM 4101 C CA . GLY A 1 521 ? 28.706 8.506 -19.127 1.00 74.50 521 GLY A CA 1
ATOM 4102 C C . GLY A 1 521 ? 29.897 9.443 -19.316 1.00 74.50 521 GLY A C 1
ATOM 4103 O O . GLY A 1 521 ? 30.509 9.405 -20.380 1.00 74.50 521 GLY A O 1
ATOM 4104 N N . ASP A 1 522 ? 30.270 10.194 -18.275 1.00 77.25 522 ASP A N 1
ATOM 4105 C CA . ASP A 1 522 ? 31.399 11.139 -18.270 1.00 77.25 522 ASP A CA 1
ATOM 4106 C C . ASP A 1 522 ? 32.742 10.441 -18.565 1.00 77.25 522 ASP A C 1
ATOM 4108 O O . ASP A 1 522 ? 33.627 11.011 -19.203 1.00 77.25 522 ASP A O 1
ATOM 4112 N N . ILE A 1 523 ? 32.907 9.188 -18.121 1.00 80.38 523 ILE A N 1
ATOM 4113 C CA . ILE A 1 523 ? 34.094 8.377 -18.430 1.00 80.38 523 ILE A CA 1
ATOM 4114 C C . ILE A 1 523 ? 33.969 7.772 -19.833 1.00 80.38 523 ILE A C 1
ATOM 4116 O O . ILE A 1 523 ? 34.916 7.837 -20.619 1.00 80.38 523 ILE A O 1
ATOM 4120 N N . LEU A 1 524 ? 32.815 7.188 -20.172 1.00 80.56 524 LEU A N 1
ATOM 4121 C CA . LEU A 1 524 ? 32.611 6.489 -21.441 1.00 80.56 524 LEU A CA 1
ATOM 4122 C C . LEU A 1 524 ? 32.713 7.432 -22.652 1.00 80.56 524 LEU A C 1
ATOM 4124 O O . LEU A 1 524 ? 33.308 7.043 -23.657 1.00 80.56 524 LEU A O 1
ATOM 4128 N N . SER A 1 525 ? 32.229 8.676 -22.562 1.00 75.38 525 SER A N 1
ATOM 4129 C CA . SER A 1 525 ? 32.321 9.664 -23.651 1.00 75.38 525 SER A CA 1
ATOM 4130 C C . SER A 1 525 ? 33.762 9.912 -24.110 1.00 75.38 525 SER A C 1
ATOM 4132 O O . SER A 1 525 ? 34.002 10.039 -25.309 1.00 75.38 525 SER A O 1
ATOM 4134 N N . THR A 1 526 ? 34.736 9.884 -23.191 1.00 79.81 526 THR A N 1
ATOM 4135 C CA . THR A 1 526 ? 36.168 10.043 -23.520 1.00 79.81 526 THR A CA 1
ATOM 4136 C C . THR A 1 526 ? 36.743 8.873 -24.328 1.00 79.81 526 THR A C 1
ATOM 4138 O O . THR A 1 526 ? 37.728 9.032 -25.046 1.00 79.81 526 THR A O 1
ATOM 4141 N N . LEU A 1 527 ? 36.120 7.693 -24.243 1.00 81.06 527 LEU A N 1
ATOM 4142 C CA . LEU A 1 527 ? 36.587 6.451 -24.866 1.00 81.06 527 LEU A CA 1
ATOM 4143 C C . LEU A 1 527 ? 35.887 6.172 -26.202 1.00 81.06 527 LEU A C 1
ATOM 4145 O O . LEU A 1 527 ? 36.496 5.629 -27.126 1.00 81.06 527 LEU A O 1
ATOM 4149 N N . VAL A 1 528 ? 34.613 6.559 -26.315 1.00 77.50 528 VAL A N 1
ATOM 4150 C CA . VAL A 1 528 ? 33.761 6.307 -27.489 1.00 77.50 528 VAL A CA 1
ATOM 4151 C C . VAL A 1 528 ? 34.353 6.897 -28.768 1.00 77.50 528 VAL A C 1
ATOM 4153 O O . VAL A 1 528 ? 34.334 6.226 -29.796 1.00 77.50 528 VAL A O 1
ATOM 4156 N N . GLY A 1 529 ? 34.962 8.086 -28.705 1.00 71.88 529 GLY A N 1
ATOM 4157 C CA . GLY A 1 529 ? 35.631 8.689 -29.863 1.00 71.88 529 GLY A CA 1
ATOM 4158 C C . GLY A 1 529 ? 36.753 7.812 -30.437 1.00 71.88 529 GLY A C 1
ATOM 4159 O O . GLY A 1 529 ? 36.851 7.666 -31.653 1.00 71.88 529 GLY A O 1
ATOM 4160 N N . SER A 1 530 ? 37.545 7.154 -29.582 1.00 78.62 530 SER A N 1
ATOM 4161 C CA . SER A 1 530 ? 38.586 6.206 -30.019 1.00 78.62 530 SER A CA 1
ATOM 4162 C C . SER A 1 530 ? 37.989 4.906 -30.567 1.00 78.62 530 SER A C 1
ATOM 4164 O O . SER A 1 530 ? 38.454 4.397 -31.580 1.00 78.62 530 SER A O 1
ATOM 4166 N N . LEU A 1 531 ? 36.940 4.374 -29.929 1.00 77.75 531 LEU A N 1
ATOM 4167 C CA . LEU A 1 531 ? 36.277 3.138 -30.369 1.00 77.75 531 LEU A CA 1
ATOM 4168 C C . LEU A 1 531 ? 35.520 3.291 -31.701 1.00 77.75 531 LEU A C 1
ATOM 4170 O O . LEU A 1 531 ? 35.360 2.306 -32.414 1.00 77.75 531 LEU A O 1
ATOM 4174 N N . ALA A 1 532 ? 35.037 4.495 -32.027 1.00 73.25 532 ALA A N 1
ATOM 4175 C CA . ALA A 1 532 ? 34.236 4.758 -33.226 1.00 73.25 532 ALA A CA 1
ATOM 4176 C C . ALA A 1 532 ? 35.053 5.202 -34.455 1.00 73.25 532 ALA A C 1
ATOM 4178 O O . ALA A 1 532 ? 34.570 5.079 -35.579 1.00 73.25 532 ALA A O 1
ATOM 4179 N N . SER A 1 533 ? 36.259 5.747 -34.259 1.00 66.44 533 SER A N 1
ATOM 4180 C CA . SER A 1 533 ? 37.082 6.322 -35.340 1.00 66.44 533 SER A CA 1
ATOM 4181 C C . SER A 1 533 ? 38.135 5.370 -35.913 1.00 66.44 533 SER A C 1
ATOM 4183 O O . SER A 1 533 ? 38.565 5.554 -37.051 1.00 66.44 533 SER A O 1
ATOM 4185 N N . VAL A 1 534 ? 38.554 4.363 -35.144 1.00 62.94 534 VAL A N 1
ATOM 4186 C CA . VAL A 1 534 ? 39.729 3.541 -35.455 1.00 62.94 534 VAL A CA 1
ATOM 4187 C C . VAL A 1 534 ? 39.362 2.273 -36.234 1.00 62.94 534 VAL A C 1
ATOM 4189 O O . VAL A 1 534 ? 38.549 1.463 -35.793 1.00 62.94 534 VAL A O 1
ATOM 4192 N N . VAL A 1 535 ? 40.012 2.075 -37.388 1.00 61.69 535 VAL A N 1
ATOM 4193 C CA . VAL A 1 535 ? 39.784 0.924 -38.286 1.00 61.69 535 VAL A CA 1
ATOM 4194 C C . VAL A 1 535 ? 40.727 -0.252 -37.986 1.00 61.69 535 VAL A C 1
ATOM 4196 O O . VAL A 1 535 ? 40.357 -1.402 -38.247 1.00 61.69 535 VAL A O 1
ATOM 4199 N N . ASP A 1 536 ? 41.913 0.014 -37.424 1.00 73.38 536 ASP A N 1
ATOM 4200 C CA . ASP A 1 536 ? 42.893 -0.990 -36.987 1.00 73.38 536 ASP A CA 1
ATOM 4201 C C . ASP A 1 536 ? 43.047 -0.995 -35.455 1.00 73.38 536 ASP A C 1
ATOM 4203 O O . ASP A 1 536 ? 43.437 -0.014 -34.824 1.00 73.38 536 ASP A O 1
ATOM 4207 N N . ILE A 1 537 ? 42.808 -2.153 -34.841 1.00 77.19 537 ILE A N 1
ATOM 4208 C CA . ILE A 1 537 ? 42.984 -2.409 -33.406 1.00 77.19 537 ILE A CA 1
ATOM 4209 C C . ILE A 1 537 ? 44.383 -2.029 -32.862 1.00 77.19 537 ILE A C 1
ATOM 4211 O O . ILE A 1 537 ? 44.536 -1.775 -31.662 1.00 77.19 537 ILE A O 1
ATOM 4215 N N . LEU A 1 538 ? 45.407 -1.963 -33.722 1.00 76.94 538 LEU A N 1
ATOM 4216 C CA . LEU A 1 538 ? 46.770 -1.541 -33.386 1.00 76.94 538 LEU A CA 1
ATOM 4217 C C . LEU A 1 538 ? 46.942 -0.025 -33.199 1.00 76.94 538 LEU A C 1
ATOM 4219 O O . LEU A 1 538 ? 47.942 0.385 -32.604 1.00 76.94 538 LEU A O 1
ATOM 4223 N N . GLU A 1 539 ? 45.979 0.794 -33.616 1.00 78.88 539 GLU A N 1
ATOM 4224 C CA . GLU A 1 539 ? 45.966 2.246 -33.384 1.00 78.88 539 GLU A CA 1
ATOM 4225 C C . GLU A 1 539 ? 45.237 2.611 -32.076 1.00 78.88 539 GLU A C 1
ATOM 4227 O O . GLU A 1 539 ? 45.485 3.667 -31.496 1.00 78.88 539 GLU A O 1
ATOM 4232 N N . LEU A 1 540 ? 44.398 1.712 -31.538 1.00 83.06 540 LEU A N 1
ATOM 4233 C CA . LEU A 1 540 ? 43.694 1.945 -30.273 1.00 83.06 540 LEU A CA 1
ATOM 4234 C C . LEU A 1 540 ? 44.662 2.094 -29.082 1.00 83.06 540 LEU A C 1
ATOM 4236 O O . LEU A 1 540 ? 45.610 1.301 -28.962 1.00 83.06 540 LEU A O 1
ATOM 4240 N N . PRO A 1 541 ? 44.377 3.004 -28.126 1.00 83.25 541 PRO A N 1
ATOM 4241 C CA . PRO A 1 541 ? 45.080 3.087 -26.849 1.00 83.25 541 PRO A CA 1
ATOM 4242 C C . PRO A 1 541 ? 45.195 1.727 -26.150 1.00 83.25 541 PRO A C 1
ATOM 4244 O O . PRO A 1 541 ? 44.261 0.924 -26.167 1.00 83.25 541 PRO A O 1
ATOM 4247 N N . MET A 1 542 ? 46.326 1.472 -25.481 1.00 81.00 542 MET A N 1
ATOM 4248 C CA . MET A 1 542 ? 46.636 0.158 -24.893 1.00 81.00 542 MET A CA 1
ATOM 4249 C C . MET A 1 542 ? 45.525 -0.380 -23.971 1.00 81.00 542 MET A C 1
ATOM 4251 O O . MET A 1 542 ? 45.261 -1.579 -23.971 1.00 81.00 542 MET A O 1
ATOM 4255 N N . HIS A 1 543 ? 44.849 0.490 -23.216 1.00 80.81 543 HIS A N 1
ATOM 4256 C CA . HIS A 1 543 ? 43.754 0.107 -22.320 1.00 80.81 543 HIS A CA 1
ATOM 4257 C C . HIS A 1 543 ? 42.469 -0.318 -23.060 1.00 80.81 543 HIS A C 1
ATOM 4259 O O . HIS A 1 543 ? 41.762 -1.190 -22.566 1.00 80.81 543 HIS A O 1
ATOM 4265 N N . LEU A 1 544 ? 42.192 0.223 -24.255 1.00 85.25 544 LEU A N 1
ATOM 4266 C CA . LEU A 1 544 ? 41.083 -0.220 -25.116 1.00 85.25 544 LEU A CA 1
ATOM 4267 C C . LEU A 1 544 ? 41.456 -1.466 -25.925 1.00 85.25 544 LEU A C 1
ATOM 4269 O O . LEU A 1 544 ? 40.650 -2.383 -26.057 1.00 85.25 544 LEU A O 1
ATOM 4273 N N . ARG A 1 545 ? 42.705 -1.551 -26.399 1.00 85.94 545 ARG A N 1
ATOM 4274 C CA . ARG A 1 545 ? 43.230 -2.738 -27.091 1.00 85.94 545 ARG A CA 1
ATOM 4275 C C . ARG A 1 545 ? 43.180 -3.981 -26.205 1.00 85.94 545 ARG A C 1
ATOM 4277 O O . ARG A 1 545 ? 42.749 -5.035 -26.655 1.00 85.94 545 ARG A O 1
ATOM 4284 N N . ARG A 1 546 ? 43.566 -3.842 -24.931 1.00 84.50 546 ARG A N 1
ATOM 4285 C CA . ARG A 1 546 ? 43.458 -4.906 -23.919 1.00 84.50 546 ARG A CA 1
ATOM 4286 C C . ARG A 1 546 ? 42.014 -5.311 -23.625 1.00 84.50 546 ARG A C 1
ATOM 4288 O O . ARG A 1 546 ? 41.794 -6.462 -23.268 1.00 84.50 546 ARG A O 1
ATOM 4295 N N . ALA A 1 547 ? 41.054 -4.402 -23.786 1.00 88.44 547 ALA A N 1
ATOM 4296 C CA . ALA A 1 547 ? 39.639 -4.679 -23.565 1.00 88.44 547 ALA A CA 1
ATOM 4297 C C . ALA A 1 547 ? 38.947 -5.397 -24.737 1.00 88.44 547 ALA A C 1
ATOM 4299 O O . ALA A 1 547 ? 37.819 -5.860 -24.583 1.00 88.44 547 ALA A O 1
ATOM 4300 N N . CYS A 1 548 ? 39.603 -5.502 -25.897 1.00 90.94 548 CYS A N 1
ATOM 4301 C CA . CYS A 1 548 ? 39.063 -6.182 -27.068 1.00 90.94 548 CYS A CA 1
ATOM 4302 C C . CYS A 1 548 ? 39.262 -7.701 -26.963 1.00 90.94 548 CYS A C 1
ATOM 4304 O O . CYS A 1 548 ? 40.386 -8.196 -27.079 1.00 90.94 548 CYS A O 1
ATOM 4306 N N . ILE A 1 549 ? 38.174 -8.441 -26.748 1.00 90.88 549 ILE A N 1
ATOM 4307 C CA . ILE A 1 549 ? 38.191 -9.904 -26.599 1.00 90.88 549 ILE A CA 1
ATOM 4308 C C . ILE A 1 549 ? 38.251 -10.589 -27.966 1.00 90.88 549 ILE A C 1
ATOM 4310 O O . ILE A 1 549 ? 39.043 -11.510 -28.176 1.00 90.88 549 ILE A O 1
ATOM 4314 N N . ALA A 1 550 ? 37.433 -10.112 -28.903 1.00 91.88 550 ALA A N 1
ATOM 4315 C CA . ALA A 1 550 ? 37.344 -10.627 -30.262 1.00 91.88 550 ALA A CA 1
ATOM 4316 C C . ALA A 1 550 ? 37.358 -9.475 -31.271 1.00 91.88 550 ALA A C 1
ATOM 4318 O O . ALA A 1 550 ? 36.787 -8.415 -31.015 1.00 91.88 550 ALA A O 1
ATOM 4319 N N . HIS A 1 551 ? 37.976 -9.696 -32.428 1.00 90.56 551 HIS A N 1
ATOM 4320 C CA . HIS A 1 551 ? 38.030 -8.752 -33.537 1.00 90.56 551 HIS A CA 1
ATOM 4321 C C . HIS A 1 551 ? 37.865 -9.498 -34.864 1.00 90.56 551 HIS A C 1
ATOM 4323 O O . HIS A 1 551 ? 38.587 -10.458 -35.136 1.00 90.56 551 HIS A O 1
ATOM 4329 N N . ARG A 1 552 ? 36.907 -9.062 -35.693 1.00 85.12 552 ARG A N 1
ATOM 4330 C CA . ARG A 1 552 ? 36.646 -9.593 -37.050 1.00 85.12 552 ARG A CA 1
ATOM 4331 C C . ARG A 1 552 ? 36.541 -11.128 -37.138 1.00 85.12 552 ARG A C 1
ATOM 4333 O O . ARG A 1 552 ? 36.949 -11.729 -38.128 1.00 85.12 552 ARG A O 1
ATOM 4340 N N . GLY A 1 553 ? 35.971 -11.764 -36.112 1.00 82.50 553 GLY A N 1
ATOM 4341 C CA . GLY A 1 553 ? 35.749 -13.217 -36.078 1.00 82.50 553 GLY A CA 1
ATOM 4342 C C . GLY A 1 553 ? 36.897 -14.055 -35.507 1.00 82.50 553 GLY A C 1
ATOM 4343 O O . GLY A 1 553 ? 36.808 -15.280 -35.518 1.00 82.50 553 GLY A O 1
ATOM 4344 N N . ALA A 1 554 ? 37.949 -13.426 -34.978 1.00 89.50 554 ALA A N 1
ATOM 4345 C CA . ALA A 1 554 ? 39.027 -14.090 -34.245 1.00 89.50 554 ALA A CA 1
ATOM 4346 C C . ALA A 1 554 ? 39.134 -13.554 -32.807 1.00 89.50 554 ALA A C 1
ATOM 4348 O O . ALA A 1 554 ? 38.804 -12.398 -32.540 1.00 89.50 554 ALA A O 1
ATOM 4349 N N . LEU A 1 555 ? 39.620 -14.382 -31.879 1.00 90.56 555 LEU A N 1
ATOM 4350 C CA . LEU A 1 555 ? 40.032 -13.921 -30.548 1.00 90.56 555 LEU A CA 1
ATOM 4351 C C . LEU A 1 555 ? 41.323 -13.101 -30.659 1.00 90.56 555 LEU A C 1
ATOM 4353 O O . LEU A 1 555 ? 42.176 -13.403 -31.493 1.00 90.56 555 LEU A O 1
ATOM 4357 N N . THR A 1 556 ? 41.486 -12.084 -29.812 1.00 88.94 556 THR A N 1
ATOM 4358 C CA . THR A 1 556 ? 42.777 -11.389 -29.697 1.00 88.94 556 THR A CA 1
ATOM 4359 C C . THR A 1 556 ? 43.742 -12.199 -28.824 1.00 88.94 556 THR A C 1
ATOM 4361 O O . THR A 1 556 ? 43.321 -13.034 -28.019 1.00 88.94 556 THR A O 1
ATOM 4364 N N . SER A 1 557 ? 45.049 -11.958 -28.965 1.00 82.88 557 SER A N 1
ATOM 4365 C CA . SER A 1 557 ? 46.105 -12.810 -28.388 1.00 82.88 557 SER A CA 1
ATOM 4366 C C . SER A 1 557 ? 46.059 -12.975 -26.864 1.00 82.88 557 SER A C 1
ATOM 4368 O O . SER A 1 557 ? 46.533 -13.977 -26.334 1.00 82.88 557 SER A O 1
ATOM 4370 N N . LEU A 1 558 ? 45.450 -12.029 -26.142 1.00 81.69 558 LEU A N 1
ATOM 4371 C CA . LEU A 1 558 ? 45.254 -12.133 -24.693 1.00 81.69 558 LEU A CA 1
ATOM 4372 C C . LEU A 1 558 ? 44.206 -13.184 -24.297 1.00 81.69 558 LEU A C 1
ATOM 4374 O O . LEU A 1 558 ? 44.255 -13.663 -23.169 1.00 81.69 558 LEU A O 1
ATOM 4378 N N . TYR A 1 559 ? 43.296 -13.564 -25.201 1.00 86.94 559 TYR A N 1
ATOM 4379 C CA . TYR A 1 559 ? 42.130 -14.413 -24.918 1.00 86.94 559 TYR A CA 1
ATOM 4380 C C . TYR A 1 559 ? 42.170 -15.784 -25.613 1.00 86.94 559 TYR A C 1
ATOM 4382 O O . TYR A 1 559 ? 41.243 -16.581 -25.477 1.00 86.94 559 TYR A O 1
ATOM 4390 N N . GLU A 1 560 ? 43.282 -16.137 -26.267 1.00 84.38 560 GLU A N 1
ATOM 4391 C CA . GLU A 1 560 ? 43.538 -17.468 -26.856 1.00 84.38 560 GLU A CA 1
ATOM 4392 C C . GLU A 1 560 ? 43.539 -18.627 -25.827 1.00 84.38 560 GLU A C 1
ATOM 4394 O O . GLU A 1 560 ? 43.642 -19.805 -26.180 1.00 84.38 560 GLU A O 1
ATOM 4399 N N . TYR A 1 561 ? 43.420 -18.335 -24.528 1.00 77.94 561 TYR A N 1
ATOM 4400 C CA . TYR A 1 561 ? 43.182 -19.346 -23.495 1.00 77.94 561 TYR A CA 1
ATOM 4401 C C . TYR A 1 561 ? 41.720 -19.822 -23.426 1.00 77.94 561 TYR A C 1
ATOM 4403 O O . TYR A 1 561 ? 41.495 -20.948 -22.985 1.00 77.94 561 TYR A O 1
ATOM 4411 N N . ILE A 1 562 ? 40.736 -19.033 -23.882 1.00 82.81 562 ILE A N 1
ATOM 4412 C CA . ILE A 1 562 ? 39.304 -19.367 -23.744 1.00 82.81 562 ILE A CA 1
ATOM 4413 C C . ILE A 1 562 ? 38.971 -20.734 -24.384 1.00 82.81 562 ILE A C 1
ATOM 4415 O O . ILE A 1 562 ? 38.363 -21.564 -23.705 1.00 82.81 562 ILE A O 1
ATOM 4419 N N . PRO A 1 563 ? 39.426 -21.072 -25.613 1.00 81.00 563 PRO A N 1
ATOM 4420 C CA . PRO A 1 563 ? 39.182 -22.396 -26.195 1.00 81.00 563 PRO A CA 1
ATOM 4421 C C . PRO A 1 563 ? 39.846 -23.556 -25.437 1.00 81.00 563 PRO A C 1
ATOM 4423 O O . PRO A 1 563 ? 39.419 -24.697 -25.591 1.00 81.00 563 PRO A O 1
ATOM 4426 N N . ARG A 1 564 ? 40.885 -23.293 -24.629 1.00 75.19 564 ARG A N 1
ATOM 4427 C CA . ARG A 1 564 ? 41.514 -24.305 -23.763 1.00 75.19 564 ARG A CA 1
ATOM 4428 C C . ARG A 1 564 ? 40.690 -24.533 -22.496 1.00 75.19 564 ARG A C 1
ATOM 4430 O O . ARG A 1 564 ? 40.435 -25.685 -22.171 1.00 75.19 564 ARG A O 1
ATOM 4437 N N . MET A 1 565 ? 40.194 -23.467 -21.860 1.00 66.62 565 MET A N 1
ATOM 4438 C CA . MET A 1 565 ? 39.290 -23.577 -20.702 1.00 66.62 565 MET A CA 1
ATOM 4439 C C . MET A 1 565 ? 37.983 -24.308 -21.043 1.00 66.62 565 MET A C 1
ATOM 4441 O O . MET A 1 565 ? 37.556 -25.185 -20.295 1.00 66.62 565 MET A O 1
ATOM 4445 N N . ARG A 1 566 ? 37.399 -24.031 -22.218 1.00 74.44 566 ARG A N 1
ATOM 4446 C CA . ARG A 1 566 ? 36.213 -24.758 -22.709 1.00 74.44 566 ARG A CA 1
ATOM 4447 C C . ARG A 1 566 ? 36.458 -26.265 -22.841 1.00 74.44 566 ARG A C 1
ATOM 4449 O O . ARG A 1 566 ? 35.554 -27.051 -22.585 1.00 74.44 566 ARG A O 1
ATOM 4456 N N . LYS A 1 567 ? 37.670 -26.681 -23.229 1.00 60.91 567 LYS A N 1
ATOM 4457 C CA . LYS A 1 567 ? 38.017 -28.104 -23.366 1.00 60.91 567 LYS A CA 1
ATOM 4458 C C . LYS A 1 567 ? 38.175 -28.805 -22.021 1.00 60.91 567 LYS A C 1
ATOM 4460 O O . LYS A 1 567 ? 37.662 -29.907 -21.896 1.00 60.91 567 LYS A O 1
ATOM 4465 N N . SER A 1 568 ? 38.770 -28.164 -21.012 1.00 52.94 568 SER A N 1
ATOM 4466 C CA . SER A 1 568 ? 38.859 -28.754 -19.667 1.00 52.94 568 SER A CA 1
ATOM 4467 C C . SER A 1 568 ? 37.486 -29.007 -19.027 1.00 52.94 568 SER A C 1
ATOM 4469 O O . SER A 1 568 ? 37.311 -30.045 -18.405 1.00 52.94 568 SER A O 1
ATOM 4471 N N . GLU A 1 569 ? 36.488 -28.139 -19.248 1.00 48.28 569 GLU A N 1
ATOM 4472 C CA . GLU A 1 569 ? 35.098 -28.415 -18.822 1.00 48.28 569 GLU A CA 1
ATOM 4473 C C . GLU A 1 569 ? 34.413 -29.511 -19.662 1.00 48.28 569 GLU A C 1
ATOM 4475 O O . GLU A 1 569 ? 33.466 -30.146 -19.207 1.00 48.28 569 GLU A O 1
ATOM 4480 N N . THR A 1 570 ? 34.864 -29.734 -20.902 1.00 42.81 570 THR A N 1
ATOM 4481 C CA . THR A 1 570 ? 34.297 -30.770 -21.783 1.00 42.81 570 THR A CA 1
ATOM 4482 C C . THR A 1 570 ? 34.893 -32.149 -21.489 1.00 42.81 570 THR A C 1
ATOM 4484 O O . THR A 1 570 ? 34.199 -33.150 -21.633 1.00 42.81 570 THR A O 1
ATOM 4487 N N . GLU A 1 571 ? 36.155 -32.228 -21.055 1.00 37.50 571 GLU A N 1
ATOM 4488 C CA . GLU A 1 571 ? 36.827 -33.501 -20.762 1.00 37.50 571 GLU A CA 1
ATOM 4489 C C . GLU A 1 571 ? 36.223 -34.218 -19.537 1.00 37.50 571 GLU A C 1
ATOM 4491 O O . GLU A 1 571 ? 36.060 -35.437 -19.594 1.00 37.50 571 GLU A O 1
ATOM 4496 N N . GLU A 1 572 ? 35.747 -33.491 -18.514 1.00 37.56 572 GLU A N 1
ATOM 4497 C CA . GLU A 1 572 ? 34.970 -34.063 -17.388 1.00 37.56 572 GLU A CA 1
ATOM 4498 C C . GLU A 1 572 ? 33.581 -34.607 -17.791 1.00 37.56 572 GLU A C 1
ATOM 4500 O O . GLU A 1 572 ? 32.973 -35.362 -17.037 1.00 37.56 572 GLU A O 1
ATOM 4505 N N . LEU A 1 573 ? 33.087 -34.262 -18.986 1.00 37.44 573 LEU A N 1
ATOM 4506 C CA . LEU A 1 573 ? 31.784 -34.674 -19.531 1.00 37.44 573 LEU A CA 1
ATOM 4507 C C . LEU A 1 573 ? 31.916 -35.553 -20.792 1.00 37.44 573 LEU A C 1
ATOM 4509 O O . LEU A 1 573 ? 30.937 -35.777 -21.496 1.00 37.44 573 LEU A O 1
ATOM 4513 N N . SER A 1 574 ? 33.124 -36.036 -21.107 1.00 27.11 574 SER A N 1
ATOM 4514 C CA . SER A 1 574 ? 33.438 -36.717 -22.377 1.00 27.11 574 SER A CA 1
ATOM 4515 C C . SER A 1 574 ? 33.373 -38.251 -22.336 1.00 27.11 574 SER A C 1
ATOM 4517 O O . SER A 1 574 ? 34.066 -38.938 -23.089 1.00 27.11 574 SER A O 1
ATOM 4519 N N . VAL A 1 575 ? 32.485 -38.797 -21.506 1.00 32.09 575 VAL A N 1
ATOM 4520 C CA . VAL A 1 575 ? 31.934 -40.146 -21.696 1.00 32.09 575 VAL A CA 1
ATOM 4521 C C . VAL A 1 575 ? 30.449 -39.964 -21.998 1.00 32.09 575 VAL A C 1
ATOM 4523 O O . VAL A 1 575 ? 29.783 -39.189 -21.325 1.00 32.09 575 VAL A O 1
ATOM 4526 N N . ASP A 1 576 ? 29.973 -40.650 -23.036 1.00 31.47 576 ASP A N 1
ATOM 4527 C CA . ASP A 1 576 ? 28.601 -40.600 -23.553 1.00 31.47 576 ASP A CA 1
ATOM 4528 C C . ASP A 1 576 ? 28.164 -39.262 -24.186 1.00 31.47 576 ASP A C 1
ATOM 4530 O O . ASP A 1 576 ? 27.579 -38.383 -23.565 1.00 31.47 576 ASP A O 1
ATOM 4534 N N . ILE A 1 577 ? 28.393 -39.145 -25.499 1.00 30.09 577 ILE A N 1
ATOM 4535 C CA . ILE A 1 577 ? 27.336 -39.107 -26.535 1.00 30.09 577 ILE A CA 1
ATOM 4536 C C . ILE A 1 577 ? 28.043 -39.017 -27.896 1.00 30.09 577 ILE A C 1
ATOM 4538 O O . ILE A 1 577 ? 28.384 -37.953 -28.412 1.00 30.09 577 ILE A O 1
ATOM 4542 N N . ALA A 1 578 ? 28.274 -40.184 -28.494 1.00 28.67 578 ALA A N 1
ATOM 4543 C CA . ALA A 1 578 ? 28.713 -40.317 -29.875 1.00 28.67 578 ALA A CA 1
ATOM 4544 C C . ALA A 1 578 ? 27.666 -41.128 -30.642 1.00 28.67 578 ALA A C 1
ATOM 4546 O O . ALA A 1 578 ? 27.741 -42.352 -30.663 1.00 28.67 578 ALA A O 1
ATOM 4547 N N . ASN A 1 579 ? 26.674 -40.431 -31.208 1.00 29.47 579 ASN A N 1
ATOM 4548 C CA . ASN A 1 579 ? 25.933 -40.744 -32.442 1.00 29.47 579 ASN A CA 1
ATOM 4549 C C . ASN A 1 579 ? 24.692 -39.841 -32.505 1.00 29.47 579 ASN A C 1
ATOM 4551 O O . ASN A 1 579 ? 23.843 -39.890 -31.623 1.00 29.47 579 ASN A O 1
ATOM 4555 N N . GLY A 1 580 ? 24.581 -39.010 -33.541 1.00 32.91 580 GLY A N 1
ATOM 4556 C CA . GLY A 1 580 ? 23.406 -38.157 -33.749 1.00 32.91 580 GLY A CA 1
ATOM 4557 C C . GLY A 1 580 ? 22.472 -38.719 -34.815 1.00 32.91 580 GLY A C 1
ATOM 4558 O O . GLY A 1 580 ? 22.937 -39.410 -35.719 1.00 32.91 580 GLY A O 1
ATOM 4559 N N . HIS A 1 581 ? 21.194 -38.339 -34.773 1.00 30.38 581 HIS A N 1
ATOM 4560 C CA . HIS A 1 581 ? 20.269 -38.348 -35.913 1.00 30.38 581 HIS A CA 1
ATOM 4561 C C . HIS A 1 581 ? 19.288 -37.170 -35.800 1.00 30.38 581 HIS A C 1
ATOM 4563 O O . HIS A 1 581 ? 19.086 -36.607 -34.727 1.00 30.38 581 HIS A O 1
ATOM 4569 N N . THR A 1 582 ? 18.721 -36.758 -36.936 1.00 46.75 582 THR A N 1
ATOM 4570 C CA . THR A 1 582 ? 17.746 -35.659 -37.016 1.00 46.75 582 THR A CA 1
ATOM 4571 C C . THR A 1 582 ? 16.335 -36.231 -36.941 1.00 46.75 582 THR A C 1
ATOM 4573 O O . THR A 1 582 ? 15.873 -36.815 -37.914 1.00 46.75 582 THR A O 1
ATOM 4576 N N . ASN A 1 583 ? 15.643 -36.058 -35.813 1.00 35.84 583 ASN A N 1
ATOM 4577 C CA . ASN A 1 583 ? 14.282 -36.567 -35.625 1.00 35.84 583 ASN A CA 1
ATOM 4578 C C . ASN A 1 583 ? 13.303 -35.449 -35.244 1.00 35.84 583 ASN A C 1
ATOM 4580 O O . ASN A 1 583 ? 13.614 -34.556 -34.454 1.00 35.84 583 ASN A O 1
ATOM 4584 N N . LYS A 1 584 ? 12.098 -35.502 -35.824 1.00 42.28 584 LYS A N 1
ATOM 4585 C CA . LYS A 1 584 ? 10.951 -34.714 -35.361 1.00 42.28 584 LYS A CA 1
ATOM 4586 C C . LYS A 1 584 ? 10.385 -35.419 -34.134 1.00 42.28 584 LYS A C 1
ATOM 4588 O O . LYS A 1 584 ? 9.860 -36.517 -34.276 1.00 42.28 584 LYS A O 1
ATOM 4593 N N . LYS A 1 585 ? 10.477 -34.793 -32.963 1.00 48.44 585 LYS A N 1
ATOM 4594 C CA . LYS A 1 585 ? 9.894 -35.345 -31.739 1.00 48.44 585 LYS A CA 1
ATOM 4595 C C . LYS A 1 585 ? 8.372 -35.219 -31.743 1.00 48.44 585 LYS A C 1
ATOM 4597 O O . LYS A 1 585 ? 7.833 -34.170 -32.096 1.00 48.44 585 LYS A O 1
ATOM 4602 N N . PHE A 1 586 ? 7.706 -36.295 -31.344 1.00 59.06 586 PHE A N 1
ATOM 4603 C CA . PHE A 1 586 ? 6.274 -36.366 -31.090 1.00 59.06 586 PHE A CA 1
ATOM 4604 C C . PHE A 1 586 ? 6.061 -36.463 -29.581 1.00 59.06 586 PHE A C 1
ATOM 4606 O O . PHE A 1 586 ? 6.556 -37.408 -28.966 1.00 59.06 586 PHE A O 1
ATOM 4613 N N . ASN A 1 587 ? 5.317 -35.518 -29.007 1.00 70.00 587 ASN A N 1
ATOM 4614 C CA . ASN A 1 587 ? 5.044 -35.467 -27.572 1.00 70.00 587 ASN A CA 1
ATOM 4615 C C . ASN A 1 587 ? 3.575 -35.825 -27.280 1.00 70.00 587 ASN A C 1
ATOM 4617 O O . ASN A 1 587 ? 2.680 -35.464 -28.048 1.00 70.00 587 ASN A O 1
ATOM 4621 N N . ILE A 1 588 ? 3.320 -36.514 -26.166 1.00 74.19 588 ILE A N 1
ATOM 4622 C CA . ILE A 1 588 ? 1.978 -36.819 -25.646 1.00 74.19 588 ILE A CA 1
ATOM 4623 C C . ILE A 1 588 ? 1.956 -36.681 -24.121 1.00 74.19 588 ILE A C 1
ATOM 4625 O O . ILE A 1 588 ? 2.897 -37.093 -23.449 1.00 74.19 588 ILE A O 1
ATOM 4629 N N . GLN A 1 589 ? 0.875 -36.133 -23.566 1.00 76.94 589 GLN A N 1
ATOM 4630 C CA . GLN A 1 589 ? 0.701 -36.034 -22.117 1.00 76.94 589 GLN A CA 1
ATOM 4631 C C . GLN A 1 589 ? -0.066 -37.246 -21.569 1.00 76.94 589 GLN A C 1
ATOM 4633 O O . GLN A 1 589 ? -1.113 -37.644 -22.096 1.00 76.94 589 GLN A O 1
ATOM 4638 N N . VAL A 1 590 ? 0.464 -37.827 -20.495 1.00 78.31 590 VAL A N 1
ATOM 4639 C CA . VAL A 1 590 ? -0.046 -39.022 -19.827 1.00 78.31 590 VAL A CA 1
ATOM 4640 C C . VAL A 1 590 ? -0.166 -38.757 -18.334 1.00 78.31 590 VAL A C 1
ATOM 4642 O O . VAL A 1 590 ? 0.818 -38.449 -17.667 1.00 78.31 590 VAL A O 1
ATOM 4645 N N . SER A 1 591 ? -1.372 -38.935 -17.809 1.00 78.44 591 SER A N 1
ATOM 4646 C CA . SER A 1 591 ? -1.662 -38.808 -16.385 1.00 78.44 591 SER A CA 1
ATOM 4647 C C . SER A 1 591 ? -1.691 -40.186 -15.719 1.00 78.44 591 SER A C 1
ATOM 4649 O O . SER A 1 591 ? -2.450 -41.070 -16.130 1.00 78.44 591 SER A O 1
ATOM 4651 N N . LEU A 1 592 ? -0.895 -40.351 -14.665 1.00 79.94 592 LEU A N 1
ATOM 4652 C CA . LEU A 1 592 ? -0.839 -41.521 -13.787 1.00 79.94 592 LEU A CA 1
ATOM 4653 C C . LEU A 1 592 ? -1.466 -41.177 -12.430 1.00 79.94 592 LEU A C 1
ATOM 4655 O O . LEU A 1 592 ? -1.183 -40.120 -11.862 1.00 79.94 592 LEU A O 1
ATOM 4659 N N . SER A 1 593 ? -2.267 -42.071 -11.854 1.00 77.12 593 SER A N 1
ATOM 4660 C CA . SER A 1 593 ? -2.640 -42.000 -10.433 1.00 77.12 593 SER A CA 1
ATOM 4661 C C . SER A 1 593 ? -2.664 -43.379 -9.772 1.00 77.12 593 SER A C 1
ATOM 4663 O O . SER A 1 593 ? -3.090 -44.366 -10.366 1.00 77.12 593 SER A O 1
ATOM 4665 N N . GLY A 1 594 ? -2.149 -43.475 -8.546 1.00 77.69 594 GLY A N 1
ATOM 4666 C CA . GLY A 1 594 ? -1.855 -44.752 -7.881 1.00 77.69 594 GLY A CA 1
ATOM 4667 C C . GLY A 1 594 ? -1.020 -44.573 -6.612 1.00 77.69 594 GLY A C 1
ATOM 4668 O O . GLY A 1 594 ? -0.684 -43.450 -6.241 1.00 77.69 594 GLY A O 1
ATOM 4669 N N . HIS A 1 595 ? -0.583 -45.667 -5.987 1.00 77.06 595 HIS A N 1
ATOM 4670 C CA . HIS A 1 595 ? 0.490 -45.644 -4.974 1.00 77.06 595 HIS A CA 1
ATOM 4671 C C . HIS A 1 595 ? 1.867 -45.485 -5.646 1.00 77.06 595 HIS A C 1
ATOM 4673 O O . HIS A 1 595 ? 2.748 -46.336 -5.533 1.00 77.06 595 HIS A O 1
ATOM 4679 N N . LEU A 1 596 ? 2.011 -44.407 -6.425 1.00 74.81 596 LEU A N 1
ATOM 4680 C CA . LEU A 1 596 ? 3.090 -44.206 -7.395 1.00 74.81 596 LEU A CA 1
ATOM 4681 C C . LEU A 1 596 ? 4.486 -44.257 -6.754 1.00 74.81 596 LEU A C 1
ATOM 4683 O O . LEU A 1 596 ? 5.402 -44.826 -7.341 1.00 74.81 596 LEU A O 1
ATOM 4687 N N . PHE A 1 597 ? 4.633 -43.700 -5.551 1.00 72.56 597 PHE A N 1
ATOM 4688 C CA . PHE A 1 597 ? 5.919 -43.585 -4.859 1.00 72.56 597 PHE A CA 1
ATOM 4689 C C . PHE A 1 597 ? 6.139 -44.714 -3.845 1.00 72.56 597 PHE A C 1
ATOM 4691 O O . PHE A 1 597 ? 7.205 -45.322 -3.844 1.00 72.56 597 PHE A O 1
ATOM 4698 N N . ASP A 1 598 ? 5.126 -45.064 -3.046 1.00 67.50 598 ASP A N 1
ATOM 4699 C CA . ASP A 1 598 ? 5.246 -46.076 -1.981 1.00 67.50 598 ASP A CA 1
ATOM 4700 C C . ASP A 1 598 ? 5.494 -47.497 -2.506 1.00 67.50 598 ASP A C 1
ATOM 4702 O O . ASP A 1 598 ? 6.095 -48.323 -1.819 1.00 67.50 598 ASP A O 1
ATOM 4706 N N . GLN A 1 599 ? 5.032 -47.786 -3.726 1.00 66.00 599 GLN A N 1
ATOM 4707 C CA . GLN A 1 599 ? 5.257 -49.058 -4.419 1.00 66.00 599 GLN A CA 1
ATOM 4708 C C . GLN A 1 599 ? 6.270 -48.937 -5.571 1.00 66.00 599 GLN A C 1
ATOM 4710 O O . GLN A 1 599 ? 6.412 -49.877 -6.344 1.00 66.00 599 GLN A O 1
ATOM 4715 N N . PHE A 1 600 ? 6.960 -47.795 -5.707 1.00 63.59 600 PHE A N 1
ATOM 4716 C CA . PHE A 1 600 ? 7.910 -47.493 -6.793 1.00 63.59 600 PHE A CA 1
ATOM 4717 C C . PHE A 1 600 ? 7.348 -47.615 -8.225 1.00 63.59 600 PHE A C 1
ATOM 4719 O O . PHE A 1 600 ? 8.107 -47.587 -9.191 1.00 63.59 600 PHE A O 1
ATOM 4726 N N . LEU A 1 601 ? 6.024 -47.669 -8.385 1.00 72.25 601 LEU A N 1
ATOM 4727 C CA . LEU A 1 601 ? 5.341 -47.822 -9.675 1.00 72.25 601 LEU A CA 1
ATOM 4728 C C . LEU A 1 601 ? 5.597 -46.651 -10.635 1.00 72.25 601 LEU A C 1
ATOM 4730 O O . LEU A 1 601 ? 5.503 -46.817 -11.848 1.00 72.25 601 LEU A O 1
ATOM 4734 N N . ILE A 1 602 ? 5.937 -45.464 -10.116 1.00 77.75 602 ILE A N 1
ATOM 4735 C CA . ILE A 1 602 ? 6.417 -44.361 -10.954 1.00 77.75 602 ILE A CA 1
ATOM 4736 C C . ILE A 1 602 ? 7.752 -44.706 -11.608 1.00 77.75 602 ILE A C 1
ATOM 4738 O O . ILE A 1 602 ? 7.911 -44.443 -12.790 1.00 77.75 602 ILE A O 1
ATOM 4742 N N . ASN A 1 603 ? 8.676 -45.345 -10.888 1.00 75.00 603 ASN A N 1
ATOM 4743 C CA . ASN A 1 603 ? 9.968 -45.730 -11.445 1.00 75.00 603 ASN A CA 1
ATOM 4744 C C . ASN A 1 603 ? 9.770 -46.808 -12.513 1.00 75.00 603 ASN A C 1
ATOM 4746 O O . ASN A 1 603 ? 10.290 -46.643 -13.604 1.00 75.00 603 ASN A O 1
ATOM 4750 N N . GLU A 1 604 ? 8.920 -47.817 -12.276 1.00 77.00 604 GLU A N 1
ATOM 4751 C CA . GLU A 1 604 ? 8.572 -48.800 -13.318 1.00 77.00 604 GLU A CA 1
ATOM 4752 C C . GLU A 1 604 ? 7.957 -48.135 -14.566 1.00 77.00 604 GLU A C 1
ATOM 4754 O O . GLU A 1 604 ? 8.291 -48.498 -15.694 1.00 77.00 604 GLU A O 1
ATOM 4759 N N . ALA A 1 605 ? 7.100 -47.122 -14.392 1.00 76.44 605 ALA A N 1
ATOM 4760 C CA . ALA A 1 605 ? 6.526 -46.367 -15.504 1.00 76.44 605 ALA A CA 1
ATOM 4761 C C . ALA A 1 605 ? 7.583 -45.567 -16.291 1.00 76.44 605 ALA A C 1
ATOM 4763 O O . ALA A 1 605 ? 7.524 -45.526 -17.520 1.00 76.44 605 ALA A O 1
ATOM 4764 N N . LEU A 1 606 ? 8.543 -44.945 -15.599 1.00 74.44 606 LEU A N 1
ATOM 4765 C CA . LEU A 1 606 ? 9.647 -44.199 -16.210 1.00 74.44 606 LEU A CA 1
ATOM 4766 C C . LEU A 1 606 ? 10.652 -45.140 -16.896 1.00 74.44 606 LEU A C 1
ATOM 4768 O O . LEU A 1 606 ? 11.008 -44.901 -18.049 1.00 74.44 606 LEU A O 1
ATOM 4772 N N . ASP A 1 607 ? 11.000 -46.260 -16.261 1.00 74.81 607 ASP A N 1
ATOM 4773 C CA . ASP A 1 607 ? 11.843 -47.322 -16.820 1.00 74.81 607 ASP A CA 1
ATOM 4774 C C . ASP A 1 607 ? 11.232 -47.889 -18.117 1.00 74.81 607 ASP A C 1
ATOM 4776 O O . ASP A 1 607 ? 11.943 -48.113 -19.095 1.00 74.81 607 ASP A O 1
ATOM 4780 N N . ILE A 1 608 ? 9.904 -48.071 -18.175 1.00 78.88 608 ILE A N 1
ATOM 4781 C CA . ILE A 1 608 ? 9.181 -48.480 -19.396 1.00 78.88 608 ILE A CA 1
ATOM 4782 C C . ILE A 1 608 ? 9.320 -47.438 -20.519 1.00 78.88 608 ILE A C 1
ATOM 4784 O O . ILE A 1 608 ? 9.439 -47.816 -21.689 1.00 78.88 608 ILE A O 1
ATOM 4788 N N . ILE A 1 609 ? 9.299 -46.142 -20.190 1.00 79.94 609 ILE A N 1
ATOM 4789 C CA . ILE A 1 609 ? 9.454 -45.054 -21.166 1.00 79.94 609 ILE A CA 1
ATOM 4790 C C . ILE A 1 609 ? 10.890 -45.031 -21.708 1.00 79.94 609 ILE A C 1
ATOM 4792 O O . ILE A 1 609 ? 11.078 -45.038 -22.928 1.00 79.94 609 ILE A O 1
ATOM 4796 N N . GLU A 1 610 ? 11.895 -45.061 -20.829 1.00 73.69 610 GLU A N 1
ATOM 4797 C CA . GLU A 1 610 ? 13.310 -45.023 -21.217 1.00 73.69 610 GLU A CA 1
ATOM 4798 C C . GLU A 1 610 ? 13.741 -46.291 -21.968 1.00 73.69 610 GLU A C 1
ATOM 4800 O O . GLU A 1 610 ? 14.362 -46.199 -23.029 1.00 73.69 610 GLU A O 1
ATOM 4805 N N . ALA A 1 611 ? 13.346 -47.481 -21.501 1.00 72.31 611 ALA A N 1
ATOM 4806 C CA . ALA A 1 611 ? 13.680 -48.755 -22.148 1.00 72.31 611 ALA A CA 1
ATOM 4807 C C . ALA A 1 611 ? 13.064 -48.903 -23.552 1.00 72.31 611 ALA A C 1
ATOM 4809 O O . ALA A 1 611 ? 13.589 -49.642 -24.389 1.00 72.31 611 ALA A O 1
ATOM 4810 N N . ALA A 1 612 ? 11.968 -48.193 -23.834 1.00 74.19 612 ALA A N 1
ATOM 4811 C CA . ALA A 1 612 ? 11.376 -48.110 -25.165 1.00 74.19 612 ALA A CA 1
ATOM 4812 C C . ALA A 1 612 ? 12.057 -47.072 -26.084 1.00 74.19 612 ALA A C 1
ATOM 4814 O O . ALA A 1 612 ? 11.738 -47.025 -27.273 1.00 74.19 612 ALA A O 1
ATOM 4815 N N . GLY A 1 613 ? 12.987 -46.260 -25.568 1.00 68.81 613 GLY A N 1
ATOM 4816 C CA . GLY A 1 613 ? 13.642 -45.167 -26.294 1.00 68.81 613 GLY A CA 1
ATOM 4817 C C . GLY A 1 613 ? 12.861 -43.848 -26.282 1.00 68.81 613 GLY A C 1
ATOM 4818 O O . GLY A 1 613 ? 13.059 -43.012 -27.164 1.00 68.81 613 GLY A O 1
ATOM 4819 N N . GLY A 1 614 ? 11.947 -43.669 -25.325 1.00 75.38 614 GLY A N 1
ATOM 4820 C CA . GLY A 1 614 ? 11.261 -42.406 -25.070 1.00 75.38 614 GLY A CA 1
ATOM 4821 C C . GLY A 1 614 ? 12.045 -41.491 -24.129 1.00 75.38 614 GLY A C 1
ATOM 4822 O O . GLY A 1 614 ? 12.862 -41.932 -23.328 1.00 75.38 614 GLY A O 1
ATOM 4823 N N . SER A 1 615 ? 11.751 -40.198 -24.209 1.00 71.75 615 SER A N 1
ATOM 4824 C CA . SER A 1 615 ? 12.125 -39.187 -23.214 1.00 71.75 615 SER A CA 1
ATOM 4825 C C . SER A 1 615 ? 10.873 -38.724 -22.471 1.00 71.75 615 SER A C 1
ATOM 4827 O O . SER A 1 615 ? 9.789 -38.744 -23.054 1.00 71.75 615 SER A O 1
ATOM 4829 N N . PHE A 1 616 ? 10.994 -38.290 -21.217 1.00 78.19 616 PHE A N 1
ATOM 4830 C CA . PHE A 1 616 ? 9.869 -37.732 -20.465 1.00 78.19 616 PHE A CA 1
ATOM 4831 C C . PHE A 1 616 ? 10.230 -36.426 -19.752 1.00 78.19 616 PHE A C 1
ATOM 4833 O O . PHE A 1 616 ? 11.393 -36.156 -19.450 1.00 78.19 616 PHE A O 1
ATOM 4840 N N . HIS A 1 617 ? 9.209 -35.627 -19.461 1.00 72.88 617 HIS A N 1
ATOM 4841 C CA . HIS A 1 617 ? 9.271 -34.448 -18.611 1.00 72.88 617 HIS A CA 1
ATOM 4842 C C . HIS A 1 617 ? 8.123 -34.500 -17.595 1.00 72.88 617 HIS A C 1
ATOM 4844 O O . HIS A 1 617 ? 6.982 -34.799 -17.948 1.00 72.88 617 HIS A O 1
ATOM 4850 N N . LEU A 1 618 ? 8.430 -34.247 -16.323 1.00 67.69 618 LEU A N 1
ATOM 4851 C CA . LEU A 1 618 ? 7.444 -34.239 -15.245 1.00 67.69 618 LEU A CA 1
ATOM 4852 C C . LEU A 1 618 ? 6.748 -32.875 -15.215 1.00 67.69 618 LEU A C 1
ATOM 4854 O O . LEU A 1 618 ? 7.346 -31.892 -14.790 1.00 67.69 618 LEU A O 1
ATOM 4858 N N . VAL A 1 619 ? 5.496 -32.830 -15.670 1.00 74.81 619 VAL A N 1
ATOM 4859 C CA . VAL A 1 619 ? 4.702 -31.596 -15.774 1.00 74.81 619 VAL A CA 1
ATOM 4860 C C . VAL A 1 619 ? 4.113 -31.215 -14.416 1.00 74.81 619 VAL A C 1
ATOM 4862 O O . VAL A 1 619 ? 4.099 -30.046 -14.041 1.00 74.81 619 VAL A O 1
ATOM 4865 N N . ASN A 1 620 ? 3.624 -32.205 -13.668 1.00 65.56 620 ASN A N 1
ATOM 4866 C CA . ASN A 1 620 ? 3.007 -32.013 -12.359 1.00 65.56 620 ASN A CA 1
ATOM 4867 C C . ASN A 1 620 ? 3.151 -33.289 -11.521 1.00 65.56 620 ASN A C 1
ATOM 4869 O O . ASN A 1 620 ? 3.144 -34.397 -12.056 1.00 65.56 620 ASN A O 1
ATOM 4873 N N . CYS A 1 621 ? 3.278 -33.144 -10.203 1.00 71.25 621 CYS A N 1
ATOM 4874 C CA . CYS A 1 621 ? 3.432 -34.260 -9.278 1.00 71.25 621 CYS A CA 1
ATOM 4875 C C . CYS A 1 621 ? 2.844 -33.917 -7.908 1.00 71.25 621 CYS A C 1
ATOM 4877 O O . CYS A 1 621 ? 3.259 -32.956 -7.261 1.00 71.25 621 CYS A O 1
ATOM 4879 N N . GLN A 1 622 ? 1.903 -34.737 -7.446 1.00 71.25 622 GLN A N 1
ATOM 4880 C CA . GLN A 1 622 ? 1.315 -34.656 -6.115 1.00 71.25 622 GLN A CA 1
ATOM 4881 C C . GLN A 1 622 ? 1.494 -36.000 -5.411 1.00 71.25 622 GLN A C 1
ATOM 4883 O O . GLN A 1 622 ? 0.858 -36.997 -5.759 1.00 71.25 622 GLN A O 1
ATOM 4888 N N . VAL A 1 623 ? 2.377 -36.026 -4.414 1.00 76.62 623 VAL A N 1
ATOM 4889 C CA . VAL A 1 623 ? 2.624 -37.207 -3.577 1.00 76.62 623 VAL A CA 1
ATOM 4890 C C . VAL A 1 623 ? 1.553 -37.287 -2.486 1.00 76.62 623 VAL A C 1
ATOM 4892 O O . VAL A 1 623 ? 1.226 -36.283 -1.849 1.00 76.62 623 VAL A O 1
ATOM 4895 N N . GLY A 1 624 ? 1.006 -38.481 -2.261 1.00 69.38 624 GLY A N 1
ATOM 4896 C CA . GLY A 1 624 ? 0.058 -38.742 -1.180 1.00 69.38 624 GLY A CA 1
ATOM 4897 C C . GLY A 1 624 ? 0.662 -38.430 0.195 1.00 69.38 624 GLY A C 1
ATOM 4898 O O . GLY A 1 624 ? 1.831 -38.699 0.453 1.00 69.38 624 GLY A O 1
ATOM 4899 N N . GLN A 1 625 ? -0.134 -37.878 1.118 1.00 64.12 625 GLN A N 1
ATOM 4900 C CA . GLN A 1 625 ? 0.363 -37.447 2.441 1.00 64.12 625 GLN A CA 1
ATOM 4901 C C . GLN A 1 625 ? 0.765 -38.600 3.386 1.00 64.12 625 GLN A C 1
ATOM 4903 O O . GLN A 1 625 ? 1.208 -38.357 4.507 1.00 64.12 625 GLN A O 1
ATOM 4908 N N . ASN A 1 626 ? 0.556 -39.851 2.978 1.00 66.00 626 ASN A N 1
ATOM 4909 C CA . ASN A 1 626 ? 0.982 -41.073 3.657 1.00 66.00 626 ASN A CA 1
ATOM 4910 C C . ASN A 1 626 ? 0.876 -42.255 2.677 1.00 66.00 626 ASN A C 1
ATOM 4912 O O . ASN A 1 626 ? 0.195 -42.141 1.660 1.00 66.00 626 ASN A O 1
ATOM 4916 N N . ALA A 1 627 ? 1.454 -43.404 3.033 1.00 55.72 627 ALA A N 1
ATOM 4917 C CA . ALA A 1 627 ? 1.511 -44.586 2.166 1.00 55.72 627 ALA A CA 1
ATOM 4918 C C . ALA A 1 627 ? 0.150 -45.198 1.763 1.00 55.72 627 ALA A C 1
ATOM 4920 O O . ALA A 1 627 ? 0.089 -46.022 0.853 1.00 55.72 627 ALA A O 1
ATOM 4921 N N . ASN A 1 628 ? -0.951 -44.793 2.411 1.00 58.53 628 ASN A N 1
ATOM 4922 C CA . ASN A 1 628 ? -2.312 -45.210 2.057 1.00 58.53 628 ASN A CA 1
ATOM 4923 C C . ASN A 1 628 ? -3.046 -44.173 1.178 1.00 58.53 628 ASN A C 1
ATOM 4925 O O . ASN A 1 628 ? -4.199 -44.398 0.815 1.00 58.53 628 ASN A O 1
ATOM 4929 N N . ALA A 1 629 ? -2.418 -43.044 0.837 1.00 61.81 629 ALA A N 1
ATOM 4930 C CA . ALA A 1 629 ? -3.001 -41.996 0.005 1.00 61.81 629 ALA A CA 1
ATOM 4931 C C . ALA A 1 629 ? -2.524 -42.106 -1.452 1.00 61.81 629 ALA A C 1
ATOM 4933 O O . ALA A 1 629 ? -1.333 -42.224 -1.730 1.00 61.81 629 ALA A O 1
ATOM 4934 N N . MET A 1 630 ? -3.465 -42.018 -2.393 1.00 71.94 630 MET A N 1
ATOM 4935 C CA . MET A 1 630 ? -3.156 -42.037 -3.824 1.00 71.94 630 MET A CA 1
ATOM 4936 C C . MET A 1 630 ? -2.334 -40.804 -4.215 1.00 71.94 630 MET A C 1
ATOM 4938 O O . MET A 1 630 ? -2.675 -39.676 -3.863 1.00 71.94 630 MET A O 1
ATOM 4942 N N . SER A 1 631 ? -1.270 -41.040 -4.973 1.00 73.62 631 SER A N 1
ATOM 4943 C CA . SER A 1 631 ? -0.427 -40.026 -5.600 1.00 73.62 631 SER A CA 1
ATOM 4944 C C . SER A 1 631 ? -0.829 -39.827 -7.064 1.00 73.62 631 SER A C 1
ATOM 4946 O O . SER A 1 631 ? -1.394 -40.728 -7.690 1.00 73.62 631 SER A O 1
ATOM 4948 N N . HIS A 1 632 ? -0.511 -38.664 -7.624 1.00 81.75 632 HIS A N 1
ATOM 4949 C CA . HIS A 1 632 ? -0.821 -38.281 -8.999 1.00 81.75 632 HIS A CA 1
ATOM 4950 C C . HIS A 1 632 ? 0.412 -37.680 -9.681 1.00 81.75 632 HIS A C 1
ATOM 4952 O O . HIS A 1 632 ? 1.166 -36.940 -9.053 1.00 81.75 632 HIS A O 1
ATOM 4958 N N . SER A 1 633 ? 0.635 -38.013 -10.950 1.00 76.56 633 SER A N 1
ATOM 4959 C CA . SER A 1 633 ? 1.769 -37.531 -11.739 1.00 76.56 633 SER A CA 1
ATOM 4960 C C . SER A 1 633 ? 1.353 -37.345 -13.196 1.00 76.56 633 SER A C 1
ATOM 4962 O O . SER A 1 633 ? 0.790 -38.263 -13.795 1.00 76.56 633 SER A O 1
ATOM 4964 N N . ASP A 1 634 ? 1.639 -36.173 -13.758 1.00 78.06 634 ASP A N 1
ATOM 4965 C CA . ASP A 1 634 ? 1.449 -35.865 -15.173 1.00 78.06 634 ASP A CA 1
ATOM 4966 C C . ASP A 1 634 ? 2.811 -35.843 -15.871 1.00 78.06 634 ASP A C 1
ATOM 4968 O O . ASP A 1 634 ? 3.692 -35.050 -15.531 1.00 78.06 634 ASP A O 1
ATOM 4972 N N . LEU A 1 635 ? 2.972 -36.710 -16.870 1.00 78.69 635 LEU A N 1
ATOM 4973 C CA . LEU A 1 635 ? 4.190 -36.861 -17.658 1.00 78.69 635 LEU A CA 1
ATOM 4974 C C . LEU A 1 635 ? 3.939 -36.414 -19.099 1.00 78.69 635 LEU A C 1
ATOM 4976 O O . LEU A 1 635 ? 3.016 -36.901 -19.753 1.00 78.69 635 LEU A O 1
ATOM 4980 N N . GLU A 1 636 ? 4.785 -35.537 -19.627 1.00 78.19 636 GLU A N 1
ATOM 4981 C CA . GLU A 1 636 ? 4.916 -35.338 -21.069 1.00 78.19 636 GLU A CA 1
ATOM 4982 C C . GLU A 1 636 ? 5.945 -36.341 -21.598 1.00 78.19 636 GLU A C 1
ATOM 4984 O O . GLU A 1 636 ? 7.096 -36.335 -21.172 1.00 78.19 636 GLU A O 1
ATOM 4989 N N . ILE A 1 637 ? 5.539 -37.217 -22.514 1.00 82.69 637 ILE A N 1
ATOM 4990 C CA . ILE A 1 637 ? 6.376 -38.263 -23.107 1.00 82.69 637 ILE A CA 1
ATOM 4991 C C . ILE A 1 637 ? 6.685 -37.871 -24.551 1.00 82.69 637 ILE A C 1
ATOM 4993 O O . ILE A 1 637 ? 5.774 -37.783 -25.371 1.00 82.69 637 ILE A O 1
ATOM 4997 N N . GLY A 1 638 ? 7.962 -37.664 -24.868 1.00 73.31 638 GLY A N 1
ATOM 4998 C CA . GLY A 1 638 ? 8.460 -37.354 -26.206 1.00 73.31 638 GLY A CA 1
ATOM 4999 C C . GLY A 1 638 ? 9.220 -38.526 -26.826 1.00 73.31 638 GLY A C 1
ATOM 5000 O O . GLY A 1 638 ? 10.178 -39.018 -26.227 1.00 73.31 638 GLY A O 1
ATOM 5001 N N . ALA A 1 639 ? 8.854 -38.938 -28.040 1.00 79.38 639 ALA A N 1
ATOM 5002 C CA . ALA A 1 639 ? 9.559 -39.970 -28.807 1.00 79.38 639 ALA A CA 1
ATOM 5003 C C . ALA A 1 639 ? 9.896 -39.507 -30.234 1.00 79.38 639 ALA A C 1
ATOM 5005 O O . ALA A 1 639 ? 9.216 -38.662 -30.816 1.00 79.38 639 ALA A O 1
ATOM 5006 N N . ASP A 1 640 ? 10.941 -40.099 -30.809 1.00 64.19 640 ASP A N 1
ATOM 5007 C CA . ASP A 1 640 ? 11.452 -39.758 -32.144 1.00 64.19 640 ASP A CA 1
ATOM 5008 C C . ASP A 1 640 ? 10.623 -40.361 -33.304 1.00 64.19 640 ASP A C 1
ATOM 5010 O O . ASP A 1 640 ? 10.758 -39.936 -34.451 1.00 64.19 640 ASP A O 1
ATOM 5014 N N . ASP A 1 641 ? 9.752 -41.334 -33.011 1.00 70.81 641 ASP A N 1
ATOM 5015 C CA . ASP A 1 641 ? 8.804 -41.952 -33.947 1.00 70.81 641 ASP A CA 1
ATOM 5016 C C . ASP A 1 641 ? 7.476 -42.251 -33.228 1.00 70.81 641 ASP A C 1
ATOM 5018 O O . ASP A 1 641 ? 7.450 -42.811 -32.130 1.00 70.81 641 ASP A O 1
ATOM 5022 N N . THR A 1 642 ? 6.364 -41.938 -33.890 1.00 67.06 642 THR A N 1
ATOM 5023 C CA . THR A 1 642 ? 5.005 -42.385 -33.549 1.00 67.06 642 THR A CA 1
ATOM 5024 C C . THR A 1 642 ? 4.889 -43.871 -33.187 1.00 67.06 642 THR A C 1
ATOM 5026 O O . THR A 1 642 ? 4.180 -44.203 -32.243 1.00 67.06 642 THR A O 1
ATOM 5029 N N . VAL A 1 643 ? 5.620 -44.773 -33.856 1.00 73.31 643 VAL A N 1
ATOM 5030 C CA . VAL A 1 643 ? 5.585 -46.221 -33.562 1.00 73.31 643 VAL A CA 1
ATOM 5031 C C . VAL A 1 643 ? 6.231 -46.551 -32.209 1.00 73.31 643 VAL A C 1
ATOM 5033 O O . VAL A 1 643 ? 5.866 -47.541 -31.572 1.00 73.31 643 VAL A O 1
ATOM 5036 N N . ILE A 1 644 ? 7.186 -45.738 -31.750 1.00 75.75 644 ILE A N 1
ATOM 5037 C CA . ILE A 1 644 ? 7.770 -45.848 -30.406 1.00 75.75 644 ILE A CA 1
ATOM 5038 C C . ILE A 1 644 ? 6.794 -45.267 -29.377 1.00 75.75 644 ILE A C 1
ATOM 5040 O O . ILE A 1 644 ? 6.543 -45.898 -28.352 1.00 75.75 644 ILE A O 1
ATOM 5044 N N . LEU A 1 645 ? 6.176 -44.123 -29.686 1.00 76.75 645 LEU A N 1
ATOM 5045 C CA . LEU A 1 645 ? 5.185 -43.482 -28.822 1.00 76.75 645 LEU A CA 1
ATOM 5046 C C . LEU A 1 645 ? 3.981 -44.401 -28.545 1.00 76.75 645 LEU A C 1
ATOM 5048 O O . LEU A 1 645 ? 3.624 -44.617 -27.388 1.00 76.75 645 LEU A O 1
ATOM 5052 N N . ASP A 1 646 ? 3.417 -45.029 -29.581 1.00 76.50 646 ASP A N 1
ATOM 5053 C CA . ASP A 1 646 ? 2.309 -45.984 -29.445 1.00 76.50 646 ASP A CA 1
ATOM 5054 C C . ASP A 1 646 ? 2.702 -47.226 -28.622 1.00 76.50 646 ASP A C 1
ATOM 5056 O O . ASP A 1 646 ? 1.891 -47.732 -27.844 1.00 76.50 646 ASP A O 1
ATOM 5060 N N . LYS A 1 647 ? 3.954 -47.703 -28.728 1.00 80.25 647 LYS A N 1
ATOM 5061 C CA . LYS A 1 647 ? 4.468 -48.800 -27.885 1.00 80.25 647 LYS A CA 1
ATOM 5062 C C . LYS A 1 647 ? 4.573 -48.401 -26.417 1.00 80.25 647 LYS A C 1
ATOM 5064 O O . LYS A 1 647 ? 4.193 -49.198 -25.565 1.00 80.25 647 LYS A O 1
ATOM 5069 N N . ILE A 1 648 ? 5.058 -47.195 -26.120 1.00 81.56 648 ILE A N 1
ATOM 5070 C CA . ILE A 1 648 ? 5.133 -46.675 -24.747 1.00 81.56 648 ILE A CA 1
ATOM 5071 C C . ILE A 1 648 ? 3.727 -46.605 -24.144 1.00 81.56 648 ILE A C 1
ATOM 5073 O O . ILE A 1 648 ? 3.482 -47.154 -23.071 1.00 81.56 648 ILE A O 1
ATOM 5077 N N . ILE A 1 649 ? 2.775 -46.015 -24.873 1.00 79.75 649 ILE A N 1
ATOM 5078 C CA . ILE A 1 649 ? 1.375 -45.927 -24.444 1.00 79.75 649 ILE A CA 1
ATOM 5079 C C . ILE A 1 649 ? 0.754 -47.316 -24.243 1.00 79.75 649 ILE A C 1
ATOM 5081 O O . ILE A 1 649 ? 0.036 -47.523 -23.264 1.00 79.75 649 ILE A O 1
ATOM 5085 N N . TYR A 1 650 ? 1.034 -48.285 -25.116 1.00 77.62 650 TYR A N 1
ATOM 5086 C CA . TYR A 1 650 ? 0.556 -49.661 -24.961 1.00 77.62 650 TYR A CA 1
ATOM 5087 C C . TYR A 1 650 ? 1.124 -50.340 -23.702 1.00 77.62 650 TYR A C 1
ATOM 5089 O O . TYR A 1 650 ? 0.362 -50.907 -22.918 1.00 77.62 650 TYR A O 1
ATOM 5097 N N . SER A 1 651 ? 2.431 -50.223 -23.451 1.00 79.25 651 SER A N 1
ATOM 5098 C CA . SER A 1 651 ? 3.083 -50.783 -22.257 1.00 79.25 651 SER A CA 1
ATOM 5099 C C . SER A 1 651 ? 2.572 -50.154 -20.956 1.00 79.25 651 SER A C 1
ATOM 5101 O O . SER A 1 651 ? 2.286 -50.875 -20.001 1.00 79.25 651 SER A O 1
ATOM 5103 N N . LEU A 1 652 ? 2.367 -48.833 -20.924 1.00 80.06 652 LEU A N 1
ATOM 5104 C CA . LEU A 1 652 ? 1.778 -48.146 -19.767 1.00 80.06 652 LEU A CA 1
ATOM 5105 C C . LEU A 1 652 ? 0.313 -48.563 -19.527 1.00 80.06 652 LEU A C 1
ATOM 5107 O O . LEU A 1 652 ? -0.115 -48.672 -18.379 1.00 80.06 652 LEU A O 1
ATOM 5111 N N . ASN A 1 653 ? -0.457 -48.853 -20.585 1.00 75.81 653 ASN A N 1
ATOM 5112 C CA . ASN A 1 653 ? -1.817 -49.394 -20.451 1.00 75.81 653 ASN A CA 1
ATOM 5113 C C . ASN A 1 653 ? -1.831 -50.828 -19.896 1.00 75.81 653 ASN A C 1
ATOM 5115 O O . ASN A 1 653 ? -2.709 -51.143 -19.093 1.00 75.81 653 ASN A O 1
ATOM 5119 N N . LEU A 1 654 ? -0.867 -51.674 -20.281 1.00 73.50 654 LEU A N 1
ATOM 5120 C CA . LEU A 1 654 ? -0.701 -53.022 -19.719 1.00 73.50 654 LEU A CA 1
ATOM 5121 C C . LEU A 1 654 ? -0.301 -52.988 -18.239 1.00 73.50 654 LEU A C 1
ATOM 5123 O O . LEU A 1 654 ? -0.812 -53.780 -17.455 1.00 73.50 654 LEU A O 1
ATOM 5127 N N . MET A 1 655 ? 0.562 -52.049 -17.843 1.00 73.00 655 MET A N 1
ATOM 5128 C CA . MET A 1 655 ? 0.927 -51.824 -16.440 1.00 73.00 655 MET A CA 1
ATOM 5129 C C . MET A 1 655 ? -0.291 -51.392 -15.596 1.00 73.00 655 MET A C 1
ATOM 5131 O O . MET A 1 655 ? -0.450 -51.833 -14.461 1.00 73.00 655 MET A O 1
ATOM 5135 N N . ALA A 1 656 ? -1.184 -50.570 -16.159 1.00 67.44 656 ALA A N 1
ATOM 5136 C CA . ALA A 1 656 ? -2.428 -50.159 -15.502 1.00 67.44 656 ALA A CA 1
ATOM 5137 C C . ALA A 1 656 ? -3.516 -51.254 -15.479 1.00 67.44 656 ALA A C 1
ATOM 5139 O O . ALA A 1 656 ? -4.343 -51.281 -14.569 1.00 67.44 656 ALA A O 1
ATOM 5140 N N . ASN A 1 657 ? -3.524 -52.161 -16.462 1.00 65.19 657 ASN A N 1
ATOM 5141 C CA . ASN A 1 657 ? -4.502 -53.247 -16.592 1.00 65.19 657 ASN A CA 1
ATOM 5142 C C . ASN A 1 657 ? -3.815 -54.590 -16.920 1.00 65.19 657 ASN A C 1
ATOM 5144 O O . ASN A 1 657 ? -3.921 -55.065 -18.055 1.00 65.19 657 ASN A O 1
ATOM 5148 N N . PRO A 1 658 ? -3.132 -55.234 -15.955 1.00 57.78 658 PRO A N 1
ATOM 5149 C CA . PRO A 1 658 ? -2.597 -56.576 -16.158 1.00 57.78 658 PRO A CA 1
ATOM 5150 C C . PRO A 1 658 ? -3.749 -57.572 -16.375 1.00 57.78 658 PRO A C 1
ATOM 5152 O O . PRO A 1 658 ? -4.639 -57.691 -15.529 1.00 57.78 658 PRO A O 1
ATOM 5155 N N . GLU A 1 659 ? -3.746 -58.272 -17.517 1.00 47.16 659 GLU A N 1
ATOM 5156 C CA . GLU A 1 659 ? -4.817 -59.209 -17.882 1.00 47.16 659 GLU A CA 1
ATOM 5157 C C . GLU A 1 659 ? -5.010 -60.331 -16.848 1.00 47.16 659 GLU A C 1
ATOM 5159 O O . GLU A 1 659 ? -4.080 -60.809 -16.194 1.00 47.16 659 GLU A O 1
ATOM 5164 N N . GLU A 1 660 ? -6.260 -60.771 -16.710 1.00 49.88 660 GLU A N 1
ATOM 5165 C CA . GLU A 1 660 ? -6.683 -61.733 -15.700 1.00 49.88 660 GLU A CA 1
ATOM 5166 C C . GLU A 1 660 ? -6.048 -63.120 -15.890 1.00 49.88 660 GLU A C 1
ATOM 5168 O O . GLU A 1 660 ? -6.519 -63.906 -16.706 1.00 49.88 660 GLU A O 1
ATOM 5173 N N . ASN A 1 661 ? -5.065 -63.489 -15.059 1.00 33.50 661 ASN A N 1
ATOM 5174 C CA . ASN A 1 661 ? -4.770 -64.898 -14.772 1.00 33.50 661 ASN A CA 1
ATOM 5175 C C . ASN A 1 661 ? -4.183 -65.131 -13.361 1.00 33.50 661 ASN A C 1
ATOM 5177 O O . ASN A 1 661 ? -3.006 -64.905 -13.112 1.00 33.50 661 ASN A O 1
ATOM 5181 N N . LEU A 1 662 ? -5.035 -65.679 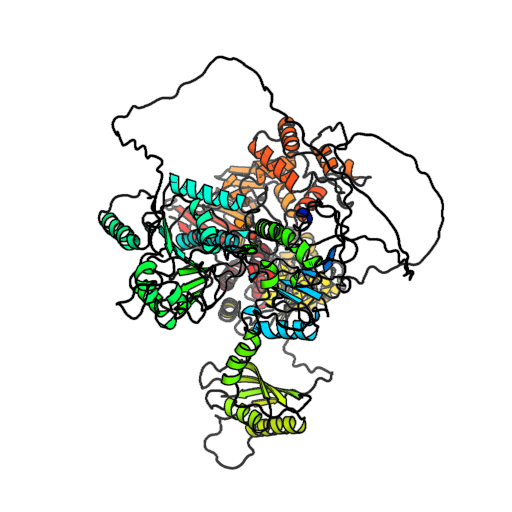-12.483 1.00 40.34 662 LEU A N 1
ATOM 5182 C CA . LEU A 1 662 ? -4.709 -66.619 -11.392 1.00 40.34 662 LEU A CA 1
ATOM 5183 C C . LEU A 1 662 ? -3.693 -66.204 -10.294 1.00 40.34 662 LEU A C 1
ATOM 5185 O O . LEU A 1 662 ? -2.584 -66.721 -10.261 1.00 40.34 662 LEU A O 1
ATOM 5189 N N . ASP A 1 663 ? -4.152 -65.446 -9.286 1.00 34.97 663 ASP A N 1
ATOM 5190 C CA . ASP A 1 663 ? -4.199 -65.961 -7.893 1.00 34.97 663 ASP A CA 1
ATOM 5191 C C . ASP A 1 663 ? -5.087 -65.081 -6.963 1.00 34.97 663 ASP A C 1
ATOM 5193 O O . ASP A 1 663 ? -5.021 -63.850 -7.043 1.00 34.97 663 ASP A O 1
ATOM 5197 N N . PRO A 1 664 ? -5.959 -65.639 -6.090 1.00 40.50 664 PRO A N 1
ATOM 5198 C CA . PRO A 1 664 ? -7.027 -64.870 -5.432 1.00 40.50 664 PRO A CA 1
ATOM 5199 C C . PRO A 1 664 ? -6.769 -64.535 -3.943 1.00 40.50 664 PRO A C 1
ATOM 5201 O O . PRO A 1 664 ? -7.600 -64.870 -3.099 1.00 40.50 664 PRO A O 1
ATOM 5204 N N . VAL A 1 665 ? -5.644 -63.889 -3.589 1.00 39.97 665 VAL A N 1
ATOM 5205 C CA . VAL A 1 665 ? -5.311 -63.608 -2.162 1.00 39.97 665 VAL A CA 1
ATOM 5206 C C . VAL A 1 665 ? -4.978 -62.141 -1.812 1.00 39.97 665 VAL A C 1
ATOM 5208 O O . VAL A 1 665 ? -5.163 -61.769 -0.660 1.00 39.97 665 VAL A O 1
ATOM 5211 N N . ASN A 1 666 ? -4.582 -61.268 -2.749 1.00 38.91 666 ASN A N 1
ATOM 5212 C CA . ASN A 1 666 ? -4.326 -59.838 -2.462 1.00 38.91 666 ASN A CA 1
ATOM 5213 C C . ASN A 1 666 ? -4.753 -58.948 -3.645 1.00 38.91 666 ASN A C 1
ATOM 5215 O O . ASN A 1 666 ? -3.996 -58.795 -4.599 1.00 38.91 666 ASN A O 1
ATOM 5219 N N . LYS A 1 667 ? -5.973 -58.382 -3.620 1.00 38.69 667 LYS A N 1
ATOM 5220 C CA . LYS A 1 667 ? -6.562 -57.691 -4.792 1.00 38.69 667 LYS A CA 1
ATOM 5221 C C . LYS A 1 667 ? -7.082 -56.259 -4.566 1.00 38.69 667 LYS A C 1
ATOM 5223 O O . LYS A 1 667 ? -7.942 -55.808 -5.320 1.00 38.69 667 LYS A O 1
ATOM 5228 N N . GLU A 1 668 ? -6.529 -55.526 -3.595 1.00 44.91 668 GLU A N 1
ATOM 5229 C CA . GLU A 1 668 ? -6.835 -54.089 -3.398 1.00 44.91 668 GLU A CA 1
ATOM 5230 C C . GLU A 1 668 ? -5.642 -53.123 -3.552 1.00 44.91 668 GLU A C 1
ATOM 5232 O O . GLU A 1 668 ? -5.876 -51.945 -3.797 1.00 44.91 668 GLU A O 1
ATOM 5237 N N . THR A 1 669 ? -4.380 -53.566 -3.483 1.00 44.75 669 THR A N 1
ATOM 5238 C CA . THR A 1 669 ? -3.240 -52.642 -3.275 1.00 44.75 669 THR A CA 1
ATOM 5239 C C . THR A 1 669 ? -2.549 -52.082 -4.524 1.00 44.75 669 THR A C 1
ATOM 5241 O O . THR A 1 669 ? -1.835 -51.094 -4.394 1.00 44.75 669 THR A O 1
ATOM 5244 N N . ASN A 1 670 ? -2.726 -52.663 -5.718 1.00 47.75 670 ASN A N 1
ATOM 5245 C CA . ASN A 1 670 ? -1.919 -52.325 -6.908 1.00 47.75 670 ASN A CA 1
ATOM 5246 C C . ASN A 1 670 ? -2.795 -51.925 -8.113 1.00 47.75 670 ASN A C 1
ATOM 5248 O O . ASN A 1 670 ? -2.752 -52.565 -9.162 1.00 47.75 670 ASN A O 1
ATOM 5252 N N . LYS A 1 671 ? -3.626 -50.884 -7.970 1.00 54.50 671 LYS A N 1
ATOM 5253 C CA . LYS A 1 671 ? -4.345 -50.270 -9.103 1.00 54.50 671 LYS A CA 1
ATOM 5254 C C . LYS A 1 671 ? -3.719 -48.930 -9.474 1.00 54.50 671 LYS A C 1
ATOM 5256 O O . LYS A 1 671 ? -3.889 -47.949 -8.754 1.00 54.50 671 LYS A O 1
ATOM 5261 N N . ILE A 1 672 ? -3.037 -48.901 -10.616 1.00 56.88 672 ILE A N 1
ATOM 5262 C CA . ILE A 1 672 ? -2.663 -47.663 -11.303 1.00 56.88 672 ILE A CA 1
ATOM 5263 C C . ILE A 1 672 ? -3.795 -47.321 -12.268 1.00 56.88 672 ILE A C 1
ATOM 5265 O O . ILE A 1 672 ? -4.202 -48.153 -13.075 1.00 56.88 672 ILE A O 1
ATOM 5269 N N . PHE A 1 673 ? -4.284 -46.091 -12.216 1.00 58.97 673 PHE A N 1
ATOM 5270 C CA . PHE A 1 673 ? -5.182 -45.543 -13.218 1.00 58.97 673 PHE A CA 1
ATOM 5271 C C . PHE A 1 673 ? -4.359 -44.713 -14.204 1.00 58.97 673 PHE A C 1
ATOM 5273 O O . PHE A 1 673 ? -3.647 -43.786 -13.816 1.00 58.97 673 PHE A O 1
ATOM 5280 N N . LEU A 1 674 ? -4.458 -45.059 -15.486 1.00 58.50 674 LEU A N 1
ATOM 5281 C CA . LEU A 1 674 ? -3.822 -44.337 -16.584 1.00 58.50 674 LEU A CA 1
ATOM 5282 C C . LEU A 1 674 ? -4.887 -43.553 -17.351 1.00 58.50 674 LEU A C 1
ATOM 5284 O O . LEU A 1 674 ? -5.876 -44.129 -17.809 1.00 58.50 674 LEU A O 1
ATOM 5288 N N . LYS A 1 675 ? -4.672 -42.252 -17.544 1.00 57.59 675 LYS A N 1
ATOM 5289 C CA . LYS A 1 675 ? -5.498 -41.414 -18.418 1.00 57.59 675 LYS A CA 1
ATOM 5290 C C . LYS A 1 675 ? -4.603 -40.789 -19.485 1.00 57.59 675 LYS A C 1
ATOM 5292 O O . LYS A 1 675 ? -3.839 -39.868 -19.217 1.00 57.59 675 LYS A O 1
ATOM 5297 N N . VAL A 1 676 ? -4.691 -41.322 -20.701 1.00 55.19 676 VAL A N 1
ATOM 5298 C CA . VAL A 1 676 ? -3.938 -40.836 -21.866 1.00 55.19 676 VAL A CA 1
ATOM 5299 C C . VAL A 1 676 ? -4.778 -39.788 -22.590 1.00 55.19 676 VAL A C 1
ATOM 5301 O O . VAL A 1 676 ? -5.886 -40.089 -23.041 1.00 55.19 676 VAL A O 1
ATOM 5304 N N . GLY A 1 677 ? -4.269 -38.561 -22.702 1.00 44.12 677 GLY A N 1
ATOM 5305 C CA . GLY A 1 677 ? -4.921 -37.513 -23.486 1.00 44.12 677 GLY A CA 1
ATOM 5306 C C . GLY A 1 677 ? -4.796 -37.783 -24.988 1.00 44.12 677 GLY A C 1
ATOM 5307 O O . GLY A 1 677 ? -3.750 -38.228 -25.456 1.00 44.12 677 GLY A O 1
ATOM 5308 N N . LYS A 1 678 ? -5.842 -37.486 -25.768 1.00 38.78 678 LYS A N 1
ATOM 5309 C CA . LYS A 1 678 ? -5.751 -37.441 -27.236 1.00 38.78 678 LYS A CA 1
ATOM 5310 C C . LYS A 1 678 ? -6.093 -36.058 -27.777 1.00 38.78 678 LYS A C 1
ATOM 5312 O O . LYS A 1 678 ? -7.099 -35.475 -27.395 1.00 38.78 678 LYS A O 1
ATOM 5317 N N . ILE A 1 679 ? -5.206 -35.618 -28.673 1.00 32.84 679 ILE A N 1
ATOM 5318 C CA . ILE A 1 679 ? -5.347 -34.686 -29.805 1.00 32.84 679 ILE A CA 1
ATOM 5319 C C . ILE A 1 679 ? -6.679 -33.917 -29.856 1.00 32.84 679 ILE A C 1
ATOM 5321 O O . ILE A 1 679 ? -7.742 -34.509 -30.027 1.00 32.84 679 ILE A O 1
ATOM 5325 N N . GLN A 1 680 ? -6.584 -32.586 -29.799 1.00 28.83 680 GLN A N 1
ATOM 5326 C CA . GLN A 1 680 ? -7.716 -31.672 -29.951 1.00 28.83 680 GLN A CA 1
ATOM 5327 C C . GLN A 1 680 ? -8.422 -31.837 -31.309 1.00 28.83 680 GLN A C 1
ATOM 5329 O O . GLN A 1 680 ? -7.856 -31.508 -32.347 1.00 28.83 680 GLN A O 1
ATOM 5334 N N . GLU A 1 681 ? -9.701 -32.207 -31.276 1.00 24.44 681 GLU A N 1
ATOM 5335 C CA . GLU A 1 681 ? -10.708 -31.756 -32.241 1.00 24.44 681 GLU A CA 1
ATOM 5336 C C . GLU A 1 681 ? -11.978 -31.345 -31.480 1.00 24.44 681 GLU A C 1
ATOM 5338 O O . GLU A 1 681 ? -12.233 -31.783 -30.357 1.00 24.44 681 GLU A O 1
ATOM 5343 N N . SER A 1 682 ? -12.741 -30.418 -32.056 1.00 27.30 682 SER A N 1
ATOM 5344 C CA . SER A 1 682 ? -13.790 -29.673 -31.349 1.00 27.30 682 SER A CA 1
ATOM 5345 C C . SER A 1 682 ? -15.160 -30.364 -31.381 1.00 27.30 682 SER A C 1
ATOM 5347 O O . SER A 1 682 ? -15.584 -30.851 -32.427 1.00 27.30 682 SER A O 1
ATOM 5349 N N . GLY A 1 683 ? -15.915 -30.322 -30.270 1.00 24.88 683 GLY A N 1
ATOM 5350 C CA . GLY A 1 683 ? -17.371 -30.522 -30.335 1.00 24.88 683 GLY A CA 1
ATOM 5351 C C . GLY A 1 683 ? -18.100 -31.114 -29.118 1.00 24.88 683 GLY A C 1
ATOM 5352 O O . GLY A 1 683 ? -18.101 -32.320 -28.907 1.00 24.88 683 GLY A O 1
ATOM 5353 N N . SER A 1 684 ? -18.931 -30.268 -28.495 1.00 24.05 684 SER A N 1
ATOM 5354 C CA . SER A 1 684 ? -20.161 -30.585 -27.732 1.00 24.05 684 SER A CA 1
ATOM 5355 C C . SER A 1 684 ? -20.085 -31.062 -26.264 1.00 24.05 684 SER A C 1
ATOM 5357 O O . SER A 1 684 ? -19.354 -31.973 -25.889 1.00 24.05 684 SER A O 1
ATOM 5359 N N . LYS A 1 685 ? -20.938 -30.424 -25.444 1.00 32.41 685 LYS A N 1
ATOM 5360 C CA . LYS A 1 685 ? -21.223 -30.709 -24.027 1.00 32.41 685 LYS A CA 1
ATOM 5361 C C . LYS A 1 685 ? -21.993 -32.024 -23.825 1.00 32.41 685 LYS A C 1
ATOM 5363 O O . LYS A 1 685 ? -22.851 -32.359 -24.643 1.00 32.41 685 LYS A O 1
ATOM 5368 N N . ARG A 1 686 ? -21.900 -32.588 -22.613 1.00 26.20 686 ARG A N 1
ATOM 5369 C CA . ARG A 1 686 ? -23.086 -33.023 -21.845 1.00 26.20 686 ARG A CA 1
ATOM 5370 C C . ARG A 1 686 ? -22.980 -32.584 -20.386 1.00 26.20 686 ARG A C 1
ATOM 5372 O O . ARG A 1 686 ? -21.899 -32.603 -19.814 1.00 26.20 686 ARG A O 1
ATOM 5379 N N . GLU A 1 687 ? -24.112 -32.154 -19.845 1.00 29.64 687 GLU A N 1
ATOM 5380 C CA . GLU A 1 687 ? -24.283 -31.648 -18.481 1.00 29.64 687 GLU A CA 1
ATOM 5381 C C . GLU A 1 687 ? -24.724 -32.782 -17.548 1.00 29.64 687 GLU A C 1
ATOM 5383 O O . GLU A 1 687 ? -25.549 -33.603 -17.948 1.00 29.64 687 GLU A O 1
ATOM 5388 N N . ASP A 1 688 ? -24.252 -32.763 -16.300 1.00 29.22 688 ASP A N 1
ATOM 5389 C CA . ASP A 1 688 ? -24.954 -33.366 -15.163 1.00 29.22 688 ASP A CA 1
ATOM 5390 C C . ASP A 1 688 ? -25.363 -32.231 -14.218 1.00 29.22 688 ASP A C 1
ATOM 5392 O O . ASP A 1 688 ? -24.530 -31.527 -13.646 1.00 29.22 688 ASP A O 1
ATOM 5396 N N . THR A 1 689 ? -26.669 -31.997 -14.091 1.00 33.91 689 THR A N 1
ATOM 5397 C CA . THR A 1 689 ? -27.207 -30.814 -13.412 1.00 33.91 689 THR A CA 1
ATOM 5398 C C . THR A 1 689 ? -27.271 -30.994 -11.893 1.00 33.91 689 THR A C 1
ATOM 5400 O O . THR A 1 689 ? -28.292 -31.433 -11.356 1.00 33.91 689 THR A O 1
ATOM 5403 N N . LYS A 1 690 ? -26.231 -30.548 -11.182 1.00 42.00 690 LYS A N 1
ATOM 5404 C CA . LYS A 1 690 ? -26.420 -29.870 -9.889 1.00 42.00 690 LYS A CA 1
ATOM 5405 C C . LYS A 1 690 ? -26.505 -28.364 -10.149 1.00 42.00 690 LYS A C 1
ATOM 5407 O O . LYS A 1 690 ? -25.862 -27.850 -11.055 1.00 42.00 690 LYS A O 1
ATOM 5412 N N . ARG A 1 691 ? -27.368 -27.673 -9.405 1.00 43.84 691 ARG A N 1
ATOM 5413 C CA . ARG A 1 691 ? -27.616 -26.238 -9.585 1.00 43.84 691 ARG A CA 1
ATOM 5414 C C . ARG A 1 691 ? -26.543 -25.464 -8.816 1.00 43.84 691 ARG A C 1
ATOM 5416 O O . ARG A 1 691 ? -26.565 -25.507 -7.588 1.00 43.84 691 ARG A O 1
ATOM 5423 N N . ASN A 1 692 ? -25.619 -24.823 -9.528 1.00 60.62 692 ASN A N 1
ATOM 5424 C CA . ASN A 1 692 ? -24.617 -23.950 -8.915 1.00 60.62 692 ASN A CA 1
ATOM 5425 C C . ASN A 1 692 ? -25.294 -22.732 -8.272 1.00 60.62 692 ASN A C 1
ATOM 5427 O O . ASN A 1 692 ? -26.361 -22.300 -8.715 1.00 60.62 692 ASN A O 1
ATOM 5431 N N . THR A 1 693 ? -24.672 -22.212 -7.217 1.00 87.12 693 THR A N 1
ATOM 5432 C CA . THR A 1 693 ? -25.105 -20.999 -6.514 1.00 87.12 693 THR A CA 1
ATOM 5433 C C . THR A 1 693 ? -24.534 -19.788 -7.244 1.00 87.12 693 THR A C 1
ATOM 5435 O O . THR A 1 693 ? -23.339 -19.791 -7.528 1.00 87.12 693 THR A O 1
ATOM 5438 N N . ALA A 1 694 ? -25.327 -18.750 -7.522 1.00 92.69 694 ALA A N 1
ATOM 5439 C CA . ALA A 1 694 ? -24.857 -17.608 -8.310 1.00 92.69 694 ALA A CA 1
ATOM 5440 C C . ALA A 1 694 ? -25.090 -16.243 -7.635 1.00 92.69 694 ALA A C 1
ATOM 5442 O O . ALA A 1 694 ? -26.090 -16.020 -6.942 1.00 92.69 694 ALA A O 1
ATOM 5443 N N . VAL A 1 695 ? -24.165 -15.303 -7.866 1.00 97.00 695 VAL A N 1
ATOM 5444 C CA . VAL A 1 695 ? -24.188 -13.927 -7.337 1.00 97.00 695 VAL A CA 1
ATOM 5445 C C . VAL A 1 695 ? -23.979 -12.912 -8.460 1.00 97.00 695 VAL A C 1
ATOM 5447 O O . VAL A 1 695 ? -23.025 -13.016 -9.224 1.00 97.00 695 VAL A O 1
ATOM 5450 N N . LEU A 1 696 ? -24.833 -11.887 -8.536 1.00 98.06 696 LEU A N 1
ATOM 5451 C CA . LEU A 1 696 ? -24.694 -10.776 -9.489 1.00 98.06 696 LEU A CA 1
ATOM 5452 C C . LEU A 1 696 ? -24.057 -9.568 -8.799 1.00 98.06 696 LEU A C 1
ATOM 5454 O O . LEU A 1 696 ? -24.664 -8.995 -7.898 1.00 98.06 696 LEU A O 1
ATOM 5458 N N . VAL A 1 697 ? -22.881 -9.133 -9.245 1.00 98.25 697 VAL A N 1
ATOM 5459 C CA . VAL A 1 697 ? -22.198 -7.930 -8.754 1.00 98.25 697 VAL A CA 1
ATOM 5460 C C . VAL A 1 697 ? -22.396 -6.786 -9.744 1.00 98.25 697 VAL A C 1
ATOM 5462 O O . VAL A 1 697 ? -21.880 -6.806 -10.858 1.00 98.25 697 VAL A O 1
ATOM 5465 N N . LEU A 1 698 ? -23.150 -5.768 -9.337 1.00 97.50 698 LEU A N 1
ATOM 5466 C CA . LEU A 1 698 ? -23.401 -4.563 -10.120 1.00 97.50 698 LEU A CA 1
ATOM 5467 C C . LEU A 1 698 ? -22.337 -3.498 -9.810 1.00 97.50 698 LEU A C 1
ATOM 5469 O O . LEU A 1 698 ? -22.334 -2.918 -8.721 1.00 97.50 698 LEU A O 1
ATOM 5473 N N . GLY A 1 699 ? -21.486 -3.201 -10.794 1.00 93.75 699 GLY A N 1
ATOM 5474 C CA . GLY A 1 699 ? -20.473 -2.145 -10.755 1.00 93.75 699 GLY A CA 1
ATOM 5475 C C . GLY A 1 699 ? -19.037 -2.664 -10.646 1.00 93.75 699 GLY A C 1
ATOM 5476 O O . GLY A 1 699 ? -18.581 -3.021 -9.563 1.00 93.75 699 GLY A O 1
ATOM 5477 N N . ALA A 1 700 ? -18.289 -2.587 -11.748 1.00 92.75 700 ALA A N 1
ATOM 5478 C CA . ALA A 1 700 ? -16.895 -3.026 -11.863 1.00 92.75 700 ALA A CA 1
ATOM 5479 C C . ALA A 1 700 ? -15.861 -1.989 -11.352 1.00 92.75 700 ALA A C 1
ATOM 5481 O O . ALA A 1 700 ? -14.863 -1.690 -11.999 1.00 92.75 700 ALA A O 1
ATOM 5482 N N . GLY A 1 701 ? -16.113 -1.377 -10.191 1.00 88.06 701 GLY A N 1
ATOM 5483 C CA . GLY A 1 701 ? -15.158 -0.454 -9.561 1.00 88.06 701 GLY A CA 1
ATOM 5484 C C . GLY A 1 701 ? -14.008 -1.178 -8.844 1.00 88.06 701 GLY A C 1
ATOM 5485 O O . GLY A 1 701 ? -14.063 -2.385 -8.638 1.00 88.06 701 GLY A O 1
ATOM 5486 N N . ARG A 1 702 ? -13.014 -0.430 -8.334 1.00 86.75 702 ARG A N 1
ATOM 5487 C CA . ARG A 1 702 ? -11.861 -0.969 -7.560 1.00 86.75 702 ARG A CA 1
ATOM 5488 C C . ARG A 1 702 ? -12.245 -1.915 -6.403 1.00 86.75 702 ARG A C 1
ATOM 5490 O O . ARG A 1 702 ? -11.463 -2.777 -6.031 1.00 86.75 702 ARG A O 1
ATOM 5497 N N . VAL A 1 703 ? -13.438 -1.741 -5.831 1.00 91.50 703 VAL A N 1
ATOM 5498 C CA . VAL A 1 703 ? -13.999 -2.554 -4.731 1.00 91.50 703 VAL A CA 1
ATOM 5499 C C . VAL A 1 703 ? -14.547 -3.911 -5.212 1.00 91.50 703 VAL A C 1
ATOM 5501 O O . VAL A 1 703 ? -14.704 -4.829 -4.411 1.00 91.50 703 VAL A O 1
ATOM 5504 N N . CYS A 1 704 ? -14.836 -4.054 -6.508 1.00 94.31 704 CYS A N 1
ATOM 5505 C CA . CYS A 1 704 ? -15.450 -5.249 -7.082 1.00 94.31 704 CYS A CA 1
ATOM 5506 C C . CYS A 1 704 ? -14.502 -6.449 -7.087 1.00 94.31 704 CYS A C 1
ATOM 5508 O O . CYS A 1 704 ? -14.937 -7.545 -6.752 1.00 94.31 704 CYS A O 1
ATOM 5510 N N . TYR A 1 705 ? -13.220 -6.248 -7.415 1.00 92.38 705 TYR A N 1
ATOM 5511 C CA . TYR A 1 705 ? -12.253 -7.345 -7.531 1.00 92.38 705 TYR A CA 1
ATOM 5512 C C . TYR A 1 705 ? -12.116 -8.168 -6.231 1.00 92.38 705 TYR A C 1
ATOM 5514 O O . TYR A 1 705 ? -12.377 -9.367 -6.293 1.00 92.38 705 TYR A O 1
ATOM 5522 N N . PRO A 1 706 ? -11.871 -7.581 -5.036 1.00 92.31 706 PRO A N 1
ATOM 5523 C CA . PRO A 1 706 ? -11.792 -8.363 -3.794 1.00 92.31 706 PRO A CA 1
ATOM 5524 C C . PRO A 1 706 ? -13.096 -9.072 -3.416 1.00 92.31 706 PRO A C 1
ATOM 5526 O O . PRO A 1 706 ? -13.064 -10.093 -2.737 1.00 92.31 706 PRO A O 1
ATOM 5529 N N . ALA A 1 707 ? -14.245 -8.521 -3.823 1.00 94.44 707 ALA A N 1
ATOM 5530 C CA . ALA A 1 707 ? -15.539 -9.144 -3.571 1.00 94.44 707 ALA A CA 1
ATOM 5531 C C . ALA A 1 707 ? -15.776 -10.344 -4.502 1.00 94.44 707 ALA A C 1
ATOM 5533 O O . ALA A 1 707 ? -16.218 -11.394 -4.045 1.00 94.44 707 ALA A O 1
ATOM 5534 N N . ALA A 1 708 ? -15.475 -10.191 -5.795 1.00 94.00 708 ALA A N 1
ATOM 5535 C CA . ALA A 1 708 ? -15.621 -11.238 -6.800 1.00 94.00 708 ALA A CA 1
ATOM 5536 C C . ALA A 1 708 ? -14.645 -12.399 -6.557 1.00 94.00 708 ALA A C 1
ATOM 5538 O O . ALA A 1 708 ? -15.075 -13.549 -6.559 1.00 94.00 708 ALA A O 1
ATOM 5539 N N . ASP A 1 709 ? -13.375 -12.096 -6.271 1.00 91.00 709 ASP A N 1
ATOM 5540 C CA . ASP A 1 709 ? -12.353 -13.094 -5.948 1.00 91.00 709 ASP A CA 1
ATOM 5541 C C . ASP A 1 709 ? -12.743 -13.899 -4.699 1.00 91.00 709 ASP A C 1
ATOM 5543 O O . ASP A 1 709 ? -12.852 -15.121 -4.770 1.00 91.00 709 ASP A O 1
ATOM 5547 N N . LEU A 1 710 ? -13.087 -13.239 -3.582 1.00 90.81 710 LEU A N 1
ATOM 5548 C CA . LEU A 1 710 ? -13.483 -13.957 -2.364 1.00 90.81 710 LEU A CA 1
ATOM 5549 C C . LEU A 1 710 ? -14.708 -14.862 -2.567 1.00 90.81 710 LEU A C 1
ATOM 5551 O O . LEU A 1 710 ? -14.788 -15.913 -1.938 1.00 90.81 710 LEU A O 1
ATOM 5555 N N . LEU A 1 711 ? -15.669 -14.469 -3.408 1.00 91.62 711 LEU A N 1
ATOM 5556 C CA . LEU A 1 711 ? -16.845 -15.294 -3.695 1.00 91.62 711 LEU A CA 1
ATOM 5557 C C . LEU A 1 711 ? -16.498 -16.501 -4.577 1.00 91.62 711 LEU A C 1
ATOM 5559 O O . LEU A 1 711 ? -16.945 -17.609 -4.290 1.00 91.62 711 LEU A O 1
ATOM 5563 N N . ALA A 1 712 ? -15.700 -16.296 -5.624 1.00 88.38 712 ALA A N 1
ATOM 5564 C CA . ALA A 1 712 ? -15.348 -17.320 -6.604 1.00 88.38 712 ALA A CA 1
ATOM 5565 C C . ALA A 1 712 ? -14.319 -18.345 -6.082 1.00 88.38 712 ALA A C 1
ATOM 5567 O O . ALA A 1 712 ? -14.416 -19.539 -6.392 1.00 88.38 712 ALA A O 1
ATOM 5568 N N . SER A 1 713 ? -13.341 -17.896 -5.288 1.00 76.56 713 SER A N 1
ATOM 5569 C CA . SER A 1 713 ? -12.122 -18.632 -4.918 1.00 76.56 713 SER A CA 1
ATOM 5570 C C . SER A 1 713 ? -12.321 -19.671 -3.806 1.00 76.56 713 SER A C 1
ATOM 5572 O O . SER A 1 713 ? -11.630 -19.655 -2.788 1.00 76.56 713 SER A O 1
ATOM 5574 N N . SER A 1 714 ? -13.220 -20.634 -4.031 1.00 59.59 714 SER A N 1
ATOM 5575 C CA . SER A 1 714 ? -13.688 -21.655 -3.067 1.00 59.59 714 SER A CA 1
ATOM 5576 C C . SER A 1 714 ? -12.636 -22.689 -2.603 1.00 59.59 714 SER A C 1
ATOM 5578 O O . SER A 1 714 ? -12.938 -23.550 -1.778 1.00 59.59 714 SER A O 1
ATOM 5580 N N . GLY A 1 715 ? -11.391 -22.624 -3.097 1.00 50.38 715 GLY A N 1
ATOM 5581 C CA . GLY A 1 715 ? -10.338 -23.610 -2.788 1.00 50.38 715 GLY A CA 1
ATOM 5582 C C . GLY A 1 715 ? -8.881 -23.136 -2.902 1.00 50.38 715 GLY A C 1
ATOM 5583 O O . GLY A 1 715 ? -7.970 -23.963 -2.840 1.00 50.38 715 GLY A O 1
ATOM 5584 N N . GLY A 1 716 ? -8.631 -21.831 -3.069 1.00 51.22 716 GLY A N 1
ATOM 5585 C CA . GLY A 1 716 ? -7.281 -21.284 -3.270 1.00 51.22 716 GLY A CA 1
ATOM 5586 C C . GLY A 1 716 ? -6.352 -21.424 -2.051 1.00 51.22 716 GLY A C 1
ATOM 5587 O O . GLY A 1 716 ? -6.780 -21.328 -0.897 1.00 51.22 716 GLY A O 1
ATOM 5588 N N . SER A 1 717 ? -5.049 -21.604 -2.291 1.00 49.25 717 SER A N 1
ATOM 5589 C CA . SER A 1 717 ? -4.033 -21.795 -1.239 1.00 49.25 717 SER A CA 1
ATOM 5590 C C . SER A 1 717 ? -3.913 -20.617 -0.264 1.00 49.25 717 SER A C 1
ATOM 5592 O O . SER A 1 717 ? -3.670 -20.844 0.922 1.00 49.25 717 SER A O 1
ATOM 5594 N N . SER A 1 718 ? -4.133 -19.383 -0.728 1.00 53.94 718 SER A N 1
ATOM 5595 C CA . SER A 1 718 ? -3.947 -18.147 0.051 1.00 53.94 718 SER A CA 1
ATOM 5596 C C . SER A 1 718 ? -4.974 -17.933 1.173 1.00 53.94 718 SER A C 1
ATOM 5598 O O . SER A 1 718 ? -4.672 -17.261 2.157 1.00 53.94 718 SER A O 1
ATOM 5600 N N . HIS A 1 719 ? -6.172 -18.524 1.071 1.00 66.12 719 HIS A N 1
ATOM 5601 C CA . HIS A 1 719 ? -7.292 -18.277 1.999 1.00 66.12 719 HIS A CA 1
ATOM 5602 C C . HIS A 1 719 ? -7.780 -19.538 2.729 1.00 66.12 719 HIS A C 1
ATOM 5604 O O . HIS A 1 719 ? -8.896 -19.575 3.248 1.00 66.12 719 HIS A O 1
ATOM 5610 N N . ARG A 1 720 ? -6.936 -20.578 2.820 1.00 65.94 720 ARG A N 1
ATOM 5611 C CA . ARG A 1 720 ? -7.298 -21.881 3.412 1.00 65.94 720 ARG A CA 1
ATOM 5612 C C . ARG A 1 720 ? -7.899 -21.776 4.823 1.00 65.94 720 ARG A C 1
ATOM 5614 O O . ARG A 1 720 ? -8.800 -22.545 5.139 1.00 65.94 720 ARG A O 1
ATOM 5621 N N . GLN A 1 721 ? -7.439 -20.843 5.663 1.00 75.62 721 GLN A N 1
ATOM 5622 C CA . GLN A 1 721 ? -7.984 -20.668 7.018 1.00 75.62 721 GLN A CA 1
ATOM 5623 C C . GLN A 1 721 ? -9.383 -20.030 7.021 1.00 75.62 721 GLN A C 1
ATOM 5625 O O . GLN A 1 721 ? -10.245 -20.499 7.762 1.00 75.62 721 GLN A O 1
ATOM 5630 N N . PHE A 1 722 ? -9.629 -19.025 6.171 1.00 84.56 722 PHE A N 1
ATOM 5631 C CA . PHE A 1 722 ? -10.958 -18.432 5.987 1.00 84.56 722 PHE A CA 1
ATOM 5632 C C . PHE A 1 722 ? -11.965 -19.494 5.564 1.00 84.56 722 PHE A C 1
ATOM 5634 O O . PHE A 1 722 ? -12.964 -19.696 6.248 1.00 84.56 722 PHE A O 1
ATOM 5641 N N . TRP A 1 723 ? -11.661 -20.223 4.486 1.00 84.00 723 TRP A N 1
ATOM 5642 C CA . TRP A 1 723 ? -12.560 -21.242 3.954 1.00 84.00 723 TRP A CA 1
ATOM 5643 C C . TRP A 1 723 ? -12.765 -22.399 4.920 1.00 84.00 723 TRP A C 1
ATOM 5645 O O . TRP A 1 723 ? -13.892 -22.849 5.085 1.00 84.00 723 TRP A O 1
ATOM 5655 N N . LYS A 1 724 ? -11.726 -22.821 5.648 1.00 82.00 724 LYS A N 1
ATOM 5656 C CA . LYS A 1 724 ? -11.877 -23.794 6.733 1.00 82.00 724 LYS A CA 1
ATOM 5657 C C . LYS A 1 724 ? -12.878 -23.305 7.789 1.00 82.00 724 LYS A C 1
ATOM 5659 O O . LYS A 1 724 ? -13.848 -23.998 8.064 1.00 82.00 724 LYS A O 1
ATOM 5664 N N . THR A 1 725 ? -12.685 -22.105 8.340 1.00 81.56 725 THR A N 1
ATOM 5665 C CA . THR A 1 725 ? -13.592 -21.529 9.348 1.00 81.56 725 THR A CA 1
ATOM 5666 C C . THR A 1 725 ? -15.002 -21.289 8.795 1.00 81.56 725 THR A C 1
ATOM 5668 O O . THR A 1 725 ? -15.975 -21.464 9.532 1.00 81.56 725 THR A O 1
ATOM 5671 N N . PHE A 1 726 ? -15.120 -20.925 7.515 1.00 84.94 726 PHE A N 1
ATOM 5672 C CA . PHE A 1 726 ? -16.386 -20.769 6.808 1.00 84.94 726 PHE A CA 1
ATOM 5673 C C . PHE A 1 726 ? -17.142 -22.098 6.695 1.00 84.94 726 PHE A C 1
ATOM 5675 O O . PHE A 1 726 ? -18.294 -22.184 7.110 1.00 84.94 726 PHE A O 1
ATOM 5682 N N . LEU A 1 727 ? -16.492 -23.155 6.213 1.00 84.81 727 LEU A N 1
ATOM 5683 C CA . LEU A 1 727 ? -17.100 -24.477 6.066 1.00 84.81 727 LEU A CA 1
ATOM 5684 C C . LEU A 1 727 ? -17.449 -25.088 7.435 1.00 84.81 727 LEU A C 1
ATOM 5686 O O . LEU A 1 727 ? -18.595 -25.466 7.661 1.00 84.81 727 LEU A O 1
ATOM 5690 N N . GLU A 1 728 ? -16.508 -25.087 8.388 1.00 84.19 728 GLU A N 1
ATOM 5691 C CA . GLU A 1 728 ? -16.683 -25.702 9.716 1.00 84.19 728 GLU A CA 1
ATOM 5692 C C . GLU A 1 728 ? -17.808 -25.069 10.554 1.00 84.19 728 GLU A C 1
ATOM 5694 O O . GLU A 1 728 ? -18.504 -25.783 11.271 1.00 84.19 728 GLU A O 1
ATOM 5699 N N . ASN A 1 729 ? -18.000 -23.745 10.490 1.00 82.69 729 ASN A N 1
ATOM 5700 C CA . ASN A 1 729 ? -18.986 -23.045 11.330 1.00 82.69 729 ASN A CA 1
ATOM 5701 C C . ASN A 1 729 ? -20.234 -22.579 10.559 1.00 82.69 729 ASN A C 1
ATOM 5703 O O . ASN A 1 729 ? -21.297 -22.338 11.155 1.00 82.69 729 ASN A O 1
ATOM 5707 N N . TYR A 1 730 ? -20.125 -22.408 9.238 1.00 82.19 730 TYR A N 1
ATOM 5708 C CA . TYR A 1 730 ? -21.145 -21.736 8.435 1.00 82.19 730 TYR A CA 1
ATOM 5709 C C . TYR A 1 730 ? -21.738 -22.574 7.293 1.00 82.19 730 TYR A C 1
ATOM 5711 O O . TYR A 1 730 ? -22.935 -22.410 7.047 1.00 82.19 730 TYR A O 1
ATOM 5719 N N . ALA A 1 731 ? -21.000 -23.504 6.678 1.00 79.38 731 ALA A N 1
ATOM 5720 C CA . ALA A 1 731 ? -21.482 -24.278 5.529 1.00 79.38 731 ALA A CA 1
ATOM 5721 C C . ALA A 1 731 ? -20.924 -25.718 5.467 1.00 79.38 731 ALA A C 1
ATOM 5723 O O . ALA A 1 731 ? -19.894 -25.963 4.846 1.00 79.38 731 ALA A O 1
ATOM 5724 N N . GLU A 1 732 ? -21.648 -26.677 6.056 1.00 65.88 732 GLU A N 1
ATOM 5725 C CA . GLU A 1 732 ? -21.255 -28.102 6.080 1.00 65.88 732 GLU A CA 1
ATOM 5726 C C . GLU A 1 732 ? -21.278 -28.771 4.683 1.00 65.88 732 GLU A C 1
ATOM 5728 O O . GLU A 1 732 ? -20.472 -29.659 4.427 1.00 65.88 732 GLU A O 1
ATOM 5733 N N . ASP A 1 733 ? -22.143 -28.303 3.769 1.00 66.62 733 ASP A N 1
ATOM 5734 C CA . ASP A 1 733 ? -22.303 -28.786 2.382 1.00 66.62 733 ASP A CA 1
ATOM 5735 C C . ASP A 1 733 ? -22.234 -27.606 1.377 1.00 66.62 733 ASP A C 1
ATOM 5737 O O . ASP A 1 733 ? -23.232 -27.233 0.751 1.00 66.62 733 ASP A O 1
ATOM 5741 N N . TRP A 1 734 ? -21.080 -26.944 1.258 1.00 78.75 734 TRP A N 1
ATOM 5742 C CA . TRP A 1 734 ? -20.903 -25.810 0.334 1.00 78.75 734 TRP A CA 1
ATOM 5743 C C . TRP A 1 734 ? -20.619 -26.251 -1.114 1.00 78.75 734 TRP A C 1
ATOM 5745 O O . TRP A 1 734 ? -19.921 -27.237 -1.342 1.00 78.75 734 TRP A O 1
ATOM 5755 N N . ASN A 1 735 ? -21.119 -25.482 -2.087 1.00 72.88 735 ASN A N 1
ATOM 5756 C CA . ASN A 1 735 ? -20.788 -25.608 -3.512 1.00 72.88 735 ASN A CA 1
ATOM 5757 C C . ASN A 1 735 ? -20.088 -24.326 -3.987 1.00 72.88 735 ASN A C 1
ATOM 5759 O O . ASN A 1 735 ? -20.334 -23.258 -3.424 1.00 72.88 735 ASN A O 1
ATOM 5763 N N . ASP A 1 736 ? -19.310 -24.419 -5.066 1.00 81.81 736 ASP A N 1
ATOM 5764 C CA . ASP A 1 736 ? -18.696 -23.258 -5.717 1.00 81.81 736 ASP A CA 1
ATOM 5765 C C . ASP A 1 736 ? -19.742 -22.192 -6.102 1.00 81.81 736 ASP A C 1
ATOM 5767 O O . ASP A 1 736 ? -20.857 -22.512 -6.535 1.00 81.81 736 ASP A O 1
ATOM 5771 N N . VAL A 1 737 ? -19.369 -20.917 -5.947 1.00 88.62 737 VAL A N 1
ATOM 5772 C CA . VAL A 1 737 ? -20.204 -19.768 -6.324 1.00 88.62 737 VAL A CA 1
ATOM 5773 C C . VAL A 1 737 ? -19.789 -19.245 -7.695 1.00 88.62 737 VAL A C 1
ATOM 5775 O O . VAL A 1 737 ? -18.633 -18.884 -7.908 1.00 88.62 737 VAL A O 1
ATOM 5778 N N . GLU A 1 738 ? -20.756 -19.147 -8.601 1.00 93.31 738 GLU A N 1
ATOM 5779 C CA . GLU A 1 738 ? -20.617 -18.463 -9.884 1.00 93.31 738 GLU A CA 1
ATOM 5780 C C . GLU A 1 738 ? -20.862 -16.956 -9.698 1.00 93.31 738 GLU A C 1
ATOM 5782 O O . GLU A 1 738 ? -21.882 -16.535 -9.142 1.00 93.31 738 GLU A O 1
ATOM 5787 N N . VAL A 1 739 ? -19.927 -16.122 -10.150 1.00 95.88 739 VAL A N 1
ATOM 5788 C CA . VAL A 1 739 ? -20.000 -14.663 -9.997 1.00 95.88 739 VAL A CA 1
ATOM 5789 C C . VAL A 1 739 ? -20.264 -14.012 -11.352 1.00 95.88 739 VAL A C 1
ATOM 5791 O O . VAL A 1 739 ? -19.510 -14.196 -12.299 1.00 95.88 739 VAL A O 1
ATOM 5794 N N . ILE A 1 740 ? -21.310 -13.199 -11.460 1.00 97.12 740 ILE A N 1
ATOM 5795 C CA . ILE A 1 740 ? -21.606 -12.414 -12.663 1.00 97.12 740 ILE A CA 1
ATOM 5796 C C . ILE A 1 740 ? -21.264 -10.953 -12.362 1.00 97.12 740 ILE A C 1
ATOM 5798 O O . ILE A 1 740 ? -21.949 -10.315 -11.565 1.00 97.12 740 ILE A O 1
ATOM 5802 N N . VAL A 1 741 ? -20.218 -10.404 -12.978 1.00 97.81 741 VAL A N 1
ATOM 5803 C CA . VAL A 1 741 ? -19.822 -8.994 -12.831 1.00 97.81 741 VAL A CA 1
ATOM 5804 C C . VAL A 1 741 ? -20.447 -8.178 -13.957 1.00 97.81 741 VAL A C 1
ATOM 5806 O O . VAL A 1 741 ? -20.185 -8.408 -15.135 1.00 97.81 741 VAL A O 1
ATOM 5809 N N . ALA A 1 742 ? -21.275 -7.201 -13.597 1.00 96.69 742 ALA A N 1
ATOM 5810 C CA . ALA A 1 742 ? -22.034 -6.390 -14.537 1.00 96.69 742 ALA A CA 1
ATOM 5811 C C . ALA A 1 742 ? -21.607 -4.916 -14.494 1.00 96.69 742 ALA A C 1
ATOM 5813 O O . ALA A 1 742 ? -21.603 -4.287 -13.431 1.00 96.69 742 ALA A O 1
ATOM 5814 N N . SER A 1 743 ? -21.301 -4.337 -15.657 1.00 95.75 743 SER A N 1
ATOM 5815 C CA . SER A 1 743 ? -20.933 -2.921 -15.796 1.00 95.75 743 SER A CA 1
ATOM 5816 C C . SER A 1 743 ? -21.590 -2.268 -17.015 1.00 95.75 743 SER A C 1
ATOM 5818 O O . SER A 1 743 ? -21.956 -2.939 -17.981 1.00 95.75 743 SER A O 1
ATOM 5820 N N . LEU A 1 744 ? -21.709 -0.936 -16.994 1.00 92.12 744 LEU A N 1
ATOM 5821 C CA . LEU A 1 744 ? -22.175 -0.145 -18.139 1.00 92.12 744 LEU A CA 1
ATOM 5822 C C . LEU A 1 744 ? -21.231 -0.299 -19.346 1.00 92.12 744 LEU A C 1
ATOM 5824 O O . LEU A 1 744 ? -21.680 -0.331 -20.495 1.00 92.12 744 LEU A O 1
ATOM 5828 N N . TYR A 1 745 ? -19.932 -0.433 -19.076 1.00 90.12 745 TYR A N 1
ATOM 5829 C CA . TYR A 1 745 ? -18.895 -0.724 -20.059 1.00 90.12 745 TYR A CA 1
ATOM 5830 C C . TYR A 1 745 ? -18.405 -2.156 -19.847 1.00 90.12 745 TYR A C 1
ATOM 5832 O O . TYR A 1 745 ? -17.911 -2.481 -18.771 1.00 90.12 745 TYR A O 1
ATOM 5840 N N . LEU A 1 746 ? -18.543 -3.006 -20.871 1.00 91.81 746 LEU A N 1
ATOM 5841 C CA . LEU A 1 746 ? -18.180 -4.426 -20.788 1.00 91.81 746 LEU A CA 1
ATOM 5842 C C . LEU A 1 746 ? -16.719 -4.625 -20.354 1.00 91.81 746 LEU A C 1
ATOM 5844 O O . LEU A 1 746 ? -16.461 -5.422 -19.459 1.00 91.81 746 LEU A O 1
ATOM 5848 N N . LYS A 1 747 ? -15.803 -3.827 -20.922 1.00 91.56 747 LYS A N 1
ATOM 5849 C CA . LYS A 1 747 ? -14.361 -3.906 -20.655 1.00 91.56 747 LYS A CA 1
ATOM 5850 C C . LYS A 1 747 ? -14.016 -3.788 -19.169 1.00 91.56 747 LYS A C 1
ATOM 5852 O O . LYS A 1 747 ? -13.154 -4.512 -18.688 1.00 91.56 747 LYS A O 1
ATOM 5857 N N . ASP A 1 748 ? -14.703 -2.906 -18.443 1.00 89.88 748 ASP A N 1
ATOM 5858 C CA . ASP A 1 748 ? -14.472 -2.722 -17.009 1.00 89.88 748 ASP A CA 1
ATOM 5859 C C . ASP A 1 748 ? -14.810 -4.008 -16.236 1.00 89.88 748 ASP A C 1
ATOM 5861 O O . ASP A 1 748 ? -14.134 -4.344 -15.272 1.00 89.88 748 ASP A O 1
ATOM 5865 N N . ALA A 1 749 ? -15.857 -4.735 -16.650 1.00 92.38 749 ALA A N 1
ATOM 5866 C CA . ALA A 1 749 ? -16.214 -6.016 -16.047 1.00 92.38 749 ALA A CA 1
ATOM 5867 C C . ALA A 1 749 ? -15.231 -7.128 -16.448 1.00 92.38 749 ALA A C 1
ATOM 5869 O O . ALA A 1 749 ? -14.847 -7.912 -15.585 1.00 92.38 749 ALA A O 1
ATOM 5870 N N . GLU A 1 750 ? -14.790 -7.161 -17.711 1.00 93.81 750 GLU A N 1
ATOM 5871 C CA . GLU A 1 750 ? -13.790 -8.118 -18.213 1.00 93.81 750 GLU A CA 1
ATOM 5872 C C . GLU A 1 750 ? -12.477 -8.024 -17.407 1.00 93.81 750 GLU A C 1
ATOM 5874 O O . GLU A 1 750 ? -12.036 -9.035 -16.867 1.00 93.81 750 GLU A O 1
ATOM 5879 N N . GLU A 1 751 ? -11.946 -6.811 -17.196 1.00 90.44 751 GLU A N 1
ATOM 5880 C CA . GLU A 1 751 ? -10.718 -6.515 -16.419 1.00 90.44 751 GLU A CA 1
ATOM 5881 C C . GLU A 1 751 ? -10.802 -6.937 -14.931 1.00 90.44 751 GLU A C 1
ATOM 5883 O O . GLU A 1 751 ? -9.791 -7.195 -14.270 1.00 90.44 751 GLU A O 1
ATOM 5888 N N . ILE A 1 752 ? -12.018 -7.034 -14.377 1.00 90.00 752 ILE A N 1
ATOM 5889 C CA . ILE A 1 752 ? -12.244 -7.566 -13.025 1.00 90.00 752 ILE A CA 1
ATOM 5890 C C . ILE A 1 752 ? -12.253 -9.100 -13.021 1.00 90.00 752 ILE A C 1
ATOM 5892 O O . ILE A 1 752 ? -11.780 -9.693 -12.053 1.00 90.00 752 ILE A O 1
ATOM 5896 N N . THR A 1 753 ? -12.803 -9.742 -14.056 1.00 92.06 753 THR A N 1
ATOM 5897 C CA . THR A 1 753 ? -13.010 -11.203 -14.105 1.00 92.06 753 THR A CA 1
ATOM 5898 C C . THR A 1 753 ? -11.868 -12.000 -14.729 1.00 92.06 753 THR A C 1
ATOM 5900 O O . THR A 1 753 ? -11.853 -13.213 -14.567 1.00 92.06 753 THR A O 1
ATOM 5903 N N . GLU A 1 754 ? -10.936 -11.341 -15.419 1.00 87.19 754 GLU A N 1
ATOM 5904 C CA . GLU A 1 754 ? -9.819 -11.927 -16.185 1.00 87.19 754 GLU A CA 1
ATOM 5905 C C . GLU A 1 754 ? -9.074 -13.054 -15.438 1.00 87.19 754 GLU A C 1
ATOM 5907 O O . GLU A 1 754 ? -8.921 -14.152 -15.967 1.00 87.19 754 GLU A O 1
ATOM 5912 N N . ASP A 1 755 ? -8.727 -12.827 -14.166 1.00 82.88 755 ASP A N 1
ATOM 5913 C CA . ASP A 1 755 ? -7.999 -13.786 -13.317 1.00 82.88 755 ASP A CA 1
ATOM 5914 C C . ASP A 1 755 ? -8.907 -14.744 -12.507 1.00 82.88 755 ASP A C 1
ATOM 5916 O O . ASP A 1 755 ? -8.421 -15.543 -11.704 1.00 82.88 755 ASP A O 1
ATOM 5920 N N . ILE A 1 756 ? -10.236 -14.647 -12.641 1.00 87.31 756 ILE A N 1
ATOM 5921 C CA . ILE A 1 756 ? -11.205 -15.265 -11.721 1.00 87.31 756 ILE A CA 1
ATOM 5922 C C . ILE A 1 756 ? -12.006 -16.360 -12.441 1.00 87.31 756 ILE A C 1
ATOM 5924 O O . ILE A 1 756 ? -13.054 -16.110 -13.030 1.00 87.31 756 ILE A O 1
ATOM 5928 N N . ALA A 1 757 ? -11.548 -17.610 -12.326 1.00 81.44 757 ALA A N 1
ATOM 5929 C CA . ALA A 1 757 ? -12.068 -18.755 -13.089 1.00 81.44 757 ALA A CA 1
ATOM 5930 C C . ALA A 1 757 ? -13.589 -19.019 -12.972 1.00 81.44 757 ALA A C 1
ATOM 5932 O O . ALA A 1 757 ? -14.191 -19.514 -13.922 1.00 81.44 757 ALA A O 1
ATOM 5933 N N . ASN A 1 758 ? -14.210 -18.688 -11.832 1.00 88.56 758 ASN A N 1
ATOM 5934 C CA . ASN A 1 758 ? -15.658 -18.833 -11.602 1.00 88.56 758 ASN A CA 1
ATOM 5935 C C . ASN A 1 758 ? -16.430 -17.502 -11.755 1.00 88.56 758 ASN A C 1
ATOM 5937 O O . ASN A 1 758 ? -17.532 -17.366 -11.218 1.00 88.56 758 ASN A O 1
ATOM 5941 N N . ALA A 1 759 ? -15.871 -16.511 -12.460 1.00 93.44 759 ALA A N 1
ATOM 5942 C CA . ALA A 1 759 ? -16.536 -15.241 -12.737 1.00 93.44 759 ALA A CA 1
ATOM 5943 C C . ALA A 1 759 ? -16.789 -15.001 -14.236 1.00 93.44 759 ALA A C 1
ATOM 5945 O O . ALA A 1 759 ? -16.045 -15.449 -15.103 1.00 93.44 759 ALA A O 1
ATOM 5946 N N . THR A 1 760 ? -17.856 -14.263 -14.546 1.00 95.50 760 THR A N 1
ATOM 5947 C CA . THR A 1 760 ? -18.272 -13.913 -15.911 1.00 95.50 760 THR A CA 1
ATOM 5948 C C . THR A 1 760 ? -18.584 -12.423 -16.025 1.00 95.50 760 THR A C 1
ATOM 5950 O O . THR A 1 760 ? -19.274 -11.854 -15.178 1.00 95.50 760 THR A O 1
ATOM 5953 N N . ALA A 1 761 ? -18.083 -11.771 -17.076 1.00 97.12 761 ALA A N 1
ATOM 5954 C CA . ALA A 1 761 ? -18.338 -10.358 -17.349 1.00 97.12 761 ALA A CA 1
ATOM 5955 C C . ALA A 1 761 ? -19.579 -10.160 -18.232 1.00 97.12 761 ALA A C 1
ATOM 5957 O O . ALA A 1 761 ? -19.750 -10.837 -19.248 1.00 97.12 761 ALA A O 1
ATOM 5958 N N . VAL A 1 762 ? -20.432 -9.191 -17.886 1.00 96.38 762 VAL A N 1
ATOM 5959 C CA . VAL A 1 762 ? -21.607 -8.814 -18.688 1.00 96.38 762 VAL A CA 1
ATOM 5960 C C . VAL A 1 762 ? -21.782 -7.299 -18.798 1.00 96.38 762 VAL A C 1
ATOM 5962 O O . VAL A 1 762 ? -21.510 -6.538 -17.868 1.00 96.38 762 VAL A O 1
ATOM 5965 N N . GLN A 1 763 ? -22.309 -6.848 -19.939 1.00 96.81 763 GLN A N 1
ATOM 5966 C CA . GLN A 1 763 ? -22.704 -5.452 -20.115 1.00 96.81 763 GLN A CA 1
ATOM 5967 C C . GLN A 1 763 ? -24.149 -5.238 -19.651 1.00 96.81 763 GLN A C 1
ATOM 5969 O O . GLN A 1 763 ? -25.074 -5.885 -20.153 1.00 96.81 763 GLN A O 1
ATOM 5974 N N . LEU A 1 764 ? -24.354 -4.295 -18.731 1.00 94.25 764 LEU A N 1
ATOM 5975 C CA . LEU A 1 764 ? -25.664 -3.942 -18.194 1.00 94.25 764 LEU A CA 1
ATOM 5976 C C . LEU A 1 764 ? -25.754 -2.447 -17.866 1.00 94.25 764 LEU A C 1
ATOM 5978 O O . LEU A 1 764 ? -25.023 -1.930 -17.024 1.00 94.25 764 LEU A O 1
ATOM 5982 N N . ASP A 1 765 ? -26.726 -1.777 -18.480 1.00 92.12 765 ASP A N 1
ATOM 5983 C CA . ASP A 1 765 ? -27.254 -0.505 -17.993 1.00 92.12 765 ASP A CA 1
ATOM 5984 C C . ASP A 1 765 ? -28.439 -0.813 -17.066 1.00 92.12 765 ASP A C 1
ATOM 5986 O O . ASP A 1 765 ? -29.387 -1.480 -17.475 1.00 92.12 765 ASP A O 1
ATOM 5990 N N . ILE A 1 766 ? -28.411 -0.339 -15.819 1.00 91.75 766 ILE A N 1
ATOM 5991 C CA . ILE A 1 766 ? -29.497 -0.571 -14.849 1.00 91.75 766 ILE A CA 1
ATOM 5992 C C . ILE A 1 766 ? -30.819 0.123 -15.215 1.00 91.75 766 ILE A C 1
ATOM 5994 O O . ILE A 1 766 ? -31.841 -0.137 -14.581 1.00 91.75 766 ILE A O 1
ATOM 5998 N N . THR A 1 767 ? -30.813 1.034 -16.191 1.00 90.38 767 THR A N 1
ATOM 5999 C CA . THR A 1 767 ? -32.034 1.644 -16.731 1.00 90.38 767 THR A CA 1
ATOM 6000 C C . THR A 1 767 ? -32.744 0.724 -17.732 1.00 90.38 767 THR A C 1
ATOM 6002 O O . THR A 1 767 ? -33.960 0.838 -17.905 1.00 90.38 767 THR A O 1
ATOM 6005 N N . ASP A 1 768 ? -32.031 -0.250 -18.313 1.00 91.81 768 ASP A N 1
ATOM 6006 C CA . ASP A 1 768 ? -32.599 -1.346 -19.102 1.00 91.81 768 ASP A CA 1
ATOM 6007 C C . ASP A 1 768 ? -33.263 -2.361 -18.159 1.00 91.81 768 ASP A C 1
ATOM 6009 O O . ASP A 1 768 ? -32.652 -3.308 -17.657 1.00 91.81 768 ASP A O 1
ATOM 6013 N N . SER A 1 769 ? -34.545 -2.119 -17.880 1.00 89.50 769 SER A N 1
ATOM 6014 C CA . SER A 1 769 ? -35.315 -2.916 -16.923 1.00 89.50 769 SER A CA 1
ATOM 6015 C C . SER A 1 769 ? -35.466 -4.377 -17.360 1.00 89.50 769 SER A C 1
ATOM 6017 O O . SER A 1 769 ? -35.475 -5.256 -16.504 1.00 89.50 769 SER A O 1
ATOM 6019 N N . GLU A 1 770 ? -35.531 -4.666 -18.665 1.00 91.44 770 GLU A N 1
ATOM 6020 C CA . GLU A 1 770 ? -35.654 -6.044 -19.159 1.00 91.44 770 GLU A CA 1
ATOM 6021 C C . GLU A 1 770 ? -34.377 -6.843 -18.875 1.00 91.44 770 GLU A C 1
ATOM 6023 O O . GLU A 1 770 ? -34.447 -7.930 -18.295 1.00 91.44 770 GLU A O 1
ATOM 6028 N N . LYS A 1 771 ? -33.196 -6.289 -19.191 1.00 91.69 771 LYS A N 1
ATOM 6029 C CA . LYS A 1 771 ? -31.919 -6.955 -18.885 1.00 91.69 771 LYS A CA 1
ATOM 6030 C C . LYS A 1 771 ? -31.626 -7.016 -17.390 1.00 91.69 771 LYS A C 1
ATOM 6032 O O . LYS A 1 771 ? -31.115 -8.034 -16.925 1.00 91.69 771 LYS A O 1
ATOM 6037 N N . LEU A 1 772 ? -31.960 -5.970 -16.631 1.00 93.12 772 LEU A N 1
ATOM 6038 C CA . LEU A 1 772 ? -31.785 -5.964 -15.177 1.00 93.12 772 LEU A CA 1
ATOM 6039 C C . LEU A 1 772 ? -32.585 -7.106 -14.535 1.00 93.12 772 LEU A C 1
ATOM 6041 O O . LEU A 1 772 ? -32.036 -7.878 -13.751 1.00 93.12 772 LEU A O 1
ATOM 6045 N N . PHE A 1 773 ? -33.853 -7.269 -14.921 1.00 95.25 773 PHE A N 1
ATOM 6046 C CA . PHE A 1 773 ? -34.685 -8.373 -14.446 1.00 95.25 773 PHE A CA 1
ATOM 6047 C C . PHE A 1 773 ? -34.168 -9.735 -14.923 1.00 95.25 773 PHE A C 1
ATOM 6049 O O . PHE A 1 773 ? -34.125 -10.683 -14.137 1.00 95.25 773 PHE A O 1
ATOM 6056 N N . MET A 1 774 ? -33.724 -9.836 -16.180 1.00 94.56 774 MET A N 1
ATOM 6057 C CA . MET A 1 774 ? -33.140 -11.058 -16.732 1.00 94.56 774 MET A CA 1
ATOM 6058 C C . MET A 1 774 ? -31.947 -11.543 -15.897 1.00 94.56 7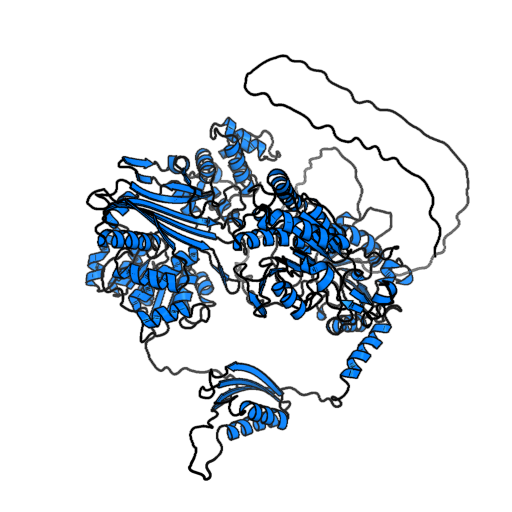74 MET A C 1
ATOM 6060 O O . MET A 1 774 ? -31.937 -12.705 -15.492 1.00 94.56 774 MET A O 1
ATOM 6064 N N . TYR A 1 775 ? -30.967 -10.685 -15.592 1.00 95.75 775 TYR A N 1
ATOM 6065 C CA . TYR A 1 775 ? -29.798 -11.082 -14.794 1.00 95.75 775 TYR A CA 1
ATOM 6066 C C . TYR A 1 775 ? -30.137 -11.330 -13.320 1.00 95.75 775 TYR A C 1
ATOM 6068 O O . TYR A 1 775 ? -29.720 -12.348 -12.774 1.00 95.75 775 TYR A O 1
ATOM 6076 N N . ILE A 1 776 ? -30.958 -10.484 -12.684 1.00 96.94 776 ILE A N 1
ATOM 6077 C CA . ILE A 1 776 ? -31.376 -10.705 -11.287 1.00 96.94 776 ILE A CA 1
ATOM 6078 C C . ILE A 1 776 ? -32.138 -12.035 -11.143 1.00 96.94 776 ILE A C 1
ATOM 6080 O O . ILE A 1 776 ? -31.972 -12.737 -10.149 1.00 96.94 776 ILE A O 1
ATOM 6084 N N . SER A 1 777 ? -32.931 -12.446 -12.139 1.00 93.56 777 SER A N 1
ATOM 6085 C CA . SER A 1 777 ? -33.674 -13.713 -12.071 1.00 93.56 777 SER A CA 1
ATOM 6086 C C . SER A 1 777 ? -32.776 -14.959 -11.957 1.00 93.56 777 SER A C 1
ATOM 6088 O O . SER A 1 777 ? -33.199 -15.951 -11.354 1.00 93.56 777 SER A O 1
ATOM 6090 N N . GLN A 1 778 ? -31.541 -14.886 -12.468 1.00 93.19 778 GLN A N 1
ATOM 6091 C CA . GLN A 1 778 ? -30.591 -16.001 -12.568 1.00 93.19 778 GLN A CA 1
ATOM 6092 C C . GLN A 1 778 ? -29.798 -16.273 -11.280 1.00 93.19 778 GLN A C 1
ATOM 6094 O O . GLN A 1 778 ? -29.296 -17.379 -11.127 1.00 93.19 778 GLN A O 1
ATOM 6099 N N . VAL A 1 779 ? -29.721 -15.311 -10.353 1.00 95.94 779 VAL A N 1
ATOM 6100 C CA . VAL A 1 779 ? -28.846 -15.362 -9.160 1.00 95.94 779 VAL A CA 1
ATOM 6101 C C . VAL A 1 779 ? -29.632 -15.407 -7.851 1.00 95.94 779 VAL A C 1
ATOM 6103 O O . VAL A 1 779 ? -30.789 -14.995 -7.817 1.00 95.94 779 VAL A O 1
ATOM 6106 N N . GLU A 1 780 ? -29.039 -15.855 -6.747 1.00 94.06 780 GLU A N 1
ATOM 6107 C CA . GLU A 1 780 ? -29.683 -15.852 -5.422 1.00 94.06 780 GLU A CA 1
ATOM 6108 C C . GLU A 1 780 ? -29.524 -14.506 -4.693 1.00 94.06 780 GLU A C 1
ATOM 6110 O O . GLU A 1 780 ? -30.452 -14.036 -4.021 1.00 94.06 780 GLU A O 1
ATOM 6115 N N . VAL A 1 781 ? -28.354 -13.878 -4.847 1.00 97.44 781 VAL A N 1
ATOM 6116 C CA . VAL A 1 781 ? -27.978 -12.612 -4.202 1.00 97.44 781 VAL A CA 1
ATOM 6117 C C . VAL A 1 781 ? -27.474 -11.624 -5.251 1.00 97.44 781 VAL A C 1
ATOM 6119 O O . VAL A 1 781 ? -26.695 -11.970 -6.139 1.00 97.44 781 VAL A O 1
ATOM 6122 N N . VAL A 1 782 ? -27.892 -10.370 -5.116 1.00 98.44 782 VAL A N 1
ATOM 6123 C CA . VAL A 1 782 ? -27.370 -9.229 -5.869 1.00 98.44 782 VAL A CA 1
ATOM 6124 C C . VAL A 1 782 ? -26.496 -8.390 -4.941 1.00 98.44 782 VAL A C 1
ATOM 6126 O O . VAL A 1 782 ? -26.886 -8.077 -3.819 1.00 98.44 782 VAL A O 1
ATOM 6129 N N . ILE A 1 783 ? -25.321 -7.991 -5.406 1.00 98.62 783 ILE A N 1
ATOM 6130 C CA . ILE A 1 783 ? -24.425 -7.048 -4.742 1.00 98.62 783 ILE A CA 1
ATOM 6131 C C . ILE A 1 783 ? -24.454 -5.742 -5.540 1.00 98.62 783 ILE A C 1
ATOM 6133 O O . ILE A 1 783 ? -24.206 -5.752 -6.741 1.00 98.62 783 ILE A O 1
ATOM 6137 N N . SER A 1 784 ? -24.738 -4.610 -4.893 1.00 97.50 784 SER A N 1
ATOM 6138 C CA . SER A 1 784 ? -24.694 -3.288 -5.532 1.00 97.50 784 SER A CA 1
ATOM 6139 C C . SER A 1 784 ? -23.515 -2.463 -5.019 1.00 97.50 784 SER A C 1
ATOM 6141 O O . SER A 1 784 ? -23.538 -1.943 -3.900 1.00 97.50 784 SER A O 1
ATOM 6143 N N . LEU A 1 785 ? -22.501 -2.311 -5.876 1.00 95.38 785 LEU A N 1
ATOM 6144 C CA . LEU A 1 785 ? -21.355 -1.406 -5.711 1.00 95.38 785 LEU A CA 1
ATOM 6145 C C . LEU A 1 785 ? -21.534 -0.094 -6.502 1.00 95.38 785 LEU A C 1
ATOM 6147 O O . LEU A 1 785 ? -20.591 0.675 -6.691 1.00 95.38 785 LEU A O 1
ATOM 6151 N N . LEU A 1 786 ? -22.760 0.173 -6.960 1.00 91.38 786 LEU A N 1
ATOM 6152 C CA . LEU A 1 786 ? -23.141 1.375 -7.698 1.00 91.38 786 LEU A CA 1
ATOM 6153 C C . LEU A 1 786 ? -23.285 2.614 -6.785 1.00 91.38 786 LEU A C 1
ATOM 6155 O O . LEU A 1 786 ? -23.401 2.480 -5.564 1.00 91.38 786 LEU A O 1
ATOM 6159 N N . PRO A 1 787 ? -23.333 3.838 -7.351 1.00 86.00 787 PRO A N 1
ATOM 6160 C CA . PRO A 1 787 ? -23.631 5.050 -6.588 1.00 86.00 787 PRO A CA 1
ATOM 6161 C C . PRO A 1 787 ? -24.977 4.959 -5.841 1.00 86.00 787 PRO A C 1
ATOM 6163 O O . PRO A 1 787 ? -25.929 4.416 -6.405 1.00 86.00 787 PRO A O 1
ATOM 6166 N N . PRO A 1 788 ? -25.125 5.558 -4.639 1.00 83.62 788 PRO A N 1
ATOM 6167 C CA . PRO A 1 788 ? -26.329 5.411 -3.809 1.00 83.62 788 PRO A CA 1
ATOM 6168 C C . PRO A 1 788 ? -27.664 5.721 -4.497 1.00 83.62 788 PRO A C 1
ATOM 6170 O O . PRO A 1 788 ? -28.664 5.065 -4.221 1.00 83.62 788 PRO A O 1
ATOM 6173 N N . SER A 1 789 ? -27.677 6.654 -5.456 1.00 85.56 789 SER A N 1
ATOM 6174 C CA . SER A 1 789 ? -28.853 6.995 -6.270 1.00 85.56 789 SER A CA 1
ATOM 6175 C C . SER A 1 789 ? -29.406 5.834 -7.110 1.00 85.56 789 SER A C 1
ATOM 6177 O O . SER A 1 789 ? -30.528 5.922 -7.602 1.00 85.56 789 SER A O 1
ATOM 6179 N N . CYS A 1 790 ? -28.632 4.764 -7.298 1.00 90.56 790 CYS A N 1
ATOM 6180 C CA . CYS A 1 790 ? -29.003 3.587 -8.082 1.00 90.56 790 CYS A CA 1
ATOM 6181 C C . CYS A 1 790 ? -29.690 2.498 -7.241 1.00 90.56 790 CYS A C 1
ATOM 6183 O O . CYS A 1 790 ? -30.451 1.692 -7.783 1.00 90.56 790 CYS A O 1
ATOM 6185 N N . HIS A 1 791 ? -29.447 2.467 -5.924 1.00 92.94 791 HIS A N 1
ATOM 6186 C CA . HIS A 1 791 ? -29.842 1.345 -5.061 1.00 92.94 791 HIS A CA 1
ATOM 6187 C C . HIS A 1 791 ? -31.353 1.143 -4.998 1.00 92.94 791 HIS A C 1
ATOM 6189 O O . HIS A 1 791 ? -31.803 0.002 -5.008 1.00 92.94 791 HIS A O 1
ATOM 6195 N N . LEU A 1 792 ? -32.144 2.221 -5.027 1.00 94.31 792 LEU A N 1
ATOM 6196 C CA . LEU A 1 792 ? -33.609 2.145 -5.016 1.00 94.31 792 LEU A CA 1
ATOM 6197 C C . LEU A 1 792 ? -34.177 1.395 -6.237 1.00 94.31 792 LEU A C 1
ATOM 6199 O O . LEU A 1 792 ? -35.183 0.694 -6.115 1.00 94.31 792 LEU A O 1
ATOM 6203 N N . THR A 1 793 ? -33.548 1.528 -7.409 1.00 94.81 793 THR A N 1
ATOM 6204 C CA . THR A 1 793 ? -33.954 0.827 -8.640 1.00 94.81 793 THR A CA 1
ATOM 6205 C C . THR A 1 793 ? -33.638 -0.663 -8.539 1.00 94.81 793 THR A C 1
ATOM 6207 O O . THR A 1 793 ? -34.515 -1.497 -8.762 1.00 94.81 793 THR A O 1
ATOM 6210 N N . VAL A 1 794 ? -32.413 -0.997 -8.117 1.00 96.69 794 VAL A N 1
ATOM 6211 C CA . VAL A 1 794 ? -31.967 -2.387 -7.919 1.00 96.69 794 VAL A CA 1
ATOM 6212 C C . VAL A 1 794 ? -32.805 -3.085 -6.844 1.00 96.69 794 VAL A C 1
ATOM 6214 O O . VAL A 1 794 ? -33.276 -4.200 -7.056 1.00 96.69 794 VAL A O 1
ATOM 6217 N N . ALA A 1 795 ? -33.059 -2.418 -5.715 1.00 96.94 795 ALA A N 1
ATOM 6218 C CA . ALA A 1 795 ? -33.840 -2.953 -4.604 1.00 96.94 795 ALA A CA 1
ATOM 6219 C C . ALA A 1 795 ? -35.278 -3.304 -5.005 1.00 96.94 795 ALA A C 1
ATOM 6221 O O . ALA A 1 795 ? -35.771 -4.362 -4.622 1.00 96.94 795 ALA A O 1
ATOM 6222 N N . LYS A 1 796 ? -35.938 -2.472 -5.822 1.00 96.00 796 LYS A N 1
ATOM 6223 C CA . LYS A 1 796 ? -37.282 -2.771 -6.345 1.00 96.00 796 LYS A CA 1
ATOM 6224 C C . LYS A 1 796 ? -37.294 -4.017 -7.232 1.00 96.00 796 LYS A C 1
ATOM 6226 O O . LYS A 1 796 ? -38.141 -4.881 -7.028 1.00 96.00 796 LYS A O 1
ATOM 6231 N N . ALA A 1 797 ? -36.326 -4.151 -8.142 1.00 96.88 797 ALA A N 1
ATOM 6232 C CA . ALA A 1 797 ? -36.192 -5.348 -8.975 1.00 96.88 797 ALA A CA 1
ATOM 6233 C C . ALA A 1 797 ? -35.908 -6.612 -8.135 1.00 96.88 797 ALA A C 1
ATOM 6235 O O . ALA A 1 797 ? -36.497 -7.665 -8.377 1.00 96.88 797 ALA A O 1
ATOM 6236 N N . CYS A 1 798 ? -35.076 -6.501 -7.091 1.00 97.88 798 CYS A N 1
ATOM 6237 C CA . CYS A 1 798 ? -34.812 -7.593 -6.147 1.00 97.88 798 CYS A CA 1
ATOM 6238 C C . CYS A 1 798 ? -36.064 -8.003 -5.351 1.00 97.88 798 CYS A C 1
ATOM 6240 O O . CYS A 1 798 ? -36.312 -9.196 -5.190 1.00 97.88 798 CYS A O 1
ATOM 6242 N N . ILE A 1 799 ? -36.879 -7.042 -4.893 1.00 97.56 799 ILE A N 1
ATOM 6243 C CA . ILE A 1 799 ? -38.160 -7.299 -4.208 1.00 97.56 799 ILE A CA 1
ATOM 6244 C C . ILE A 1 799 ? -39.130 -8.045 -5.132 1.00 97.56 799 ILE A C 1
ATOM 6246 O O . ILE A 1 799 ? -39.721 -9.042 -4.719 1.00 97.56 799 ILE A O 1
ATOM 6250 N N . GLU A 1 800 ? -39.274 -7.597 -6.381 1.00 96.81 800 GLU A N 1
ATOM 6251 C CA . GLU A 1 800 ? -40.199 -8.199 -7.348 1.00 96.81 800 GLU A CA 1
ATOM 6252 C C . GLU A 1 800 ? -39.792 -9.633 -7.728 1.00 96.81 800 GLU A C 1
ATOM 6254 O O . GLU A 1 800 ? -40.625 -10.542 -7.730 1.00 96.81 800 GLU A O 1
ATOM 6259 N N . LEU A 1 801 ? -38.494 -9.863 -7.954 1.00 96.88 801 LEU A N 1
ATOM 6260 C CA . LEU A 1 801 ? -37.926 -11.176 -8.287 1.00 96.88 801 LEU A CA 1
ATOM 6261 C C . LEU A 1 801 ? -37.590 -12.049 -7.066 1.00 96.88 801 LEU A C 1
ATOM 6263 O O . LEU A 1 801 ? -37.111 -13.174 -7.230 1.00 96.88 801 LEU A O 1
ATOM 6267 N N . LYS A 1 802 ? -37.858 -11.554 -5.851 1.00 97.38 802 LYS A N 1
ATOM 6268 C CA . LYS A 1 802 ? -37.590 -12.211 -4.560 1.00 97.38 802 LYS A CA 1
ATOM 6269 C C . LYS A 1 802 ? -36.140 -12.684 -4.400 1.00 97.38 802 LYS A C 1
ATOM 6271 O O . LYS A 1 802 ? -35.887 -13.805 -3.960 1.00 97.38 802 LYS A O 1
ATOM 6276 N N . LYS A 1 803 ? -35.192 -11.815 -4.748 1.00 97.31 803 LYS A N 1
ATOM 6277 C CA . LYS A 1 803 ? -33.748 -12.025 -4.571 1.00 97.31 803 LYS A CA 1
ATOM 6278 C C . LYS A 1 803 ? -33.208 -11.160 -3.439 1.00 97.31 803 LYS A C 1
ATOM 6280 O O . LYS A 1 803 ? -33.737 -10.084 -3.169 1.00 97.31 803 LYS A O 1
ATOM 6285 N N . HIS A 1 804 ? -32.157 -11.621 -2.774 1.00 98.31 804 HIS A N 1
ATOM 6286 C CA . HIS A 1 804 ? -31.502 -10.837 -1.728 1.00 98.31 804 HIS A CA 1
ATOM 6287 C C . HIS A 1 804 ? -30.637 -9.722 -2.333 1.00 98.31 804 HIS A C 1
ATOM 6289 O O . HIS A 1 804 ? -30.148 -9.856 -3.453 1.00 98.31 804 HIS A O 1
ATOM 6295 N N . LEU A 1 805 ? -30.418 -8.639 -1.583 1.00 98.44 805 LEU A N 1
ATOM 6296 C CA . LEU A 1 805 ? -29.565 -7.518 -1.991 1.00 98.44 805 LEU A CA 1
ATOM 6297 C C . LEU A 1 805 ? -28.552 -7.193 -0.889 1.00 98.44 805 LEU A C 1
ATOM 6299 O O . LEU A 1 805 ? -28.934 -7.100 0.276 1.00 98.44 805 LEU A O 1
ATOM 6303 N N . VAL A 1 806 ? -27.292 -6.953 -1.254 1.00 98.44 806 VAL A N 1
ATOM 6304 C CA . VAL A 1 806 ? -26.247 -6.426 -0.362 1.00 98.44 806 VAL A CA 1
ATOM 6305 C C . VAL A 1 806 ? -25.681 -5.124 -0.930 1.00 98.44 806 VAL A C 1
ATOM 6307 O O . VAL A 1 806 ? -25.434 -5.027 -2.133 1.00 98.44 806 VAL A O 1
ATOM 6310 N N . THR A 1 807 ? -25.463 -4.109 -0.090 1.00 97.38 807 THR A N 1
ATOM 6311 C CA . THR A 1 807 ? -24.811 -2.848 -0.492 1.00 97.38 807 THR A CA 1
ATOM 6312 C C . THR A 1 807 ? -23.799 -2.384 0.562 1.00 97.38 807 THR A C 1
ATOM 6314 O O . THR A 1 807 ? -24.007 -2.589 1.757 1.00 97.38 807 THR A O 1
ATOM 6317 N N . ALA A 1 808 ? -22.738 -1.695 0.135 1.00 93.81 808 ALA A N 1
ATOM 6318 C CA . ALA A 1 808 ? -21.765 -1.038 1.023 1.00 93.81 808 ALA A CA 1
ATOM 6319 C C . ALA A 1 808 ? -22.079 0.457 1.265 1.00 93.81 808 ALA A C 1
ATOM 6321 O O . ALA A 1 808 ? -21.201 1.245 1.602 1.00 93.81 808 ALA A O 1
ATOM 6322 N N . SER A 1 809 ? -23.321 0.887 1.024 1.00 90.19 809 SER A N 1
ATOM 6323 C CA . SER A 1 809 ? -23.751 2.286 1.166 1.00 90.19 809 SER A CA 1
ATOM 6324 C C . SER A 1 809 ? -24.655 2.483 2.379 1.00 90.19 809 SER A C 1
ATOM 6326 O O . SER A 1 809 ? -25.337 1.549 2.795 1.00 90.19 809 SER A O 1
ATOM 6328 N N . TYR A 1 810 ? -24.693 3.715 2.898 1.00 88.94 810 TYR A N 1
ATOM 6329 C CA . TYR A 1 810 ? -25.669 4.133 3.909 1.00 88.94 810 TYR A CA 1
ATOM 6330 C C . TYR A 1 810 ? -27.106 3.882 3.437 1.00 88.94 810 TYR A C 1
ATOM 6332 O O . TYR A 1 810 ? -27.453 4.181 2.291 1.00 88.94 810 TYR A O 1
ATOM 6340 N N . ILE A 1 811 ? -27.947 3.384 4.341 1.00 90.38 811 ILE A N 1
ATOM 6341 C CA . ILE A 1 811 ? -29.383 3.208 4.123 1.00 90.38 811 ILE A CA 1
ATOM 6342 C C . ILE A 1 811 ? -30.070 4.545 4.400 1.00 90.38 811 ILE A C 1
ATOM 6344 O O . ILE A 1 811 ? -30.133 4.995 5.546 1.00 90.38 811 ILE A O 1
ATOM 6348 N N . ASP A 1 812 ? -30.571 5.177 3.339 1.00 86.88 812 ASP A N 1
ATOM 6349 C CA . ASP A 1 812 ? -31.361 6.405 3.419 1.00 86.88 812 ASP A CA 1
ATOM 6350 C C . ASP A 1 812 ? -32.854 6.133 3.693 1.00 86.88 812 ASP A C 1
ATOM 6352 O O . ASP A 1 812 ? -33.303 4.985 3.802 1.00 86.88 812 ASP A O 1
ATOM 6356 N N . ASP A 1 813 ? -33.644 7.202 3.803 1.00 88.62 813 ASP A N 1
ATOM 6357 C CA . ASP A 1 813 ? -35.090 7.113 4.029 1.00 88.62 813 ASP A CA 1
ATOM 6358 C C . ASP A 1 813 ? -35.809 6.348 2.900 1.00 88.62 813 ASP A C 1
ATOM 6360 O O . ASP A 1 813 ? -36.770 5.622 3.156 1.00 88.62 813 ASP A O 1
ATOM 6364 N N . SER A 1 814 ? -35.336 6.458 1.652 1.00 91.38 814 SER A N 1
ATOM 6365 C CA . SER A 1 814 ? -35.956 5.803 0.492 1.00 91.38 814 SER A CA 1
ATOM 6366 C C . SER A 1 814 ? -35.766 4.287 0.512 1.00 91.38 814 SER A C 1
ATOM 6368 O O . SER A 1 814 ? -36.699 3.549 0.195 1.00 91.38 814 SER A O 1
ATOM 6370 N N . MET A 1 815 ? -34.594 3.828 0.956 1.00 92.81 815 MET A N 1
ATOM 6371 C CA . MET A 1 815 ? -34.300 2.418 1.201 1.00 92.81 815 MET A CA 1
ATOM 6372 C C . MET A 1 815 ? -35.024 1.912 2.454 1.00 92.81 815 MET A C 1
ATOM 6374 O O . MET A 1 815 ? -35.577 0.817 2.434 1.00 92.81 815 MET A O 1
ATOM 6378 N N . THR A 1 816 ? -35.102 2.719 3.517 1.00 91.94 816 THR A N 1
ATOM 6379 C CA . THR A 1 816 ? -35.819 2.370 4.759 1.00 91.94 816 THR A CA 1
ATOM 6380 C C . THR A 1 816 ? -37.312 2.112 4.507 1.00 91.94 816 THR A C 1
ATOM 6382 O O . THR A 1 816 ? -37.877 1.160 5.043 1.00 91.94 816 THR A O 1
ATOM 6385 N N . LEU A 1 817 ? -37.948 2.889 3.621 1.00 95.12 817 LEU A N 1
ATOM 6386 C CA . LEU A 1 817 ? -39.349 2.705 3.205 1.00 95.12 817 LEU A CA 1
ATOM 6387 C C . LEU A 1 817 ? -39.627 1.388 2.446 1.00 95.12 817 LEU A C 1
ATOM 6389 O O . LEU A 1 817 ? -40.790 1.058 2.200 1.00 95.12 817 LEU A O 1
ATOM 6393 N N . LEU A 1 818 ? -38.596 0.623 2.073 1.00 96.19 818 LEU A N 1
ATOM 6394 C CA . LEU A 1 818 ? -38.748 -0.698 1.457 1.00 96.19 818 LEU A CA 1
ATOM 6395 C C . LEU A 1 818 ? -38.826 -1.851 2.468 1.00 96.19 818 LEU A C 1
ATOM 6397 O O . LEU A 1 818 ? -39.098 -2.974 2.048 1.00 96.19 818 LEU A O 1
ATOM 6401 N N . ASP A 1 819 ? -38.623 -1.615 3.770 1.00 96.94 819 ASP A N 1
ATOM 6402 C CA . ASP A 1 819 ? -38.541 -2.678 4.785 1.00 96.94 819 ASP A CA 1
ATOM 6403 C C . ASP A 1 819 ? -39.752 -3.629 4.776 1.00 96.94 819 ASP A C 1
ATOM 6405 O O . ASP A 1 819 ? -39.592 -4.842 4.637 1.00 96.94 819 ASP A O 1
ATOM 6409 N N . GLU A 1 820 ? -40.974 -3.092 4.827 1.00 96.94 820 GLU A N 1
ATOM 6410 C CA . GLU A 1 820 ? -42.200 -3.901 4.790 1.00 96.94 820 GLU A CA 1
ATOM 6411 C C . GLU A 1 820 ? -42.349 -4.670 3.462 1.00 96.94 820 GLU A C 1
ATOM 6413 O O . GLU A 1 820 ? -42.756 -5.832 3.449 1.00 96.94 820 GLU A O 1
ATOM 6418 N N . GLN A 1 821 ? -41.960 -4.062 2.338 1.00 97.50 821 GLN A N 1
ATOM 6419 C CA . GLN A 1 821 ? -42.016 -4.701 1.019 1.00 97.50 821 GLN A CA 1
ATOM 6420 C C . GLN A 1 821 ? -41.006 -5.854 0.911 1.00 97.50 821 GLN A C 1
ATOM 6422 O O . GLN A 1 821 ? -41.356 -6.931 0.432 1.00 97.50 821 GLN A O 1
ATOM 6427 N N . ALA A 1 822 ? -39.787 -5.670 1.424 1.00 97.31 822 ALA A N 1
ATOM 6428 C CA . ALA A 1 822 ? -38.759 -6.704 1.491 1.00 97.31 822 ALA A CA 1
ATOM 6429 C C . ALA A 1 822 ? -39.160 -7.860 2.430 1.00 97.31 822 ALA A C 1
ATOM 6431 O O . ALA A 1 822 ? -39.018 -9.026 2.051 1.00 97.31 822 ALA A O 1
ATOM 6432 N N . ARG A 1 823 ? -39.757 -7.562 3.598 1.00 97.62 823 ARG A N 1
ATOM 6433 C CA . ARG A 1 823 ? -40.357 -8.574 4.492 1.00 97.62 823 ARG A CA 1
ATOM 6434 C C . ARG A 1 823 ? -41.442 -9.383 3.782 1.00 97.62 823 ARG A C 1
ATOM 6436 O O . ARG A 1 823 ? -41.399 -10.609 3.819 1.00 97.62 823 ARG A O 1
ATOM 6443 N N . ASN A 1 824 ? -42.373 -8.712 3.101 1.00 97.00 824 ASN A N 1
ATOM 6444 C CA . ASN A 1 824 ? -43.485 -9.350 2.388 1.00 97.00 824 ASN A CA 1
ATOM 6445 C C . ASN A 1 824 ? -43.023 -10.179 1.174 1.00 97.00 824 ASN A C 1
ATOM 6447 O O . ASN A 1 824 ? -43.621 -11.211 0.868 1.00 97.00 824 ASN A O 1
ATOM 6451 N N . ALA A 1 825 ? -41.941 -9.772 0.506 1.00 96.50 825 ALA A N 1
ATOM 6452 C CA . ALA A 1 825 ? -41.283 -10.560 -0.537 1.00 96.50 825 ALA A CA 1
ATOM 6453 C C . ALA A 1 825 ? -40.486 -11.762 0.015 1.00 96.50 825 ALA A C 1
ATOM 6455 O O . ALA A 1 825 ? -40.169 -12.677 -0.745 1.00 96.50 825 ALA A O 1
ATOM 6456 N N . GLY A 1 826 ? -40.205 -11.791 1.324 1.00 96.44 826 GLY A N 1
ATOM 6457 C CA . GLY A 1 826 ? -39.443 -12.846 1.996 1.00 96.44 826 GLY A CA 1
ATOM 6458 C C . GLY A 1 826 ? -37.923 -12.698 1.884 1.00 96.44 826 GLY A C 1
ATOM 6459 O O . GLY A 1 826 ? -37.207 -13.657 2.176 1.00 96.44 826 GLY A O 1
ATOM 6460 N N . ILE A 1 827 ? -37.432 -11.521 1.479 1.00 97.62 827 ILE A N 1
ATOM 6461 C CA . ILE A 1 827 ? -36.014 -11.250 1.208 1.00 97.62 827 ILE A CA 1
ATOM 6462 C C . ILE A 1 827 ? -35.355 -10.404 2.301 1.00 97.62 827 ILE A C 1
ATOM 6464 O O . ILE A 1 827 ? -36.010 -9.821 3.168 1.00 97.62 827 ILE A O 1
ATOM 6468 N N . THR A 1 828 ? -34.034 -10.309 2.221 1.00 98.19 828 THR A N 1
ATOM 6469 C CA . THR A 1 828 ? -33.217 -9.411 3.040 1.00 98.19 828 THR A CA 1
ATOM 6470 C C . THR A 1 828 ? -32.481 -8.444 2.122 1.00 98.19 828 THR A C 1
ATOM 6472 O O . THR A 1 828 ? -31.836 -8.876 1.165 1.00 98.19 828 THR A O 1
ATOM 6475 N N . ILE A 1 829 ? -32.573 -7.152 2.432 1.00 98.12 829 ILE A N 1
ATOM 6476 C CA . ILE A 1 829 ? -31.757 -6.084 1.857 1.00 98.12 829 ILE A CA 1
ATOM 6477 C C . ILE A 1 829 ? -30.762 -5.674 2.942 1.00 98.12 829 ILE A C 1
ATOM 6479 O O . ILE A 1 829 ? -31.127 -4.990 3.896 1.00 98.12 829 ILE A O 1
ATOM 6483 N N . LEU A 1 830 ? -29.521 -6.132 2.828 1.00 98.00 830 LEU A N 1
ATOM 6484 C CA . LEU A 1 830 ? -28.455 -5.873 3.786 1.00 98.00 830 LEU A CA 1
ATOM 6485 C C . LEU A 1 830 ? -27.616 -4.679 3.303 1.00 98.00 830 LEU A C 1
ATOM 6487 O O . LEU A 1 830 ? -26.761 -4.810 2.429 1.00 98.00 830 LEU A O 1
ATOM 6491 N N . GLY A 1 831 ? -27.900 -3.491 3.830 1.00 96.19 831 GLY A N 1
ATOM 6492 C CA . GLY A 1 831 ? -27.106 -2.297 3.546 1.00 96.19 831 GLY A CA 1
ATOM 6493 C C . GLY A 1 831 ? -25.893 -2.172 4.463 1.00 96.19 831 GLY A C 1
ATOM 6494 O O . GLY A 1 831 ? -25.699 -2.980 5.369 1.00 96.19 831 GLY A O 1
ATOM 6495 N N . GLU A 1 832 ? -25.108 -1.115 4.253 1.00 95.81 832 GLU A N 1
ATOM 6496 C CA . GLU A 1 832 ? -24.025 -0.720 5.160 1.00 95.81 832 GLU A CA 1
ATOM 6497 C C . GLU A 1 832 ? -22.923 -1.790 5.366 1.00 95.81 832 GLU A C 1
ATOM 6499 O O . GLU A 1 832 ? -22.227 -1.760 6.370 1.00 95.81 832 GLU A O 1
ATOM 6504 N N . MET A 1 833 ? -22.707 -2.714 4.416 1.00 97.06 833 MET A N 1
ATOM 6505 C CA . MET A 1 833 ? -21.662 -3.759 4.480 1.00 97.06 833 MET A CA 1
ATOM 6506 C C . MET A 1 833 ? -20.341 -3.341 3.811 1.00 97.06 833 MET A C 1
ATOM 6508 O O . MET A 1 833 ? -19.921 -3.940 2.824 1.00 97.06 833 MET A O 1
ATOM 6512 N N . GLY A 1 834 ? -19.686 -2.299 4.323 1.00 96.06 834 GLY A N 1
ATOM 6513 C CA . GLY A 1 834 ? -18.367 -1.838 3.867 1.00 96.06 834 GLY A CA 1
ATOM 6514 C C . GLY A 1 834 ? -17.373 -1.624 5.015 1.00 96.06 834 GLY A C 1
ATOM 6515 O O . GLY A 1 834 ? -17.342 -2.391 5.976 1.00 96.06 834 GLY A O 1
ATOM 6516 N N . LEU A 1 835 ? -16.567 -0.562 4.922 1.00 95.31 835 LEU A N 1
ATOM 6517 C CA . LEU A 1 835 ? -15.646 -0.111 5.977 1.00 95.31 835 LEU A CA 1
ATOM 6518 C C . LEU A 1 835 ? -16.336 0.867 6.944 1.00 95.31 835 LEU A C 1
ATOM 6520 O O . LEU A 1 835 ? -16.461 0.594 8.135 1.00 95.31 835 LEU A O 1
ATOM 6524 N N . ASP A 1 836 ? -16.759 2.008 6.393 1.00 92.25 836 ASP A N 1
ATOM 6525 C CA . ASP A 1 836 ? -17.495 3.103 7.030 1.00 92.25 836 ASP A CA 1
ATOM 6526 C C . ASP A 1 836 ? -18.494 3.625 5.978 1.00 92.25 836 ASP A C 1
ATOM 6528 O O . ASP A 1 836 ? -18.108 4.413 5.107 1.00 92.25 836 ASP A O 1
ATOM 6532 N N . PRO A 1 837 ? -19.747 3.140 5.978 1.00 92.44 837 PRO A N 1
ATOM 6533 C CA . PRO A 1 837 ? -20.341 2.241 6.971 1.00 92.44 837 PRO A CA 1
ATOM 6534 C C . PRO A 1 837 ? -19.959 0.760 6.780 1.00 92.44 837 PRO A C 1
ATOM 6536 O O . PRO A 1 837 ? -19.934 0.263 5.653 1.00 92.44 837 PRO A O 1
ATOM 6539 N N . GLY A 1 838 ? -19.725 0.047 7.884 1.00 96.12 838 GLY A N 1
ATOM 6540 C CA . GLY A 1 838 ? -19.715 -1.420 7.951 1.00 96.12 838 GLY A CA 1
ATOM 6541 C C . GLY A 1 838 ? -18.884 -1.997 9.089 1.00 96.12 838 GLY A C 1
ATOM 6542 O O . GLY A 1 838 ? -19.429 -2.234 10.165 1.00 96.12 838 GLY A O 1
ATOM 6543 N N . ILE A 1 839 ? -17.586 -2.248 8.883 1.00 97.75 839 ILE A N 1
ATOM 6544 C CA . ILE A 1 839 ? -16.675 -2.719 9.951 1.00 97.75 839 ILE A CA 1
ATOM 6545 C C . ILE A 1 839 ? -16.770 -1.799 11.183 1.00 97.75 839 ILE A C 1
ATOM 6547 O O . ILE A 1 839 ? -16.743 -2.271 12.322 1.00 97.75 839 ILE A O 1
ATOM 6551 N N . ASP A 1 840 ? -16.958 -0.493 10.972 1.00 96.56 840 ASP A N 1
ATOM 6552 C CA . ASP A 1 840 ? -17.179 0.474 12.044 1.00 96.56 840 ASP A CA 1
ATOM 6553 C C . ASP A 1 840 ? -18.436 0.163 12.888 1.00 96.56 840 ASP A C 1
ATOM 6555 O O . ASP A 1 840 ? -18.339 0.131 14.118 1.00 96.56 840 ASP A O 1
ATOM 6559 N N . HIS A 1 841 ? -19.576 -0.145 12.262 1.00 96.75 841 HIS A N 1
ATOM 6560 C CA . HIS A 1 841 ? -20.800 -0.579 12.937 1.00 96.75 841 HIS A CA 1
ATOM 6561 C C . HIS A 1 841 ? -20.589 -1.879 13.715 1.00 96.75 841 HIS A C 1
ATOM 6563 O O . HIS A 1 841 ? -20.967 -1.960 14.885 1.00 96.75 841 HIS A O 1
ATOM 6569 N N . MET A 1 842 ? -19.948 -2.871 13.090 1.00 97.62 842 MET A N 1
ATOM 6570 C CA . MET A 1 842 ? -19.736 -4.192 13.684 1.00 97.62 842 MET A CA 1
ATOM 6571 C C . MET A 1 842 ? -18.904 -4.107 14.972 1.00 97.62 842 MET A C 1
ATOM 6573 O O . MET A 1 842 ? -19.309 -4.622 16.017 1.00 97.62 842 MET A O 1
ATOM 6577 N N . LEU A 1 843 ? -17.768 -3.401 14.924 1.00 96.75 843 LEU A N 1
ATOM 6578 C CA . LEU A 1 843 ? -16.894 -3.197 16.084 1.00 96.75 843 LEU A CA 1
ATOM 6579 C C . LEU A 1 843 ? -17.565 -2.352 17.176 1.00 96.75 843 LEU A C 1
ATOM 6581 O O . LEU A 1 843 ? -17.440 -2.663 18.362 1.00 96.75 843 LEU A O 1
ATOM 6585 N N . ALA A 1 844 ? -18.298 -1.299 16.795 1.00 96.44 844 ALA A N 1
ATOM 6586 C CA . ALA A 1 844 ? -19.029 -0.468 17.747 1.00 96.44 844 ALA A CA 1
ATOM 6587 C C . ALA A 1 844 ? -20.085 -1.291 18.500 1.00 96.44 844 ALA A C 1
ATOM 6589 O O . ALA A 1 844 ? -20.112 -1.290 19.733 1.00 96.44 844 ALA A O 1
ATOM 6590 N N . MET A 1 845 ? -20.918 -2.038 17.772 1.00 97.19 845 MET A N 1
ATOM 6591 C CA . MET A 1 845 ? -22.010 -2.813 18.357 1.00 97.19 845 MET A CA 1
ATOM 6592 C C . MET A 1 845 ? -21.529 -4.002 19.178 1.00 97.19 845 MET A C 1
ATOM 6594 O O . MET A 1 845 ? -22.130 -4.273 20.217 1.00 97.19 845 MET A O 1
ATOM 6598 N N . ARG A 1 846 ? -20.412 -4.645 18.813 1.00 95.81 846 ARG A N 1
ATOM 6599 C CA . ARG A 1 846 ? -19.761 -5.640 19.675 1.00 95.81 846 ARG A CA 1
ATOM 6600 C C . ARG A 1 846 ? -19.433 -5.052 21.050 1.00 95.81 846 ARG A C 1
ATOM 6602 O O . ARG A 1 846 ? -19.955 -5.533 22.056 1.00 95.81 846 ARG A O 1
ATOM 6609 N N . MET A 1 847 ? -18.638 -3.980 21.102 1.00 95.50 847 MET A N 1
ATOM 6610 C CA . MET A 1 847 ? -18.217 -3.375 22.372 1.00 95.50 847 MET A CA 1
ATOM 6611 C C . MET A 1 847 ? -19.400 -2.848 23.199 1.00 95.50 847 MET A C 1
ATOM 6613 O O . MET A 1 847 ? -19.414 -2.990 24.427 1.00 95.50 847 MET A O 1
ATOM 6617 N N . ILE A 1 848 ? -20.400 -2.246 22.544 1.00 95.75 848 ILE A N 1
ATOM 6618 C CA . ILE A 1 848 ? -21.610 -1.716 23.187 1.00 95.75 848 ILE A CA 1
ATOM 6619 C C . ILE A 1 848 ? -22.453 -2.857 23.775 1.00 95.75 848 ILE A C 1
ATOM 6621 O O . ILE A 1 848 ? -22.809 -2.805 24.955 1.00 95.75 848 ILE A O 1
ATOM 6625 N N . ASN A 1 849 ? -22.719 -3.917 23.007 1.00 95.31 849 ASN A N 1
ATOM 6626 C CA . ASN A 1 849 ? -23.531 -5.045 23.463 1.00 95.31 849 ASN A CA 1
ATOM 6627 C C . ASN A 1 849 ? -22.835 -5.852 24.566 1.00 95.31 849 ASN A C 1
ATOM 6629 O O . ASN A 1 849 ? -23.474 -6.172 25.567 1.00 95.31 849 ASN A O 1
ATOM 6633 N N . GLU A 1 850 ? -21.527 -6.103 24.469 1.00 93.94 850 GLU A N 1
ATOM 6634 C CA . GLU A 1 850 ? -20.755 -6.720 25.558 1.00 93.94 850 GLU A CA 1
ATOM 6635 C C . GLU A 1 850 ? -20.801 -5.883 26.848 1.00 93.94 850 GLU A C 1
ATOM 6637 O O . GLU A 1 850 ? -20.921 -6.422 27.953 1.00 93.94 850 GLU A O 1
ATOM 6642 N N . SER A 1 851 ? -20.760 -4.553 26.728 1.00 93.12 851 SER A N 1
ATOM 6643 C CA . SER A 1 851 ? -20.876 -3.641 27.871 1.00 93.12 851 SER A CA 1
ATOM 6644 C C . SER A 1 851 ? -22.278 -3.676 28.491 1.00 93.12 851 SER A C 1
ATOM 6646 O O . SER A 1 851 ? -22.411 -3.746 29.716 1.00 93.12 851 SER A O 1
ATOM 6648 N N . HIS A 1 852 ? -23.328 -3.700 27.665 1.00 93.12 852 HIS A N 1
ATOM 6649 C CA . HIS A 1 852 ? -24.716 -3.837 28.110 1.00 93.12 852 HIS A CA 1
ATOM 6650 C C . HIS A 1 852 ? -25.000 -5.207 28.753 1.00 93.12 852 HIS A C 1
ATOM 6652 O O . HIS A 1 852 ? -25.690 -5.260 29.774 1.00 93.12 852 HIS A O 1
ATOM 6658 N N . LEU A 1 853 ? -24.414 -6.300 28.248 1.00 92.81 853 LEU A N 1
ATOM 6659 C CA . LEU A 1 853 ? -24.475 -7.635 28.866 1.00 92.81 853 LEU A CA 1
ATOM 6660 C C . LEU A 1 853 ? -23.841 -7.647 30.267 1.00 92.81 853 LEU A C 1
ATOM 6662 O O . LEU A 1 853 ? -24.383 -8.251 31.193 1.00 92.81 853 LEU A O 1
ATOM 6666 N N . GLN A 1 854 ? -22.754 -6.895 30.465 1.00 90.81 854 GLN A N 1
ATOM 6667 C CA . GLN A 1 854 ? -22.149 -6.649 31.782 1.00 90.81 854 GLN A CA 1
ATOM 6668 C C . GLN A 1 854 ? -22.928 -5.632 32.646 1.00 90.81 854 GLN A C 1
ATOM 6670 O O . GLN A 1 854 ? -22.448 -5.226 33.705 1.00 90.81 854 GLN A O 1
ATOM 6675 N N . LYS A 1 855 ? -24.131 -5.216 32.220 1.00 92.50 855 LYS A N 1
ATOM 6676 C CA . LYS A 1 855 ? -24.988 -4.195 32.856 1.00 92.50 855 LYS A CA 1
ATOM 6677 C C . LYS A 1 855 ? -24.325 -2.820 33.002 1.00 92.50 855 LYS A C 1
ATOM 6679 O O . LYS A 1 855 ? -24.747 -2.030 33.845 1.00 92.50 855 LYS A O 1
ATOM 6684 N N . ARG A 1 856 ? -23.305 -2.512 32.199 1.00 93.00 856 ARG A N 1
ATOM 6685 C CA . ARG A 1 856 ? -22.656 -1.195 32.179 1.00 93.00 856 ARG A CA 1
ATOM 6686 C C . ARG A 1 856 ? -23.439 -0.215 31.309 1.00 93.00 856 ARG A C 1
ATOM 6688 O O . ARG A 1 856 ? -24.268 -0.603 30.489 1.00 93.00 856 ARG A O 1
ATOM 6695 N N . ILE A 1 857 ? -23.174 1.069 31.502 1.00 93.69 857 ILE A N 1
ATOM 6696 C CA . ILE A 1 857 ? -23.784 2.179 30.773 1.00 93.69 857 ILE A CA 1
ATOM 6697 C C . ILE A 1 857 ? -22.714 2.843 29.910 1.00 93.69 857 ILE A C 1
ATOM 6699 O O . ILE A 1 857 ? -21.719 3.322 30.446 1.00 93.69 857 ILE A O 1
ATOM 6703 N N . VAL A 1 858 ? -22.942 2.931 28.598 1.00 96.12 858 VAL A N 1
ATOM 6704 C CA . VAL A 1 858 ? -22.098 3.723 27.691 1.00 96.12 858 VAL A CA 1
ATOM 6705 C C . VAL A 1 858 ? -22.317 5.217 27.958 1.00 96.12 858 VAL A C 1
ATOM 6707 O O . VAL A 1 858 ? -23.449 5.705 27.927 1.00 96.12 858 VAL A O 1
ATOM 6710 N N . LYS A 1 859 ? -21.227 5.934 28.249 1.00 96.00 859 LYS A N 1
ATOM 6711 C CA . LYS A 1 859 ? -21.184 7.378 28.541 1.00 96.00 859 LYS A CA 1
ATOM 6712 C C . LYS A 1 859 ? -20.511 8.189 27.439 1.00 96.00 859 LYS A C 1
ATOM 6714 O O . LYS A 1 859 ? -20.914 9.321 27.188 1.00 96.00 859 LYS A O 1
ATOM 6719 N N . SER A 1 860 ? -19.524 7.606 26.771 1.00 97.31 860 SER A N 1
ATOM 6720 C CA . SER A 1 860 ? -18.851 8.198 25.618 1.00 97.31 860 SER A CA 1
ATOM 6721 C C . SER A 1 860 ? -18.797 7.176 24.492 1.00 97.31 860 SER A C 1
ATOM 6723 O O . SER A 1 860 ? -18.511 6.008 24.756 1.00 97.31 860 SER A O 1
ATOM 6725 N N . PHE A 1 861 ? -19.062 7.622 23.268 1.00 97.62 861 PHE A N 1
ATOM 6726 C CA . PHE A 1 861 ? -18.741 6.925 22.030 1.00 97.62 861 PHE A CA 1
ATOM 6727 C C . PHE A 1 861 ? -18.002 7.897 21.110 1.00 97.62 861 PHE A C 1
ATOM 6729 O O . PHE A 1 861 ? -18.534 8.950 20.742 1.00 97.62 861 PHE A O 1
ATOM 6736 N N . VAL A 1 862 ? -16.776 7.536 20.748 1.00 97.25 862 VAL A N 1
ATOM 6737 C CA . VAL A 1 862 ? -15.902 8.293 19.856 1.00 97.25 862 VAL A CA 1
ATOM 6738 C C . VAL A 1 862 ? -15.392 7.338 18.785 1.00 97.25 862 VAL A C 1
ATOM 6740 O O . VAL A 1 862 ? -14.919 6.249 19.096 1.00 97.25 862 VAL A O 1
ATOM 6743 N N . SER A 1 863 ? -15.489 7.740 17.525 1.00 97.25 863 SER A N 1
ATOM 6744 C CA . SER A 1 863 ? -15.079 6.939 16.376 1.00 97.25 863 SER A CA 1
ATOM 6745 C C . SER A 1 863 ? -14.278 7.778 15.391 1.00 97.25 863 SER A C 1
ATOM 6747 O O . SER A 1 863 ? -14.649 8.912 15.083 1.00 97.25 863 SER A O 1
ATOM 6749 N N . TYR A 1 864 ? -13.196 7.208 14.877 1.00 96.44 864 TYR A N 1
ATOM 6750 C CA . TYR A 1 864 ? -12.311 7.820 13.900 1.00 96.44 864 TYR A CA 1
ATOM 6751 C C . TYR A 1 864 ? -12.044 6.835 12.763 1.00 96.44 864 TYR A C 1
ATOM 6753 O O . TYR A 1 864 ? -11.627 5.711 13.026 1.00 96.44 864 TYR A O 1
ATOM 6761 N N . CYS A 1 865 ? -12.221 7.248 11.509 1.00 96.06 865 CYS A N 1
ATOM 6762 C CA . CYS A 1 865 ? -11.894 6.426 10.341 1.00 96.06 865 CYS A CA 1
ATOM 6763 C C . CYS A 1 865 ? -11.145 7.242 9.280 1.00 96.06 865 CYS A C 1
ATOM 6765 O O . CYS A 1 865 ? -11.473 8.403 9.031 1.00 96.06 865 CYS A O 1
ATOM 6767 N N . GLY A 1 866 ? -10.154 6.655 8.612 1.00 94.38 866 GLY A N 1
ATOM 6768 C CA . GLY A 1 866 ? -9.533 7.260 7.439 1.00 94.38 866 GLY A CA 1
ATOM 6769 C C . GLY A 1 866 ? -8.860 6.251 6.520 1.00 94.38 866 GLY A C 1
ATOM 6770 O O . GLY A 1 866 ? -7.992 5.498 6.951 1.00 94.38 866 GLY A O 1
ATOM 6771 N N . GLY A 1 867 ? -9.221 6.312 5.236 1.00 94.19 867 GLY A N 1
ATOM 6772 C CA . GLY A 1 867 ? -8.362 5.868 4.140 1.00 94.19 867 GLY A CA 1
ATOM 6773 C C . GLY A 1 867 ? -7.411 6.998 3.754 1.00 94.19 867 GLY A C 1
ATOM 6774 O O . GLY A 1 867 ? -7.855 8.035 3.243 1.00 94.19 867 GLY A O 1
ATOM 6775 N N . ILE A 1 868 ? -6.129 6.805 4.039 1.00 94.56 868 ILE A N 1
ATOM 6776 C CA . ILE A 1 868 ? -5.010 7.735 3.821 1.00 94.56 868 ILE A CA 1
ATOM 6777 C C . ILE A 1 868 ? -3.837 6.952 3.196 1.00 94.56 868 ILE A C 1
ATOM 6779 O O . ILE A 1 868 ? -3.887 5.726 3.180 1.00 94.56 868 ILE A O 1
ATOM 6783 N N . PRO A 1 869 ? -2.791 7.595 2.649 1.00 95.00 869 PRO A N 1
ATOM 6784 C CA . PRO A 1 869 ? -1.593 6.868 2.223 1.00 95.00 869 PRO A CA 1
ATOM 6785 C C . PRO A 1 869 ? -0.942 6.118 3.396 1.00 95.00 869 PRO A C 1
ATOM 6787 O O . PRO A 1 869 ? -1.114 6.522 4.548 1.00 95.00 869 PRO A O 1
ATOM 6790 N N . SER A 1 870 ? -0.148 5.077 3.124 1.00 93.88 870 SER A N 1
ATOM 6791 C CA . SER A 1 870 ? 0.837 4.607 4.107 1.00 93.88 870 SER A CA 1
ATOM 6792 C C . SER A 1 870 ? 1.813 5.748 4.457 1.00 93.88 870 SER A C 1
ATOM 6794 O O . SER A 1 870 ? 1.973 6.666 3.643 1.00 93.88 870 SER A O 1
ATOM 6796 N N . PRO A 1 871 ? 2.485 5.727 5.626 1.00 91.50 871 PRO A N 1
ATOM 6797 C CA . PRO A 1 871 ? 3.458 6.760 5.992 1.00 91.50 871 PRO A CA 1
ATOM 6798 C C . PRO A 1 871 ? 4.506 7.023 4.900 1.00 91.50 871 PRO A C 1
ATOM 6800 O O . PRO A 1 871 ? 4.764 8.179 4.571 1.00 91.50 871 PRO A O 1
ATOM 6803 N N . ASP A 1 872 ? 5.017 5.962 4.272 1.00 89.12 872 ASP A N 1
ATOM 6804 C CA . ASP A 1 872 ? 6.018 6.038 3.199 1.00 89.12 872 ASP A CA 1
ATOM 6805 C C . ASP A 1 872 ? 5.427 6.610 1.894 1.00 89.12 872 ASP A C 1
ATOM 6807 O O . ASP A 1 872 ? 6.083 7.344 1.153 1.00 89.12 872 ASP A O 1
ATOM 6811 N N . SER A 1 873 ? 4.138 6.348 1.645 1.00 92.38 873 SER A N 1
ATOM 6812 C CA . SER A 1 873 ? 3.396 6.834 0.472 1.00 92.38 873 SER A CA 1
ATOM 6813 C C . SER A 1 873 ? 2.829 8.252 0.647 1.00 92.38 873 SER A C 1
ATOM 6815 O O . SER A 1 873 ? 2.322 8.835 -0.319 1.00 92.38 873 SER A O 1
ATOM 6817 N N . ALA A 1 874 ? 2.921 8.848 1.844 1.00 92.50 874 ALA A N 1
ATOM 6818 C CA . ALA A 1 874 ? 2.448 10.201 2.176 1.00 92.50 874 ALA A CA 1
ATOM 6819 C C . ALA A 1 874 ? 3.395 11.325 1.681 1.00 92.50 874 ALA A C 1
ATOM 6821 O O . ALA A 1 874 ? 3.429 12.431 2.218 1.00 92.50 874 ALA A O 1
ATOM 6822 N N . ASN A 1 875 ? 4.148 11.047 0.617 1.00 90.88 875 ASN A N 1
ATOM 6823 C CA . ASN A 1 875 ? 5.292 11.796 0.087 1.00 90.88 875 ASN A CA 1
ATOM 6824 C C . ASN A 1 875 ? 4.956 13.082 -0.712 1.00 90.88 875 ASN A C 1
ATOM 6826 O O . ASN A 1 875 ? 5.719 13.487 -1.590 1.00 90.88 875 ASN A O 1
ATOM 6830 N N . ASN A 1 876 ? 3.836 13.756 -0.424 1.00 93.19 876 ASN A N 1
ATOM 6831 C CA . ASN A 1 876 ? 3.412 14.977 -1.129 1.00 93.19 876 ASN A CA 1
ATOM 6832 C C . ASN A 1 876 ? 2.997 16.115 -0.167 1.00 93.19 876 ASN A C 1
ATOM 6834 O O . ASN A 1 876 ? 2.715 15.847 1.000 1.00 93.19 876 ASN A O 1
ATOM 6838 N N . PRO A 1 877 ? 2.915 17.387 -0.620 1.00 91.88 877 PRO A N 1
ATOM 6839 C CA . PRO A 1 877 ? 2.638 18.538 0.255 1.00 91.88 877 PRO A CA 1
ATOM 6840 C C . PRO A 1 877 ? 1.306 18.501 1.021 1.00 91.88 877 PRO A C 1
ATOM 6842 O O . PRO A 1 877 ? 1.161 19.218 2.012 1.00 91.88 877 PRO A O 1
ATOM 6845 N N . LEU A 1 878 ? 0.346 17.691 0.563 1.00 92.88 878 LEU A N 1
ATOM 6846 C CA . LEU A 1 878 ? -0.963 17.495 1.185 1.00 92.88 878 LEU A CA 1
ATOM 6847 C C . LEU A 1 878 ? -1.005 16.235 2.077 1.00 92.88 878 LEU A C 1
ATOM 6849 O O . LEU A 1 878 ? -1.981 16.036 2.795 1.00 92.88 878 LEU A O 1
ATOM 6853 N N . ALA A 1 879 ? 0.032 15.386 2.029 1.00 94.62 879 ALA A N 1
ATOM 6854 C CA . ALA A 1 879 ? 0.094 14.066 2.663 1.00 94.62 879 ALA A CA 1
ATOM 6855 C C . ALA A 1 879 ? -1.149 13.194 2.368 1.00 94.62 879 ALA A C 1
ATOM 6857 O O . ALA A 1 879 ? -1.642 12.462 3.224 1.00 94.62 879 ALA A O 1
ATOM 6858 N N . TYR A 1 880 ? -1.701 13.291 1.153 1.00 94.69 880 TYR A N 1
ATOM 6859 C CA . TYR A 1 880 ? -2.927 12.585 0.768 1.00 94.69 880 TYR A CA 1
ATOM 6860 C C . TYR A 1 880 ? -2.882 12.099 -0.680 1.00 94.69 880 TYR A C 1
ATOM 6862 O O . TYR A 1 880 ? -2.276 12.756 -1.523 1.00 94.69 880 TYR A O 1
ATOM 6870 N N . LYS A 1 881 ? -3.528 10.963 -0.967 1.00 93.25 881 LYS A N 1
ATOM 6871 C CA . LYS A 1 881 ? -3.686 10.388 -2.313 1.00 93.25 881 LYS A CA 1
ATOM 6872 C C . LYS A 1 881 ? -5.046 9.715 -2.454 1.00 93.25 881 LYS A C 1
ATOM 6874 O O . LYS A 1 881 ? -5.603 9.206 -1.479 1.00 93.25 881 LYS A O 1
ATOM 6879 N N . PHE A 1 882 ? -5.580 9.710 -3.669 1.00 86.81 882 PHE A N 1
ATOM 6880 C CA . PHE A 1 882 ? -6.945 9.283 -3.956 1.00 86.81 882 PHE A CA 1
ATOM 6881 C C . PHE A 1 882 ? -7.026 7.792 -4.304 1.00 86.81 882 PHE A C 1
ATOM 6883 O O . PHE A 1 882 ? -6.778 7.362 -5.431 1.00 86.81 882 PHE A O 1
ATOM 6890 N N . SER A 1 883 ? -7.453 6.983 -3.330 1.00 73.88 883 SER A N 1
ATOM 6891 C CA . SER A 1 883 ? -7.840 5.584 -3.569 1.00 73.88 883 SER A CA 1
ATOM 6892 C C . SER A 1 883 ? -9.245 5.458 -4.188 1.00 73.88 883 SER A C 1
ATOM 6894 O O . SER A 1 883 ? -9.607 4.385 -4.671 1.00 73.88 883 SER A O 1
ATOM 6896 N N . TRP A 1 884 ? -9.997 6.562 -4.263 1.00 71.00 884 TRP A N 1
ATOM 6897 C CA . TRP A 1 884 ? -11.371 6.688 -4.768 1.00 71.00 884 TRP A CA 1
ATOM 6898 C C . TRP A 1 884 ? -11.623 8.096 -5.351 1.00 71.00 884 TRP A C 1
ATOM 6900 O O . TRP A 1 884 ? -10.762 8.963 -5.246 1.00 71.00 884 TRP A O 1
ATOM 6910 N N . ASN A 1 885 ? -12.794 8.336 -5.957 1.00 73.31 885 ASN A N 1
ATOM 6911 C CA . ASN A 1 885 ? -13.114 9.560 -6.717 1.00 73.31 885 ASN A CA 1
ATOM 6912 C C . ASN A 1 885 ? -12.804 10.884 -5.952 1.00 73.31 885 ASN A C 1
ATOM 6914 O O . ASN A 1 885 ? -13.469 11.170 -4.945 1.00 73.31 885 ASN A O 1
ATOM 6918 N N . PRO A 1 886 ? -11.883 11.739 -6.456 1.00 79.12 886 PRO A N 1
ATOM 6919 C CA . PRO A 1 886 ? -11.488 12.989 -5.797 1.00 79.12 886 PRO A CA 1
ATOM 6920 C C . PRO A 1 886 ? -12.636 13.966 -5.535 1.00 79.12 886 PRO A C 1
ATOM 6922 O O . PRO A 1 886 ? -12.680 14.596 -4.478 1.00 79.12 886 PRO A O 1
ATOM 6925 N N . ALA A 1 887 ? -13.612 14.066 -6.442 1.00 82.06 887 ALA A N 1
ATOM 6926 C CA . ALA A 1 887 ? -14.737 14.984 -6.286 1.00 82.06 887 ALA A CA 1
ATOM 6927 C C . ALA A 1 887 ? -15.603 14.631 -5.065 1.00 82.06 887 ALA A C 1
ATOM 6929 O O . ALA A 1 887 ? -16.081 15.520 -4.359 1.00 82.06 887 ALA A O 1
ATOM 6930 N N . GLY A 1 888 ? -15.775 13.338 -4.773 1.00 79.56 888 GLY A N 1
ATOM 6931 C CA . GLY A 1 888 ? -16.463 12.888 -3.562 1.00 79.56 888 GLY A CA 1
ATOM 6932 C C . GLY A 1 888 ? -15.672 13.214 -2.291 1.00 79.56 888 GLY A C 1
ATOM 6933 O O . GLY A 1 888 ? -16.249 13.685 -1.310 1.00 79.56 888 GLY A O 1
ATOM 6934 N N . ALA A 1 889 ? -14.351 13.033 -2.329 1.00 82.44 889 ALA A N 1
ATOM 6935 C CA . ALA A 1 889 ? -13.449 13.282 -1.205 1.00 82.44 889 ALA A CA 1
ATOM 6936 C C . ALA A 1 889 ? -13.337 14.770 -0.841 1.00 82.44 889 ALA A C 1
ATOM 6938 O O . ALA A 1 889 ? -13.334 15.121 0.339 1.00 82.44 889 ALA A O 1
ATOM 6939 N N . ILE A 1 890 ? -13.295 15.645 -1.846 1.00 85.69 890 ILE A N 1
ATOM 6940 C CA . ILE A 1 890 ? -13.243 17.098 -1.661 1.00 85.69 890 ILE A CA 1
ATOM 6941 C C . ILE A 1 890 ? -14.603 17.611 -1.168 1.00 85.69 890 ILE A C 1
ATOM 6943 O O . ILE A 1 890 ? -14.651 18.317 -0.164 1.00 85.69 890 ILE A O 1
ATOM 6947 N N . ARG A 1 891 ? -15.724 17.182 -1.778 1.00 83.88 891 ARG A N 1
ATOM 6948 C CA . ARG A 1 891 ? -17.081 17.528 -1.297 1.00 83.88 891 ARG A CA 1
ATOM 6949 C C . ARG A 1 891 ? -17.328 17.065 0.137 1.00 83.88 891 ARG A C 1
ATOM 6951 O O . ARG A 1 891 ? -18.004 17.762 0.888 1.00 83.88 891 ARG A O 1
ATOM 6958 N N . ALA A 1 892 ? -16.770 15.920 0.540 1.00 83.19 892 ALA A N 1
ATOM 6959 C CA . ALA A 1 892 ? -16.878 15.442 1.915 1.00 83.19 892 ALA A CA 1
ATOM 6960 C C . ALA A 1 892 ? -16.302 16.444 2.932 1.00 83.19 892 ALA A C 1
ATOM 6962 O O . ALA A 1 892 ? -16.897 16.626 3.993 1.00 83.19 892 ALA A O 1
ATOM 6963 N N . GLY A 1 893 ? -15.221 17.143 2.571 1.00 82.94 893 GLY A N 1
ATOM 6964 C CA . GLY A 1 893 ? -14.596 18.201 3.369 1.00 82.94 893 GLY A CA 1
ATOM 6965 C C . GLY A 1 893 ? -15.363 19.529 3.426 1.00 82.94 893 GLY A C 1
ATOM 6966 O O . GLY A 1 893 ? -14.884 20.471 4.048 1.00 82.94 893 GLY A O 1
ATOM 6967 N N . SER A 1 894 ? -16.543 19.620 2.805 1.00 84.19 894 SER A N 1
ATOM 6968 C CA . SER A 1 894 ? -17.443 20.782 2.889 1.00 84.19 894 SER A CA 1
ATOM 6969 C C . SER A 1 894 ? -18.846 20.427 3.400 1.00 84.19 894 SER A C 1
ATOM 6971 O O . SER A 1 894 ? -19.753 21.258 3.354 1.00 84.19 894 SER A O 1
ATOM 6973 N N . ASN A 1 895 ? -19.054 19.203 3.897 1.00 87.94 895 ASN A N 1
ATOM 6974 C CA . ASN A 1 895 ? -20.311 18.824 4.541 1.00 87.94 895 ASN A CA 1
ATOM 6975 C C . ASN A 1 895 ? -20.404 19.445 5.947 1.00 87.94 895 ASN A C 1
ATOM 6977 O O . ASN A 1 895 ? -19.432 19.373 6.694 1.00 87.94 895 ASN A O 1
ATOM 6981 N N . PRO A 1 896 ? -21.560 19.985 6.372 1.00 92.94 896 PRO A N 1
ATOM 6982 C CA . PRO A 1 896 ? -21.743 20.389 7.762 1.00 92.94 896 PRO A CA 1
ATOM 6983 C C . PRO A 1 896 ? -21.683 19.170 8.692 1.00 92.94 896 PRO A C 1
ATOM 6985 O O . PRO A 1 896 ? -22.133 18.074 8.334 1.00 92.94 896 PRO A O 1
ATOM 6988 N N . ALA A 1 897 ? -21.174 19.375 9.905 1.00 95.56 897 ALA A N 1
ATOM 6989 C CA . ALA A 1 897 ? -21.097 18.350 10.936 1.00 95.56 897 ALA A CA 1
ATOM 6990 C C . ALA A 1 897 ? -21.922 18.715 12.179 1.00 95.56 897 ALA A C 1
ATOM 6992 O O . ALA A 1 897 ? -22.130 19.882 12.514 1.00 95.56 897 ALA A O 1
ATOM 6993 N N . THR A 1 898 ? -22.434 17.706 12.878 1.00 96.62 898 THR A N 1
ATOM 6994 C CA . THR A 1 898 ? -23.179 17.865 14.134 1.00 96.62 898 THR A CA 1
ATOM 6995 C C . THR A 1 898 ? -22.928 16.658 15.023 1.00 96.62 898 THR A C 1
ATOM 6997 O O . THR A 1 898 ? -23.121 15.523 14.596 1.00 96.62 898 THR A O 1
ATOM 7000 N N . TYR A 1 899 ? -22.500 16.886 16.258 1.00 96.44 899 TYR A N 1
ATOM 7001 C CA . TYR A 1 899 ? -22.126 15.827 17.196 1.00 96.44 899 TYR A CA 1
ATOM 7002 C C . TYR A 1 899 ? -22.411 16.244 18.639 1.00 96.44 899 TYR A C 1
ATOM 7004 O O . TYR A 1 899 ? -22.720 17.407 18.907 1.00 96.44 899 TYR A O 1
ATOM 7012 N N . ARG A 1 900 ? -22.320 15.295 19.578 1.00 97.00 900 ARG A N 1
ATOM 7013 C CA . ARG A 1 900 ? -22.382 15.598 21.013 1.00 97.00 900 ARG A CA 1
ATOM 7014 C C . ARG A 1 900 ? -21.013 15.383 21.636 1.00 97.00 900 ARG A C 1
ATOM 7016 O O . ARG A 1 900 ? -20.389 14.358 21.374 1.00 97.00 900 ARG A O 1
ATOM 7023 N N . TYR A 1 901 ? -20.562 16.312 22.463 1.00 94.81 901 TYR A N 1
ATOM 7024 C CA . TYR A 1 901 ? -19.296 16.207 23.177 1.00 94.81 901 TYR A CA 1
ATOM 7025 C C . TYR A 1 901 ? -19.469 16.775 24.586 1.00 94.81 901 TYR A C 1
ATOM 7027 O O . TYR A 1 901 ? -19.956 17.889 24.742 1.00 94.81 901 TYR A O 1
ATOM 7035 N N . GLU A 1 902 ? -19.152 15.976 25.608 1.00 92.88 902 GLU A N 1
ATOM 7036 C CA . GLU A 1 902 ? -19.261 16.344 27.033 1.00 92.88 902 GLU A CA 1
ATOM 7037 C C . GLU A 1 902 ? -20.651 16.880 27.458 1.00 92.88 902 GLU A C 1
ATOM 7039 O O . GLU A 1 902 ? -20.802 17.601 28.439 1.00 92.88 902 GLU A O 1
ATOM 7044 N N . GLY A 1 903 ? -21.704 16.455 26.752 1.00 91.81 903 GLY A N 1
ATOM 7045 C CA . GLY A 1 903 ? -23.097 16.849 26.975 1.00 91.81 903 GLY A CA 1
ATOM 7046 C C . GLY A 1 903 ? -23.582 17.985 26.071 1.00 91.81 903 GLY A C 1
ATOM 7047 O O . GLY A 1 903 ? -24.789 18.110 25.859 1.00 91.81 903 GLY A O 1
ATOM 7048 N N . GLU A 1 904 ? -22.679 18.758 25.469 1.00 95.31 904 GLU A N 1
ATOM 7049 C CA . GLU A 1 904 ? -23.023 19.846 24.554 1.00 95.31 904 GLU A CA 1
ATOM 7050 C C . GLU A 1 904 ? -23.208 19.339 23.118 1.00 95.31 904 GLU A C 1
ATOM 7052 O O . GLU A 1 904 ? -22.526 18.420 22.665 1.00 95.31 904 GLU A O 1
ATOM 7057 N N . THR A 1 905 ? -24.156 19.928 22.382 1.00 96.62 905 THR A N 1
ATOM 7058 C CA . THR A 1 905 ? -24.353 19.627 20.954 1.00 96.62 905 THR A CA 1
ATOM 7059 C C . THR A 1 905 ? -23.610 20.655 20.116 1.00 96.62 905 THR A C 1
ATOM 7061 O O . THR A 1 905 ? -24.039 21.804 20.017 1.00 96.62 905 THR A O 1
ATOM 7064 N N . VAL A 1 906 ? -22.515 20.228 19.493 1.00 96.69 906 VAL A N 1
ATOM 7065 C CA . VAL A 1 906 ? -21.678 21.071 18.639 1.00 96.69 906 VAL A CA 1
ATOM 7066 C C . VAL A 1 906 ? -22.166 20.969 17.197 1.00 96.69 906 VAL A C 1
ATOM 7068 O O . VAL A 1 906 ? -22.479 19.881 16.707 1.00 96.69 906 VAL A O 1
ATOM 7071 N N . LYS A 1 907 ? -22.224 22.112 16.510 1.00 97.19 907 LYS A N 1
ATOM 7072 C CA . LYS A 1 907 ? -22.509 22.215 15.076 1.00 97.19 907 LYS A CA 1
ATOM 7073 C C . LYS A 1 907 ? -21.361 22.938 14.390 1.00 97.19 907 LYS A C 1
ATOM 7075 O O . LYS A 1 907 ? -20.931 23.984 14.867 1.00 97.19 907 LYS A O 1
ATOM 7080 N N . VAL A 1 908 ? -20.897 22.381 13.279 1.00 95.75 908 VAL A N 1
ATOM 7081 C CA . VAL A 1 908 ? -19.851 22.957 12.433 1.00 95.75 908 VAL A CA 1
ATOM 7082 C C . VAL A 1 908 ? -20.439 23.148 11.042 1.00 95.75 908 VAL A C 1
ATOM 7084 O O . VAL A 1 908 ? -20.894 22.187 10.419 1.00 95.75 908 VAL A O 1
ATOM 7087 N N . GLU A 1 909 ? -20.455 24.387 10.561 1.00 94.38 909 GLU A N 1
ATOM 7088 C CA . GLU A 1 909 ? -20.922 24.703 9.212 1.00 94.38 909 GLU A CA 1
ATOM 7089 C C . GLU A 1 909 ? -19.931 24.183 8.164 1.00 94.38 909 GLU A C 1
ATOM 7091 O O . GLU A 1 909 ? -18.722 24.190 8.384 1.00 94.38 909 GLU A O 1
ATOM 7096 N N . GLY A 1 910 ? -20.422 23.768 6.992 1.00 89.69 910 GLY A N 1
ATOM 7097 C CA . GLY A 1 910 ? -19.587 23.111 5.974 1.00 89.69 910 GLY A CA 1
ATOM 7098 C C . GLY A 1 910 ? -18.380 23.936 5.501 1.00 89.69 910 GLY A C 1
ATOM 7099 O O . GLY A 1 910 ? -17.320 23.384 5.224 1.00 89.69 910 GLY A O 1
ATOM 7100 N N . LYS A 1 911 ? -18.512 25.268 5.485 1.00 88.31 911 LYS A N 1
ATOM 7101 C CA . LYS A 1 911 ? -17.429 26.222 5.171 1.00 88.31 911 LYS A CA 1
ATOM 7102 C C . LYS A 1 911 ? -16.326 26.298 6.241 1.00 88.31 911 LYS A C 1
ATOM 7104 O O . LYS A 1 911 ? -15.199 26.650 5.914 1.00 88.31 911 LYS A O 1
ATOM 7109 N N . ASP A 1 912 ? -16.653 25.970 7.491 1.00 91.50 912 ASP A N 1
ATOM 7110 C CA . ASP A 1 912 ? -15.765 26.070 8.654 1.00 91.50 912 ASP A CA 1
ATOM 7111 C C . ASP A 1 912 ? -15.198 24.680 9.033 1.00 91.50 912 ASP A C 1
ATOM 7113 O O . ASP A 1 912 ? -14.414 24.552 9.973 1.00 91.50 912 ASP A O 1
ATOM 7117 N N . LEU A 1 913 ? -15.569 23.622 8.292 1.00 94.06 913 LEU A N 1
ATOM 7118 C CA . LEU A 1 913 ? -15.244 22.231 8.616 1.00 94.06 913 LEU A CA 1
ATOM 7119 C C . LEU A 1 913 ? -13.732 21.972 8.672 1.00 94.06 913 LEU A C 1
ATOM 7121 O O . LEU A 1 913 ? -13.248 21.388 9.641 1.00 94.06 913 LEU A O 1
ATOM 7125 N N . TYR A 1 914 ? -12.971 22.446 7.683 1.00 93.62 914 TYR A N 1
ATOM 7126 C CA . TYR A 1 914 ? -11.509 22.319 7.688 1.00 93.62 914 TYR A CA 1
ATOM 7127 C C . TYR A 1 914 ? -10.841 23.100 8.830 1.00 93.62 914 TYR A C 1
ATOM 7129 O O . TYR A 1 914 ? -9.846 22.640 9.386 1.00 93.62 914 TYR A O 1
ATOM 7137 N N . ASP A 1 915 ? -11.392 24.253 9.216 1.00 91.38 915 ASP A N 1
ATOM 7138 C CA . ASP A 1 915 ? -10.860 25.046 10.331 1.00 91.38 915 ASP A CA 1
ATOM 7139 C C . ASP A 1 915 ? -11.227 24.435 11.704 1.00 91.38 915 ASP A C 1
ATOM 7141 O O . ASP A 1 915 ? -10.605 24.771 12.710 1.00 91.38 915 ASP A O 1
ATOM 7145 N N . SER A 1 916 ? -12.185 23.495 11.752 1.00 94.06 916 SER A N 1
ATOM 7146 C CA . SER A 1 916 ? -12.545 22.721 12.954 1.00 94.06 916 SER A CA 1
ATOM 7147 C C . SER A 1 916 ? -11.638 21.513 13.238 1.00 94.06 916 SER A C 1
ATOM 7149 O O . SER A 1 916 ? -11.842 20.820 14.235 1.00 94.06 916 SER A O 1
ATOM 7151 N N . ALA A 1 917 ? -10.656 21.234 12.374 1.00 94.62 917 ALA A N 1
ATOM 7152 C CA . ALA A 1 917 ? -9.802 20.058 12.494 1.00 94.62 917 ALA A CA 1
ATOM 7153 C C . ALA A 1 917 ? -8.927 20.092 13.762 1.00 94.62 917 ALA A C 1
ATOM 7155 O O . ALA A 1 917 ? -8.238 21.075 14.047 1.00 94.62 917 ALA A O 1
ATOM 7156 N N . VAL A 1 918 ? -8.907 18.983 14.507 1.00 94.69 918 VAL A N 1
ATOM 7157 C CA . VAL A 1 918 ? -8.153 18.849 15.765 1.00 94.69 918 VAL A CA 1
ATOM 7158 C C . VAL A 1 918 ? -7.001 17.862 15.585 1.00 94.69 918 VAL A C 1
ATOM 7160 O O . VAL A 1 918 ? -7.194 16.762 15.070 1.00 94.69 918 VAL A O 1
ATOM 7163 N N . ARG A 1 919 ? -5.795 18.233 16.036 1.00 95.00 919 ARG A N 1
ATOM 7164 C CA . ARG A 1 919 ? -4.633 17.327 16.090 1.00 95.00 919 ARG A CA 1
ATOM 7165 C C . ARG A 1 919 ? -4.955 16.100 16.939 1.00 95.00 919 ARG A C 1
ATOM 7167 O O . ARG A 1 919 ? -5.391 16.244 18.078 1.00 95.00 919 ARG A O 1
ATOM 7174 N N . LEU A 1 920 ? -4.661 14.912 16.420 1.00 93.31 920 LEU A N 1
ATOM 7175 C CA . LEU A 1 920 ? -4.876 13.644 17.107 1.00 93.31 920 LEU A CA 1
ATOM 7176 C C . LEU A 1 920 ? -3.558 12.868 17.206 1.00 93.31 920 LEU A C 1
ATOM 7178 O O . LEU A 1 920 ? -2.756 12.837 16.271 1.00 93.31 920 LEU A O 1
ATOM 7182 N N . ARG A 1 921 ? -3.336 12.227 18.352 1.00 91.50 921 ARG A N 1
ATOM 7183 C CA . ARG A 1 921 ? -2.310 11.197 18.542 1.00 91.50 921 ARG A CA 1
ATOM 7184 C C . ARG A 1 921 ? -2.967 10.048 19.283 1.00 91.50 921 ARG A C 1
ATOM 7186 O O . ARG A 1 921 ? -3.424 10.229 20.408 1.00 91.50 921 ARG A O 1
ATOM 7193 N N . LEU A 1 922 ? -3.050 8.892 18.636 1.00 87.94 922 LEU A N 1
ATOM 7194 C CA . LEU A 1 922 ? -3.568 7.686 19.270 1.00 87.94 922 LEU A CA 1
ATOM 7195 C C . LEU A 1 922 ? -2.462 7.112 20.174 1.00 87.94 922 LEU A C 1
ATOM 7197 O O . LEU A 1 922 ? -1.355 6.912 19.672 1.00 87.94 922 LEU A O 1
ATOM 7201 N N . PRO A 1 923 ? -2.709 6.836 21.470 1.00 80.31 923 PRO A N 1
ATOM 7202 C CA . PRO A 1 923 ? -1.664 6.370 22.391 1.00 80.31 923 PRO A CA 1
ATOM 7203 C C . PRO A 1 923 ? -0.961 5.082 21.944 1.00 80.31 923 PRO A C 1
ATOM 7205 O O . PRO A 1 923 ? 0.236 4.929 22.163 1.00 80.31 923 PRO A O 1
ATOM 7208 N N . ASP A 1 924 ? -1.702 4.194 21.278 1.00 81.62 924 ASP A N 1
ATOM 7209 C CA . ASP A 1 924 ? -1.209 2.926 20.728 1.00 81.62 924 ASP A CA 1
ATOM 7210 C C . ASP A 1 924 ? -0.442 3.071 19.407 1.00 81.62 924 ASP A C 1
ATOM 7212 O O . ASP A 1 924 ? 0.277 2.162 19.004 1.00 81.62 924 ASP A O 1
ATOM 7216 N N . LEU A 1 925 ? -0.608 4.204 18.721 1.00 87.38 925 LEU A N 1
ATOM 7217 C CA . LEU A 1 925 ? -0.038 4.491 17.406 1.00 87.38 925 LEU A CA 1
ATOM 7218 C C . LEU A 1 925 ? 0.614 5.895 17.413 1.00 87.38 925 LEU A C 1
ATOM 7220 O O . LEU A 1 925 ? 0.281 6.738 16.575 1.00 87.38 925 LEU A O 1
ATOM 7224 N N . PRO A 1 926 ? 1.537 6.191 18.356 1.00 83.06 926 PRO A N 1
ATOM 7225 C CA . PRO A 1 926 ? 1.989 7.557 18.640 1.00 83.06 926 PRO A CA 1
ATOM 7226 C C . PRO A 1 926 ? 2.833 8.173 17.514 1.00 83.06 926 PRO A C 1
ATOM 7228 O O . PRO A 1 926 ? 2.946 9.396 17.435 1.00 83.06 926 PRO A O 1
ATOM 7231 N N . ALA A 1 927 ? 3.399 7.339 16.636 1.00 86.31 927 ALA A N 1
ATOM 7232 C CA . ALA A 1 927 ? 4.143 7.763 15.451 1.00 86.31 927 ALA A CA 1
ATOM 7233 C C . ALA A 1 927 ? 3.249 8.413 14.376 1.00 86.31 927 ALA A C 1
ATOM 7235 O O . ALA A 1 927 ? 3.735 9.198 13.563 1.00 86.31 927 ALA A O 1
ATOM 7236 N N . PHE A 1 928 ? 1.942 8.126 14.366 1.00 89.94 928 PHE A N 1
ATOM 7237 C CA . PHE A 1 928 ? 1.038 8.660 13.352 1.00 89.94 928 PHE A CA 1
ATOM 7238 C C . PHE A 1 928 ? 0.662 10.112 13.663 1.00 89.94 928 PHE A C 1
ATOM 7240 O O . PHE A 1 928 ? -0.100 10.410 14.587 1.00 89.94 928 PHE A O 1
ATOM 7247 N N . ALA A 1 929 ? 1.190 11.033 12.854 1.00 93.12 929 ALA A N 1
ATOM 7248 C CA . ALA A 1 929 ? 0.910 12.459 12.949 1.00 93.12 929 ALA A CA 1
ATOM 7249 C C . ALA A 1 929 ? -0.463 12.810 12.349 1.00 93.12 929 ALA A C 1
ATOM 7251 O O . ALA A 1 929 ? -0.552 13.324 11.235 1.00 93.12 929 ALA A O 1
ATOM 7252 N N . LEU A 1 930 ? -1.535 12.494 13.078 1.00 96.38 930 LEU A N 1
ATOM 7253 C CA . LEU A 1 930 ? -2.912 12.627 12.602 1.00 96.38 930 LEU A CA 1
ATOM 7254 C C . LEU A 1 930 ? -3.574 13.957 12.989 1.00 96.38 930 LEU A C 1
ATOM 7256 O O . LEU A 1 930 ? -3.208 14.638 13.951 1.00 96.38 930 LEU A O 1
ATOM 7260 N N . GLU A 1 931 ? -4.633 14.269 12.259 1.00 96.25 931 GLU A N 1
ATOM 7261 C CA . GLU A 1 931 ? -5.685 15.212 12.614 1.00 96.25 931 GLU A CA 1
ATOM 7262 C C . GLU A 1 931 ? -7.059 14.591 12.314 1.00 96.25 931 GLU A C 1
ATOM 7264 O O . GLU A 1 931 ? -7.187 13.673 11.499 1.00 96.25 931 GLU A O 1
ATOM 7269 N N . CYS A 1 932 ? -8.088 15.083 12.996 1.00 95.75 932 CYS A N 1
ATOM 7270 C CA . CYS A 1 932 ? -9.461 14.623 12.873 1.00 95.75 932 CYS A CA 1
ATOM 7271 C C . CYS A 1 932 ? -10.384 15.772 12.457 1.00 95.75 932 CYS A C 1
ATOM 7273 O O . CYS A 1 932 ? -10.399 16.824 13.096 1.00 95.75 932 CYS A O 1
ATOM 7275 N N . ILE A 1 933 ? -11.212 15.518 11.444 1.00 95.12 933 ILE A N 1
ATOM 7276 C CA . ILE A 1 933 ? -12.294 16.392 10.981 1.00 95.12 933 ILE A CA 1
ATOM 7277 C C . ILE A 1 933 ? -13.638 15.758 11.396 1.00 95.12 933 ILE A C 1
ATOM 7279 O O . ILE A 1 933 ? -13.843 14.582 11.092 1.00 95.12 933 ILE A O 1
ATOM 7283 N N . PRO A 1 934 ? -14.573 16.460 12.062 1.00 94.88 934 PRO A N 1
ATOM 7284 C CA . PRO A 1 934 ? -15.891 15.905 12.397 1.00 94.88 934 PRO A CA 1
ATOM 7285 C C . PRO A 1 934 ? -16.669 15.424 11.155 1.00 94.88 934 PRO A C 1
ATOM 7287 O O . PRO A 1 934 ? -16.671 16.094 10.125 1.00 94.88 934 PRO A O 1
ATOM 7290 N N . ASN A 1 935 ? -17.350 14.274 11.229 1.00 88.88 935 ASN A N 1
ATOM 7291 C CA . ASN A 1 935 ? -18.014 13.649 10.076 1.00 88.88 935 ASN A CA 1
ATOM 7292 C C . ASN A 1 935 ? -19.551 13.717 10.170 1.00 88.88 935 ASN A C 1
ATOM 7294 O O . ASN A 1 935 ? -20.161 12.998 10.966 1.00 88.88 935 ASN A O 1
ATOM 7298 N N . ARG A 1 936 ? -20.173 14.534 9.301 1.00 87.88 936 ARG A N 1
ATOM 7299 C CA . ARG A 1 936 ? -21.637 14.639 9.102 1.00 87.88 936 ARG A CA 1
ATOM 7300 C C . ARG A 1 936 ? -22.401 14.719 10.441 1.00 87.88 936 ARG A C 1
ATOM 7302 O O . ARG A 1 936 ? -21.930 15.320 11.405 1.00 87.88 936 ARG A O 1
ATOM 7309 N N . ASN A 1 937 ? -23.608 14.160 10.516 1.00 92.56 937 ASN A N 1
ATOM 7310 C CA . ASN A 1 937 ? -24.372 14.079 11.756 1.00 92.56 937 ASN A CA 1
ATOM 7311 C C . ASN A 1 937 ? -24.012 12.796 12.525 1.00 92.56 937 ASN A C 1
ATOM 7313 O O . ASN A 1 937 ? -24.435 11.706 12.150 1.00 92.56 937 ASN A O 1
ATOM 7317 N N . SER A 1 938 ? -23.263 12.930 13.618 1.00 94.56 938 SER A N 1
ATOM 7318 C CA . SER A 1 938 ? -22.932 11.834 14.536 1.00 94.56 938 SER A CA 1
ATOM 7319 C C . SER A 1 938 ? -24.086 11.466 15.477 1.00 94.56 938 SER A C 1
ATOM 7321 O O . SER A 1 938 ? -24.093 10.365 16.018 1.00 94.56 938 SER A O 1
ATOM 7323 N N . LEU A 1 939 ? -25.079 12.343 15.683 1.00 93.56 939 LEU A N 1
ATOM 7324 C CA . LEU A 1 939 ? -26.144 12.105 16.670 1.00 93.56 939 LEU A CA 1
ATOM 7325 C C . LEU A 1 939 ? -27.023 10.896 16.325 1.00 93.56 939 LEU A C 1
ATOM 7327 O O . LEU A 1 939 ? -27.458 10.202 17.239 1.00 93.56 939 LEU A O 1
ATOM 7331 N N . ILE A 1 940 ? -27.217 10.605 15.032 1.00 92.19 940 ILE A N 1
ATOM 7332 C CA . ILE A 1 940 ? -28.026 9.466 14.560 1.00 92.19 940 ILE A CA 1
ATOM 7333 C C . ILE A 1 940 ? -27.503 8.121 15.087 1.00 92.19 940 ILE A C 1
ATOM 7335 O O . ILE A 1 940 ? -28.284 7.217 15.360 1.00 92.19 940 ILE A O 1
ATOM 7339 N N . TYR A 1 941 ? -26.190 8.005 15.305 1.00 92.06 941 TYR A N 1
ATOM 7340 C CA . TYR A 1 941 ? -25.555 6.797 15.839 1.00 92.06 941 TYR A CA 1
ATOM 7341 C C . TYR A 1 941 ? -25.870 6.599 17.326 1.00 92.06 941 TYR A C 1
ATOM 7343 O O . TYR A 1 941 ? -25.841 5.477 17.820 1.00 92.06 941 TYR A O 1
ATOM 7351 N N . GLY A 1 942 ? -26.250 7.666 18.035 1.00 93.00 942 GLY A N 1
ATOM 7352 C CA . GLY A 1 942 ? -26.816 7.565 19.375 1.00 93.00 942 GLY A CA 1
ATOM 7353 C C . GLY A 1 942 ? -28.094 6.735 19.393 1.00 93.00 942 GLY A C 1
ATOM 7354 O O . GLY A 1 942 ? -28.239 5.851 20.237 1.00 93.00 942 GLY A O 1
ATOM 7355 N N . ASP A 1 943 ? -28.990 7.000 18.448 1.00 91.38 943 ASP A N 1
ATOM 7356 C CA . ASP A 1 943 ? -30.278 6.320 18.351 1.00 91.38 943 ASP A CA 1
ATOM 7357 C C . ASP A 1 943 ? -30.110 4.921 17.734 1.00 91.38 943 ASP A C 1
ATOM 7359 O O . ASP A 1 943 ? -30.589 3.944 18.306 1.00 91.38 943 ASP A O 1
ATOM 7363 N N . VAL A 1 944 ? -29.333 4.801 16.647 1.00 91.12 944 VAL A N 1
ATOM 7364 C CA . VAL A 1 944 ? -29.038 3.521 15.966 1.00 91.12 944 VAL A CA 1
ATOM 7365 C C . VAL A 1 944 ? -28.329 2.515 16.883 1.00 91.12 944 VAL A C 1
ATOM 7367 O O . VAL A 1 944 ? -28.629 1.328 16.811 1.00 91.12 944 VAL A O 1
ATOM 7370 N N . TYR A 1 945 ? -27.432 2.957 17.773 1.00 95.19 945 TYR A N 1
ATOM 7371 C CA . TYR A 1 945 ? -26.748 2.075 18.734 1.00 95.19 945 TYR A CA 1
ATOM 7372 C C . TYR A 1 945 ? -27.436 1.989 20.111 1.00 95.19 945 TYR A C 1
ATOM 7374 O O . TYR A 1 945 ? -26.917 1.349 21.026 1.00 95.19 945 TYR A O 1
ATOM 7382 N N . GLY A 1 946 ? -28.577 2.660 20.313 1.00 93.94 946 GLY A N 1
ATOM 7383 C CA . GLY A 1 946 ? -29.309 2.644 21.588 1.00 93.94 946 GLY A CA 1
ATOM 7384 C C . GLY A 1 946 ? -28.598 3.328 22.771 1.00 93.94 946 GLY A C 1
ATOM 7385 O O . GLY A 1 946 ? -28.969 3.107 23.926 1.00 93.94 946 GLY A O 1
ATOM 7386 N N . ILE A 1 947 ? -27.590 4.170 22.515 1.00 95.31 947 ILE A N 1
ATOM 7387 C CA . ILE A 1 947 ? -26.799 4.888 23.538 1.00 95.31 947 ILE A CA 1
ATOM 7388 C C . ILE A 1 947 ? -27.219 6.361 23.721 1.00 95.31 947 ILE A C 1
ATOM 7390 O O . ILE A 1 947 ? -26.820 7.008 24.694 1.00 95.31 947 ILE A O 1
ATOM 7394 N N . GLY A 1 948 ? -28.058 6.889 22.824 1.00 90.56 948 GLY A N 1
ATOM 7395 C CA . GLY A 1 948 ? -28.369 8.314 22.642 1.00 90.56 948 GLY A CA 1
ATOM 7396 C C . GLY A 1 948 ? -28.846 9.063 23.888 1.00 90.56 948 GLY A C 1
ATOM 7397 O O . GLY A 1 948 ? -28.526 10.241 24.055 1.00 90.56 948 GLY A O 1
ATOM 7398 N N . HIS A 1 949 ? -29.558 8.389 24.795 1.00 88.31 949 HIS A N 1
ATOM 7399 C CA . HIS A 1 949 ? -30.066 8.982 26.040 1.00 88.31 949 HIS A CA 1
ATOM 7400 C C . HIS A 1 949 ? -29.063 8.999 27.203 1.00 88.31 949 HIS A C 1
ATOM 7402 O O . HIS A 1 949 ? -29.283 9.724 28.172 1.00 88.31 949 HIS A O 1
ATOM 7408 N N . LYS A 1 950 ? -28.004 8.179 27.160 1.00 90.44 950 LYS A N 1
ATOM 7409 C CA . LYS A 1 950 ? -27.061 8.000 28.282 1.00 90.44 950 LYS A CA 1
ATOM 7410 C C . LYS A 1 950 ? -25.650 8.503 27.979 1.00 90.44 950 LYS A C 1
ATOM 7412 O O . LYS A 1 950 ? -24.927 8.832 28.920 1.00 90.44 950 LYS A O 1
ATOM 7417 N N . ALA A 1 951 ? -25.286 8.586 26.700 1.00 94.88 951 ALA A N 1
ATOM 7418 C CA . ALA A 1 951 ? -23.998 9.094 26.262 1.00 94.88 951 ALA A CA 1
ATOM 7419 C C . ALA A 1 951 ? -23.960 10.636 26.247 1.00 94.88 951 ALA A C 1
ATOM 7421 O O . ALA A 1 951 ? -24.747 11.300 25.560 1.00 94.88 951 ALA A O 1
ATOM 7422 N N . SER A 1 952 ? -23.010 11.207 26.991 1.00 95.38 952 SER A N 1
ATOM 7423 C CA . SER A 1 952 ? -22.656 12.630 26.947 1.00 95.38 952 SER A CA 1
ATOM 7424 C C . SER A 1 952 ? -21.826 12.971 25.709 1.00 95.38 952 SER A C 1
ATOM 7426 O O . SER A 1 952 ? -21.928 14.084 25.206 1.00 95.38 952 SER A O 1
ATOM 7428 N N . THR A 1 953 ? -21.062 12.014 25.180 1.00 97.31 953 THR A N 1
ATOM 7429 C CA . THR A 1 953 ? -20.263 12.180 23.959 1.00 97.31 953 THR A CA 1
ATOM 7430 C C . THR A 1 953 ? -20.679 11.146 22.920 1.00 97.31 953 THR A C 1
ATOM 7432 O O . THR A 1 953 ? -20.736 9.955 23.219 1.00 97.31 953 THR A O 1
ATOM 7435 N N . ILE A 1 954 ? -20.995 11.615 21.712 1.00 97.50 954 ILE A N 1
ATOM 7436 C CA . ILE A 1 954 ? -21.310 10.816 20.525 1.00 97.50 954 ILE A CA 1
ATOM 7437 C C . ILE A 1 954 ? -20.659 11.529 19.338 1.00 97.50 954 ILE A C 1
ATOM 7439 O O . ILE A 1 954 ? -21.194 12.520 18.827 1.00 97.50 954 ILE A O 1
ATOM 7443 N N . PHE A 1 955 ? -19.489 11.040 18.939 1.00 97.12 955 PHE A N 1
ATOM 7444 C CA . PHE A 1 955 ? -18.624 11.665 17.944 1.00 97.12 955 PHE A CA 1
ATOM 7445 C C . PHE A 1 955 ? -18.161 10.654 16.891 1.00 97.12 955 PHE A C 1
ATOM 7447 O O . PHE A 1 955 ? -17.683 9.573 17.233 1.00 97.12 955 PHE A O 1
ATOM 7454 N N . ARG A 1 956 ? -18.246 11.029 15.612 1.00 95.75 956 ARG A N 1
ATOM 7455 C CA . ARG A 1 956 ? -17.581 10.353 14.493 1.00 95.75 956 ARG A CA 1
ATOM 7456 C C . ARG A 1 956 ? -16.724 11.363 13.735 1.00 95.75 956 ARG A C 1
ATOM 7458 O O . ARG A 1 956 ? -17.175 12.476 13.459 1.00 95.75 956 ARG A O 1
ATOM 7465 N N . GLY A 1 957 ? -15.510 10.969 13.371 1.00 94.81 957 GLY A N 1
ATOM 7466 C CA . GLY A 1 957 ? -14.532 11.822 12.706 1.00 94.81 957 GLY A CA 1
ATOM 7467 C C . GLY A 1 957 ? -13.785 11.120 11.576 1.00 94.81 957 GLY A C 1
ATOM 7468 O O . GLY A 1 957 ? -13.589 9.908 11.581 1.00 94.81 957 GLY A O 1
ATOM 7469 N N . THR A 1 958 ? -13.365 11.907 10.593 1.00 95.06 958 THR A N 1
ATOM 7470 C CA . THR A 1 958 ? -12.512 11.486 9.482 1.00 95.06 958 THR A CA 1
ATOM 7471 C C . THR A 1 958 ? -11.053 11.816 9.790 1.00 95.06 958 THR A C 1
ATOM 7473 O O . THR A 1 958 ? -10.734 12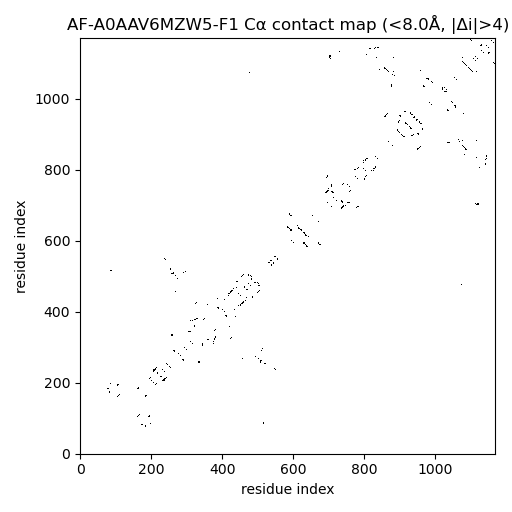.964 10.102 1.00 95.06 958 THR A O 1
ATOM 7476 N N . LEU A 1 959 ? -10.164 10.830 9.669 1.00 95.94 959 LEU A N 1
ATOM 7477 C CA . LEU A 1 959 ? -8.725 10.985 9.885 1.00 95.94 959 LEU A CA 1
ATOM 7478 C C . LEU A 1 959 ? -8.002 11.500 8.636 1.00 95.94 959 LEU A C 1
ATOM 7480 O O . LEU A 1 959 ? -8.278 11.079 7.506 1.00 95.94 959 LEU A O 1
ATOM 7484 N N . ARG A 1 960 ? -7.033 12.388 8.855 1.00 95.88 960 ARG A N 1
ATOM 7485 C CA . ARG A 1 960 ? -6.054 12.876 7.873 1.00 95.88 960 ARG A CA 1
ATOM 7486 C C . ARG A 1 960 ? -4.681 13.000 8.532 1.00 95.88 960 ARG A C 1
ATOM 7488 O O . ARG A 1 960 ? -4.579 12.951 9.755 1.00 95.88 960 ARG A O 1
ATOM 7495 N N . TYR A 1 961 ? -3.632 13.165 7.731 1.00 96.44 961 TYR A N 1
ATOM 7496 C CA . TYR A 1 961 ? -2.324 13.574 8.245 1.00 96.44 961 TYR A CA 1
ATOM 7497 C C . TYR A 1 961 ? -2.308 15.071 8.580 1.00 96.44 961 TYR A C 1
ATOM 7499 O O . TYR A 1 961 ? -2.993 15.880 7.952 1.00 96.44 961 TYR A O 1
ATOM 7507 N N . GLU A 1 962 ? -1.521 15.434 9.588 1.00 94.12 962 GLU A N 1
ATOM 7508 C CA . GLU A 1 962 ? -1.504 16.774 10.165 1.00 94.12 962 GLU A CA 1
ATOM 7509 C C . GLU A 1 962 ? -1.069 17.866 9.166 1.00 94.12 962 GLU A C 1
ATOM 7511 O O . GLU A 1 962 ? 0.026 17.845 8.598 1.00 94.12 962 GLU A O 1
ATOM 7516 N N . GLY A 1 963 ? -1.914 18.886 9.023 1.00 92.25 963 GLY A N 1
ATOM 7517 C CA . GLY A 1 963 ? -1.740 20.017 8.116 1.00 92.25 963 GLY A CA 1
ATOM 7518 C C . GLY A 1 963 ? -2.621 19.948 6.867 1.00 92.25 963 GLY A C 1
ATOM 7519 O O . GLY A 1 963 ? -2.787 20.982 6.216 1.00 92.25 963 GLY A O 1
ATOM 7520 N N . PHE A 1 964 ? -3.230 18.794 6.566 1.00 95.44 964 PHE A N 1
ATOM 7521 C CA . PHE A 1 964 ? -4.146 18.610 5.434 1.00 95.44 964 PHE A CA 1
ATOM 7522 C C . PHE A 1 964 ? -5.261 19.666 5.429 1.00 95.44 964 PHE A C 1
ATOM 7524 O O . PHE A 1 964 ? -5.439 20.392 4.449 1.00 95.44 964 PHE A O 1
ATOM 7531 N N . SER A 1 965 ? -5.973 19.818 6.546 1.00 94.75 965 SER A N 1
ATOM 7532 C CA . SER A 1 965 ? -7.136 20.705 6.646 1.00 94.75 965 SER A CA 1
ATOM 7533 C C . SER A 1 965 ? -6.744 22.178 6.593 1.00 94.75 965 SER A C 1
ATOM 7535 O O . SER A 1 965 ? -7.434 22.970 5.958 1.00 94.75 965 SER A O 1
ATOM 7537 N N . LYS A 1 966 ? -5.587 22.557 7.152 1.00 93.62 966 LYS A N 1
ATOM 7538 C CA . LYS A 1 966 ? -5.059 23.928 7.027 1.00 93.62 966 LYS A CA 1
ATOM 7539 C C . LYS A 1 966 ? -4.777 24.308 5.570 1.00 93.62 966 LYS A C 1
ATOM 7541 O O . LYS A 1 966 ? -5.058 25.440 5.162 1.00 93.62 966 LYS A O 1
ATOM 7546 N N . VAL A 1 967 ? -4.249 23.369 4.780 1.00 94.75 967 VAL A N 1
ATOM 7547 C CA . VAL A 1 967 ? -4.027 23.560 3.340 1.00 94.75 967 VAL A CA 1
ATOM 7548 C C . VAL A 1 967 ? -5.366 23.625 2.602 1.00 94.75 967 VAL A C 1
ATOM 7550 O O . VAL A 1 967 ? -5.630 24.621 1.929 1.00 94.75 967 VAL A O 1
ATOM 7553 N N . MET A 1 968 ? -6.246 22.634 2.782 1.00 94.88 968 MET A N 1
ATOM 7554 C CA . MET A 1 968 ? -7.540 22.568 2.089 1.00 94.88 968 MET A CA 1
ATOM 7555 C C . MET A 1 968 ? -8.470 23.742 2.418 1.00 94.88 968 MET A C 1
ATOM 7557 O O . MET A 1 968 ? -9.045 24.329 1.505 1.00 94.88 968 MET A O 1
ATOM 7561 N N . GLY A 1 969 ? -8.566 24.155 3.684 1.00 93.75 969 GLY A N 1
ATOM 7562 C CA . GLY A 1 969 ? -9.340 25.331 4.094 1.00 93.75 969 GLY A CA 1
ATOM 7563 C C . GLY A 1 969 ? -8.800 26.631 3.493 1.00 93.75 969 GLY A C 1
ATOM 7564 O O . GLY A 1 969 ? -9.566 27.529 3.150 1.00 93.75 969 GLY A O 1
ATOM 7565 N N . THR A 1 970 ? -7.486 26.729 3.273 1.00 94.00 970 THR A N 1
ATOM 7566 C CA . THR A 1 970 ? -6.895 27.889 2.587 1.00 94.00 970 THR A CA 1
ATOM 7567 C C . THR A 1 970 ? -7.142 27.846 1.076 1.00 94.00 970 THR A C 1
ATOM 7569 O O . THR A 1 970 ? -7.467 28.879 0.498 1.00 94.00 970 THR A O 1
ATOM 7572 N N . LEU A 1 971 ? -7.079 26.670 0.437 1.00 94.44 971 LEU A N 1
ATOM 7573 C CA . LEU A 1 971 ? -7.480 26.495 -0.967 1.00 94.44 971 LEU A CA 1
ATOM 7574 C C . LEU A 1 971 ? -8.966 26.839 -1.178 1.00 94.44 971 LEU A C 1
ATOM 7576 O O . LEU A 1 971 ? -9.302 27.526 -2.142 1.00 94.44 971 LEU A O 1
ATOM 7580 N N . ALA A 1 972 ? -9.837 26.450 -0.241 1.00 92.81 972 ALA A N 1
ATOM 7581 C CA . ALA A 1 972 ? -11.246 26.838 -0.225 1.00 92.81 972 ALA A CA 1
ATOM 7582 C C . ALA A 1 972 ? -11.414 28.366 -0.144 1.00 92.81 972 ALA A C 1
ATOM 7584 O O . ALA A 1 972 ? -12.114 28.944 -0.967 1.00 92.81 972 ALA A O 1
ATOM 7585 N N . ARG A 1 973 ? -10.702 29.043 0.772 1.00 91.50 973 ARG A N 1
ATOM 7586 C CA . ARG A 1 973 ? -10.718 30.516 0.897 1.00 91.50 973 ARG A CA 1
ATOM 7587 C C . ARG A 1 973 ? -10.192 31.266 -0.337 1.00 91.50 973 ARG A C 1
ATOM 7589 O O . ARG A 1 973 ? -10.549 32.426 -0.518 1.00 91.50 973 ARG A O 1
ATOM 7596 N N . ILE A 1 974 ? -9.353 30.637 -1.164 1.00 92.88 974 ILE A N 1
ATOM 7597 C CA . ILE A 1 974 ? -8.884 31.192 -2.449 1.00 92.88 974 ILE A CA 1
ATOM 7598 C C . ILE A 1 974 ? -9.931 31.007 -3.571 1.00 92.88 974 ILE A C 1
ATOM 7600 O O . ILE A 1 974 ? -9.898 31.747 -4.550 1.00 92.88 974 ILE A O 1
ATOM 7604 N N . GLY A 1 975 ? -10.869 30.063 -3.428 1.00 93.25 975 GLY A N 1
ATOM 7605 C CA . GLY A 1 975 ? -11.895 29.746 -4.432 1.00 93.25 975 GLY A CA 1
ATOM 7606 C C . GLY A 1 975 ? -11.603 28.501 -5.281 1.00 93.25 975 GLY A C 1
ATOM 7607 O O . GLY A 1 975 ? -12.348 28.203 -6.208 1.00 93.25 975 GLY A O 1
ATOM 7608 N N . PHE A 1 976 ? -10.562 27.712 -4.971 1.00 93.62 976 PHE A N 1
ATOM 7609 C CA . PHE A 1 976 ? -10.265 26.469 -5.714 1.00 93.62 976 PHE A CA 1
ATOM 7610 C C . PHE A 1 976 ? -11.385 25.419 -5.633 1.00 93.62 976 PHE A C 1
ATOM 7612 O O . PHE A 1 976 ? -11.436 24.516 -6.468 1.00 93.62 976 PHE A O 1
ATOM 7619 N N . LEU A 1 977 ? -12.251 25.506 -4.619 1.00 92.81 977 LEU A N 1
ATOM 7620 C CA . LEU A 1 977 ? -13.344 24.559 -4.384 1.00 92.81 977 LEU A CA 1
ATOM 7621 C C . LEU A 1 977 ? -14.714 25.104 -4.835 1.00 92.81 977 LEU A C 1
ATOM 7623 O O . LEU A 1 977 ? -15.735 24.462 -4.583 1.00 92.81 977 LEU A O 1
ATOM 7627 N N . ASP A 1 978 ? -14.749 26.259 -5.509 1.00 92.06 978 ASP A N 1
ATOM 7628 C CA . ASP A 1 978 ? -15.990 26.883 -5.968 1.00 92.06 978 ASP A CA 1
ATOM 7629 C C . ASP A 1 978 ? -16.621 26.068 -7.107 1.00 92.06 978 ASP A C 1
ATOM 7631 O O . ASP A 1 978 ? -15.992 25.796 -8.132 1.00 92.06 978 ASP A O 1
ATOM 7635 N N . THR A 1 979 ? -17.887 25.685 -6.923 1.00 90.62 979 THR A N 1
ATOM 7636 C CA . THR A 1 979 ? -18.655 24.833 -7.853 1.00 90.62 979 THR A CA 1
ATOM 7637 C C . THR A 1 979 ? -19.460 25.619 -8.891 1.00 90.62 979 THR A C 1
ATOM 7639 O O . THR A 1 979 ? -19.998 25.033 -9.829 1.00 90.62 979 THR A O 1
ATOM 7642 N N . GLU A 1 980 ? -19.523 26.944 -8.760 1.00 91.62 980 GLU A N 1
ATOM 7643 C CA . GLU A 1 980 ? -20.184 27.825 -9.723 1.00 91.62 980 GLU A CA 1
ATOM 7644 C C . GLU A 1 980 ? -19.422 27.888 -11.055 1.00 91.62 980 GLU A C 1
ATOM 7646 O O . GLU A 1 980 ? -18.190 27.828 -11.103 1.00 91.62 980 GLU A O 1
ATOM 7651 N N . VAL A 1 981 ? -20.157 28.044 -12.162 1.00 88.81 981 VAL A N 1
ATOM 7652 C CA . VAL A 1 981 ? -19.559 28.065 -13.508 1.00 88.81 981 VAL A CA 1
ATOM 7653 C C . VAL A 1 981 ? -18.709 29.323 -13.695 1.00 88.81 981 VAL A C 1
ATOM 7655 O O . VAL A 1 981 ? -19.243 30.425 -13.866 1.00 88.81 981 VAL A O 1
ATOM 7658 N N . HIS A 1 982 ? -17.389 29.153 -13.745 1.00 88.19 982 HIS A N 1
ATOM 7659 C CA . HIS A 1 982 ? -16.438 30.259 -13.743 1.00 88.19 982 HIS A CA 1
ATOM 7660 C C . HIS A 1 982 ? -16.383 30.961 -15.110 1.00 88.19 982 HIS A C 1
ATOM 7662 O O . HIS A 1 982 ? -16.220 30.330 -16.157 1.00 88.19 982 HIS A O 1
ATOM 7668 N N . SER A 1 983 ? -16.489 32.293 -15.126 1.00 85.94 983 SER A N 1
ATOM 7669 C CA . SER A 1 983 ? -16.560 33.096 -16.362 1.00 85.94 983 SER A CA 1
ATOM 7670 C C . SER A 1 983 ? -15.344 32.900 -17.277 1.00 85.94 983 SER A C 1
ATOM 7672 O O . SER A 1 983 ? -15.501 32.803 -18.496 1.00 85.94 983 SER A O 1
ATOM 7674 N N . PHE A 1 984 ? -14.154 32.768 -16.682 1.00 85.12 984 PHE A N 1
ATOM 7675 C CA . PHE A 1 984 ? -12.879 32.501 -17.359 1.00 85.12 984 PHE A CA 1
ATOM 7676 C C . PHE A 1 984 ? -12.894 31.229 -18.231 1.00 85.12 984 PHE A C 1
ATOM 7678 O O . PHE A 1 984 ? -12.231 31.187 -19.266 1.00 85.12 984 PHE A O 1
ATOM 7685 N N . LEU A 1 985 ? -13.680 30.214 -17.851 1.00 86.06 985 LEU A N 1
ATOM 7686 C CA . LEU A 1 985 ? -13.709 28.902 -18.508 1.00 86.06 985 LEU A CA 1
ATOM 7687 C C . LEU A 1 985 ? -14.699 28.829 -19.689 1.00 86.06 985 LEU A C 1
ATOM 7689 O O . LEU A 1 985 ? -14.669 27.876 -20.460 1.00 86.06 985 LEU A O 1
ATOM 7693 N N . ARG A 1 986 ? -15.580 29.826 -19.878 1.00 73.00 986 ARG A N 1
ATOM 7694 C CA . ARG A 1 986 ? -16.767 29.667 -20.746 1.00 73.00 986 ARG A CA 1
ATOM 7695 C C . ARG A 1 986 ? -16.537 29.663 -22.264 1.00 73.00 986 ARG A C 1
ATOM 7697 O O . ARG A 1 986 ? -17.417 29.177 -22.960 1.00 73.00 986 ARG A O 1
ATOM 7704 N N . ASN A 1 987 ? -15.463 30.260 -22.801 1.00 58.91 987 ASN A N 1
ATOM 7705 C CA . ASN A 1 987 ? -15.341 30.517 -24.259 1.00 58.91 987 ASN A CA 1
ATOM 7706 C C . ASN A 1 987 ? -13.895 30.602 -24.812 1.00 58.91 987 ASN A C 1
ATOM 7708 O O . ASN A 1 987 ? -13.666 31.179 -25.876 1.00 58.91 987 ASN A O 1
ATOM 7712 N N . LYS A 1 988 ? -12.893 30.078 -24.102 1.00 65.69 988 LYS A N 1
ATOM 7713 C CA . LYS A 1 988 ? -11.486 30.037 -24.551 1.00 65.69 988 LYS A CA 1
ATOM 7714 C C . LYS A 1 988 ? -10.875 28.690 -24.173 1.00 65.69 988 LYS A C 1
ATOM 7716 O O . LYS A 1 988 ? -11.400 28.040 -23.282 1.00 65.69 988 LYS A O 1
ATOM 7721 N N . LYS A 1 989 ? -9.760 28.312 -24.808 1.00 79.94 989 LYS A N 1
ATOM 7722 C CA . LYS A 1 989 ? -8.807 27.315 -24.286 1.00 79.94 989 LYS A CA 1
ATOM 7723 C C . LYS A 1 989 ? -8.010 28.002 -23.165 1.00 79.94 989 LYS A C 1
ATOM 7725 O O . LYS A 1 989 ? -7.127 28.794 -23.497 1.00 79.94 989 LYS A O 1
ATOM 7730 N N . PRO A 1 990 ? -8.362 27.843 -21.879 1.00 87.56 990 PRO A N 1
ATOM 7731 C CA . PRO A 1 990 ? -7.728 28.589 -20.800 1.00 87.56 990 PRO A CA 1
ATOM 7732 C C . PRO A 1 990 ? -6.468 27.841 -20.356 1.00 87.56 990 PRO A C 1
ATOM 7734 O O . PRO A 1 990 ? -6.469 26.612 -20.348 1.00 87.56 990 PRO A O 1
ATOM 7737 N N . LEU A 1 991 ? -5.399 28.539 -19.973 1.00 90.94 991 LEU A N 1
ATOM 7738 C CA . LEU A 1 991 ? -4.230 27.873 -19.392 1.00 90.94 991 LEU A CA 1
ATOM 7739 C C . LEU A 1 991 ? -4.374 27.763 -17.870 1.00 90.94 991 LEU A C 1
ATOM 7741 O O . LEU A 1 991 ? -4.909 28.679 -17.240 1.00 90.94 991 LEU A O 1
ATOM 7745 N N . PHE A 1 992 ? -3.854 26.688 -17.266 1.00 92.44 992 PHE A N 1
ATOM 7746 C CA . PHE A 1 992 ? -3.839 26.535 -15.802 1.00 92.44 992 PHE A CA 1
ATOM 7747 C C . PHE A 1 992 ? -3.144 27.722 -15.121 1.00 92.44 992 PHE A C 1
ATOM 7749 O O . PHE A 1 992 ? -3.719 28.305 -14.202 1.00 92.44 992 PHE A O 1
ATOM 7756 N N . ARG A 1 993 ? -1.981 28.148 -15.639 1.00 90.94 993 ARG A N 1
ATOM 7757 C CA . ARG A 1 993 ? -1.262 29.357 -15.195 1.00 90.94 993 ARG A CA 1
ATOM 7758 C C . ARG A 1 993 ? -2.150 30.603 -15.148 1.00 90.94 993 ARG A C 1
ATOM 7760 O O . ARG A 1 993 ? -2.119 31.338 -14.164 1.00 90.94 993 ARG A O 1
ATOM 7767 N N . ASP A 1 994 ? -2.923 30.852 -16.200 1.00 89.25 994 ASP A N 1
ATOM 7768 C CA . ASP A 1 994 ? -3.728 32.072 -16.304 1.00 89.25 994 ASP A CA 1
ATOM 7769 C C . ASP A 1 994 ? -4.954 32.004 -15.378 1.00 89.25 994 ASP A C 1
ATOM 7771 O O . ASP A 1 994 ? -5.344 33.003 -14.776 1.00 89.25 994 ASP A O 1
ATOM 7775 N N . PHE A 1 995 ? -5.519 30.807 -15.194 1.00 91.88 995 PHE A N 1
ATOM 7776 C CA . PHE A 1 995 ? -6.578 30.557 -14.218 1.00 91.88 995 PHE A CA 1
ATOM 7777 C C . PHE A 1 995 ? -6.084 30.716 -12.768 1.00 91.88 995 PHE A C 1
ATOM 7779 O O . PHE A 1 995 ? -6.782 31.291 -11.934 1.00 91.88 995 PHE A O 1
ATOM 7786 N N . LEU A 1 996 ? -4.850 30.292 -12.472 1.00 92.56 996 LEU A N 1
ATOM 7787 C CA . LEU A 1 996 ? -4.199 30.526 -11.181 1.00 92.56 996 LEU A CA 1
ATOM 7788 C C . LEU A 1 996 ? -3.997 32.025 -10.898 1.00 92.56 996 LEU A C 1
ATOM 7790 O O . LEU A 1 996 ? -4.221 32.469 -9.770 1.00 92.56 996 LEU A O 1
ATOM 7794 N N . LEU A 1 997 ? -3.592 32.804 -11.908 1.00 89.62 997 LEU A N 1
ATOM 7795 C CA . LEU A 1 997 ? -3.453 34.262 -11.797 1.00 89.62 997 LEU A CA 1
ATOM 7796 C C . LEU A 1 997 ? -4.789 34.948 -11.489 1.00 89.62 997 LEU A C 1
ATOM 7798 O O . LEU A 1 997 ? -4.818 35.847 -10.650 1.00 89.62 997 LEU A O 1
ATOM 7802 N N . GLU A 1 998 ? -5.878 34.505 -12.124 1.00 90.12 998 GLU A N 1
ATOM 7803 C CA . GLU A 1 998 ? -7.239 35.004 -11.884 1.00 90.12 998 GLU A CA 1
ATOM 7804 C C . GLU A 1 998 ? -7.705 34.704 -10.446 1.00 90.12 998 GLU A C 1
ATOM 7806 O O . GLU A 1 998 ? -8.112 35.624 -9.732 1.00 90.12 998 GLU A O 1
ATOM 7811 N N . LEU A 1 999 ? -7.560 33.456 -9.973 1.00 90.44 999 LEU A N 1
ATOM 7812 C CA . LEU A 1 999 ? -7.912 33.061 -8.597 1.00 90.44 999 LEU A CA 1
ATOM 7813 C C . LEU A 1 999 ? -7.114 33.846 -7.540 1.00 90.44 999 LEU A C 1
ATOM 7815 O O . LEU A 1 999 ? -7.682 34.366 -6.579 1.00 90.44 999 LEU A O 1
ATOM 7819 N N . LEU A 1 1000 ? -5.798 33.983 -7.732 1.00 88.88 1000 LEU A N 1
ATOM 7820 C CA . LEU A 1 1000 ? -4.913 34.728 -6.826 1.00 88.88 1000 LEU A CA 1
ATOM 7821 C C . LEU A 1 1000 ? -4.920 36.250 -7.062 1.00 88.88 1000 LEU A C 1
ATOM 7823 O O . LEU A 1 1000 ? -4.207 36.974 -6.363 1.00 88.88 1000 LEU A O 1
ATOM 7827 N N . LYS A 1 1001 ? -5.691 36.744 -8.041 1.00 85.12 1001 LYS A N 1
ATOM 7828 C CA . LYS A 1 1001 ? -5.816 38.162 -8.435 1.00 85.12 1001 LYS A CA 1
ATOM 7829 C C . LYS A 1 1001 ? -4.468 38.853 -8.702 1.00 85.12 1001 LYS A C 1
ATOM 7831 O O . LYS A 1 1001 ? -4.326 40.065 -8.510 1.00 85.12 1001 LYS A O 1
ATOM 7836 N N . ILE A 1 1002 ? -3.476 38.088 -9.158 1.00 81.94 1002 ILE A N 1
ATOM 7837 C CA . ILE A 1 1002 ? -2.123 38.577 -9.444 1.00 81.94 1002 ILE A CA 1
ATOM 7838 C C . ILE A 1 1002 ? -2.135 39.273 -10.806 1.00 81.94 1002 ILE A C 1
ATOM 7840 O O . ILE A 1 1002 ? -2.396 38.657 -11.837 1.00 81.94 1002 ILE A O 1
ATOM 7844 N N . LYS A 1 1003 ? -1.810 40.568 -10.820 1.00 72.56 1003 LYS A N 1
ATOM 7845 C CA . LYS A 1 1003 ? -1.622 41.328 -12.061 1.00 72.56 1003 LYS A CA 1
ATOM 7846 C C . LYS A 1 1003 ? -0.194 41.153 -12.556 1.00 72.56 1003 LYS A C 1
ATOM 7848 O O . LYS A 1 1003 ? 0.746 41.443 -11.824 1.00 72.56 1003 LYS A O 1
ATOM 7853 N N . VAL A 1 1004 ? -0.049 40.725 -13.805 1.00 67.38 1004 VAL A N 1
ATOM 7854 C CA . VAL A 1 1004 ? 1.248 40.529 -14.456 1.00 67.38 1004 VAL A CA 1
ATOM 7855 C C . VAL A 1 1004 ? 1.392 41.534 -15.598 1.00 67.38 1004 VAL A C 1
ATOM 7857 O O . VAL A 1 1004 ? 0.501 41.649 -16.435 1.00 67.38 1004 VAL A O 1
ATOM 7860 N N . GLU A 1 1005 ? 2.504 42.271 -15.632 1.00 51.91 1005 GLU A N 1
ATOM 7861 C CA . GLU A 1 1005 ? 2.743 43.329 -16.631 1.00 51.91 1005 GLU A CA 1
ATOM 7862 C C . GLU A 1 1005 ? 3.332 42.802 -17.957 1.00 51.91 1005 GLU A C 1
ATOM 7864 O O . GLU A 1 1005 ? 3.336 43.517 -18.958 1.00 51.91 1005 GLU A O 1
ATOM 7869 N N . SER A 1 1006 ? 3.795 41.546 -17.999 1.00 53.72 1006 SER A N 1
ATOM 7870 C CA . SER A 1 1006 ? 4.272 40.877 -19.217 1.00 53.72 1006 SER A CA 1
ATOM 7871 C C . SER A 1 1006 ? 3.896 39.389 -19.256 1.00 53.72 1006 SER A C 1
ATOM 7873 O O . SER A 1 1006 ? 4.024 38.669 -18.265 1.00 53.72 1006 SER A O 1
ATOM 7875 N N . ASN A 1 1007 ? 3.477 38.896 -20.428 1.00 53.75 1007 ASN A N 1
ATOM 7876 C CA . ASN A 1 1007 ? 3.014 37.508 -20.597 1.00 53.75 1007 ASN A CA 1
ATOM 7877 C C . ASN A 1 1007 ? 4.081 36.439 -20.275 1.00 53.75 1007 ASN A C 1
ATOM 7879 O O . ASN A 1 1007 ? 3.722 35.288 -20.026 1.00 53.75 1007 ASN A O 1
ATOM 7883 N N . ASP A 1 1008 ? 5.363 36.811 -20.250 1.00 51.28 1008 ASP A N 1
ATOM 7884 C CA . ASP A 1 1008 ? 6.520 35.901 -20.286 1.00 51.28 1008 ASP A CA 1
ATOM 7885 C C . ASP A 1 1008 ? 7.177 35.640 -18.910 1.00 51.28 1008 ASP A C 1
ATOM 7887 O O . ASP A 1 1008 ? 8.172 34.931 -18.793 1.00 51.28 1008 ASP A O 1
ATOM 7891 N N . SER A 1 1009 ? 6.639 36.216 -17.830 1.00 58.47 1009 SER A N 1
ATOM 7892 C CA . SER A 1 1009 ? 7.200 36.039 -16.481 1.00 58.47 1009 SER A CA 1
ATOM 7893 C C . SER A 1 1009 ? 6.767 34.719 -15.820 1.00 58.47 1009 SER A C 1
ATOM 7895 O O . SER A 1 1009 ? 5.584 34.468 -15.570 1.00 58.47 1009 SER A O 1
ATOM 7897 N N . THR A 1 1010 ? 7.730 33.847 -15.512 1.00 65.56 1010 THR A N 1
ATOM 7898 C CA . THR A 1 1010 ? 7.478 32.590 -14.790 1.00 65.56 1010 THR A CA 1
ATOM 7899 C C . THR A 1 1010 ? 7.058 32.868 -13.344 1.00 65.56 1010 THR A C 1
ATOM 7901 O O . THR A 1 1010 ? 7.851 33.408 -12.574 1.00 65.56 1010 THR A O 1
ATOM 7904 N N . ILE A 1 1011 ? 5.847 32.453 -12.963 1.00 76.12 1011 ILE A N 1
ATOM 7905 C CA . ILE A 1 1011 ? 5.357 32.532 -11.578 1.00 76.12 1011 ILE A CA 1
ATOM 7906 C C . ILE A 1 1011 ? 6.128 31.518 -10.728 1.00 76.12 1011 ILE A C 1
ATOM 7908 O O . ILE A 1 1011 ? 6.196 30.341 -11.084 1.00 76.12 1011 ILE A O 1
ATOM 7912 N N . ARG A 1 1012 ? 6.696 31.949 -9.600 1.00 80.12 1012 ARG A N 1
ATOM 7913 C CA . ARG A 1 1012 ? 7.435 31.091 -8.663 1.00 80.12 1012 ARG A CA 1
ATOM 7914 C C . ARG A 1 1012 ? 6.631 30.866 -7.380 1.00 80.12 1012 ARG A C 1
ATOM 7916 O O . ARG A 1 1012 ? 5.753 31.652 -7.032 1.00 80.12 1012 ARG A O 1
ATOM 7923 N N . GLU A 1 1013 ? 6.992 29.828 -6.617 1.00 84.56 1013 GLU A N 1
ATOM 7924 C CA . GLU A 1 1013 ? 6.411 29.526 -5.290 1.00 84.56 1013 GLU A CA 1
ATOM 7925 C C 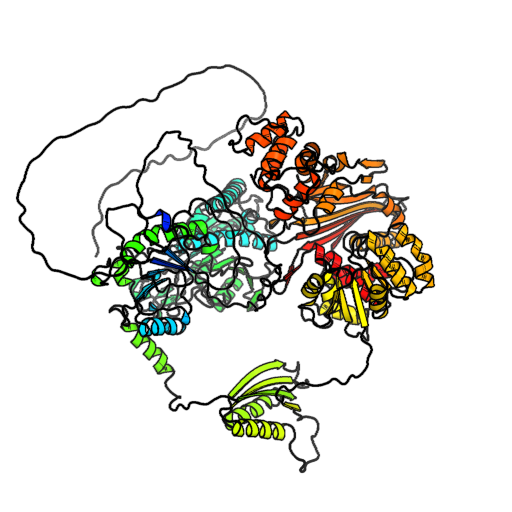. GLU A 1 1013 ? 6.380 30.765 -4.372 1.00 84.56 1013 GLU A C 1
ATOM 7927 O O . GLU A 1 1013 ? 5.410 30.999 -3.651 1.00 84.56 1013 GLU A O 1
ATOM 7932 N N . LYS A 1 1014 ? 7.432 31.595 -4.445 1.00 85.62 1014 LYS A N 1
ATOM 7933 C CA . LYS A 1 1014 ? 7.557 32.852 -3.698 1.00 85.62 1014 LYS A CA 1
ATOM 7934 C C . LYS A 1 1014 ? 6.401 33.821 -3.976 1.00 85.62 1014 LYS A C 1
ATOM 7936 O O . LYS A 1 1014 ? 5.854 34.380 -3.028 1.00 85.62 1014 LYS A O 1
ATOM 7941 N N . ASP A 1 1015 ? 6.037 33.995 -5.242 1.00 85.81 1015 ASP A N 1
ATOM 7942 C CA . ASP A 1 1015 ? 5.056 34.989 -5.686 1.00 85.81 1015 ASP A CA 1
ATOM 7943 C C . ASP A 1 1015 ? 3.636 34.546 -5.294 1.00 85.81 1015 ASP A C 1
ATOM 7945 O O . ASP A 1 1015 ? 2.843 35.334 -4.778 1.00 85.81 1015 ASP A O 1
ATOM 7949 N N . ILE A 1 1016 ? 3.357 33.243 -5.432 1.00 88.56 1016 ILE A N 1
ATOM 7950 C CA . ILE A 1 1016 ? 2.125 32.592 -4.955 1.00 88.56 1016 ILE A CA 1
ATOM 7951 C C . ILE A 1 1016 ? 1.976 32.788 -3.440 1.00 88.56 1016 ILE A C 1
ATOM 7953 O O . ILE A 1 1016 ? 0.942 33.259 -2.967 1.00 88.56 1016 ILE A O 1
ATOM 7957 N N . ARG A 1 1017 ? 3.028 32.482 -2.671 1.00 89.44 1017 ARG A N 1
ATOM 7958 C CA . ARG A 1 1017 ? 3.060 32.657 -1.212 1.00 89.44 1017 ARG A CA 1
ATOM 7959 C C . ARG A 1 1017 ? 2.801 34.111 -0.803 1.00 89.44 1017 ARG A C 1
ATOM 7961 O O . ARG A 1 1017 ? 2.018 34.357 0.111 1.00 89.44 1017 ARG A O 1
ATOM 7968 N N . GLU A 1 1018 ? 3.453 35.069 -1.457 1.00 86.69 1018 GLU A N 1
ATOM 7969 C CA . GLU A 1 1018 ? 3.313 36.498 -1.148 1.00 86.69 1018 GLU A CA 1
ATOM 7970 C C . GLU A 1 1018 ? 1.921 37.041 -1.515 1.00 86.69 1018 GLU A C 1
ATOM 7972 O O . GLU A 1 1018 ? 1.366 37.833 -0.748 1.00 86.69 1018 GLU A O 1
ATOM 7977 N N . SER A 1 1019 ? 1.287 36.538 -2.582 1.00 87.12 1019 SER A N 1
ATOM 7978 C CA . SER A 1 1019 ? -0.132 36.803 -2.874 1.00 87.12 1019 SER A CA 1
ATOM 7979 C C . SER A 1 1019 ? -1.071 36.254 -1.788 1.00 87.12 1019 SER A C 1
ATOM 7981 O O . SER A 1 1019 ? -1.923 36.988 -1.285 1.00 87.12 1019 SER A O 1
ATOM 7983 N N . ILE A 1 1020 ? -0.888 35.001 -1.350 1.00 89.00 1020 ILE A N 1
ATOM 7984 C CA . ILE A 1 1020 ? -1.734 34.370 -0.315 1.00 89.00 1020 ILE A CA 1
ATOM 7985 C C . ILE A 1 1020 ? -1.700 35.161 1.005 1.00 89.00 1020 ILE A C 1
ATOM 7987 O O . ILE A 1 1020 ? -2.744 35.373 1.629 1.00 89.00 1020 ILE A O 1
ATOM 7991 N N . ILE A 1 1021 ? -0.512 35.618 1.416 1.00 87.88 1021 ILE A N 1
ATOM 7992 C CA . ILE A 1 1021 ? -0.317 36.403 2.645 1.00 87.88 1021 ILE A CA 1
ATOM 7993 C C . ILE A 1 1021 ? -0.912 37.809 2.493 1.00 87.88 1021 ILE A C 1
ATOM 7995 O O . ILE A 1 1021 ? -1.681 38.246 3.349 1.00 87.88 1021 ILE A O 1
ATOM 7999 N N . SER A 1 1022 ? -0.592 38.517 1.405 1.00 85.25 1022 SER A N 1
ATOM 8000 C CA . SER A 1 1022 ? -1.070 39.893 1.181 1.00 85.25 1022 SER A CA 1
ATOM 8001 C C . SER A 1 1022 ? -2.585 39.981 0.964 1.00 85.25 1022 SER A C 1
ATOM 8003 O O . SER A 1 1022 ? -3.198 40.974 1.348 1.00 85.25 1022 SER A O 1
ATOM 8005 N N . SER A 1 1023 ? -3.206 38.916 0.450 1.00 82.88 1023 SER A N 1
ATOM 8006 C CA . SER A 1 1023 ? -4.665 38.781 0.335 1.00 82.88 1023 SER A CA 1
ATOM 8007 C C . SER A 1 1023 ? -5.371 38.512 1.674 1.00 82.88 1023 SER A C 1
ATOM 8009 O O . SER A 1 1023 ? -6.599 38.500 1.725 1.00 82.88 1023 SER A O 1
ATOM 8011 N N . GLY A 1 1024 ? -4.631 38.261 2.763 1.00 82.75 1024 GLY A N 1
ATOM 8012 C CA . GLY A 1 1024 ? -5.182 37.986 4.096 1.00 82.75 1024 GLY A CA 1
ATOM 8013 C C . GLY A 1 1024 ? -5.876 36.625 4.249 1.00 82.75 1024 GLY A C 1
ATOM 8014 O O . GLY A 1 1024 ? -6.471 36.360 5.294 1.00 82.75 1024 GLY A O 1
ATOM 8015 N N . LEU A 1 1025 ? -5.791 35.754 3.235 1.00 81.00 1025 LEU A N 1
ATOM 8016 C CA . LEU A 1 1025 ? -6.470 34.449 3.179 1.00 81.00 1025 LEU A CA 1
ATOM 8017 C C . LEU A 1 1025 ? -5.804 33.383 4.069 1.00 81.00 1025 LEU A C 1
ATOM 8019 O O . LEU A 1 1025 ? -6.429 32.379 4.418 1.00 81.00 1025 LEU A O 1
ATOM 8023 N N . CYS A 1 1026 ? -4.549 33.619 4.464 1.00 84.00 1026 CYS A N 1
ATOM 8024 C CA . CYS A 1 1026 ? -3.819 32.845 5.461 1.00 84.00 1026 CYS A CA 1
ATOM 8025 C C . CYS A 1 1026 ? -2.992 33.777 6.358 1.00 84.00 1026 CYS A C 1
ATOM 8027 O O . CYS A 1 1026 ? -2.257 34.627 5.861 1.00 84.00 1026 CYS A O 1
ATOM 8029 N N . LYS A 1 1027 ? -3.091 33.599 7.682 1.00 73.94 1027 LYS A N 1
ATOM 8030 C CA . LYS A 1 1027 ? -2.323 34.372 8.681 1.00 73.94 1027 LYS A CA 1
ATOM 8031 C C . LYS A 1 1027 ? -1.009 33.701 9.090 1.00 73.94 1027 LYS A C 1
ATOM 8033 O O . LYS A 1 1027 ? -0.101 34.369 9.569 1.00 73.94 1027 LYS A O 1
ATOM 8038 N N . GLU A 1 1028 ? -0.917 32.382 8.937 1.00 85.69 1028 GLU A N 1
ATOM 8039 C CA . GLU A 1 1028 ? 0.265 31.605 9.308 1.00 85.69 1028 GLU A CA 1
ATOM 8040 C C . GLU A 1 1028 ? 1.236 31.505 8.125 1.00 85.69 1028 GLU A C 1
ATOM 8042 O O . GLU A 1 1028 ? 0.887 30.979 7.065 1.00 85.69 1028 GLU A O 1
ATOM 8047 N N . GLN A 1 1029 ? 2.475 31.959 8.325 1.00 85.56 1029 GLN A N 1
ATOM 8048 C CA . GLN A 1 1029 ? 3.520 31.932 7.296 1.00 85.56 1029 GLN A CA 1
ATOM 8049 C C . GLN A 1 1029 ? 3.818 30.507 6.802 1.00 85.56 1029 GLN A C 1
ATOM 8051 O O . GLN A 1 1029 ? 3.990 30.287 5.604 1.00 85.56 1029 GLN A O 1
ATOM 8056 N N . GLU A 1 1030 ? 3.867 29.534 7.716 1.00 88.06 1030 GLU A N 1
ATOM 8057 C CA . GLU A 1 1030 ? 4.156 28.134 7.389 1.00 88.06 1030 GLU A CA 1
ATOM 8058 C C . GLU A 1 1030 ? 3.043 27.511 6.533 1.00 88.06 1030 GLU A C 1
ATOM 8060 O O . GLU A 1 1030 ? 3.317 26.902 5.498 1.00 88.06 1030 GLU A O 1
ATOM 8065 N N . THR A 1 1031 ? 1.782 27.733 6.909 1.00 90.19 1031 THR A N 1
ATOM 8066 C CA . THR A 1 1031 ? 0.617 27.271 6.143 1.00 90.19 1031 THR A CA 1
ATOM 8067 C C . THR A 1 1031 ? 0.592 27.900 4.748 1.00 90.19 1031 THR A C 1
ATOM 8069 O O . THR A 1 1031 ? 0.388 27.184 3.770 1.00 90.19 1031 THR A O 1
ATOM 8072 N N . ALA A 1 1032 ? 0.914 29.192 4.607 1.00 91.25 1032 ALA A N 1
ATOM 8073 C CA . ALA A 1 1032 ? 1.028 29.838 3.295 1.00 91.25 1032 ALA A CA 1
ATOM 8074 C C . ALA A 1 1032 ? 2.134 29.219 2.411 1.00 91.25 1032 ALA A C 1
ATOM 8076 O O . ALA A 1 1032 ? 1.937 29.067 1.206 1.00 91.25 1032 ALA A O 1
ATOM 8077 N N . VAL A 1 1033 ? 3.271 28.805 2.993 1.00 91.81 1033 VAL A N 1
ATOM 8078 C CA . VAL A 1 1033 ? 4.324 28.056 2.276 1.00 91.81 1033 VAL A CA 1
ATOM 8079 C C . VAL A 1 1033 ? 3.819 26.679 1.832 1.00 91.81 1033 VAL A C 1
ATOM 8081 O O . VAL A 1 1033 ? 3.989 26.321 0.668 1.00 91.81 1033 VAL A O 1
ATOM 8084 N N . ARG A 1 1034 ? 3.165 25.912 2.717 1.00 92.62 1034 ARG A N 1
ATOM 8085 C CA . ARG A 1 1034 ? 2.610 24.586 2.373 1.00 92.62 1034 ARG A CA 1
ATOM 8086 C C . ARG A 1 1034 ? 1.551 24.679 1.264 1.00 92.62 1034 ARG A C 1
ATOM 8088 O O . ARG A 1 1034 ? 1.572 23.875 0.333 1.00 92.62 1034 ARG A O 1
ATOM 8095 N N . VAL A 1 1035 ? 0.680 25.690 1.304 1.00 95.06 1035 VAL A N 1
ATOM 8096 C CA . VAL A 1 1035 ? -0.327 25.949 0.257 1.00 95.06 1035 VAL A CA 1
ATOM 8097 C C . VAL A 1 1035 ? 0.339 26.314 -1.071 1.00 95.06 1035 VAL A C 1
ATOM 8099 O O . VAL A 1 1035 ? -0.004 25.721 -2.090 1.00 95.06 1035 VAL A O 1
ATOM 8102 N N . ALA A 1 1036 ? 1.331 27.212 -1.076 1.00 93.88 1036 ALA A N 1
ATOM 8103 C CA . ALA A 1 1036 ? 2.064 27.564 -2.295 1.00 93.88 1036 ALA A CA 1
ATOM 8104 C C . ALA A 1 1036 ? 2.749 26.340 -2.931 1.00 93.88 1036 ALA A C 1
ATOM 8106 O O . ALA A 1 1036 ? 2.608 26.113 -4.132 1.00 93.88 1036 ALA A O 1
ATOM 8107 N N . LYS A 1 1037 ? 3.400 25.493 -2.120 1.00 94.69 1037 LYS A N 1
ATOM 8108 C CA . LYS A 1 1037 ? 3.974 24.214 -2.571 1.00 94.69 1037 LYS A CA 1
ATOM 8109 C C . LYS A 1 1037 ? 2.928 23.254 -3.127 1.00 94.69 1037 LYS A C 1
ATOM 8111 O O . LYS A 1 1037 ? 3.188 22.606 -4.133 1.00 94.69 1037 LYS A O 1
ATOM 8116 N N . THR A 1 1038 ? 1.746 23.189 -2.515 1.00 95.69 1038 THR A N 1
ATOM 8117 C CA . THR A 1 1038 ? 0.634 22.350 -2.993 1.00 95.69 1038 THR A CA 1
ATOM 8118 C C . THR A 1 1038 ? 0.130 22.826 -4.359 1.00 95.69 1038 THR A C 1
ATOM 8120 O O . THR A 1 1038 ? -0.015 22.018 -5.269 1.00 95.69 1038 THR A O 1
ATOM 8123 N N . ILE A 1 1039 ? -0.060 24.136 -4.547 1.00 95.62 1039 ILE A N 1
ATOM 8124 C CA . ILE A 1 1039 ? -0.471 24.739 -5.830 1.00 95.62 1039 ILE A CA 1
ATOM 8125 C C . ILE A 1 1039 ? 0.559 24.456 -6.938 1.00 95.62 1039 ILE A C 1
ATOM 8127 O O . ILE A 1 1039 ? 0.184 24.109 -8.060 1.00 95.62 1039 ILE A O 1
ATOM 8131 N N . VAL A 1 1040 ? 1.855 24.576 -6.625 1.00 94.06 1040 VAL A N 1
ATOM 8132 C CA . VAL A 1 1040 ? 2.950 24.263 -7.558 1.00 94.06 1040 VAL A CA 1
ATOM 8133 C C . VAL A 1 1040 ? 2.968 22.769 -7.900 1.00 94.06 1040 VAL A C 1
ATOM 8135 O O . VAL A 1 1040 ? 2.968 22.427 -9.080 1.00 94.06 1040 VAL A O 1
ATOM 8138 N N . PHE A 1 1041 ? 2.903 21.888 -6.896 1.00 94.56 1041 PHE A N 1
ATOM 8139 C CA . PHE A 1 1041 ? 2.881 20.428 -7.062 1.00 94.56 1041 PHE A CA 1
ATOM 8140 C C . PHE A 1 1041 ? 1.696 19.944 -7.916 1.00 94.56 1041 PHE A C 1
ATOM 8142 O O . PHE A 1 1041 ? 1.859 19.077 -8.771 1.00 94.56 1041 PHE A O 1
ATOM 8149 N N . LEU A 1 1042 ? 0.517 20.548 -7.740 1.00 94.25 1042 LEU A N 1
ATOM 8150 C CA . LEU A 1 1042 ? -0.680 20.257 -8.533 1.00 94.25 1042 LEU A CA 1
ATOM 8151 C C . LEU A 1 1042 ? -0.622 20.803 -9.978 1.00 94.25 1042 LEU A C 1
ATOM 8153 O O . LEU A 1 1042 ? -1.592 20.669 -10.716 1.00 94.25 1042 LEU A O 1
ATOM 8157 N N . GLY A 1 1043 ? 0.478 21.432 -10.413 1.00 93.12 1043 GLY A N 1
ATOM 8158 C CA . GLY A 1 1043 ? 0.639 21.897 -11.797 1.00 93.12 1043 GLY A CA 1
ATOM 8159 C C . GLY A 1 1043 ? -0.235 23.100 -12.176 1.00 93.12 1043 GLY A C 1
ATOM 8160 O O . GLY A 1 1043 ? -0.440 23.379 -13.357 1.00 93.12 1043 GLY A O 1
ATOM 8161 N N . PHE A 1 1044 ? -0.766 23.855 -11.207 1.00 93.56 1044 PHE A N 1
ATOM 8162 C CA . PHE A 1 1044 ? -1.560 25.059 -11.509 1.00 93.56 1044 PHE A CA 1
ATOM 8163 C C . PHE A 1 1044 ? -0.734 26.202 -12.109 1.00 93.56 1044 PHE A C 1
ATOM 8165 O O . PHE A 1 1044 ? -1.286 27.106 -12.722 1.00 93.56 1044 PHE A O 1
ATOM 8172 N N . HIS A 1 1045 ? 0.586 26.169 -11.940 1.00 89.38 1045 HIS A N 1
ATOM 8173 C CA . HIS A 1 1045 ? 1.510 27.128 -12.541 1.00 89.38 1045 HIS A CA 1
ATOM 8174 C C . HIS A 1 1045 ? 1.900 26.776 -13.993 1.00 89.38 1045 HIS A C 1
ATOM 8176 O O . HIS A 1 1045 ? 2.525 27.596 -14.669 1.00 89.38 1045 HIS A O 1
ATOM 8182 N N . ASP A 1 1046 ? 1.517 25.589 -14.482 1.00 89.06 1046 ASP A N 1
ATOM 8183 C CA . ASP A 1 1046 ? 1.899 25.087 -15.802 1.00 89.06 1046 ASP A CA 1
ATOM 8184 C C . ASP A 1 1046 ? 1.165 25.860 -16.923 1.00 89.06 1046 ASP A C 1
ATOM 8186 O O . ASP A 1 1046 ? -0.052 26.067 -16.846 1.00 89.06 1046 ASP A O 1
ATOM 8190 N N . PRO A 1 1047 ? 1.839 26.229 -18.029 1.00 87.06 1047 PRO A N 1
ATOM 8191 C CA . PRO A 1 1047 ? 1.212 26.848 -19.201 1.00 87.06 1047 PRO A CA 1
ATOM 8192 C C . PRO A 1 1047 ? 0.536 25.796 -20.107 1.00 87.06 1047 PRO A C 1
ATOM 8194 O O . PRO A 1 1047 ? 0.749 25.765 -21.317 1.00 87.06 1047 PRO A O 1
ATOM 8197 N N . THR A 1 1048 ? -0.254 24.897 -19.517 1.00 91.19 1048 THR A N 1
ATOM 8198 C CA . THR A 1 1048 ? -0.995 23.825 -20.209 1.00 91.19 1048 THR A CA 1
ATOM 8199 C C . THR A 1 1048 ? -2.485 24.158 -20.291 1.00 91.19 1048 THR A C 1
ATOM 8201 O O . THR A 1 1048 ? -2.993 24.903 -19.455 1.00 91.19 1048 THR A O 1
ATOM 8204 N N . GLU A 1 1049 ? -3.187 23.657 -21.313 1.00 92.25 1049 GLU A N 1
ATOM 8205 C CA . GLU A 1 1049 ? -4.623 23.921 -21.500 1.00 92.25 1049 GLU A CA 1
ATOM 8206 C C . GLU A 1 1049 ? -5.488 23.157 -20.484 1.00 92.25 1049 GLU A C 1
ATOM 8208 O O . GLU A 1 1049 ? -5.304 21.959 -20.276 1.00 92.25 1049 GLU A O 1
ATOM 8213 N N . ILE A 1 1050 ? -6.482 23.836 -19.910 1.00 92.12 1050 ILE A N 1
ATOM 8214 C CA . ILE A 1 1050 ? -7.532 23.233 -19.082 1.00 92.12 1050 ILE A CA 1
ATOM 8215 C C . ILE A 1 1050 ? -8.507 22.457 -19.990 1.00 92.12 1050 ILE A C 1
ATOM 8217 O O . ILE A 1 1050 ? -8.964 23.013 -20.997 1.00 92.12 1050 ILE A O 1
ATOM 8221 N N . PRO A 1 1051 ? -8.886 21.207 -19.650 1.00 90.06 1051 PRO A N 1
ATOM 8222 C CA . PRO A 1 1051 ? -9.866 20.444 -20.417 1.00 90.06 1051 PRO A CA 1
ATOM 8223 C C . PRO A 1 1051 ? -11.223 21.146 -20.536 1.00 90.06 1051 PRO A C 1
ATOM 8225 O O . PRO A 1 1051 ? -11.784 21.626 -19.554 1.00 90.06 1051 PRO A O 1
ATOM 8228 N N . SER A 1 1052 ? -11.811 21.109 -21.735 1.00 85.88 1052 SER A N 1
ATOM 8229 C CA . SER A 1 1052 ? -13.137 21.700 -22.017 1.00 85.88 1052 SER A CA 1
ATOM 8230 C C . SER A 1 1052 ? -14.317 21.082 -21.243 1.00 85.88 1052 SER A C 1
ATOM 8232 O O . SER A 1 1052 ? -15.424 21.611 -21.289 1.00 85.88 1052 SER A O 1
ATOM 8234 N N . SER A 1 1053 ? -14.093 19.976 -20.528 1.00 86.88 1053 SER A N 1
ATOM 8235 C CA . SER A 1 1053 ? -15.055 19.365 -19.606 1.00 86.88 1053 SER A CA 1
ATOM 8236 C C . SER A 1 1053 ? -15.178 20.105 -18.269 1.00 86.88 1053 SER A C 1
ATOM 8238 O O . SER A 1 1053 ? -16.201 19.964 -17.603 1.00 86.88 1053 SER A O 1
ATOM 8240 N N . CYS A 1 1054 ? -14.168 20.879 -17.861 1.00 89.50 1054 CYS A N 1
ATOM 8241 C CA . CYS A 1 1054 ? -14.156 21.594 -16.585 1.00 89.50 1054 CYS A CA 1
ATOM 8242 C C . CYS A 1 1054 ? -14.912 22.929 -16.700 1.00 89.50 1054 CYS A C 1
ATOM 8244 O O . CYS A 1 1054 ? -14.554 23.773 -17.522 1.00 89.50 1054 CYS A O 1
ATOM 8246 N N . GLN A 1 1055 ? -15.940 23.140 -15.871 1.00 90.06 1055 GLN A N 1
ATOM 8247 C CA . GLN A 1 1055 ? -16.804 24.331 -15.937 1.00 90.06 1055 GLN A CA 1
ATOM 8248 C C . GLN A 1 1055 ? -16.668 25.248 -14.713 1.00 90.06 1055 GLN A C 1
ATOM 8250 O O . GLN A 1 1055 ? -16.943 26.446 -14.807 1.00 90.06 1055 GLN A O 1
ATOM 8255 N N . SER A 1 1056 ? -16.223 24.703 -13.583 1.00 93.56 1056 SER A N 1
ATOM 8256 C CA . SER A 1 1056 ? -16.035 25.381 -12.298 1.00 93.56 1056 SER A CA 1
ATOM 8257 C C . SER A 1 1056 ? -14.593 25.259 -11.791 1.00 93.56 1056 SER A C 1
ATOM 8259 O O . SER A 1 1056 ? -13.819 24.435 -12.284 1.00 93.56 1056 SER A O 1
ATOM 8261 N N . ALA A 1 1057 ? -14.219 26.056 -10.785 1.00 93.69 1057 ALA A N 1
ATOM 8262 C CA . ALA A 1 1057 ? -12.905 25.936 -10.145 1.00 93.69 1057 ALA A CA 1
ATOM 8263 C C . ALA A 1 1057 ? -12.728 24.564 -9.477 1.00 93.69 1057 ALA A C 1
ATOM 8265 O O . ALA A 1 1057 ? -11.668 23.948 -9.592 1.00 93.69 1057 ALA A O 1
ATOM 8266 N N . PHE A 1 1058 ? -13.803 24.054 -8.874 1.00 93.75 1058 PHE A N 1
ATOM 8267 C CA . PHE A 1 1058 ? -13.889 22.709 -8.323 1.00 93.75 1058 PHE A CA 1
ATOM 8268 C C . PHE A 1 1058 ? -13.527 21.629 -9.356 1.00 93.75 1058 PHE A C 1
ATOM 8270 O O . PHE A 1 1058 ? -12.741 20.740 -9.036 1.00 93.75 1058 PHE A O 1
ATOM 8277 N N . ASP A 1 1059 ? -14.031 21.711 -10.595 1.00 91.94 1059 ASP A N 1
ATOM 8278 C CA . ASP A 1 1059 ? -13.735 20.711 -11.637 1.00 91.94 1059 ASP A CA 1
ATOM 8279 C C . ASP A 1 1059 ? -12.257 20.734 -12.049 1.00 91.94 1059 ASP A C 1
ATOM 8281 O O . ASP A 1 1059 ? -11.633 19.682 -12.193 1.00 91.94 1059 ASP A O 1
ATOM 8285 N N . VAL A 1 1060 ? -11.686 21.934 -12.214 1.00 93.88 1060 VAL A N 1
ATOM 8286 C CA . VAL A 1 1060 ? -10.263 22.123 -12.551 1.00 93.88 1060 VAL A CA 1
ATOM 8287 C C . VAL A 1 1060 ? -9.372 21.570 -11.431 1.00 93.88 1060 VAL A C 1
ATOM 8289 O O . VAL A 1 1060 ? -8.375 20.898 -11.702 1.00 93.88 1060 VAL A O 1
ATOM 8292 N N . THR A 1 1061 ? -9.756 21.799 -10.172 1.00 93.81 1061 THR A N 1
ATOM 8293 C CA . THR A 1 1061 ? -9.050 21.276 -8.997 1.00 93.81 1061 THR A CA 1
ATOM 8294 C C . THR A 1 1061 ? -9.164 19.766 -8.876 1.00 93.81 1061 THR A C 1
ATOM 8296 O O . THR A 1 1061 ? -8.143 19.117 -8.668 1.00 93.81 1061 THR A O 1
ATOM 8299 N N . CYS A 1 1062 ? -10.354 19.187 -9.068 1.00 92.19 1062 CYS A N 1
ATOM 8300 C CA . CYS A 1 1062 ? -10.530 17.735 -9.080 1.00 92.19 1062 CYS A CA 1
ATOM 8301 C C . CYS A 1 1062 ? -9.650 17.084 -10.148 1.00 92.19 1062 CYS A C 1
ATOM 8303 O O . CYS A 1 1062 ? -8.945 16.132 -9.836 1.00 92.19 1062 CYS A O 1
ATOM 8305 N N . HIS A 1 1063 ? -9.622 17.639 -11.363 1.00 91.75 1063 HIS A N 1
ATOM 8306 C CA . HIS A 1 1063 ? -8.817 17.115 -12.463 1.00 91.75 1063 HIS A CA 1
ATOM 8307 C C . HIS A 1 1063 ? -7.307 17.127 -12.156 1.00 91.75 1063 HIS A C 1
ATOM 8309 O O . HIS A 1 1063 ? -6.640 16.107 -12.316 1.00 91.75 1063 HIS A O 1
ATOM 8315 N N . ARG A 1 1064 ? -6.762 18.239 -11.636 1.00 93.31 1064 ARG A N 1
ATOM 8316 C CA . ARG A 1 1064 ? -5.346 18.293 -11.217 1.00 93.31 1064 ARG A CA 1
ATOM 8317 C C . ARG A 1 1064 ? -5.033 17.388 -10.031 1.00 93.31 1064 ARG A C 1
ATOM 8319 O O . ARG A 1 1064 ? -3.952 16.812 -9.968 1.00 93.31 1064 ARG A O 1
ATOM 8326 N N . MET A 1 1065 ? -5.958 17.267 -9.085 1.00 93.38 1065 MET A N 1
ATOM 8327 C CA . MET A 1 1065 ? -5.807 16.371 -7.941 1.00 93.38 1065 MET A CA 1
ATOM 8328 C C . MET A 1 1065 ? -5.851 14.894 -8.356 1.00 93.38 1065 MET A C 1
ATOM 8330 O O . MET A 1 1065 ? -5.081 14.105 -7.822 1.00 93.38 1065 MET A O 1
ATOM 8334 N N . GLU A 1 1066 ? -6.675 14.524 -9.335 1.00 89.62 1066 GLU A N 1
ATOM 8335 C CA . GLU A 1 1066 ? -6.720 13.177 -9.914 1.00 89.62 1066 GLU A CA 1
ATOM 8336 C C . GLU A 1 1066 ? -5.408 12.821 -10.632 1.00 89.62 1066 GLU A C 1
ATOM 8338 O O . GLU A 1 1066 ? -4.826 11.772 -10.370 1.00 89.62 1066 GLU A O 1
ATOM 8343 N N . GLU A 1 1067 ? -4.895 13.736 -11.461 1.00 89.38 1067 GLU A N 1
ATOM 8344 C CA . GLU A 1 1067 ? -3.634 13.578 -12.198 1.00 89.38 1067 GLU A CA 1
ATOM 8345 C C . GLU A 1 1067 ? -2.407 13.476 -11.271 1.00 89.38 1067 GLU A C 1
ATOM 8347 O O . GLU A 1 1067 ? -1.504 12.676 -11.513 1.00 89.38 1067 GLU A O 1
ATOM 8352 N N . ARG A 1 1068 ? -2.340 14.305 -10.218 1.00 92.69 1068 ARG A N 1
ATOM 8353 C CA . ARG A 1 1068 ? -1.115 14.509 -9.419 1.00 92.69 1068 ARG A CA 1
ATOM 8354 C C . ARG A 1 1068 ? -1.107 13.809 -8.056 1.00 92.69 1068 ARG A C 1
ATOM 8356 O O . ARG A 1 1068 ? -0.045 13.712 -7.448 1.00 92.69 1068 ARG A O 1
ATOM 8363 N N . LEU A 1 1069 ? -2.253 13.342 -7.554 1.00 93.00 1069 LEU A N 1
ATOM 8364 C CA . LEU A 1 1069 ? -2.383 12.664 -6.252 1.00 93.00 1069 LEU A CA 1
ATOM 8365 C C . LEU A 1 1069 ? -2.943 11.234 -6.394 1.00 93.00 1069 LEU A C 1
ATOM 8367 O O . LEU A 1 1069 ? -3.612 10.730 -5.489 1.00 93.00 1069 LEU A O 1
ATOM 8371 N N . THR A 1 1070 ? -2.665 10.567 -7.518 1.00 89.25 1070 THR A N 1
ATOM 8372 C CA . THR A 1 1070 ? -2.816 9.108 -7.644 1.00 89.25 1070 THR A CA 1
ATOM 8373 C C . THR A 1 1070 ? -1.690 8.366 -6.910 1.00 89.25 1070 THR A C 1
ATOM 8375 O O . THR A 1 1070 ? -0.634 8.936 -6.637 1.00 89.25 1070 THR A O 1
ATOM 8378 N N . TYR A 1 1071 ? -1.916 7.091 -6.591 1.00 87.94 1071 TYR A N 1
ATOM 8379 C CA . TYR A 1 1071 ? -0.872 6.169 -6.132 1.00 87.94 1071 TYR A CA 1
ATOM 8380 C C . TYR A 1 1071 ? -0.030 5.679 -7.319 1.00 87.94 1071 TYR A C 1
ATOM 8382 O O . TYR A 1 1071 ? -0.570 5.441 -8.405 1.00 87.94 1071 TYR A O 1
ATOM 8390 N N . LEU A 1 1072 ? 1.278 5.525 -7.107 1.00 85.69 1072 LEU A N 1
ATOM 8391 C CA . LEU A 1 1072 ? 2.195 4.819 -8.009 1.00 85.69 1072 LEU A CA 1
ATOM 8392 C C . LEU A 1 1072 ? 2.137 3.297 -7.771 1.00 85.69 1072 LEU A C 1
ATOM 8394 O O . LEU A 1 1072 ? 1.585 2.838 -6.774 1.00 85.69 1072 LEU A O 1
ATOM 8398 N N . LYS A 1 1073 ? 2.726 2.500 -8.676 1.00 78.00 1073 LYS A N 1
ATOM 8399 C CA . LYS A 1 1073 ? 2.628 1.023 -8.648 1.00 78.00 1073 LYS A CA 1
ATOM 8400 C C . LYS A 1 1073 ? 3.210 0.356 -7.387 1.00 78.00 1073 LYS A C 1
ATOM 8402 O O . LYS A 1 1073 ? 2.786 -0.737 -7.042 1.00 78.00 1073 LYS A O 1
ATOM 8407 N N . ASN A 1 1074 ? 4.161 0.987 -6.704 1.00 80.75 1074 ASN A N 1
ATOM 8408 C CA . ASN A 1 1074 ? 4.765 0.476 -5.467 1.00 80.75 1074 ASN A CA 1
ATOM 8409 C C . ASN A 1 1074 ? 4.254 1.184 -4.197 1.00 80.75 1074 ASN A C 1
ATOM 8411 O O . ASN A 1 1074 ? 4.739 0.913 -3.103 1.00 80.75 1074 ASN A O 1
ATOM 8415 N N . GLU A 1 1075 ? 3.278 2.086 -4.320 1.00 87.31 1075 GLU A N 1
ATOM 8416 C CA . GLU A 1 1075 ? 2.744 2.840 -3.188 1.00 87.31 1075 GLU A CA 1
ATOM 8417 C C . GLU A 1 1075 ? 1.479 2.191 -2.626 1.00 87.31 1075 GLU A C 1
ATOM 8419 O O . GLU A 1 1075 ? 0.617 1.701 -3.356 1.00 87.31 1075 GLU A O 1
ATOM 8424 N N . GLN A 1 1076 ? 1.345 2.233 -1.303 1.00 90.00 1076 GLN A N 1
ATOM 8425 C CA . GLN A 1 1076 ? 0.252 1.603 -0.571 1.00 90.00 1076 GLN A CA 1
ATOM 8426 C C . GLN A 1 1076 ? -0.639 2.662 0.076 1.00 90.00 1076 GLN A C 1
ATOM 8428 O O . GLN A 1 1076 ? -0.163 3.649 0.646 1.00 90.00 1076 GLN A O 1
ATOM 8433 N N . ASP A 1 1077 ? -1.950 2.442 0.040 1.00 94.25 1077 ASP A N 1
ATOM 8434 C CA . ASP A 1 1077 ? -2.866 3.098 0.963 1.00 94.25 1077 ASP A CA 1
ATOM 8435 C C . ASP A 1 1077 ? -2.937 2.330 2.290 1.00 94.25 1077 ASP A C 1
ATOM 8437 O O . ASP A 1 1077 ? -2.451 1.207 2.445 1.00 94.25 1077 ASP A O 1
ATOM 8441 N N . MET A 1 1078 ? -3.550 2.976 3.269 1.00 94.88 1078 MET A N 1
ATOM 8442 C CA . MET A 1 1078 ? -3.726 2.489 4.620 1.00 94.88 1078 MET A CA 1
ATOM 8443 C C . MET A 1 1078 ? -5.120 2.884 5.103 1.00 94.88 1078 MET A C 1
ATOM 8445 O O . MET A 1 1078 ? -5.563 4.026 4.946 1.00 94.88 1078 MET A O 1
ATOM 8449 N N . VAL A 1 1079 ? -5.806 1.934 5.724 1.00 96.50 1079 VAL A N 1
ATOM 8450 C CA . VAL A 1 1079 ? -7.063 2.156 6.431 1.00 96.50 1079 VAL A CA 1
ATOM 8451 C C . VAL A 1 1079 ? -6.788 2.078 7.922 1.00 96.50 1079 VAL A C 1
ATOM 8453 O O . VAL A 1 1079 ? -6.314 1.058 8.414 1.00 96.50 1079 VAL A O 1
ATOM 8456 N N . LEU A 1 1080 ? -7.116 3.156 8.634 1.00 96.38 1080 LEU A N 1
ATOM 8457 C CA . LEU A 1 1080 ? -7.102 3.209 10.091 1.00 96.38 1080 LEU A CA 1
ATOM 8458 C C . LEU A 1 1080 ? -8.504 3.550 10.599 1.00 96.38 1080 LEU A C 1
ATOM 8460 O O . LEU A 1 1080 ? -9.039 4.622 10.310 1.00 96.38 1080 LEU A O 1
ATOM 8464 N N . LEU A 1 1081 ? -9.072 2.636 11.379 1.00 97.31 1081 LEU A N 1
ATOM 8465 C CA . LEU A 1 1081 ? -10.342 2.764 12.081 1.00 97.31 1081 LEU A CA 1
ATOM 8466 C C . LEU A 1 1081 ? -10.081 2.574 13.580 1.00 97.31 1081 LEU A C 1
ATOM 8468 O O . LEU A 1 1081 ? -9.487 1.580 13.994 1.00 97.31 1081 LEU A O 1
ATOM 8472 N N . HIS A 1 1082 ? -10.510 3.526 14.401 1.00 96.44 1082 HIS A N 1
ATOM 8473 C CA . HIS A 1 1082 ? -10.334 3.494 15.848 1.00 96.44 1082 HIS A CA 1
ATOM 8474 C C . HIS A 1 1082 ? -11.600 3.965 16.561 1.00 96.44 1082 HIS A C 1
ATOM 8476 O O . HIS A 1 1082 ? -12.087 5.069 16.316 1.00 96.44 1082 HIS A O 1
ATOM 8482 N N . HIS A 1 1083 ? -12.098 3.145 17.480 1.00 97.06 1083 HIS A N 1
ATOM 8483 C CA . HIS A 1 1083 ? -13.205 3.472 18.370 1.00 97.06 1083 HIS A CA 1
ATOM 8484 C C . HIS A 1 1083 ? -12.718 3.548 19.814 1.00 97.06 1083 HIS A C 1
ATOM 8486 O O . HIS A 1 1083 ? -11.966 2.681 20.255 1.00 97.06 1083 HIS A O 1
ATOM 8492 N N . GLU A 1 1084 ? -13.241 4.509 20.568 1.00 95.88 1084 GLU A N 1
ATOM 8493 C CA . GLU A 1 1084 ? -13.156 4.573 22.025 1.00 95.88 1084 GLU A CA 1
ATOM 8494 C C . GLU A 1 1084 ? -14.575 4.642 22.608 1.00 95.88 1084 GLU A C 1
ATOM 8496 O O . GLU A 1 1084 ? -15.370 5.513 22.238 1.00 95.88 1084 GLU A O 1
ATOM 8501 N N . ILE A 1 1085 ? -14.896 3.750 23.549 1.00 96.31 1085 ILE A N 1
ATOM 8502 C CA . ILE A 1 1085 ? -16.092 3.871 24.385 1.00 96.31 1085 ILE A CA 1
ATOM 8503 C C . ILE A 1 1085 ? -15.723 3.944 25.862 1.00 96.31 1085 ILE A C 1
ATOM 8505 O O . ILE A 1 1085 ? -14.921 3.161 26.364 1.00 96.31 1085 ILE A O 1
ATOM 8509 N N . GLN A 1 1086 ? -16.362 4.862 26.581 1.00 95.88 1086 GLN A N 1
ATOM 8510 C CA . GLN A 1 1086 ? -16.242 4.947 28.035 1.00 95.88 1086 GLN A CA 1
ATOM 8511 C C . GLN A 1 1086 ? -17.522 4.407 28.655 1.00 95.88 1086 GLN A C 1
ATOM 8513 O O . GLN A 1 1086 ? -18.622 4.871 28.332 1.00 95.88 1086 GLN A O 1
ATOM 8518 N N . VAL A 1 1087 ? -17.377 3.418 29.533 1.00 95.44 1087 VAL A N 1
ATOM 8519 C CA . VAL A 1 1087 ? -18.486 2.701 30.160 1.00 95.44 1087 VAL A CA 1
ATOM 8520 C C . VAL A 1 1087 ? -18.401 2.781 31.679 1.00 95.44 1087 VAL A C 1
ATOM 8522 O O . VAL A 1 1087 ? -17.322 2.775 32.267 1.00 95.44 1087 VAL A O 1
ATOM 8525 N N . GLU A 1 1088 ? -19.559 2.861 32.323 1.00 93.75 1088 GLU A N 1
ATOM 8526 C CA . GLU A 1 1088 ? -19.689 3.059 33.767 1.00 93.75 1088 GLU A CA 1
ATOM 8527 C C . GLU A 1 1088 ? -20.598 1.981 34.378 1.00 93.75 1088 GLU A C 1
ATOM 8529 O O . GLU A 1 1088 ? -21.578 1.555 33.759 1.00 93.75 1088 GLU A O 1
ATOM 8534 N N . SER A 1 1089 ? -20.292 1.516 35.589 1.00 89.19 1089 SER A N 1
ATOM 8535 C CA . SER A 1 1089 ? -21.194 0.654 36.359 1.00 89.19 1089 SER A CA 1
ATOM 8536 C C . SER A 1 1089 ? -22.471 1.407 36.787 1.00 89.19 1089 SER A C 1
ATOM 8538 O O . SER A 1 1089 ? -22.446 2.629 36.927 1.00 89.19 1089 SER A O 1
ATOM 8540 N N . PRO A 1 1090 ? -23.606 0.721 37.040 1.00 85.56 1090 PRO A N 1
ATOM 8541 C CA . PRO A 1 1090 ? -24.866 1.383 37.417 1.00 85.56 1090 PRO A CA 1
ATOM 8542 C C . PRO A 1 1090 ? -24.812 2.260 38.678 1.00 85.56 1090 PRO A C 1
ATOM 8544 O O . PRO A 1 1090 ? -25.678 3.109 38.862 1.00 85.56 1090 PRO A O 1
ATOM 8547 N N . ASP A 1 1091 ? -23.825 2.036 39.547 1.00 83.56 1091 ASP A N 1
ATOM 8548 C CA . ASP A 1 1091 ? -23.566 2.781 40.784 1.00 83.56 1091 ASP A CA 1
ATOM 8549 C C . ASP A 1 1091 ? -22.579 3.956 40.613 1.00 83.56 1091 ASP A C 1
ATOM 8551 O O . ASP A 1 1091 ? -22.304 4.666 41.579 1.00 83.56 1091 ASP A O 1
ATOM 8555 N N . GLY A 1 1092 ? -22.030 4.162 39.410 1.00 78.69 1092 GLY A N 1
ATOM 8556 C CA . GLY A 1 1092 ? -21.062 5.220 39.107 1.00 78.69 1092 GLY A CA 1
ATOM 8557 C C . GLY A 1 1092 ? -19.638 4.988 39.629 1.00 78.69 1092 GLY A C 1
ATOM 8558 O O . GLY A 1 1092 ? -18.776 5.844 39.434 1.00 78.69 1092 GLY A O 1
ATOM 8559 N N . GLN A 1 1093 ? -19.363 3.868 40.310 1.00 78.06 1093 GLN A N 1
ATOM 8560 C CA . GLN A 1 1093 ? -18.089 3.675 41.019 1.00 78.06 1093 GLN A CA 1
ATOM 8561 C C . GLN A 1 1093 ? -16.960 3.116 40.150 1.00 78.06 1093 GLN A C 1
ATOM 8563 O O . GLN A 1 1093 ? -15.791 3.345 40.455 1.00 78.06 1093 GLN A O 1
ATOM 8568 N N . ARG A 1 1094 ? -17.283 2.369 39.089 1.00 82.31 1094 ARG A N 1
ATOM 8569 C CA . ARG A 1 1094 ? -16.300 1.765 38.184 1.00 82.31 1094 ARG A CA 1
ATOM 8570 C C . ARG A 1 1094 ? -16.478 2.334 36.792 1.00 82.31 1094 ARG A C 1
ATOM 8572 O O . ARG A 1 1094 ? -17.526 2.150 36.172 1.00 82.31 1094 ARG A O 1
ATOM 8579 N N . LYS A 1 1095 ? -15.434 2.996 36.312 1.00 90.88 1095 LYS A N 1
ATOM 8580 C CA . LYS A 1 1095 ? -15.299 3.439 34.927 1.00 90.88 1095 LYS A CA 1
ATOM 8581 C C . LYS A 1 1095 ? -14.341 2.494 34.217 1.00 90.88 1095 LYS A C 1
ATOM 8583 O O . LYS A 1 1095 ? -13.571 1.796 34.864 1.00 90.88 1095 LYS A O 1
ATOM 8588 N N . GLU A 1 1096 ? -14.472 2.414 32.907 1.00 92.50 1096 GLU A N 1
ATOM 8589 C CA . GLU A 1 1096 ? -13.627 1.596 32.047 1.00 92.50 1096 GLU A CA 1
ATOM 8590 C C . GLU A 1 1096 ? -13.652 2.214 30.651 1.00 92.50 1096 GLU A C 1
ATOM 8592 O O . GLU A 1 1096 ? -14.709 2.622 30.161 1.00 92.50 1096 GLU A O 1
ATOM 8597 N N . CYS A 1 1097 ? -12.490 2.297 30.022 1.00 93.12 1097 CYS A N 1
ATOM 8598 C CA . CYS A 1 1097 ? -12.330 2.699 28.638 1.00 93.12 1097 CYS A CA 1
ATOM 8599 C C . CYS A 1 1097 ? -12.079 1.444 27.796 1.00 93.12 1097 CYS A C 1
ATOM 8601 O O . CYS A 1 1097 ? -11.181 0.656 28.094 1.00 93.12 1097 CYS A O 1
ATOM 8603 N N . ARG A 1 1098 ? -12.884 1.233 26.754 1.00 94.75 1098 ARG A N 1
ATOM 8604 C CA . ARG A 1 1098 ? -12.674 0.169 25.768 1.00 94.75 1098 ARG A CA 1
ATOM 8605 C C . ARG A 1 1098 ? -12.296 0.787 24.441 1.00 94.75 1098 ARG A C 1
ATOM 8607 O O . ARG A 1 1098 ? -12.930 1.747 24.006 1.00 94.75 1098 ARG A O 1
ATOM 8614 N N . LYS A 1 1099 ? -11.285 0.216 23.802 1.00 95.25 1099 LYS A N 1
ATOM 8615 C CA . LYS A 1 1099 ? -10.761 0.675 22.519 1.00 95.25 1099 LYS A CA 1
ATOM 8616 C C . LYS A 1 1099 ? -10.787 -0.474 21.527 1.00 95.25 1099 LYS A C 1
ATOM 8618 O O . LYS A 1 1099 ? -10.362 -1.575 21.869 1.00 95.25 1099 LYS A O 1
ATOM 8623 N N . ALA A 1 1100 ? -11.232 -0.202 20.307 1.00 95.12 1100 ALA A N 1
ATOM 8624 C CA . ALA A 1 1100 ? -11.100 -1.116 19.179 1.00 95.12 1100 ALA A CA 1
ATOM 8625 C C . ALA A 1 1100 ? -10.320 -0.411 18.069 1.00 95.12 1100 ALA A C 1
ATOM 8627 O O . ALA A 1 1100 ? -10.700 0.677 17.642 1.00 95.12 1100 ALA A O 1
ATOM 8628 N N . THR A 1 1101 ? -9.238 -1.027 17.604 1.00 94.88 1101 THR A N 1
ATOM 8629 C CA . THR A 1 1101 ? -8.378 -0.506 16.539 1.00 94.88 1101 THR A CA 1
ATOM 8630 C C . THR A 1 1101 ? -8.292 -1.530 15.420 1.00 94.88 1101 THR A C 1
ATOM 8632 O O . THR A 1 1101 ? -7.947 -2.692 15.647 1.00 94.88 1101 THR A O 1
ATOM 8635 N N . PHE A 1 1102 ? -8.566 -1.076 14.205 1.00 96.06 1102 PHE A N 1
ATOM 8636 C CA . PHE A 1 1102 ? -8.365 -1.808 12.969 1.00 96.06 1102 PHE A CA 1
ATOM 8637 C C . PHE A 1 1102 ? -7.421 -1.007 12.068 1.00 96.06 1102 PHE A C 1
ATOM 8639 O O . PHE A 1 1102 ? -7.644 0.179 11.817 1.00 96.06 1102 PHE A O 1
ATOM 8646 N N . LEU A 1 1103 ? -6.347 -1.658 11.627 1.00 95.25 1103 LEU A N 1
ATOM 8647 C CA . LEU A 1 1103 ? -5.294 -1.083 10.798 1.00 95.25 1103 LEU A CA 1
ATOM 8648 C C . LEU A 1 1103 ? -4.942 -2.095 9.703 1.00 95.25 1103 LEU A C 1
ATOM 8650 O O . LEU A 1 1103 ? -4.467 -3.184 10.018 1.00 95.25 1103 LEU A O 1
ATOM 8654 N N . GLU A 1 1104 ? -5.159 -1.733 8.441 1.00 95.38 1104 GLU A N 1
ATOM 8655 C CA . GLU A 1 1104 ? -4.839 -2.568 7.275 1.00 95.38 1104 GLU A CA 1
ATOM 8656 C C . GLU A 1 1104 ? -4.124 -1.726 6.209 1.00 95.38 1104 GLU A C 1
ATOM 8658 O O . GLU A 1 1104 ? -4.452 -0.555 6.002 1.00 95.38 1104 GLU A O 1
ATOM 8663 N N . PHE A 1 1105 ? -3.160 -2.334 5.521 1.00 93.56 1105 PHE A N 1
ATOM 8664 C CA . PHE A 1 1105 ? -2.407 -1.735 4.417 1.00 93.56 1105 PHE A CA 1
ATOM 8665 C C . PHE A 1 1105 ? -2.796 -2.383 3.082 1.00 93.56 1105 PHE A C 1
ATOM 8667 O O . PHE A 1 1105 ? -3.272 -3.524 3.044 1.00 93.56 1105 PHE A O 1
ATOM 8674 N N . GLY A 1 1106 ? -2.613 -1.649 1.982 1.00 90.19 1106 GLY A N 1
ATOM 8675 C CA . GLY A 1 1106 ? -2.734 -2.199 0.635 1.00 90.19 1106 GLY A CA 1
ATOM 8676 C C . GLY A 1 1106 ? -1.746 -3.348 0.428 1.00 90.19 1106 GLY A C 1
ATOM 8677 O O . GLY A 1 1106 ? -0.638 -3.322 0.961 1.00 90.19 1106 GLY A O 1
ATOM 8678 N N . ARG A 1 1107 ? -2.149 -4.369 -0.331 1.00 84.88 1107 ARG A N 1
ATOM 8679 C CA . ARG A 1 1107 ? -1.316 -5.547 -0.618 1.00 84.88 1107 ARG A CA 1
ATOM 8680 C C . ARG A 1 1107 ? -1.026 -5.660 -2.103 1.00 84.88 1107 ARG A C 1
ATOM 8682 O O . ARG A 1 1107 ? -1.815 -5.211 -2.931 1.00 84.88 1107 ARG A O 1
ATOM 8689 N N . ILE A 1 1108 ? 0.102 -6.282 -2.418 1.00 76.81 1108 ILE A N 1
ATOM 8690 C CA . ILE A 1 1108 ? 0.479 -6.663 -3.776 1.00 76.81 1108 ILE A CA 1
ATOM 8691 C C . ILE A 1 1108 ? 0.444 -8.188 -3.802 1.00 76.81 1108 ILE A C 1
ATOM 8693 O O . ILE A 1 1108 ? 1.249 -8.838 -3.139 1.00 76.81 1108 ILE A O 1
ATOM 8697 N N . GLU A 1 1109 ? -0.524 -8.751 -4.515 1.00 67.25 1109 GLU A N 1
ATOM 8698 C CA . GLU A 1 1109 ? -0.748 -10.196 -4.623 1.00 67.25 1109 GLU A CA 1
ATOM 8699 C C . GLU A 1 1109 ? -0.704 -10.535 -6.122 1.00 67.25 1109 GLU A C 1
ATOM 8701 O O . GLU A 1 1109 ? -1.379 -9.893 -6.923 1.00 67.25 1109 GLU A O 1
ATOM 8706 N N . ASN A 1 1110 ? 0.183 -11.453 -6.528 1.00 59.59 1110 ASN A N 1
ATOM 8707 C CA . ASN A 1 1110 ? 0.474 -11.780 -7.937 1.00 59.59 1110 ASN A CA 1
ATOM 8708 C C . ASN A 1 1110 ? 0.783 -10.554 -8.833 1.00 59.59 1110 ASN A C 1
ATOM 8710 O O . ASN A 1 1110 ? 0.411 -10.509 -9.999 1.00 59.59 1110 ASN A O 1
ATOM 8714 N N . GLY A 1 1111 ? 1.424 -9.517 -8.280 1.00 61.50 1111 GLY A N 1
ATOM 8715 C CA . GLY A 1 1111 ? 1.694 -8.256 -8.990 1.00 61.50 1111 GLY A CA 1
ATOM 8716 C C . GLY A 1 1111 ? 0.489 -7.308 -9.116 1.00 61.50 1111 GLY A C 1
ATOM 8717 O O . GLY A 1 1111 ? 0.667 -6.146 -9.485 1.00 61.50 1111 GLY A O 1
ATOM 8718 N N . LYS A 1 1112 ? -0.722 -7.746 -8.746 1.00 67.75 1112 LYS A N 1
ATOM 8719 C CA . LYS A 1 1112 ? -1.947 -6.936 -8.733 1.00 67.75 1112 LYS A CA 1
ATOM 8720 C C . LYS A 1 1112 ? -2.051 -6.191 -7.397 1.00 67.75 1112 LYS A C 1
ATOM 8722 O O . LYS A 1 1112 ? -2.102 -6.787 -6.318 1.00 67.75 1112 LYS A O 1
ATOM 8727 N N . ILE A 1 1113 ? -2.044 -4.859 -7.456 1.00 77.25 1113 ILE A N 1
ATOM 8728 C CA . ILE A 1 1113 ? -2.094 -4.000 -6.263 1.00 77.25 1113 ILE A CA 1
ATOM 8729 C C . ILE A 1 1113 ? -3.548 -3.857 -5.824 1.00 77.25 1113 ILE A C 1
ATOM 8731 O O . ILE A 1 1113 ? -4.355 -3.219 -6.503 1.00 77.25 1113 ILE A O 1
ATOM 8735 N N . THR A 1 1114 ? -3.874 -4.394 -4.655 1.00 86.75 1114 THR A N 1
ATOM 8736 C CA . THR A 1 1114 ? -5.211 -4.298 -4.076 1.00 86.75 1114 THR A CA 1
ATOM 8737 C C . THR A 1 1114 ? -5.177 -3.410 -2.836 1.00 86.75 1114 THR A C 1
ATOM 8739 O O . THR A 1 1114 ? -4.615 -3.765 -1.797 1.00 86.75 1114 THR A O 1
ATOM 8742 N N . SER A 1 1115 ? -5.795 -2.234 -2.947 1.00 91.69 1115 SER A N 1
ATOM 8743 C CA . SER A 1 1115 ? -5.777 -1.206 -1.904 1.00 91.69 1115 SER A CA 1
ATOM 8744 C C . SER A 1 1115 ? -6.481 -1.651 -0.614 1.00 91.69 1115 SER A C 1
ATOM 8746 O O . SER A 1 1115 ? -7.458 -2.406 -0.647 1.00 91.69 1115 SER A O 1
ATOM 8748 N N . ALA A 1 1116 ? -6.022 -1.152 0.537 1.00 94.44 1116 ALA A N 1
ATOM 8749 C CA . ALA A 1 1116 ? -6.679 -1.323 1.829 1.00 94.44 1116 ALA A CA 1
ATOM 8750 C C . ALA A 1 1116 ? -8.144 -0.886 1.737 1.00 94.44 1116 ALA A C 1
ATOM 8752 O O . ALA A 1 1116 ? -9.031 -1.609 2.184 1.00 94.44 1116 ALA A O 1
ATOM 8753 N N . MET A 1 1117 ? -8.424 0.247 1.085 1.00 92.50 1117 MET A N 1
ATOM 8754 C CA . MET A 1 1117 ? -9.790 0.718 0.850 1.00 92.50 1117 MET A CA 1
ATOM 8755 C C . MET A 1 1117 ? -10.626 -0.270 0.016 1.00 92.50 1117 MET A C 1
ATOM 8757 O O . MET A 1 1117 ? -11.779 -0.525 0.350 1.00 92.50 1117 MET A O 1
ATOM 8761 N N . ALA A 1 1118 ? -10.067 -0.869 -1.043 1.00 92.75 1118 ALA A N 1
ATOM 8762 C CA . ALA A 1 1118 ? -10.785 -1.865 -1.840 1.00 92.75 1118 ALA A CA 1
ATOM 8763 C C . ALA A 1 1118 ? -11.084 -3.135 -1.030 1.00 92.75 1118 ALA A C 1
ATOM 8765 O O . ALA A 1 1118 ? -12.221 -3.605 -1.028 1.00 92.75 1118 ALA A O 1
ATOM 8766 N N . ARG A 1 1119 ? -10.097 -3.658 -0.290 1.00 93.81 1119 ARG A N 1
ATOM 8767 C CA . ARG A 1 1119 ? -10.236 -4.885 0.518 1.00 93.81 1119 ARG A CA 1
ATOM 8768 C C . ARG A 1 1119 ? -11.211 -4.684 1.676 1.00 93.81 1119 ARG A C 1
ATOM 8770 O O . ARG A 1 1119 ? -12.109 -5.491 1.875 1.00 93.81 1119 ARG A O 1
ATOM 8777 N N . THR A 1 1120 ? -11.102 -3.574 2.399 1.00 96.00 1120 THR A N 1
ATOM 8778 C CA . THR A 1 1120 ? -11.947 -3.284 3.574 1.00 96.00 1120 THR A CA 1
ATOM 8779 C C . THR A 1 1120 ? -13.391 -2.903 3.245 1.00 96.00 1120 THR A C 1
ATOM 8781 O O . THR A 1 1120 ? -14.201 -2.804 4.160 1.00 96.00 1120 THR A O 1
ATOM 8784 N N . VAL A 1 1121 ? -13.744 -2.753 1.964 1.00 95.75 1121 VAL A N 1
ATOM 8785 C CA . VAL A 1 1121 ? -15.139 -2.628 1.508 1.00 95.75 1121 VAL A CA 1
ATOM 8786 C C . VAL A 1 1121 ? -15.600 -3.886 0.753 1.00 95.75 1121 VAL A C 1
ATOM 8788 O O . VAL A 1 1121 ? -16.711 -4.360 0.984 1.00 95.75 1121 VAL A O 1
ATOM 8791 N N . GLY A 1 1122 ? -14.750 -4.470 -0.098 1.00 95.75 1122 GLY A N 1
ATOM 8792 C CA . GLY A 1 1122 ? -15.077 -5.642 -0.921 1.00 95.75 1122 GLY A CA 1
ATOM 8793 C C . GLY A 1 1122 ? -15.175 -6.955 -0.136 1.00 95.75 1122 GLY A C 1
ATOM 8794 O O . GLY A 1 1122 ? -16.032 -7.787 -0.421 1.00 95.75 1122 GLY A O 1
ATOM 8795 N N . ILE A 1 1123 ? -14.361 -7.128 0.907 1.00 96.25 1123 ILE A N 1
ATOM 8796 C CA . ILE A 1 1123 ? -14.394 -8.336 1.743 1.00 96.25 1123 ILE A CA 1
ATOM 8797 C C . ILE A 1 1123 ? -15.644 -8.364 2.649 1.00 96.25 1123 ILE A C 1
ATOM 8799 O O . ILE A 1 1123 ? -16.352 -9.374 2.625 1.00 96.25 1123 ILE A O 1
ATOM 8803 N N . PRO A 1 1124 ? -16.023 -7.285 3.377 1.00 97.75 1124 PRO A N 1
ATOM 8804 C CA . PRO A 1 1124 ? -17.285 -7.262 4.122 1.00 97.75 1124 PRO A CA 1
ATOM 8805 C C . PRO A 1 1124 ? -18.531 -7.480 3.257 1.00 97.75 1124 PRO A C 1
ATOM 8807 O O . PRO A 1 1124 ? -19.427 -8.211 3.680 1.00 97.75 1124 PRO A O 1
ATOM 8810 N N . ILE A 1 1125 ? -18.607 -6.894 2.054 1.00 97.75 1125 ILE A N 1
ATOM 8811 C CA . ILE A 1 1125 ? -19.800 -7.039 1.204 1.00 97.75 1125 ILE A CA 1
ATOM 8812 C C . ILE A 1 1125 ? -19.949 -8.470 0.660 1.00 97.75 1125 ILE A C 1
ATOM 8814 O O . ILE A 1 1125 ? -21.060 -9.004 0.651 1.00 97.75 1125 ILE A O 1
ATOM 8818 N N . ALA A 1 1126 ? -18.839 -9.126 0.301 1.00 96.75 1126 ALA A N 1
ATOM 8819 C CA . ALA A 1 1126 ? -18.819 -10.539 -0.077 1.00 96.75 1126 ALA A CA 1
ATOM 8820 C C . ALA A 1 1126 ? -19.203 -11.454 1.097 1.00 96.75 1126 ALA A C 1
ATOM 8822 O O . ALA A 1 1126 ? -20.060 -12.322 0.937 1.00 96.75 1126 ALA A O 1
ATOM 8823 N N . ILE A 1 1127 ? -18.674 -11.210 2.303 1.00 96.44 1127 ILE A N 1
ATOM 8824 C CA . ILE A 1 1127 ? -19.091 -11.921 3.525 1.00 96.44 1127 ILE A CA 1
ATOM 8825 C C . ILE A 1 1127 ? -20.597 -11.737 3.782 1.00 96.44 1127 ILE A C 1
ATOM 8827 O O . ILE A 1 1127 ? -21.289 -12.706 4.086 1.00 96.44 1127 ILE A O 1
ATOM 8831 N N . GLY A 1 1128 ? -21.138 -10.530 3.586 1.00 97.00 1128 GLY A N 1
ATOM 8832 C CA . GLY A 1 1128 ? -22.579 -10.267 3.675 1.00 97.00 1128 GLY A CA 1
ATOM 8833 C C . GLY A 1 1128 ? -23.411 -11.121 2.711 1.00 97.00 1128 GLY A C 1
ATOM 8834 O O . GLY A 1 1128 ? -24.451 -11.649 3.103 1.00 97.00 1128 GLY A O 1
ATOM 8835 N N . ALA A 1 1129 ? -22.936 -11.319 1.477 1.00 96.81 1129 ALA A N 1
ATOM 8836 C CA . ALA A 1 1129 ? -23.577 -12.211 0.512 1.00 96.81 1129 ALA A CA 1
ATOM 8837 C C . ALA A 1 1129 ? -23.461 -13.691 0.920 1.00 96.81 1129 ALA A C 1
ATOM 8839 O O . ALA A 1 1129 ? -24.470 -14.397 0.919 1.00 96.81 1129 ALA A O 1
ATOM 8840 N N . LEU A 1 1130 ? -22.284 -14.152 1.358 1.00 94.88 1130 LEU A N 1
ATOM 8841 C CA . LEU A 1 1130 ? -22.073 -15.521 1.851 1.00 94.88 1130 LEU A CA 1
ATOM 8842 C C . LEU A 1 1130 ? -22.981 -15.861 3.050 1.00 94.88 1130 LEU A C 1
ATOM 8844 O O . LEU A 1 1130 ? -23.541 -16.957 3.112 1.00 94.88 1130 LEU A O 1
ATOM 8848 N N . LEU A 1 1131 ? -23.194 -14.924 3.980 1.00 94.62 1131 LEU A N 1
ATOM 8849 C CA . LEU A 1 1131 ? -24.092 -15.099 5.134 1.00 94.62 1131 LEU A CA 1
ATOM 8850 C C . LEU A 1 1131 ? -25.582 -15.184 4.752 1.00 94.62 1131 LEU A C 1
ATOM 8852 O O . LEU A 1 1131 ? -26.377 -15.780 5.488 1.00 94.62 1131 LEU A O 1
ATOM 8856 N N . LEU A 1 1132 ? -25.964 -14.618 3.604 1.00 95.00 1132 LEU A N 1
ATOM 8857 C CA . LEU A 1 1132 ? -27.305 -14.748 3.031 1.00 95.00 1132 LEU A CA 1
ATOM 8858 C C . LEU A 1 1132 ? -27.459 -16.064 2.258 1.00 95.00 1132 LEU A C 1
ATOM 8860 O O . LEU A 1 1132 ? -28.447 -16.764 2.469 1.00 95.00 1132 LEU A O 1
ATOM 8864 N N . LEU A 1 1133 ? -26.463 -16.448 1.450 1.00 92.50 1133 LEU A N 1
ATOM 8865 C CA . LEU A 1 1133 ? -26.426 -17.731 0.732 1.00 92.50 1133 LEU A CA 1
ATOM 8866 C C . LEU A 1 1133 ? -26.472 -18.937 1.683 1.00 92.50 1133 LEU A C 1
ATOM 8868 O O . LEU A 1 1133 ? -27.233 -19.875 1.466 1.00 92.50 1133 LEU A O 1
ATOM 8872 N N . THR A 1 1134 ? -25.723 -18.882 2.786 1.00 90.06 1134 THR A N 1
ATOM 8873 C CA . THR A 1 1134 ? -25.757 -19.892 3.865 1.00 90.06 1134 THR A CA 1
ATOM 8874 C C . THR A 1 1134 ? -26.994 -19.794 4.769 1.00 90.06 1134 THR A C 1
ATOM 8876 O O . THR A 1 1134 ? -27.141 -20.583 5.704 1.00 90.06 1134 THR A O 1
ATOM 8879 N N . ASN A 1 1135 ? -27.894 -18.829 4.525 1.00 89.12 1135 ASN A N 1
ATOM 8880 C CA . ASN A 1 1135 ? -29.100 -18.560 5.318 1.00 89.12 1135 ASN A CA 1
ATOM 8881 C C . ASN A 1 1135 ? -28.820 -18.421 6.836 1.00 89.12 1135 ASN A C 1
ATOM 8883 O O . ASN A 1 1135 ? -29.638 -18.804 7.683 1.00 89.12 1135 ASN A O 1
ATOM 8887 N N . LYS A 1 1136 ? -27.645 -17.876 7.188 1.00 91.00 1136 LYS A N 1
ATOM 8888 C CA . LYS A 1 1136 ? -27.263 -17.547 8.571 1.00 91.00 1136 LYS A CA 1
ATOM 8889 C C . LYS A 1 1136 ? -28.001 -16.297 9.045 1.00 91.00 1136 LYS A C 1
ATOM 8891 O O . LYS A 1 1136 ? -28.507 -16.289 10.165 1.00 91.00 1136 LYS A O 1
ATOM 8896 N N . ILE A 1 1137 ? -28.158 -15.313 8.158 1.00 94.25 1137 ILE A N 1
ATOM 8897 C CA . ILE A 1 1137 ? -29.041 -14.158 8.355 1.00 94.25 1137 ILE A CA 1
ATOM 8898 C C . ILE A 1 1137 ? -30.475 -14.596 8.041 1.00 94.25 1137 ILE A C 1
ATOM 8900 O O . ILE A 1 1137 ? -30.831 -14.874 6.890 1.00 94.25 1137 ILE A O 1
ATOM 8904 N N . LYS A 1 1138 ? -31.307 -14.690 9.082 1.00 93.12 1138 LYS A N 1
ATOM 8905 C CA . LYS A 1 1138 ? -32.695 -15.178 8.986 1.00 93.12 1138 LYS A CA 1
ATOM 8906 C C . LYS A 1 1138 ? -33.715 -14.051 8.994 1.00 93.12 1138 LYS A C 1
ATOM 8908 O O . LYS A 1 1138 ? -34.824 -14.249 8.496 1.00 93.12 1138 LYS A O 1
ATOM 8913 N N . THR A 1 1139 ? -33.362 -12.882 9.524 1.00 95.69 1139 THR A N 1
ATOM 8914 C CA . THR A 1 1139 ? -34.268 -11.739 9.527 1.00 95.69 1139 THR A CA 1
ATOM 8915 C C . THR A 1 1139 ? -34.465 -11.222 8.097 1.00 95.69 1139 THR A C 1
ATOM 8917 O O . THR A 1 1139 ? -33.550 -11.206 7.268 1.00 95.69 1139 THR A O 1
ATOM 8920 N N . ARG A 1 1140 ? -35.712 -10.863 7.780 1.00 96.44 1140 ARG A N 1
ATOM 8921 C CA . ARG A 1 1140 ? -36.156 -10.335 6.481 1.00 96.44 1140 ARG A CA 1
ATOM 8922 C C . ARG A 1 1140 ? -36.536 -8.865 6.629 1.00 96.44 1140 ARG A C 1
ATOM 8924 O O . ARG A 1 1140 ? -36.883 -8.439 7.730 1.00 96.44 1140 ARG A O 1
ATOM 8931 N N . GLY A 1 1141 ? -36.485 -8.118 5.530 1.00 97.12 1141 GLY A N 1
ATOM 8932 C CA . GLY A 1 1141 ? -36.580 -6.656 5.542 1.00 97.12 1141 GLY A CA 1
ATOM 8933 C C . GLY A 1 1141 ? -35.259 -5.968 5.200 1.00 97.12 1141 GLY A C 1
ATOM 8934 O O . GLY A 1 1141 ? -34.387 -6.562 4.562 1.00 97.12 1141 GLY A O 1
ATOM 8935 N N . VAL A 1 1142 ? -35.127 -4.710 5.612 1.00 96.88 1142 VAL A N 1
ATOM 8936 C CA . VAL A 1 1142 ? -33.945 -3.863 5.401 1.00 96.88 1142 VAL A CA 1
ATOM 8937 C C . VAL A 1 1142 ? -33.092 -3.874 6.672 1.00 96.88 1142 VAL A C 1
ATOM 8939 O O . VAL A 1 1142 ? -33.539 -3.433 7.728 1.00 96.88 1142 VAL A O 1
ATOM 8942 N N . LEU A 1 1143 ? -31.867 -4.394 6.573 1.00 96.25 1143 LEU A N 1
ATOM 8943 C CA . LEU A 1 1143 ? -30.957 -4.628 7.699 1.00 96.25 1143 LEU A CA 1
ATOM 8944 C C . LEU A 1 1143 ? -29.639 -3.862 7.558 1.00 96.25 1143 LEU A C 1
ATOM 8946 O O . LEU A 1 1143 ? -29.200 -3.540 6.455 1.00 96.25 1143 LEU A O 1
ATOM 8950 N N . ARG A 1 1144 ? -28.989 -3.650 8.706 1.00 95.50 1144 ARG A N 1
ATOM 8951 C CA . ARG A 1 1144 ? -27.635 -3.102 8.874 1.00 95.50 1144 ARG A CA 1
ATOM 8952 C C . ARG A 1 1144 ? -26.776 -4.094 9.671 1.00 95.50 1144 ARG A C 1
ATOM 8954 O O . ARG A 1 1144 ? -27.343 -4.841 10.476 1.00 95.50 1144 ARG A O 1
ATOM 8961 N N . PRO A 1 1145 ? -25.434 -4.048 9.591 1.00 96.25 1145 PRO A N 1
ATOM 8962 C CA . PRO A 1 1145 ? -24.533 -4.820 10.457 1.00 96.25 1145 PRO A CA 1
ATOM 8963 C C . PRO A 1 1145 ? -24.446 -4.285 11.902 1.00 96.25 1145 PRO A C 1
ATOM 8965 O O . PRO A 1 1145 ? -23.375 -4.220 12.502 1.00 96.25 1145 PRO A O 1
ATOM 8968 N N . ILE A 1 1146 ? -25.591 -3.909 12.474 1.00 95.50 1146 ILE A N 1
ATOM 8969 C CA . ILE A 1 1146 ? -25.773 -3.598 13.900 1.00 95.50 1146 ILE A CA 1
ATOM 8970 C C . ILE A 1 1146 ? -26.459 -4.747 14.648 1.00 95.50 1146 ILE A C 1
ATOM 8972 O O . ILE A 1 1146 ? -26.325 -4.867 15.866 1.00 95.50 1146 ILE A O 1
ATOM 8976 N N . GLU A 1 1147 ? -27.163 -5.613 13.914 1.00 92.69 1147 GLU A N 1
ATOM 8977 C CA . GLU A 1 1147 ? -27.825 -6.793 14.456 1.00 92.69 1147 GLU A CA 1
ATOM 8978 C C . GLU A 1 1147 ? -26.811 -7.901 14.740 1.00 92.69 1147 GLU A C 1
ATOM 8980 O O . GLU A 1 1147 ? -25.946 -8.204 13.914 1.00 92.69 1147 GLU A O 1
ATOM 8985 N N . SER A 1 1148 ? -26.936 -8.545 15.902 1.00 93.50 1148 SER A N 1
ATOM 8986 C CA . SER A 1 1148 ? -26.003 -9.600 16.334 1.00 93.50 1148 SER A CA 1
ATOM 8987 C C . SER A 1 1148 ? -25.983 -10.829 15.417 1.00 93.50 1148 SER A C 1
ATOM 8989 O O . SER A 1 1148 ? -24.939 -11.464 15.292 1.00 93.50 1148 SER A O 1
ATOM 8991 N N . GLU A 1 1149 ? -27.083 -11.116 14.708 1.00 94.50 1149 GLU A N 1
ATOM 8992 C CA . GLU A 1 1149 ? -27.125 -12.163 13.674 1.00 94.50 1149 GLU A CA 1
ATOM 8993 C C . GLU A 1 1149 ? -26.292 -11.835 12.421 1.00 94.50 1149 GLU A C 1
ATOM 8995 O O . GLU A 1 1149 ? -25.973 -12.741 11.655 1.00 94.50 1149 GLU A O 1
ATOM 9000 N N . VAL A 1 1150 ? -25.922 -10.563 12.222 1.00 96.00 1150 VAL A N 1
ATOM 9001 C CA . VAL A 1 1150 ? -25.067 -10.107 11.119 1.00 96.00 1150 VAL A CA 1
ATOM 9002 C C . VAL A 1 1150 ? -23.635 -9.894 11.605 1.00 96.00 1150 VAL A C 1
ATOM 9004 O O . VAL A 1 1150 ? -22.711 -10.495 11.063 1.00 96.00 1150 VAL A O 1
ATOM 9007 N N . TYR A 1 1151 ? -23.425 -9.044 12.621 1.00 96.69 1151 TYR A N 1
ATOM 9008 C CA . TYR A 1 1151 ? -22.071 -8.577 12.935 1.00 96.69 1151 TYR A CA 1
ATOM 9009 C C . TYR A 1 1151 ? -21.193 -9.637 13.601 1.00 96.69 1151 TYR A C 1
ATOM 9011 O O . TYR A 1 1151 ? -19.990 -9.622 13.373 1.00 96.69 1151 TYR A O 1
ATOM 9019 N N . ILE A 1 1152 ? -21.751 -10.552 14.404 1.00 95.38 1152 ILE A N 1
ATOM 9020 C CA . ILE A 1 1152 ? -20.955 -11.604 15.057 1.00 95.38 1152 ILE A CA 1
ATOM 9021 C C . ILE A 1 1152 ? -20.310 -12.517 14.000 1.00 95.38 1152 ILE A C 1
ATOM 9023 O O . ILE A 1 1152 ? -19.081 -12.524 13.917 1.00 95.38 1152 ILE A O 1
ATOM 9027 N N . PRO A 1 1153 ? -21.078 -13.203 13.126 1.00 95.44 1153 PRO A N 1
ATOM 9028 C CA . PRO A 1 1153 ? -20.472 -14.081 12.132 1.00 95.44 1153 PRO A CA 1
ATOM 9029 C C . PRO A 1 1153 ? -19.657 -13.314 11.080 1.00 95.44 1153 PRO A C 1
ATOM 9031 O O . PRO A 1 1153 ? -18.684 -13.852 10.557 1.00 95.44 1153 PRO A O 1
ATOM 9034 N N . ALA A 1 1154 ? -19.998 -12.052 10.788 1.00 96.12 1154 ALA A N 1
ATOM 9035 C CA . ALA A 1 1154 ? -19.189 -11.222 9.901 1.00 96.12 1154 ALA A CA 1
ATOM 9036 C C . ALA A 1 1154 ? -17.808 -10.898 10.502 1.00 96.12 1154 ALA A C 1
ATOM 9038 O O . ALA A 1 1154 ? -16.810 -11.027 9.798 1.00 96.12 1154 ALA A O 1
ATOM 9039 N N . LEU A 1 1155 ? -17.719 -10.532 11.787 1.00 96.12 1155 LEU A N 1
ATOM 9040 C CA . LEU A 1 1155 ? -16.437 -10.280 12.458 1.00 96.12 1155 LEU A CA 1
ATOM 9041 C C . LEU A 1 1155 ? -15.577 -11.545 12.545 1.00 96.12 1155 LEU A C 1
ATOM 9043 O O . LEU A 1 1155 ? -14.383 -11.470 12.258 1.00 96.12 1155 LEU A O 1
ATOM 9047 N N . ASP A 1 1156 ? -16.172 -12.696 12.869 1.00 93.62 1156 ASP A N 1
ATOM 9048 C CA . ASP A 1 1156 ? -15.460 -13.980 12.911 1.00 93.62 1156 ASP A CA 1
ATOM 9049 C C . ASP A 1 1156 ? -14.845 -14.323 11.540 1.00 93.62 1156 ASP A C 1
ATOM 9051 O O . ASP A 1 1156 ? -13.678 -14.708 11.444 1.00 93.62 1156 ASP A O 1
ATOM 9055 N N . LEU A 1 1157 ? -15.604 -14.118 10.457 1.00 94.06 1157 LEU A N 1
ATOM 9056 C CA . LEU A 1 1157 ? -15.140 -14.337 9.085 1.00 94.06 1157 LEU A CA 1
ATOM 9057 C C . LEU A 1 1157 ? -14.094 -13.303 8.634 1.00 94.06 1157 LEU A C 1
ATOM 9059 O O . LEU A 1 1157 ? -13.131 -13.674 7.965 1.00 94.06 1157 LEU A O 1
ATOM 9063 N N . LEU A 1 1158 ? -14.213 -12.034 9.040 1.00 94.69 1158 LEU A N 1
ATOM 9064 C CA . LEU A 1 1158 ? -13.195 -11.003 8.784 1.00 94.69 1158 LEU A CA 1
ATOM 9065 C C . LEU A 1 1158 ? -11.865 -11.334 9.488 1.00 94.69 1158 LEU A C 1
ATOM 9067 O O . LEU A 1 1158 ? -10.798 -11.180 8.890 1.00 94.69 1158 LEU A O 1
ATOM 9071 N N . GLN A 1 1159 ? -11.912 -11.846 10.723 1.00 93.00 1159 GLN A N 1
ATOM 9072 C CA . GLN A 1 1159 ? -10.718 -12.331 11.426 1.00 93.00 1159 GLN A CA 1
ATOM 9073 C C . GLN A 1 1159 ? -10.126 -13.573 10.749 1.00 93.00 1159 GLN A C 1
ATOM 9075 O O . GLN A 1 1159 ? -8.913 -13.634 10.555 1.00 93.00 1159 GLN A O 1
ATOM 9080 N N . ALA A 1 1160 ? -10.958 -14.530 10.324 1.00 90.81 1160 ALA A N 1
ATOM 9081 C CA . ALA A 1 1160 ? -10.507 -15.734 9.620 1.00 90.81 1160 ALA A CA 1
ATOM 9082 C C . ALA A 1 1160 ? -9.910 -15.444 8.227 1.00 90.81 1160 ALA A C 1
ATOM 9084 O O . ALA A 1 1160 ? -9.021 -16.169 7.781 1.00 90.81 1160 ALA A O 1
ATOM 9085 N N . TYR A 1 1161 ? -10.349 -14.365 7.566 1.00 90.12 1161 TYR A N 1
ATOM 9086 C CA . TYR A 1 1161 ? -9.730 -13.817 6.350 1.00 90.12 1161 TYR A CA 1
ATOM 9087 C C . TYR A 1 1161 ? -8.351 -13.181 6.609 1.00 90.12 1161 TYR A C 1
ATOM 9089 O O . TYR A 1 1161 ? -7.534 -13.061 5.696 1.00 90.12 1161 TYR A O 1
ATOM 9097 N N . GLY A 1 1162 ? -8.056 -12.818 7.861 1.00 90.31 1162 GLY A N 1
ATOM 9098 C CA . GLY A 1 1162 ? -6.763 -12.287 8.291 1.00 90.31 1162 GLY A CA 1
ATOM 9099 C C . GLY A 1 1162 ? -6.743 -10.785 8.585 1.00 90.31 1162 GLY A C 1
ATOM 9100 O O . GLY A 1 1162 ? -5.653 -10.221 8.700 1.00 90.31 1162 GLY A O 1
ATOM 9101 N N . PHE A 1 1163 ? -7.899 -10.122 8.721 1.00 93.25 1163 PHE A N 1
ATOM 9102 C CA . PHE A 1 1163 ? -7.945 -8.741 9.215 1.00 93.25 1163 PHE A CA 1
ATOM 9103 C C . PHE A 1 1163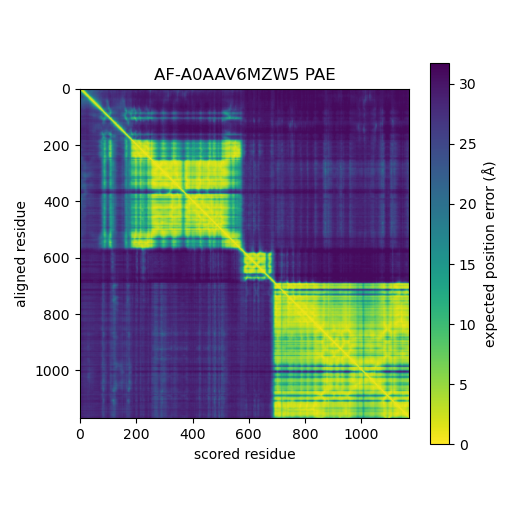 ? -7.659 -8.690 10.724 1.00 93.25 1163 PHE A C 1
ATOM 9105 O O . PHE A 1 1163 ? -8.343 -9.315 11.538 1.00 93.25 1163 PHE A O 1
ATOM 9112 N N . LYS A 1 1164 ? -6.645 -7.906 11.109 1.00 89.56 1164 LYS A N 1
ATOM 9113 C CA . LYS A 1 1164 ? -6.204 -7.760 12.505 1.00 89.56 1164 LYS A CA 1
ATOM 9114 C C . LYS A 1 1164 ? -7.087 -6.761 13.261 1.00 89.56 1164 LYS A C 1
ATOM 9116 O O . LYS A 1 1164 ? -6.825 -5.560 13.274 1.00 89.56 1164 LYS A O 1
ATOM 9121 N N . LEU A 1 1165 ? -8.125 -7.271 13.919 1.00 90.00 1165 LEU A N 1
ATOM 9122 C CA . LEU A 1 1165 ? -9.002 -6.501 14.805 1.00 90.00 1165 LEU A CA 1
ATOM 9123 C C . LEU A 1 1165 ? -8.453 -6.541 16.240 1.00 90.00 1165 LEU A C 1
ATOM 9125 O O . LEU A 1 1165 ? -8.427 -7.602 16.860 1.00 90.00 1165 LEU A O 1
ATOM 9129 N N . THR A 1 1166 ? -7.997 -5.401 16.766 1.00 89.38 1166 THR A N 1
ATOM 9130 C CA . THR A 1 1166 ? -7.385 -5.314 18.103 1.00 89.38 1166 THR A CA 1
ATOM 9131 C C . THR A 1 1166 ? -8.327 -4.630 19.084 1.00 89.38 1166 THR A C 1
ATOM 9133 O O . THR A 1 1166 ? -8.669 -3.466 18.893 1.00 89.38 1166 THR A O 1
ATOM 9136 N N . GLU A 1 1167 ? -8.697 -5.313 20.165 1.00 90.12 1167 GLU A N 1
ATOM 9137 C CA . GLU A 1 1167 ? -9.530 -4.758 21.239 1.00 90.12 1167 GLU A CA 1
ATOM 9138 C C . GLU A 1 1167 ? -8.735 -4.664 22.551 1.00 90.12 1167 GLU A C 1
ATOM 9140 O O . GLU A 1 1167 ? -7.959 -5.559 22.891 1.00 90.12 1167 GLU A O 1
ATOM 9145 N N . LYS A 1 1168 ? -8.914 -3.566 23.293 1.00 89.94 1168 LYS A N 1
ATOM 9146 C CA . LYS A 1 1168 ? -8.271 -3.308 24.590 1.00 89.94 1168 LYS A CA 1
ATOM 9147 C C . LYS A 1 1168 ? -9.270 -2.773 25.604 1.00 89.94 1168 LYS A C 1
ATOM 9149 O O . LYS A 1 1168 ? -10.188 -2.030 25.259 1.00 89.94 1168 LYS A O 1
ATOM 9154 N N . ILE A 1 1169 ? -9.046 -3.122 26.868 1.00 88.12 1169 ILE A N 1
ATOM 9155 C CA . ILE A 1 1169 ? -9.845 -2.678 28.011 1.00 88.12 1169 ILE A CA 1
ATOM 9156 C C . ILE A 1 1169 ? -8.898 -2.068 29.049 1.00 88.12 1169 ILE A C 1
ATOM 9158 O O . ILE A 1 1169 ? -7.975 -2.732 29.516 1.00 88.12 1169 ILE A O 1
ATOM 9162 N N . GLU A 1 1170 ? -9.140 -0.810 29.404 1.00 86.25 1170 GLU A N 1
ATOM 9163 C CA . GLU A 1 1170 ? -8.401 -0.031 30.399 1.00 86.25 1170 GLU A CA 1
ATOM 9164 C C . GLU A 1 1170 ? -9.356 0.349 31.542 1.00 86.25 1170 GLU A C 1
ATOM 9166 O O . GLU A 1 1170 ? -10.420 0.920 31.301 1.00 86.25 1170 GLU A O 1
ATOM 9171 N N . SER A 1 1171 ? -8.996 0.004 32.782 1.00 66.81 1171 SER A N 1
ATOM 9172 C CA . SER A 1 1171 ? -9.805 0.208 33.998 1.00 66.81 1171 SER A CA 1
ATOM 9173 C C . SER A 1 1171 ? -9.367 1.421 34.814 1.00 66.81 1171 SER A C 1
ATOM 9175 O O . SER A 1 1171 ? -8.156 1.448 35.134 1.00 66.81 1171 SER A O 1
#

Radius of gyration: 37.86 Å; Cα contacts (8 Å, |Δi|>4): 1973; chains: 1; bounding box: 109×118×103 Å

InterPro domains:
  IPR005097 Saccharopine dehydrogenase, NADP binding domain [PF03435] (735-830)
  IPR007545 LOR/SDH bifunctional enzyme, conserved domain [PF04455] (589-655)
  IPR007545 LOR/SDH bifunctional enzyme, conserved domain [cd12144] (590-704)
  IPR007698 Alanine dehydrogenase/pyridine nucleotide transhydrogenase, NAD(H)-binding domain [SM01002] (304-502)
  IPR032095 Saccharopine dehydrogenase-like, C-terminal [PF16653] (834-1162)
  IPR051168 Alpha-aminoadipic semialdehyde synthase [PTHR11133] (183-1166)

Solvent-accessible surface area (backbone atoms only — not comparable to full-atom values): 67920 Å² total; per-residue (Å²): 137,78,89,87,86,89,86,82,88,83,87,87,83,87,83,83,88,86,88,84,87,81,88,86,82,89,85,90,86,79,85,87,85,85,88,86,89,86,80,90,88,88,82,90,86,91,89,84,88,88,82,89,85,86,89,85,88,85,84,86,87,84,91,85,91,85,85,88,82,90,82,84,92,79,89,84,84,92,86,71,89,91,90,82,79,75,66,85,43,38,85,76,54,75,78,93,71,98,64,88,80,78,86,70,36,38,28,44,41,57,44,88,82,80,93,73,91,79,86,92,84,88,89,85,84,91,82,85,82,81,86,81,84,88,85,84,86,85,85,90,81,92,83,90,82,88,87,87,85,88,83,86,83,85,89,78,90,79,86,78,64,63,39,38,31,44,88,60,91,87,81,86,90,75,87,84,72,82,88,78,73,86,72,66,45,68,40,95,64,66,88,76,34,48,30,40,37,31,70,41,62,69,62,77,88,75,64,60,63,70,25,37,38,37,23,50,56,67,45,90,72,52,45,78,88,35,43,65,58,51,52,51,38,35,74,39,24,15,26,37,32,27,43,74,46,30,35,46,100,84,74,47,63,69,64,72,59,37,40,43,26,15,35,27,46,43,41,30,45,42,23,50,46,14,54,39,34,43,59,71,74,40,83,51,67,37,58,78,47,62,52,44,58,77,31,98,39,68,69,54,43,50,50,51,47,34,54,36,14,50,47,38,68,73,59,30,40,58,62,90,64,50,73,34,26,39,35,31,28,32,84,42,53,22,25,51,18,25,50,58,55,54,66,45,35,71,65,44,81,48,60,68,89,49,48,66,59,61,56,53,60,49,54,60,56,65,70,61,81,79,74,99,62,45,44,86,46,37,35,39,30,70,42,47,67,78,61,37,36,42,40,70,56,82,87,52,74,74,47,73,71,56,46,78,74,46,30,80,54,41,44,60,36,20,64,76,68,45,49,55,63,23,26,27,42,38,39,27,46,91,80,55,92,73,47,69,47,58,40,47,61,67,61,50,36,52,38,55,72,72,64,34,61,51,48,38,37,26,32,63,61,44,51,64,50,38,47,46,35,75,45,68,60,75,28,43,90,93,50,42,56,34,23,43,23,63,92,73,75,43,80,39,82,53,70,68,79,80,59,28,40,38,28,17,36,79,61,35,34,57,43,41,41,68,64,48,28,40,60,46,20,62,55,46,34,71,47,46,61,57,68,60,69,60,91,50,72,88,74,44,57,68,36,58,42,66,12,35,49,28,48,69,40,39,66,32,86,91,46,68,56,44,74,54,56,51,46,60,66,43,61,84,57,68,70,86,87,91,81,88,82,92,66,70,72,49,72,47,52,37,37,43,35,19,53,31,70,81,69,43,49,47,56,57,55,49,50,50,32,48,77,61,65,34,46,78,45,82,75,44,77,46,77,36,96,44,88,89,38,68,16,41,38,34,33,38,40,36,17,64,41,70,76,48,44,54,48,39,54,49,53,54,49,41,70,39,52,68,78,96,76,90,80,98,84,83,91,80,85,86,62,40,49,74,50,73,67,76,81,93,77,90,84,85,89,85,88,80,91,72,86,74,49,32,35,37,35,36,34,52,48,81,37,33,40,47,20,51,44,66,52,30,55,79,79,47,84,92,48,51,60,26,53,48,55,41,32,78,77,60,36,91,84,73,74,61,31,40,32,38,32,28,11,76,50,43,66,50,8,38,74,54,25,73,90,34,93,40,40,43,57,36,68,44,54,82,83,42,58,68,61,45,49,56,57,55,67,73,27,59,36,37,36,45,69,55,64,76,89,48,48,65,61,55,50,51,53,26,38,76,66,51,26,29,38,34,25,48,43,79,77,49,73,77,55,56,73,38,23,69,56,22,37,76,44,68,19,35,37,39,28,20,26,10,41,86,44,16,53,55,42,28,56,50,40,50,57,51,49,57,36,47,74,71,58,31,42,54,36,31,40,40,37,38,39,27,77,35,34,28,83,84,51,30,79,52,78,56,34,58,47,53,95,58,67,49,62,61,58,55,53,57,58,45,45,46,23,32,31,28,50,88,63,44,78,49,75,40,54,21,91,46,30,31,79,62,47,42,84,42,66,49,88,94,47,64,86,50,61,29,22,34,29,68,42,41,69,21,54,61,53,21,62,77,68,72,37,49,92,61,32,32,20,30,40,35,26,38,45,44,42,63,61,33,40,63,35,52,42,37,41,45,69,54,43,47,61,36,74,61,75,37,76,79,50,72,85,56,86,37,35,30,28,59,53,45,31,60,58,62,67,56,86,74,97,56,97,83,68,83,86,47,59,68,58,50,26,52,43,41,46,76,69,63,60,39,89,49,70,66,55,32,49,45,38,23,50,35,45,53,69,43,46,37,67,38,89,44,73,52,62,90,86,39,50,20,38,27,45,52,43,33,52,32,46,54,74,64,24,51,75,57,96,90,47,36,35,21,30,44,37,41,36,43,36,33,34,28,38,88,83,70,80,47,61,34,42,37,37,41,41,37,65,45,60,32,47,72,57,96,84,48,74,47,40,16,65,24,43,46,28,10,43,43,34,35,50,56,46,51,37,50,76,57,54,63,50,74,76,55,13,63,44,54,35,65,42,68,71,45,24,53,62,47,49,56,49,43,43,42,68,63,54,61,75,47,76,50,80,47,113